Protein AF-0000000077742190 (afdb_homodimer)

Radius of gyration: 33.5 Å; Cα contacts (8 Å, |Δi|>4): 1730; chains: 2; bounding box: 54×109×83 Å

Solvent-accessible surface area (backbone atoms only — not comparable to full-atom values): 42932 Å² total; per-residue (Å²): 129,75,72,62,60,58,55,56,55,52,53,56,50,51,52,57,52,51,55,58,51,54,63,49,61,85,66,62,76,46,82,22,41,64,83,55,43,74,47,58,71,58,87,65,44,78,77,44,74,49,77,42,94,73,63,48,41,39,39,33,35,30,37,20,64,51,80,65,77,52,75,84,54,44,59,57,53,27,50,50,46,32,51,40,41,34,67,72,74,35,82,85,57,88,68,65,48,48,45,71,77,47,53,28,30,36,31,35,24,32,61,85,67,46,77,69,29,55,43,44,29,36,36,30,34,33,68,76,44,46,34,31,42,37,40,38,38,45,45,87,37,58,44,52,56,58,58,53,25,41,51,26,54,43,54,16,50,32,41,55,30,69,44,68,56,65,41,20,36,72,43,77,30,79,38,36,32,37,34,35,43,43,61,50,36,49,65,65,42,26,48,34,65,49,21,56,14,36,35,34,42,32,28,27,65,41,63,60,47,52,48,42,14,20,47,76,40,13,32,64,64,55,15,34,36,41,96,85,74,41,56,65,48,91,64,74,42,69,69,54,42,42,75,32,67,89,37,34,85,35,36,40,36,36,72,34,48,65,62,57,49,54,57,58,54,56,72,68,66,87,67,45,21,47,32,37,40,41,54,56,60,47,74,82,58,35,68,59,62,81,79,49,37,47,86,39,71,52,31,50,37,48,36,67,35,33,30,82,59,39,11,30,39,29,34,65,40,58,33,67,62,51,15,64,75,70,74,37,53,48,67,53,48,53,46,50,52,49,50,24,45,47,62,32,59,40,60,90,85,52,80,50,28,39,34,34,32,20,35,25,77,100,50,66,35,29,36,35,36,41,28,39,32,29,70,50,59,87,90,38,68,67,54,51,52,50,45,44,50,54,26,15,52,48,48,33,67,68,48,62,54,65,58,64,32,48,72,33,47,72,36,63,62,41,81,97,128,75,71,61,58,58,54,57,57,52,51,58,48,49,50,57,54,51,55,58,52,55,62,49,62,85,66,64,76,45,81,21,40,64,84,55,43,74,45,60,70,59,86,64,44,77,77,45,76,47,77,40,92,74,61,49,41,40,38,33,35,31,37,21,65,50,80,66,77,50,76,84,55,43,59,58,53,26,49,51,46,33,50,39,40,33,68,72,76,36,81,82,57,87,67,66,48,50,46,72,77,48,53,28,30,35,33,34,24,33,60,85,66,44,76,69,30,56,42,44,30,37,35,30,34,34,68,78,43,46,33,32,39,37,41,38,39,46,44,87,37,56,43,52,55,59,58,53,25,42,51,25,55,44,52,15,49,33,41,56,28,71,44,68,55,64,41,19,36,73,44,78,30,80,38,35,32,36,32,33,42,45,60,51,36,48,64,66,41,28,48,34,66,49,21,56,15,36,34,35,42,32,27,28,67,43,63,61,46,54,49,43,14,21,46,75,39,13,32,64,65,54,14,34,36,40,97,84,75,40,56,66,49,90,65,74,44,68,68,52,42,42,74,32,66,89,37,34,85,33,35,40,36,35,72,32,50,65,63,57,50,55,58,59,54,56,73,69,65,86,67,45,22,47,32,35,39,41,53,56,61,48,76,83,64,34,68,58,63,84,79,49,38,46,85,39,71,52,30,50,37,50,36,68,36,33,30,82,60,40,11,28,41,29,34,64,41,62,36,63,68,59,15,62,76,72,72,35,53,46,65,52,46,53,46,52,51,48,50,25,45,47,62,31,58,39,60,90,86,51,78,50,29,37,35,35,33,20,36,26,79,100,53,68,34,31,35,36,36,41,27,38,31,30,69,50,60,87,93,39,68,68,56,51,52,52,46,44,49,55,25,15,54,49,47,33,66,68,47,62,54,65,59,64,30,49,72,34,47,71,36,63,61,42,81,96

pLDDT: mean 86.43, std 17.88, range [23.44, 98.75]

Foldseek 3Di:
DVPVVVVVVVVLVVVVVVVLVVLCPVPDAQQQDLVQVVQPVDDFAWPDWDAWPQALGIKTKGKTAGPPDDPVCQVVVQVLLQVLLCVVVDPPDPTKGKGWPHKIKIWIHGPVPDTDAIWMKTWMDIPVGRVDIAIATDQQHHNDQVLLLLVLLFQLLLVLLVNPQLCQQVQNAAAEEEEEDQQLNNNLSNCLVLGLRYQYEYEDQIVVSVVCSVHVVHPQQQQEADPVRHTPDPDDDSSSSSRAPSRSVRHHYYNDDPQCVLLPVVPDDQAAGQEYEADDAGSQREDDPQCQQLPDPSLQSNLSRADQAWGKYKYKDAQPPHCVVVVHHSVVVLVVSQVSSCNRNPDPVQQFWWWKWWQGPPHRIIIIMITRSHGCPVVPPPVSLVSSLVSQVVSCVSRVRSDGSNVSCVHPIGTD/DVVVVVVVVVVLVVVVVVVLVVVCPVPDAQQQDLVQVVQPVDDFAWPDWDAWPQFLGIKTKGKTAGPPDDPVCQVVVQVLLQVLLCVVVDPPPPTKGKGWPHKIKIWIHGPVPRTDAIWIKTWMDIPVGRVDIAIATDQQHHNDQVLLLLVLLFQLLLVLLVNPQLCQQVQNAAAEEEEEDQQLNNNLSNCLVLGLRYQYEYEDQIVVSVVCSVHVVHPQQQQEADPVRHTPDPDDDSSSSSRAPSRSVRHHYYNDDPQCVLLPVVPDDQAAGQEYEADDAGSVREDDPQCQQLPDPSLQSNLSRADQAWGKYKYKDAQDPNCVVVVHGSVVVLVVSQVSSCNRNPDPVQQFWWWKWWQGPPHRIIIIMITRSHGCPVVPPPVSLVSSLVSQVVSCVSRVRSDGSNVGCVHPIGTD

InterPro domains:
  IPR029063 S-adenosyl-L-methionine-dependent methyltransferase superfamily [G3DSA:3.40.50.150] (104-365)
  IPR029063 S-adenosyl-L-methionine-dependent methyltransferase superfamily [SSF53335] (103-339)
  IPR051419 Lysine/N-terminal Methyltransferase Superfamily [PTHR12176] (78-328)

Nearest PDB structures (foldseek):
  5wcj-assembly1_A  TM=8.119E-01  e=6.922E-10  Homo sapiens
  3gjy-assembly1_A  TM=6.054E-01  e=4.044E-10  Corynebacterium glutamicum ATCC 13032
  5kn4-assembly1_B  TM=6.141E-01  e=6.358E-04  Thalictrum flavum subsp. glaucum
  5kok-assembly1_B  TM=4.817E-01  e=1.429E-04  Thalictrum flavum subsp. glaucum
  6gkz-assembly1_A  TM=3.633E-01  e=1.382E-03  Coptis japonica

Secondary structure (DSSP, 8-state):
--SHHHHHHHHHHHHHHHHHHHGGGGS---TT-GGGGGGTSS--EEEEEEE-SSS--EEEEEEEE---S-GGGHHHHHHHHHHHHHHHH-TTS----EEEEEEEEEEEEETTTEEEEEEEEEEEEETTEEEEEEEEE-TT---SHHHHHHHHHHHHHHHHTT--HHHHHTTSS-EEEEEE--TTSHHHHHHHHH-TTEEEEEEES-HHHHHHHHHTT---GGGBB-TTSSBSSSS--HHHHHHHTTTGGGEEEEES-HHHHHHHTTSS----BSEEEE----TTS---GGGT-TTSHHHHHHHHHB-TTT-EEEEEEEHHHHHHHHT--HHHHHHHHHHHHHHHHS-TT----EEEEEEPTTSSEEEEEEESSS---TT-HHHHHHHHHHHHHHHHHHH--SS-GGGGTSSS-EE-/--SHHHHHHHHHHHHHHHHHHHGGGGS---TT-GGGGGGTSS--EEEEEEE-SSS--EEEEEEEE---S-GGGHHHHHHHHHHHHHHHH-TTS----EEEEEEEEEEEEETTTEEEEEEEEEEEEETTEEEEEEEEE-TT---SHHHHHHHHHHHHHHHHTT--HHHHHTTSS-EEEEEE--TTSHHHHHHHHH-TTEEEEEEES-HHHHHHHHHTT---GGGBB-TTSSBSSSS--HHHHHHHTTTGGGEEEEES-HHHHHHHTTSS----BSEEEE----TTS---GGGT-TTSHHHHHHHHHB-TTT-EEEEEEESHHHHHHHT--HHHHHHHHHHHHHHHHS-TT----EEEEEEPTTSSEEEEEEESSS---TT-HHHHHHHHHHHHHHHHHHH--SS-GGGGTSSS-EE-

Organism: Raphanus sativus (NCBI:txid3726)

Structure (mmCIF, N/CA/C/O backbone):
data_AF-0000000077742190-model_v1
#
loop_
_entity.id
_entity.type
_entity.pdbx_description
1 polymer 'Uncharacterized protein LOC108808981'
#
loop_
_atom_site.group_PDB
_atom_site.id
_atom_site.type_symbol
_atom_site.label_atom_id
_atom_site.label_alt_id
_atom_site.label_comp_id
_atom_site.label_asym_id
_atom_site.label_entity_id
_atom_site.label_seq_id
_atom_site.pdbx_PDB_ins_code
_atom_site.Cartn_x
_atom_site.Cartn_y
_atom_site.Cartn_z
_atom_site.occupancy
_atom_site.B_iso_or_equiv
_atom_site.auth_seq_id
_atom_site.auth_comp_id
_atom_site.auth_asym_id
_atom_site.auth_atom_id
_atom_site.pdbx_PDB_model_num
ATOM 1 N N . MET A 1 1 ? -8.305 14.969 51.812 1 23.84 1 MET A N 1
ATOM 2 C CA . MET A 1 1 ? -8.219 16.047 50.812 1 23.84 1 MET A CA 1
ATOM 3 C C . MET A 1 1 ? -8.172 15.492 49.406 1 23.84 1 MET A C 1
ATOM 5 O O . MET A 1 1 ? -8.227 16.25 48.438 1 23.84 1 MET A O 1
ATOM 9 N N . SER A 1 2 ? -7.805 14.234 49.344 1 26.03 2 SER A N 1
ATOM 10 C CA . SER A 1 2 ? -7.469 13.492 48.156 1 26.03 2 SER A CA 1
ATOM 11 C C . SER A 1 2 ? -8.719 13.094 47.375 1 26.03 2 SER A C 1
ATOM 13 O O . SER A 1 2 ? -8.656 12.82 46.188 1 26.03 2 SER A O 1
ATOM 15 N N . SER A 1 3 ? -9.859 12.945 48.062 1 30.06 3 SER A N 1
ATOM 16 C CA . SER A 1 3 ? -11.117 12.398 47.562 1 30.06 3 SER A CA 1
ATOM 17 C C . SER A 1 3 ? -11.828 13.391 46.656 1 30.06 3 SER A C 1
ATOM 19 O O . SER A 1 3 ? -12.703 13.016 45.875 1 30.06 3 SER A O 1
ATOM 21 N N . SER A 1 4 ? -11.656 14.648 46.906 1 25.86 4 SER A N 1
ATOM 22 C CA . SER A 1 4 ? -12.461 15.695 46.281 1 25.86 4 SER A CA 1
ATOM 23 C C . SER A 1 4 ? -12.023 15.938 44.844 1 25.86 4 SER A C 1
ATOM 25 O O . SER A 1 4 ? -12.758 16.547 44.062 1 25.86 4 SER A O 1
ATOM 27 N N . ILE A 1 5 ? -10.734 15.656 44.5 1 23.44 5 ILE A N 1
ATOM 28 C CA . ILE A 1 5 ? -10.211 15.992 43.156 1 23.44 5 ILE A CA 1
ATOM 29 C C . ILE A 1 5 ? -10.719 14.984 42.125 1 23.44 5 ILE A C 1
ATOM 31 O O . ILE A 1 5 ? -10.797 15.289 40.938 1 23.44 5 ILE A O 1
ATOM 35 N N . ARG A 1 6 ? -11.07 13.75 42.562 1 31.69 6 ARG A N 1
ATOM 36 C CA . ARG A 1 6 ? -11.555 12.742 41.625 1 31.69 6 ARG A CA 1
ATOM 37 C C . ARG A 1 6 ? -12.945 13.102 41.094 1 31.69 6 ARG A C 1
ATOM 39 O O . ARG A 1 6 ? -13.312 12.727 39.969 1 31.69 6 ARG A O 1
ATOM 46 N N . ARG A 1 7 ? -13.703 13.703 42 1 31.52 7 ARG A N 1
ATOM 47 C CA . ARG A 1 7 ? -15.094 13.961 41.625 1 31.52 7 ARG A CA 1
ATOM 48 C C . ARG A 1 7 ? -15.195 15.133 40.656 1 31.52 7 ARG A C 1
ATOM 50 O O . ARG A 1 7 ? -16.109 15.18 39.844 1 31.52 7 ARG A O 1
ATOM 57 N N . LEU A 1 8 ? -14.266 16.094 40.906 1 29.72 8 LEU A N 1
ATOM 58 C CA . LEU A 1 8 ? -14.328 17.234 40 1 29.72 8 LEU A CA 1
ATOM 59 C C . LEU A 1 8 ? -13.883 16.828 38.594 1 29.72 8 LEU A C 1
ATOM 61 O O . LEU A 1 8 ? -14.344 17.406 37.594 1 29.72 8 LEU A O 1
ATOM 65 N N . SER A 1 9 ? -12.984 15.805 38.531 1 33 9 SER A N 1
ATOM 66 C CA . SER A 1 9 ? -12.484 15.352 37.25 1 33 9 SER A CA 1
ATOM 67 C C . SER A 1 9 ? -13.539 14.531 36.5 1 33 9 SER A C 1
ATOM 69 O O . SER A 1 9 ? -13.625 14.594 35.281 1 33 9 SER A O 1
ATOM 71 N N . LEU A 1 10 ? -14.445 13.781 37.219 1 33.28 10 LEU A N 1
ATOM 72 C CA . LEU A 1 10 ? -15.5 12.977 36.625 1 33.28 10 LEU A CA 1
ATOM 73 C C . LEU A 1 10 ? -16.625 13.867 36.094 1 33.28 10 LEU A C 1
ATOM 75 O O . LEU A 1 10 ? -17.156 13.609 35 1 33.28 10 LEU A O 1
ATOM 79 N N . THR A 1 11 ? -17 14.953 36.781 1 32.69 11 THR A N 1
ATOM 80 C CA . THR A 1 11 ? -18.125 15.789 36.375 1 32.69 11 THR A CA 1
ATOM 81 C C . THR A 1 11 ? -17.75 16.609 35.125 1 32.69 11 THR A C 1
ATOM 83 O O . THR A 1 11 ? -18.578 16.844 34.25 1 32.69 11 THR A O 1
ATOM 86 N N . ARG A 1 12 ? -16.5 17.156 34.969 1 33.19 12 ARG A N 1
ATOM 87 C CA . ARG A 1 12 ? -16.062 17.906 33.781 1 33.19 12 ARG A CA 1
ATOM 88 C C . ARG A 1 12 ? -15.953 16.969 32.594 1 33.19 12 ARG A C 1
ATOM 90 O O . ARG A 1 12 ? -16.109 17.406 31.453 1 33.19 12 ARG A O 1
ATOM 97 N N . ARG A 1 13 ? -15.805 15.727 32.781 1 41.31 13 ARG A N 1
ATOM 98 C CA . ARG A 1 13 ? -15.805 14.75 31.703 1 41.31 13 ARG A CA 1
ATOM 99 C C . ARG A 1 13 ? -17.219 14.531 31.156 1 41.31 13 ARG A C 1
ATOM 101 O O . ARG A 1 13 ? -17.406 14.406 29.953 1 41.31 13 ARG A O 1
ATOM 108 N N . LEU A 1 14 ? -18.156 14.492 32.125 1 38.25 14 LEU A N 1
ATOM 109 C CA . LEU A 1 14 ? -19.531 14.242 31.719 1 38.25 14 LEU A CA 1
ATOM 110 C C . LEU A 1 14 ? -20.109 15.438 30.969 1 38.25 14 LEU A C 1
ATOM 112 O O . LEU A 1 14 ? -20.828 15.273 29.969 1 38.25 14 LEU A O 1
ATOM 116 N N . SER A 1 15 ? -19.75 16.672 31.422 1 36.94 15 SER A N 1
ATOM 117 C CA . SER A 1 15 ? -20.344 17.828 30.734 1 36.94 15 SER A CA 1
ATOM 118 C C . SER A 1 15 ? -19.734 18 29.344 1 36.94 15 SER A C 1
ATOM 120 O O . SER A 1 15 ? -20.438 18.297 28.391 1 36.94 15 SER A O 1
ATOM 122 N N . SER A 1 16 ? -18.469 17.828 29.219 1 39.78 16 SER A N 1
ATOM 123 C CA . SER A 1 16 ? -17.844 17.969 27.906 1 39.78 16 SER A CA 1
ATOM 124 C C . SER A 1 16 ? -18.25 16.828 26.969 1 39.78 16 SER A C 1
ATOM 126 O O . SER A 1 16 ? -18.375 17.031 25.766 1 39.78 16 SER A O 1
ATOM 128 N N . VAL A 1 17 ? -18.609 15.625 27.5 1 39.53 17 VAL A N 1
ATOM 129 C CA . VAL A 1 17 ? -19.188 14.531 26.719 1 39.53 17 VAL A CA 1
ATOM 130 C C . VAL A 1 17 ? -20.625 14.891 26.312 1 39.53 17 VAL A C 1
ATOM 132 O O . VAL A 1 17 ? -21.016 14.656 25.172 1 39.53 17 VAL A O 1
ATOM 135 N N . VAL A 1 18 ? -21.422 15.578 27.141 1 36.88 18 VAL A N 1
ATOM 136 C CA . VAL A 1 18 ? -22.812 15.914 26.875 1 36.88 18 VAL A CA 1
ATOM 137 C C . VAL A 1 18 ? -22.875 16.969 25.781 1 36.88 18 VAL A C 1
ATOM 139 O O . VAL A 1 18 ? -23.703 16.859 24.859 1 36.88 18 VAL A O 1
ATOM 142 N N . GLU A 1 19 ? -22.062 18.031 25.844 1 35.06 19 GLU A N 1
ATOM 143 C CA . GLU A 1 19 ? -22.156 19.094 24.844 1 35.06 19 GLU A CA 1
ATOM 144 C C . GLU A 1 19 ? -21.609 18.625 23.5 1 35.06 19 GLU A C 1
ATOM 146 O O . GLU A 1 19 ? -22.125 19.016 22.453 1 35.06 19 GLU A O 1
ATOM 151 N N . SER A 1 20 ? -20.672 17.812 23.469 1 38.16 20 SER A N 1
ATOM 152 C CA . SER A 1 20 ? -20.281 17.188 22.203 1 38.16 20 SER A CA 1
ATOM 153 C C . SER A 1 20 ? -21.438 16.406 21.594 1 38.16 20 SER A C 1
ATOM 155 O O . SER A 1 20 ? -21.578 16.359 20.359 1 38.16 20 SER A O 1
ATOM 157 N N . TYR A 1 21 ? -22.375 15.914 22.422 1 33.44 21 TYR A N 1
ATOM 158 C CA . TYR A 1 21 ? -23.562 15.203 21.984 1 33.44 21 TYR A CA 1
ATOM 159 C C . TYR A 1 21 ? -24.547 16.156 21.297 1 33.44 21 TYR A C 1
ATOM 161 O O . TYR A 1 21 ? -25.203 15.781 20.328 1 33.44 21 TYR A O 1
ATOM 169 N N . GLN A 1 22 ? -24.672 17.375 21.688 1 32.44 22 GLN A N 1
ATOM 170 C CA . GLN A 1 22 ? -25.656 18.266 21.094 1 32.44 22 GLN A CA 1
ATOM 171 C C . GLN A 1 22 ? -25.266 18.656 19.672 1 32.44 22 GLN A C 1
ATOM 173 O O . GLN A 1 22 ? -26.109 18.75 18.781 1 32.44 22 GLN A O 1
ATOM 178 N N . ARG A 1 23 ? -24.062 19.156 19.375 1 36.22 23 ARG A N 1
ATOM 179 C CA . ARG A 1 23 ? -23.719 19.469 18 1 36.22 23 ARG A CA 1
ATOM 180 C C . ARG A 1 23 ? -23.766 18.219 17.125 1 36.22 23 ARG A C 1
ATOM 182 O O . ARG A 1 23 ? -23.609 18.312 15.906 1 36.22 23 ARG A O 1
ATOM 189 N N . HIS A 1 24 ? -23.781 17.062 17.688 1 38.53 24 HIS A N 1
ATOM 190 C CA . HIS A 1 24 ? -24.188 15.859 16.984 1 38.53 24 HIS A CA 1
ATOM 191 C C . HIS A 1 24 ? 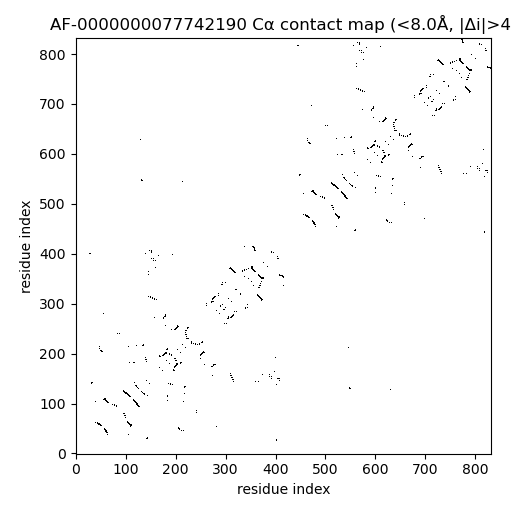-25.531 16.062 16.266 1 38.53 24 HIS A C 1
ATOM 193 O O . HIS A 1 24 ? -25.844 15.344 15.328 1 38.53 24 HIS A O 1
ATOM 199 N N . LEU A 1 25 ? -26.234 17.078 16.625 1 33.12 25 LEU A N 1
ATOM 200 C CA . LEU A 1 25 ? -27.516 17.266 15.984 1 33.12 25 LEU A CA 1
ATOM 201 C C . LEU A 1 25 ? -27.344 17.719 14.539 1 33.12 25 LEU A C 1
ATOM 203 O O . LEU A 1 25 ? -28.234 17.516 13.703 1 33.12 25 LEU A O 1
ATOM 207 N N . CYS A 1 26 ? -26.672 18.828 14.211 1 38.31 26 CYS A N 1
ATOM 208 C CA . CYS A 1 26 ? -26.734 19.234 12.812 1 38.31 26 CYS A CA 1
ATOM 209 C C . CYS A 1 26 ? -25.828 18.359 11.945 1 38.31 26 CYS A C 1
ATOM 211 O O . CYS A 1 26 ? -25.5 18.734 10.82 1 38.31 26 CYS A O 1
ATOM 213 N N . GLY A 1 27 ? -25.641 16.938 12.039 1 50.19 27 GLY A N 1
ATOM 214 C CA . GLY A 1 27 ? -25.422 15.68 11.336 1 50.19 27 GLY A CA 1
ATOM 215 C C . GLY A 1 27 ? -23.953 15.383 11.086 1 50.19 27 GLY A C 1
ATOM 216 O O . GLY A 1 27 ? -23.594 14.273 10.68 1 50.19 27 GLY A O 1
ATOM 217 N N . VAL A 1 28 ? -22.984 16.391 10.938 1 60.78 28 VAL A N 1
ATOM 218 C CA . VAL A 1 28 ? -21.688 15.906 10.508 1 60.78 28 VAL A CA 1
ATOM 219 C C . VAL A 1 28 ? -20.875 15.469 11.727 1 60.78 28 VAL A C 1
ATOM 221 O O . VAL A 1 28 ? -20.609 16.266 12.625 1 60.78 28 VAL A O 1
ATOM 224 N N . LYS A 1 29 ? -20.609 14.242 11.977 1 79.38 29 LYS A N 1
ATOM 225 C CA . LYS A 1 29 ? -19.859 13.625 13.062 1 79.38 29 LYS A CA 1
ATOM 226 C C . LYS A 1 29 ? -18.375 13.938 12.953 1 79.38 29 LYS A C 1
ATOM 228 O O . LYS A 1 29 ? -17.781 13.789 11.883 1 79.38 29 LYS A O 1
ATOM 233 N N . ASP A 1 30 ? -17.844 14.719 14.078 1 93.25 30 ASP A N 1
ATOM 234 C CA . ASP A 1 30 ? -16.406 14.945 14.172 1 93.25 30 ASP A CA 1
ATOM 235 C C . ASP A 1 30 ? -15.664 13.641 14.43 1 93.25 30 ASP A C 1
ATOM 237 O O . ASP A 1 30 ? -15.562 13.188 15.57 1 93.25 30 ASP A O 1
ATOM 241 N N . GLU A 1 31 ? -15.07 13.07 13.422 1 94.69 31 GLU A N 1
ATOM 242 C CA . GLU A 1 31 ? -14.344 11.805 13.562 1 94.69 31 GLU A CA 1
ATOM 243 C C . GLU A 1 31 ? -13.109 11.969 14.445 1 94.69 31 GLU A C 1
ATOM 245 O O . GLU A 1 31 ? -12.586 10.992 14.969 1 94.69 31 GLU A O 1
ATOM 250 N N . GLY A 1 32 ? -12.625 13.242 14.625 1 95.44 32 GLY A N 1
ATOM 251 C CA . GLY A 1 32 ? -11.453 13.508 15.438 1 95.44 32 GLY A CA 1
ATOM 252 C C . GLY A 1 32 ? -11.797 13.828 16.891 1 95.44 32 GLY A C 1
ATOM 253 O O . GLY A 1 32 ? -10.945 14.297 17.641 1 95.44 32 GLY A O 1
ATOM 254 N N . ASP A 1 33 ? -13.016 13.562 17.266 1 94.69 33 ASP A N 1
ATOM 255 C CA . ASP A 1 33 ? -13.438 13.844 18.641 1 94.69 33 ASP A CA 1
ATOM 256 C C . ASP A 1 33 ? -12.539 13.125 19.641 1 94.69 33 ASP A C 1
ATOM 258 O O . ASP A 1 33 ? -12.18 11.961 19.438 1 94.69 33 ASP A O 1
ATOM 262 N N . TRP A 1 34 ? -12.234 13.836 20.719 1 93.56 34 TRP A N 1
ATOM 263 C CA . TRP A 1 34 ? -11.328 13.312 21.734 1 93.56 34 TRP A CA 1
ATOM 264 C C . TRP A 1 34 ? -11.891 12.039 22.359 1 93.56 34 TRP A C 1
ATOM 266 O O . TRP A 1 34 ? -11.141 11.203 22.875 1 93.56 34 TRP A O 1
ATOM 276 N N . PHE A 1 35 ? -13.141 11.898 22.312 1 91 35 PHE A N 1
ATOM 277 C CA . PHE A 1 35 ? -13.797 10.68 22.781 1 91 35 PHE A CA 1
ATOM 278 C C . PHE A 1 35 ? -13.203 9.453 22.094 1 91 35 PHE A C 1
ATOM 280 O O . PHE A 1 35 ? -13.094 8.391 22.719 1 91 35 PHE A O 1
ATOM 287 N N . ASN A 1 36 ? -12.812 9.586 20.844 1 92.94 36 ASN A N 1
ATOM 288 C CA . ASN A 1 36 ? -12.289 8.477 20.062 1 92.94 36 ASN A CA 1
ATOM 289 C C . ASN A 1 36 ? -10.805 8.242 20.359 1 92.94 36 ASN A C 1
ATOM 291 O O . ASN A 1 36 ? -10.188 7.355 19.766 1 92.94 36 ASN A O 1
ATOM 295 N N . SER A 1 37 ? -10.211 9.023 21.328 1 94.38 37 SER A N 1
ATOM 296 C CA . SER A 1 37 ? -8.789 8.867 21.609 1 94.38 37 SER A CA 1
ATOM 297 C C . SER A 1 37 ? -8.484 7.488 22.172 1 94.38 37 SER A C 1
ATOM 299 O O . SER A 1 37 ? -7.348 7.012 22.094 1 94.38 37 SER A O 1
ATOM 301 N N . ARG A 1 38 ? -9.445 6.793 22.703 1 93.12 38 ARG A N 1
ATOM 302 C CA . ARG A 1 38 ? -9.266 5.453 23.266 1 93.12 38 ARG A CA 1
ATOM 303 C C . ARG A 1 38 ? -8.828 4.469 22.188 1 93.12 38 ARG A C 1
ATOM 305 O O . ARG A 1 38 ? -8.211 3.447 22.484 1 93.12 38 ARG A O 1
ATOM 312 N N . GLU A 1 39 ? -9.109 4.754 20.938 1 94.62 39 GLU A N 1
ATOM 313 C CA . GLU A 1 39 ? -8.773 3.871 19.828 1 94.62 39 GLU A CA 1
ATOM 314 C C . GLU A 1 39 ? -7.273 3.902 19.531 1 94.62 39 GLU A C 1
ATOM 316 O O . GLU A 1 39 ? -6.723 2.953 18.969 1 94.62 39 GLU A O 1
ATOM 321 N N . TRP A 1 40 ? -6.621 4.988 19.922 1 94.44 40 TRP A N 1
ATOM 322 C CA . TRP A 1 40 ? -5.25 5.117 19.438 1 94.44 40 TRP A CA 1
ATOM 323 C C . TRP A 1 40 ? -4.309 5.543 20.562 1 94.44 40 TRP A C 1
ATOM 325 O O . TRP A 1 40 ? -3.119 5.766 20.328 1 94.44 40 TRP A O 1
ATOM 335 N N . TRP A 1 41 ? -4.805 5.672 21.719 1 89.69 41 TRP A N 1
ATOM 336 C CA . TRP A 1 41 ? -3.98 6.141 22.828 1 89.69 41 TRP A CA 1
ATOM 337 C C . TRP A 1 41 ? -3.01 5.055 23.281 1 89.69 41 TRP A C 1
ATOM 339 O O . TRP A 1 41 ? -1.864 5.344 23.625 1 89.69 41 TRP A O 1
ATOM 349 N N . GLU A 1 42 ? -3.477 3.836 23.297 1 87.5 42 GLU A N 1
ATOM 350 C CA . GLU A 1 42 ? -2.631 2.717 23.703 1 87.5 42 GLU A CA 1
ATOM 351 C C . GLU A 1 42 ? -2.65 1.606 22.656 1 87.5 42 GLU A C 1
ATOM 353 O O . GLU A 1 42 ? -3.529 1.574 21.797 1 87.5 42 GLU A O 1
ATOM 358 N N . GLY A 1 43 ? -1.513 0.851 22.734 1 87.38 43 GLY A N 1
ATOM 359 C CA . GLY A 1 43 ? -1.444 -0.294 21.844 1 87.38 43 GLY A CA 1
ATOM 360 C C . GLY A 1 43 ? -1.062 0.08 20.422 1 87.38 43 GLY A C 1
ATOM 361 O O . GLY A 1 43 ? -0.314 1.036 20.203 1 87.38 43 GLY A O 1
ATOM 362 N N . GLY A 1 44 ? -1.375 -0.848 19.484 1 89.94 44 GLY A N 1
ATOM 363 C CA . GLY A 1 44 ? -1.123 -0.625 18.078 1 89.94 44 GLY A CA 1
ATOM 364 C C . GLY A 1 44 ? 0.035 -1.444 17.547 1 89.94 44 GLY A C 1
ATOM 365 O O . GLY A 1 44 ? 0.606 -2.268 18.266 1 89.94 44 GLY A O 1
ATOM 366 N N . HIS A 1 45 ? 0.224 -1.249 16.25 1 89.25 45 HIS A N 1
ATOM 367 C CA . HIS A 1 45 ? 1.276 -1.959 15.539 1 89.25 45 HIS A CA 1
ATOM 368 C C . HIS A 1 45 ? 2.195 -0.988 14.805 1 89.25 45 HIS A C 1
ATOM 370 O O . HIS A 1 45 ? 1.726 -0.123 14.062 1 89.25 45 HIS A O 1
ATOM 376 N N . THR A 1 46 ? 3.51 -1.121 15.055 1 91.56 46 THR A N 1
ATOM 377 C CA . THR A 1 46 ? 4.469 -0.259 14.375 1 91.56 46 THR A CA 1
ATOM 378 C C . THR A 1 46 ? 4.504 -0.572 12.883 1 91.56 46 THR A C 1
ATOM 380 O O . THR A 1 46 ? 4.754 -1.714 12.484 1 91.56 46 THR A O 1
ATOM 383 N N . VAL A 1 47 ? 4.289 0.388 12.086 1 91.56 47 VAL A N 1
ATOM 384 C CA . VAL A 1 47 ? 4.25 0.153 10.648 1 91.56 47 VAL A CA 1
ATOM 385 C C . VAL A 1 47 ? 5.516 0.705 10 1 91.56 47 VAL A C 1
ATOM 387 O O . VAL A 1 47 ? 5.836 0.365 8.859 1 91.56 47 VAL A O 1
ATOM 390 N N . SER A 1 48 ? 6.164 1.607 10.664 1 93 48 SER A N 1
ATOM 391 C CA . SER A 1 48 ? 7.422 2.16 10.172 1 93 48 SER A CA 1
ATOM 392 C C . SER A 1 48 ? 8.305 2.629 11.328 1 93 48 SER A C 1
ATOM 394 O O . SER A 1 48 ? 7.805 3.014 12.383 1 93 48 SER A O 1
ATOM 396 N N . GLN A 1 49 ? 9.57 2.572 11.094 1 92.62 49 GLN A N 1
ATOM 397 C CA . GLN A 1 49 ? 10.531 3.012 12.094 1 92.62 49 GLN A CA 1
ATOM 398 C C . GLN A 1 49 ? 11.836 3.465 11.438 1 92.62 49 GLN A C 1
ATOM 400 O O . GLN A 1 49 ? 12.312 2.834 10.492 1 92.62 49 GLN A O 1
ATOM 405 N N . SER A 1 50 ? 12.336 4.574 11.859 1 92.12 50 SER A N 1
ATOM 406 C CA . SER A 1 50 ? 13.594 5.121 11.359 1 92.12 50 SER A CA 1
ATOM 407 C C . SER A 1 50 ? 14.32 5.914 12.445 1 92.12 50 SER A C 1
ATOM 409 O O . SER A 1 50 ? 13.695 6.371 13.406 1 92.12 50 SER A O 1
ATOM 411 N N . SER A 1 51 ? 15.57 6.086 12.289 1 93 51 SER A N 1
ATOM 412 C CA . SER A 1 51 ? 16.359 6.863 13.242 1 93 51 SER A CA 1
ATOM 413 C C . SER A 1 51 ? 16.578 8.289 12.742 1 93 51 SER A C 1
ATOM 415 O O . SER A 1 51 ? 16.891 8.5 11.57 1 93 51 SER A O 1
ATOM 417 N N . SER A 1 52 ? 16.391 9.242 13.617 1 92.06 52 SER A N 1
ATOM 418 C CA . SER A 1 52 ? 16.594 10.648 13.305 1 92.06 52 SER A CA 1
ATOM 419 C C . SER A 1 52 ? 17.969 11.117 13.758 1 92.06 52 SER A C 1
ATOM 421 O O . SER A 1 52 ? 18.453 10.734 14.828 1 92.06 52 SER A O 1
ATOM 423 N N . SER A 1 53 ? 18.547 11.969 12.945 1 89.94 53 SER A N 1
ATOM 424 C CA . SER A 1 53 ? 19.812 12.602 13.32 1 89.94 53 SER A CA 1
ATOM 425 C C . SER A 1 53 ? 19.578 14.023 13.836 1 89.94 53 SER A C 1
ATOM 427 O O . SER A 1 53 ? 20.547 14.766 14.062 1 89.94 53 SER A O 1
ATOM 429 N N . LYS A 1 54 ? 18.359 14.406 14.023 1 88.56 54 LYS A N 1
ATOM 430 C CA . LYS A 1 54 ? 18.031 15.766 14.438 1 88.56 54 LYS A CA 1
ATOM 431 C C . LYS A 1 54 ? 17.562 15.797 15.891 1 88.56 54 LYS A C 1
ATOM 433 O O . LYS A 1 54 ? 16.859 16.719 16.297 1 88.56 54 LYS A O 1
ATOM 438 N N . GLY A 1 55 ? 17.812 14.719 16.625 1 81.12 55 GLY A N 1
ATOM 439 C CA . GLY A 1 55 ? 17.609 14.75 18.062 1 81.12 55 GLY A CA 1
ATOM 440 C C . GLY A 1 55 ? 16.312 14.078 18.5 1 81.12 55 GLY A C 1
ATOM 441 O O . GLY A 1 55 ? 16.031 13.992 19.703 1 81.12 55 GLY A O 1
ATOM 442 N N . ASN A 1 56 ? 15.539 13.508 17.578 1 85.31 56 ASN A N 1
ATOM 443 C CA . ASN A 1 56 ? 14.273 12.891 17.938 1 85.31 56 ASN A CA 1
ATOM 444 C C . ASN A 1 56 ? 14.438 11.406 18.266 1 85.31 56 ASN A C 1
ATOM 446 O O . ASN A 1 56 ? 13.484 10.742 18.688 1 85.31 56 ASN A O 1
ATOM 450 N N . GLY A 1 57 ? 15.656 10.914 18.062 1 89.5 57 GLY A N 1
ATOM 451 C CA . GLY A 1 57 ? 15.867 9.492 18.297 1 89.5 57 GLY A CA 1
ATOM 452 C C . GLY A 1 57 ? 15.188 8.617 17.266 1 89.5 57 GLY A C 1
ATOM 453 O O . GLY A 1 57 ? 15.344 8.828 16.062 1 89.5 57 GLY A O 1
ATOM 454 N N . VAL A 1 58 ? 14.484 7.605 17.875 1 92.38 58 VAL A N 1
ATOM 455 C CA . VAL A 1 58 ? 13.758 6.707 16.984 1 92.38 58 VAL A CA 1
ATOM 456 C C . VAL A 1 58 ? 12.383 7.301 16.656 1 92.38 58 VAL A C 1
ATOM 458 O O . VAL A 1 58 ? 11.609 7.617 17.562 1 92.38 58 VAL A O 1
ATOM 461 N N . VAL A 1 59 ? 12.188 7.5 15.406 1 93.81 59 VAL A N 1
ATOM 462 C CA . VAL A 1 59 ? 10.891 7.977 14.922 1 93.81 59 VAL A CA 1
ATOM 463 C C . VAL A 1 59 ? 10.078 6.797 14.391 1 93.81 59 VAL A C 1
ATOM 465 O O . VAL A 1 59 ? 10.523 6.078 13.492 1 93.81 59 VAL A O 1
ATOM 468 N N . SER A 1 60 ? 8.898 6.562 14.961 1 94.94 60 SER A N 1
ATOM 469 C CA . SER A 1 60 ? 8.07 5.438 14.547 1 94.94 60 SER A CA 1
ATOM 470 C C . SER A 1 60 ? 6.641 5.879 14.258 1 94.94 60 SER A C 1
ATOM 472 O O . SER A 1 60 ? 6.184 6.895 14.789 1 94.94 60 SER A O 1
ATOM 474 N N . VAL A 1 61 ? 6.023 5.219 13.367 1 96.69 61 VAL A N 1
ATOM 475 C CA . VAL A 1 61 ? 4.594 5.379 13.117 1 96.69 61 VAL A CA 1
ATOM 476 C C . VAL A 1 61 ? 3.848 4.113 13.531 1 96.69 61 VAL A C 1
ATOM 478 O O . VAL A 1 61 ? 4.172 3.018 13.078 1 96.69 61 VAL A O 1
ATOM 481 N N . VAL A 1 62 ? 2.869 4.293 14.391 1 96.12 62 VAL A N 1
ATOM 482 C CA . VAL A 1 62 ? 2.102 3.186 14.953 1 96.12 62 VAL A CA 1
ATOM 483 C C . VAL A 1 62 ? 0.662 3.248 14.445 1 96.12 62 VAL A C 1
ATOM 485 O O . VAL A 1 62 ? 0.017 4.297 14.516 1 96.12 62 VAL A O 1
ATOM 488 N N . SER A 1 63 ? 0.192 2.105 13.961 1 95.69 63 SER A N 1
ATOM 489 C CA . SER A 1 63 ? -1.174 2.031 13.453 1 95.69 63 SER A CA 1
ATOM 490 C C . SER A 1 63 ? -2.139 1.544 14.531 1 95.69 63 SER A C 1
ATOM 492 O O . SER A 1 63 ? -1.771 0.725 15.375 1 95.69 63 SER A O 1
ATOM 494 N N . HIS A 1 64 ? -3.352 2.133 14.5 1 95.88 64 HIS A N 1
ATOM 495 C CA . HIS A 1 64 ? -4.449 1.774 15.391 1 95.88 64 HIS A CA 1
ATOM 496 C C . HIS A 1 64 ? -5.758 1.627 14.625 1 95.88 64 HIS A C 1
ATOM 498 O O . HIS A 1 64 ? -5.922 2.213 13.547 1 95.88 64 HIS A O 1
ATOM 504 N N . PRO A 1 65 ? -6.676 0.821 15.141 1 92.88 65 PRO A N 1
ATOM 505 C CA . PRO A 1 65 ? -7.973 0.695 14.469 1 92.88 65 PRO A CA 1
ATOM 506 C C . PRO A 1 65 ? -8.789 1.982 14.523 1 92.88 65 PRO A C 1
ATOM 508 O O . PRO A 1 65 ? -8.477 2.887 15.305 1 92.88 65 PRO A O 1
ATOM 511 N N . CYS A 1 66 ? -9.711 2.066 13.625 1 93.56 66 CYS A N 1
ATOM 512 C CA . CYS A 1 66 ? -10.641 3.189 13.57 1 93.56 66 CYS A CA 1
ATOM 513 C C . CYS A 1 66 ? -12.078 2.703 13.5 1 93.56 66 CYS A C 1
ATOM 515 O O . CYS A 1 66 ? -12.383 1.738 12.797 1 93.56 66 CYS A O 1
ATOM 517 N N . SER A 1 67 ? -12.953 3.346 14.266 1 90.94 67 SER A N 1
ATOM 518 C CA . SER A 1 67 ? -14.359 2.949 14.258 1 90.94 67 SER A CA 1
ATOM 519 C C . SER A 1 67 ? -15.133 3.693 13.172 1 90.94 67 SER A C 1
ATOM 521 O O . SER A 1 67 ? -16.141 3.188 12.664 1 90.94 67 SER A O 1
ATOM 523 N N . LEU A 1 68 ? -14.688 4.926 12.898 1 92 68 LEU A N 1
ATOM 524 C CA . LEU A 1 68 ? -15.328 5.758 11.891 1 92 68 LEU A CA 1
ATOM 525 C C . LEU A 1 68 ? -14.367 6.051 10.742 1 92 68 LEU A C 1
ATOM 527 O O . LEU A 1 68 ? -13.156 6.125 10.938 1 92 68 LEU A O 1
ATOM 531 N N . PRO A 1 69 ? -14.906 6.262 9.547 1 93.81 69 PRO A N 1
ATOM 532 C CA . PRO A 1 69 ? -16.328 6.18 9.18 1 93.81 69 PRO A CA 1
ATOM 533 C C . PRO A 1 69 ? -16.844 4.742 9.133 1 93.81 69 PRO A C 1
ATOM 535 O O . PRO A 1 69 ? -16.047 3.801 9.07 1 93.81 69 PRO A O 1
ATOM 538 N N . SER A 1 70 ? -18.156 4.652 9.18 1 91.5 70 SER A N 1
ATOM 539 C CA . SER A 1 70 ? -18.766 3.328 9.062 1 91.5 70 SER A CA 1
ATOM 540 C C . SER A 1 70 ? -18.547 2.744 7.672 1 91.5 70 SER A C 1
ATOM 542 O O . SER A 1 70 ? -18.359 3.486 6.703 1 91.5 70 SER A O 1
ATOM 544 N N . ARG A 1 71 ? -18.562 1.409 7.566 1 90.44 71 ARG A N 1
ATOM 545 C CA . ARG A 1 71 ? -18.297 0.715 6.309 1 90.44 71 ARG A CA 1
ATOM 546 C C . ARG A 1 71 ? -19.328 1.116 5.246 1 90.44 71 ARG A C 1
ATOM 548 O O . ARG A 1 71 ? -19 1.159 4.059 1 90.44 71 ARG A O 1
ATOM 555 N N . GLU A 1 72 ? -20.5 1.435 5.652 1 91.19 72 GLU A N 1
ATOM 556 C CA . GLU A 1 72 ? -21.562 1.815 4.738 1 91.19 72 GLU A CA 1
ATOM 557 C C . GLU A 1 72 ? -21.234 3.107 3.998 1 91.19 72 GLU A C 1
ATOM 559 O O . GLU A 1 72 ? -21.703 3.33 2.881 1 91.19 72 GLU A O 1
ATOM 564 N N . SER A 1 73 ? -20.375 3.934 4.633 1 92.81 73 SER A N 1
ATOM 565 C CA . SER A 1 73 ? -20.047 5.23 4.051 1 92.81 73 SER A CA 1
ATOM 566 C C . SER A 1 73 ? -18.875 5.129 3.082 1 92.81 73 SER A C 1
ATOM 568 O O . SER A 1 73 ? -18.531 6.102 2.402 1 92.81 73 SER A O 1
ATOM 570 N N . TRP A 1 74 ? -18.266 3.912 3.014 1 94.81 74 TRP A N 1
ATOM 571 C CA . TRP A 1 74 ? -17.062 3.754 2.191 1 94.81 74 TRP A CA 1
ATOM 572 C C . TRP A 1 74 ? -17.391 3.93 0.713 1 94.81 74 TRP A C 1
ATOM 574 O O . TRP A 1 74 ? -16.594 4.484 -0.047 1 94.81 74 TRP A O 1
ATOM 584 N N . VAL A 1 75 ? -18.562 3.555 0.278 1 94.06 75 VAL A N 1
ATOM 585 C CA . VAL A 1 75 ? -18.969 3.596 -1.121 1 94.06 75 VAL A CA 1
ATOM 586 C C . VAL A 1 75 ? -19.031 5.047 -1.598 1 94.06 75 VAL A C 1
ATOM 588 O O . VAL A 1 75 ? -18.719 5.34 -2.754 1 94.06 75 VAL A O 1
ATOM 591 N N . GLU A 1 76 ? -19.469 5.898 -0.695 1 94.19 76 GLU A N 1
ATOM 592 C CA . GLU A 1 76 ? -19.531 7.312 -1.047 1 94.19 76 GLU A CA 1
ATOM 593 C C . GLU A 1 76 ? -18.125 7.871 -1.326 1 94.19 76 GLU A C 1
ATOM 595 O O . GLU A 1 76 ? -17.953 8.672 -2.248 1 94.19 76 GLU A O 1
ATOM 600 N N . THR A 1 77 ? -17.219 7.5 -0.498 1 95.88 77 THR A N 1
ATOM 601 C CA . THR A 1 77 ? -15.836 7.938 -0.705 1 95.88 77 THR A CA 1
ATOM 602 C C . THR A 1 77 ? -15.273 7.363 -2.004 1 95.88 77 THR A C 1
ATOM 604 O O . THR A 1 77 ? -14.547 8.047 -2.729 1 95.88 77 THR A O 1
ATOM 607 N N . GLU A 1 78 ? -15.547 6.051 -2.326 1 95.81 78 GLU A N 1
ATOM 608 C CA . GLU A 1 78 ? -15.125 5.441 -3.586 1 95.81 78 GLU A CA 1
ATOM 609 C C . GLU A 1 78 ? -15.672 6.219 -4.781 1 95.81 78 GLU A C 1
ATOM 611 O O . GLU A 1 78 ? -14.93 6.516 -5.723 1 95.81 78 GLU A O 1
ATOM 616 N N . ARG A 1 79 ? -16.906 6.645 -4.734 1 93.94 79 ARG A N 1
ATOM 617 C CA . ARG A 1 79 ? -17.531 7.43 -5.801 1 93.94 79 ARG A CA 1
ATOM 618 C C . ARG A 1 79 ? -16.859 8.789 -5.938 1 93.94 79 ARG A C 1
ATOM 620 O O . ARG A 1 79 ? -16.672 9.289 -7.051 1 93.94 79 ARG A O 1
ATOM 627 N N . TRP A 1 80 ? -16.578 9.352 -4.84 1 94.75 80 TRP A N 1
ATOM 628 C CA . TRP A 1 80 ? -15.898 10.641 -4.844 1 94.75 80 TRP A CA 1
ATOM 629 C C . TRP A 1 80 ? -14.555 10.547 -5.555 1 94.75 80 TRP A C 1
ATOM 631 O O . TRP A 1 80 ? -14.227 11.391 -6.391 1 94.75 80 TRP A O 1
ATOM 641 N N . LEU A 1 81 ? -13.766 9.516 -5.262 1 95.75 81 LEU A N 1
ATOM 642 C CA . LEU A 1 81 ? -12.469 9.305 -5.902 1 95.75 81 LEU A CA 1
ATOM 643 C C . LEU A 1 81 ? -12.641 9.094 -7.406 1 95.75 81 LEU A C 1
ATOM 645 O O . LEU A 1 81 ? -11.875 9.648 -8.203 1 95.75 81 LEU A O 1
ATOM 649 N N . GLU A 1 82 ? -13.586 8.32 -7.781 1 94.38 82 GLU A N 1
ATOM 650 C CA . GLU A 1 82 ? -13.836 8.039 -9.195 1 94.38 82 GLU A CA 1
ATOM 651 C C . GLU A 1 82 ? -14.234 9.305 -9.945 1 94.38 82 GLU A C 1
ATOM 653 O O . GLU A 1 82 ? -13.805 9.523 -11.078 1 94.38 82 GLU A O 1
ATOM 658 N N . LYS A 1 83 ? -15.086 10.086 -9.297 1 92.88 83 LYS A N 1
ATOM 659 C CA . LYS A 1 83 ? -15.484 11.359 -9.906 1 92.88 83 LYS A CA 1
ATOM 660 C C . LYS A 1 83 ? -14.273 12.266 -10.117 1 92.88 83 LYS A C 1
ATOM 662 O O . LYS A 1 83 ? -14.141 12.898 -11.164 1 92.88 83 LYS A O 1
ATOM 667 N N . ARG A 1 84 ? -13.477 12.375 -9.117 1 93.81 84 ARG A N 1
ATOM 668 C CA . ARG A 1 84 ? -12.273 13.195 -9.227 1 93.81 84 ARG A CA 1
ATOM 669 C C . ARG A 1 84 ? -11.383 12.703 -10.359 1 93.81 84 ARG A C 1
ATOM 671 O O . ARG A 1 84 ? -10.828 13.508 -11.117 1 93.81 84 ARG A O 1
ATOM 678 N N . TYR A 1 85 ? -11.188 11.375 -10.445 1 94.31 85 TYR A N 1
ATOM 679 C CA . TYR A 1 85 ? -10.391 10.805 -11.531 1 94.31 85 TYR A CA 1
ATOM 680 C C . TYR A 1 85 ? -10.961 11.195 -12.891 1 94.31 85 TYR A C 1
ATOM 682 O O . TYR A 1 85 ? -10.219 11.586 -13.789 1 94.31 85 TYR A O 1
ATOM 690 N N . LYS A 1 86 ? -12.227 11.117 -13.047 1 92.5 86 LYS A N 1
ATOM 691 C CA . LYS A 1 86 ? -12.891 11.453 -14.297 1 92.5 86 LYS A CA 1
ATOM 692 C C . LYS A 1 86 ? -12.672 12.922 -14.664 1 92.5 86 LYS A C 1
ATOM 694 O O . LYS A 1 86 ? -12.461 13.25 -15.828 1 92.5 86 LYS A O 1
ATOM 699 N N . GLU A 1 87 ? -12.719 13.711 -13.695 1 91.06 87 GLU A N 1
ATOM 700 C CA . GLU A 1 87 ? -12.516 15.141 -13.922 1 91.06 87 GLU A CA 1
ATOM 701 C C . GLU A 1 87 ? -11.102 15.43 -14.43 1 91.06 87 GLU A C 1
ATOM 703 O O . GLU A 1 87 ? -10.906 16.312 -15.266 1 91.06 87 GLU A O 1
ATOM 708 N N . ILE A 1 88 ? -10.211 14.695 -13.883 1 91.38 88 ILE A N 1
ATOM 709 C CA . ILE A 1 88 ? -8.82 14.922 -14.242 1 91.38 88 ILE A CA 1
ATOM 710 C C . ILE A 1 88 ? -8.531 14.328 -15.617 1 91.38 88 ILE A C 1
ATOM 712 O O . ILE A 1 88 ? -7.883 14.961 -16.453 1 91.38 88 ILE A O 1
ATOM 716 N N . MET A 1 89 ? -8.961 13.078 -15.859 1 87.69 89 MET A N 1
ATOM 717 C CA . MET A 1 89 ? -8.672 12.375 -17.109 1 87.69 89 MET A CA 1
ATOM 718 C C . MET A 1 89 ? -9.625 12.805 -18.219 1 87.69 89 MET A C 1
ATOM 720 O O . MET A 1 89 ? -9.336 12.602 -19.391 1 87.69 89 MET A O 1
ATOM 724 N N . GLY A 1 90 ? -10.656 13.289 -17.922 1 81.38 90 GLY A N 1
ATOM 725 C CA . GLY A 1 90 ? -11.664 13.664 -18.906 1 81.38 90 GLY A CA 1
ATOM 726 C C . GLY A 1 90 ? -12.75 12.609 -19.078 1 81.38 90 GLY A C 1
ATOM 727 O O . GLY A 1 90 ? -12.594 11.477 -18.625 1 81.38 90 GLY A O 1
ATOM 728 N N . ARG A 1 91 ? -13.898 12.773 -19.516 1 64.94 91 ARG A N 1
ATOM 729 C CA . ARG A 1 91 ? -15.164 12.047 -19.562 1 64.94 91 ARG A CA 1
ATOM 730 C C . ARG A 1 91 ? -15.031 10.773 -20.391 1 64.94 91 ARG A C 1
ATOM 732 O O . ARG A 1 91 ? -15.734 9.789 -20.141 1 64.94 91 ARG A O 1
ATOM 739 N N . ARG A 1 92 ? -14.266 10.531 -21.328 1 59.47 92 ARG A N 1
ATOM 740 C CA . ARG A 1 92 ? -14.305 9.438 -22.281 1 59.47 92 ARG A CA 1
ATOM 741 C C . ARG A 1 92 ? -13.633 8.188 -21.719 1 59.47 92 ARG A C 1
ATOM 743 O O . ARG A 1 92 ? -13.742 7.105 -22.297 1 59.47 92 ARG A O 1
ATOM 750 N N . ASP A 1 93 ? -12.953 8.328 -20.688 1 60.5 93 ASP A N 1
ATOM 751 C CA . ASP A 1 93 ? -12.164 7.188 -20.234 1 60.5 93 ASP A CA 1
ATOM 752 C C . ASP A 1 93 ? -13 6.27 -19.344 1 60.5 93 ASP A C 1
ATOM 754 O O . ASP A 1 93 ? -13.852 6.734 -18.594 1 60.5 93 ASP A O 1
ATOM 758 N N . ASP A 1 94 ? -13.367 5.059 -19.844 1 63.62 94 ASP A N 1
ATOM 759 C CA . ASP A 1 94 ? -14.023 4.027 -19.047 1 63.62 94 ASP A CA 1
ATOM 760 C C . ASP A 1 94 ? -13.352 3.873 -17.688 1 63.62 94 ASP A C 1
ATOM 762 O O . ASP A 1 94 ? -12.148 3.613 -17.609 1 63.62 94 ASP A O 1
ATOM 766 N N . GLY A 1 95 ? -13.734 4.469 -16.734 1 71.88 95 GLY A N 1
ATOM 767 C CA . GLY A 1 95 ? -13.43 5.059 -15.438 1 71.88 95 GLY A CA 1
ATOM 768 C C . GLY A 1 95 ? -12.695 4.113 -14.508 1 71.88 95 GLY A C 1
ATOM 769 O O . GLY A 1 95 ? -12.82 2.893 -14.633 1 71.88 95 GLY A O 1
ATOM 770 N N . ASP A 1 96 ? -11.438 4.348 -14.055 1 81.88 96 ASP A N 1
ATOM 771 C CA . ASP A 1 96 ? -10.75 3.738 -12.922 1 81.88 96 ASP A CA 1
ATOM 772 C C . ASP A 1 96 ? -11.695 3.551 -11.742 1 81.88 96 ASP A C 1
ATOM 774 O O . ASP A 1 96 ? -12.539 4.41 -11.469 1 81.88 96 ASP A O 1
ATOM 778 N N . LYS A 1 97 ? -11.758 2.273 -11.305 1 90.88 97 LYS A N 1
ATOM 779 C CA . LYS A 1 97 ? -12.547 1.987 -10.109 1 90.88 97 LYS A CA 1
ATOM 780 C C . LYS A 1 97 ? -11.672 1.979 -8.859 1 90.88 97 LYS A C 1
ATOM 782 O O . LYS A 1 97 ? -10.555 1.46 -8.883 1 90.88 97 LYS A O 1
ATOM 787 N N . TYR A 1 98 ? -12.195 2.652 -7.855 1 94.19 98 TYR A N 1
ATOM 788 C CA . TYR A 1 98 ? -11.461 2.734 -6.602 1 94.19 98 TYR A CA 1
ATOM 789 C C . TYR A 1 98 ? -12.148 1.917 -5.512 1 94.19 98 TYR A C 1
ATOM 791 O O . TYR A 1 98 ? -13.375 1.815 -5.484 1 94.19 98 TYR A O 1
ATOM 799 N N . LYS A 1 99 ? -11.375 1.331 -4.691 1 93.94 99 LYS A N 1
ATOM 800 C CA . LYS A 1 99 ? -11.867 0.541 -3.566 1 93.94 99 LYS A CA 1
ATOM 801 C C . LYS A 1 99 ? -11.195 0.961 -2.264 1 93.94 99 LYS A C 1
ATOM 803 O O . LYS A 1 99 ? -9.969 1.045 -2.191 1 93.94 99 LYS A O 1
ATOM 808 N N . ILE A 1 100 ? -12.016 1.239 -1.217 1 95.62 100 ILE A N 1
ATOM 809 C CA . ILE A 1 100 ? -11.484 1.539 0.108 1 95.62 100 ILE A CA 1
ATOM 810 C C . ILE A 1 100 ? -11.133 0.239 0.828 1 95.62 100 ILE A C 1
ATOM 812 O O . ILE A 1 100 ? -11.953 -0.679 0.902 1 95.62 100 ILE A O 1
ATOM 816 N N . LEU A 1 101 ? -9.938 0.161 1.311 1 93.56 101 LEU A N 1
ATOM 817 C CA . LEU A 1 101 ? -9.461 -1.026 2.016 1 93.56 101 LEU A CA 1
ATOM 818 C C . LEU A 1 101 ? -9.656 -0.875 3.521 1 93.56 101 LEU A C 1
ATOM 820 O O . LEU A 1 101 ? -9.773 -1.871 4.238 1 93.56 101 LEU A O 1
ATOM 824 N N . GLY A 1 102 ? -9.625 0.408 3.965 1 94.25 102 GLY A N 1
ATOM 825 C CA . GLY A 1 102 ? -9.852 0.642 5.383 1 94.25 102 GLY A CA 1
ATOM 826 C C . GLY A 1 102 ? -9.359 1.996 5.852 1 94.25 102 GLY A C 1
ATOM 827 O O . GLY A 1 102 ? -8.82 2.773 5.059 1 94.25 102 GLY A O 1
ATOM 828 N N . TYR A 1 103 ? -9.617 2.252 7.145 1 96.38 103 TYR A N 1
ATOM 829 C CA . TYR A 1 103 ? -9.148 3.443 7.844 1 96.38 103 TYR A CA 1
ATOM 830 C C . TYR A 1 103 ? -8.383 3.068 9.102 1 96.38 103 TYR A C 1
ATOM 832 O O . TYR A 1 103 ? -8.695 2.068 9.758 1 96.38 103 TYR A O 1
ATOM 840 N N . GLN A 1 104 ? -7.418 3.838 9.391 1 97.19 104 GLN A N 1
ATOM 841 C CA . GLN A 1 104 ? -6.621 3.654 10.602 1 97.19 104 GLN A CA 1
ATOM 842 C C . GLN A 1 104 ? -6.219 4.996 11.203 1 97.19 104 GLN A C 1
ATOM 844 O O . GLN A 1 104 ? -6.113 5.996 10.492 1 97.19 104 GLN A O 1
ATOM 849 N N . TRP A 1 105 ? -6.086 4.973 12.516 1 97.81 105 TRP A N 1
ATOM 850 C CA . TRP A 1 105 ? -5.289 6.023 13.141 1 97.81 105 TRP A CA 1
ATOM 851 C C . TRP A 1 105 ? -3.799 5.719 13.023 1 97.81 105 TRP A C 1
ATOM 853 O O . TRP A 1 105 ? -3.379 4.57 13.18 1 97.81 105 TRP A O 1
ATOM 863 N N . ARG A 1 106 ? -3.051 6.68 12.727 1 98.12 106 ARG A N 1
ATOM 864 C CA . ARG A 1 106 ? -1.596 6.574 12.742 1 98.12 106 ARG A CA 1
ATOM 865 C C . ARG A 1 106 ? -0.983 7.594 13.703 1 98.12 106 ARG A C 1
ATOM 867 O O . ARG A 1 106 ? -1.228 8.797 13.578 1 98.12 106 ARG A O 1
ATOM 874 N N . SER A 1 107 ? -0.208 7.102 14.594 1 97 107 SER A N 1
ATOM 875 C CA . SER A 1 107 ? 0.445 7.961 15.578 1 97 107 SER A CA 1
ATOM 876 C C . SER A 1 107 ? 1.948 8.039 15.328 1 97 107 SER A C 1
ATOM 878 O O . SER A 1 107 ? 2.617 7.008 15.211 1 97 107 SER A O 1
ATOM 880 N N . LEU A 1 108 ? 2.41 9.203 15.203 1 96.19 108 LEU A N 1
ATOM 881 C CA . LEU A 1 108 ? 3.844 9.461 15.133 1 96.19 108 LEU A CA 1
ATOM 882 C C . LEU A 1 108 ? 4.449 9.547 16.531 1 96.19 108 LEU A C 1
ATOM 884 O O . LEU A 1 108 ? 3.992 10.328 17.359 1 96.19 108 LEU A O 1
ATOM 888 N N . ARG A 1 109 ? 5.508 8.766 16.75 1 93.06 109 ARG A N 1
ATOM 889 C CA . ARG A 1 109 ? 6.117 8.719 18.062 1 93.06 109 ARG A CA 1
ATOM 890 C C . ARG A 1 109 ? 7.625 8.922 17.984 1 93.06 109 ARG A C 1
ATOM 892 O O . ARG A 1 109 ? 8.258 8.547 17 1 93.06 109 ARG A O 1
ATOM 899 N N . PHE A 1 110 ? 8.148 9.539 19.031 1 89.5 110 PHE A N 1
ATOM 900 C CA . PHE A 1 110 ? 9.594 9.656 19.234 1 89.5 110 PHE A CA 1
ATOM 901 C C . PHE A 1 110 ? 10.047 8.781 20.391 1 89.5 110 PHE A C 1
ATOM 903 O O . PHE A 1 110 ? 9.492 8.859 21.484 1 89.5 110 PHE A O 1
ATOM 910 N N . ASN A 1 111 ? 11.023 7.93 20.141 1 85.5 111 ASN A N 1
ATOM 911 C CA . ASN A 1 111 ? 11.586 7.012 21.125 1 85.5 111 ASN A CA 1
ATOM 912 C C . ASN A 1 111 ? 10.5 6.188 21.812 1 85.5 111 ASN A C 1
ATOM 914 O O . ASN A 1 111 ? 10.547 5.977 23.031 1 85.5 111 ASN A O 1
ATOM 918 N N . ASP A 1 112 ? 9.469 5.883 21.156 1 75.81 112 ASP A N 1
ATOM 919 C CA . ASP A 1 112 ? 8.344 5.055 21.562 1 75.81 112 ASP A CA 1
ATOM 920 C C . ASP A 1 112 ? 7.598 5.676 22.734 1 75.81 112 ASP A C 1
ATOM 922 O O . ASP A 1 112 ? 6.613 5.117 23.219 1 75.81 112 ASP A O 1
ATOM 926 N N . ASP A 1 113 ? 7.98 6.77 23.188 1 75.06 113 ASP A N 1
ATOM 927 C CA . ASP A 1 113 ? 7.406 7.359 24.406 1 75.06 113 ASP A CA 1
ATOM 928 C C . A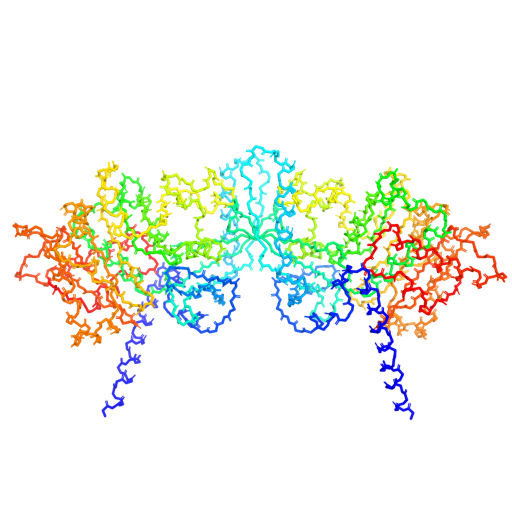SP A 1 113 ? 6.582 8.602 24.062 1 75.06 113 ASP A C 1
ATOM 930 O O . ASP A 1 113 ? 5.434 8.727 24.5 1 75.06 113 ASP A O 1
ATOM 934 N N . THR A 1 114 ? 7.168 9.469 23.344 1 77.69 114 THR A N 1
ATOM 935 C CA . THR A 1 114 ? 6.523 10.75 23.078 1 77.69 114 THR A CA 1
ATOM 936 C C . THR A 1 114 ? 5.621 10.656 21.844 1 77.69 114 THR A C 1
ATOM 938 O O . THR A 1 114 ? 6.09 10.391 20.734 1 77.69 114 THR A O 1
ATOM 941 N N . ARG A 1 115 ? 4.336 10.781 22.141 1 77.94 115 ARG A N 1
ATOM 942 C CA . ARG A 1 115 ? 3.412 10.891 21.031 1 77.94 115 ARG A CA 1
ATOM 943 C C . ARG A 1 115 ? 3.469 12.281 20.406 1 77.94 115 ARG A C 1
ATOM 945 O O . ARG A 1 115 ? 3.08 13.266 21.031 1 77.94 115 ARG A O 1
ATOM 952 N N . GLN A 1 116 ? 3.799 12.367 19.219 1 77.88 116 GLN A N 1
ATOM 953 C CA . GLN A 1 116 ? 4.02 13.633 18.547 1 77.88 116 GLN A CA 1
ATOM 954 C C . GLN A 1 116 ? 2.789 14.055 17.75 1 77.88 116 GLN A C 1
ATOM 956 O O . GLN A 1 116 ? 2.396 15.219 17.766 1 77.88 116 GLN A O 1
ATOM 961 N N . SER A 1 117 ? 2.195 13.133 17.094 1 93.19 117 SER A N 1
ATOM 962 C CA . SER A 1 117 ? 1.05 13.422 16.234 1 93.19 117 SER A CA 1
ATOM 963 C C . SER A 1 117 ? 0.188 12.18 16.031 1 93.19 117 SER A C 1
ATOM 965 O O . SER A 1 117 ? 0.677 11.055 16.141 1 93.19 117 SER A O 1
ATOM 967 N N . THR A 1 118 ? -1.063 12.43 15.852 1 97.25 118 THR A N 1
ATOM 968 C CA . THR A 1 118 ? -1.981 11.375 15.438 1 97.25 118 THR A CA 1
ATOM 969 C C . THR A 1 118 ? -2.887 11.859 14.305 1 97.25 118 THR A C 1
ATOM 971 O O . THR A 1 118 ? -3.484 12.93 14.398 1 97.25 118 THR A O 1
ATOM 974 N N . VAL A 1 119 ? -2.926 11.125 13.25 1 98.31 119 VAL A N 1
ATOM 975 C CA . VAL A 1 119 ? -3.766 11.469 12.102 1 98.31 119 VAL A CA 1
ATOM 976 C C . VAL A 1 119 ? -4.605 10.258 11.695 1 98.31 119 VAL A C 1
ATOM 978 O O . VAL A 1 119 ? -4.305 9.125 12.086 1 98.31 119 VAL A O 1
ATOM 981 N N . LYS A 1 120 ? -5.676 10.5 11.062 1 98 120 LYS A N 1
ATOM 982 C CA . LYS A 1 120 ? -6.477 9.438 10.453 1 98 120 LYS A CA 1
ATOM 983 C C . LYS A 1 120 ? -6.086 9.227 8.992 1 98 120 LYS A C 1
ATOM 985 O O . LYS A 1 120 ? -5.941 10.188 8.234 1 98 120 LYS A O 1
ATOM 990 N N . VAL A 1 121 ? -5.941 7.969 8.586 1 98.5 121 VAL A N 1
ATOM 991 C CA . VAL A 1 121 ? -5.445 7.645 7.254 1 98.5 121 VAL A CA 1
ATOM 992 C C . VAL A 1 121 ? -6.402 6.668 6.574 1 98.5 121 VAL A C 1
ATOM 994 O O . VAL A 1 121 ? -6.883 5.719 7.199 1 98.5 121 VAL A O 1
ATOM 997 N N . MET A 1 122 ? -6.695 6.953 5.34 1 98 122 MET A N 1
ATOM 998 C CA . MET A 1 122 ? -7.453 6.047 4.48 1 98 122 MET A CA 1
ATOM 999 C C . MET A 1 122 ? -6.523 5.242 3.58 1 98 122 MET A C 1
ATOM 1001 O O . MET A 1 122 ? -5.57 5.785 3.02 1 98 122 MET A O 1
ATOM 1005 N N . ALA A 1 123 ? -6.715 3.971 3.492 1 96.56 123 ALA A N 1
ATOM 1006 C CA . ALA A 1 123 ? -6.051 3.113 2.516 1 96.56 123 ALA A CA 1
ATOM 1007 C C . ALA A 1 123 ? -7 2.736 1.382 1 96.56 123 ALA A C 1
ATOM 1009 O O . ALA A 1 123 ? -8.148 2.352 1.626 1 96.56 123 ALA A O 1
ATOM 1010 N N . ALA A 1 124 ? -6.547 2.854 0.156 1 96.62 124 ALA A N 1
ATOM 1011 C CA . ALA A 1 124 ? -7.379 2.533 -1 1 96.62 124 ALA A CA 1
ATOM 1012 C C . ALA A 1 124 ? -6.547 1.918 -2.121 1 96.62 124 ALA A C 1
ATOM 1014 O O . ALA A 1 124 ? -5.316 1.983 -2.098 1 96.62 124 ALA A O 1
ATOM 1015 N N . SER A 1 125 ? -7.164 1.224 -2.988 1 94.38 125 SER A N 1
ATOM 1016 C CA . SER A 1 125 ? -6.586 0.691 -4.219 1 94.38 125 SER A CA 1
ATOM 1017 C C . SER A 1 125 ? -7.414 1.087 -5.434 1 94.38 125 SER A C 1
ATOM 1019 O O . SER A 1 125 ? -8.516 1.626 -5.297 1 94.38 125 SER A O 1
ATOM 1021 N N . THR A 1 126 ? -6.828 0.949 -6.605 1 93.5 126 THR A N 1
ATOM 1022 C CA . THR A 1 126 ? -7.559 1.228 -7.836 1 93.5 126 THR A CA 1
ATOM 1023 C C . THR A 1 126 ? -7.426 0.069 -8.82 1 93.5 126 THR A C 1
ATOM 1025 O O . THR A 1 126 ? -6.449 -0.685 -8.766 1 93.5 126 THR A O 1
ATOM 1028 N N . SER A 1 127 ? -8.383 -0.076 -9.719 1 90.5 127 SER A N 1
ATOM 1029 C CA . SER A 1 127 ? -8.43 -1.178 -10.672 1 90.5 127 SER A CA 1
ATOM 1030 C C . SER A 1 127 ? -7.293 -1.081 -11.688 1 90.5 127 SER A C 1
ATOM 1032 O O . SER A 1 127 ? -6.883 -2.088 -12.266 1 90.5 127 SER A O 1
ATOM 1034 N N . LEU A 1 128 ? -6.723 0.077 -11.891 1 89.38 128 LEU A N 1
ATOM 1035 C CA . LEU A 1 128 ? -5.668 0.269 -12.883 1 89.38 128 LEU A CA 1
ATOM 1036 C C . LEU A 1 128 ? -4.305 -0.085 -12.297 1 89.38 128 LEU A C 1
ATOM 1038 O O . LEU A 1 128 ? -3.342 -0.29 -13.039 1 89.38 128 LEU A O 1
ATOM 1042 N N . GLN A 1 129 ? -4.219 -0.119 -10.969 1 90.5 129 GLN A N 1
ATOM 1043 C CA . GLN A 1 129 ? -3.021 -0.535 -10.25 1 90.5 129 GLN A CA 1
ATOM 1044 C C . GLN A 1 129 ? -3.375 -1.439 -9.07 1 90.5 129 GLN A C 1
ATOM 1046 O O . GLN A 1 129 ? -3.125 -1.091 -7.918 1 90.5 129 GLN A O 1
ATOM 1051 N N . PRO A 1 130 ? -3.836 -2.611 -9.375 1 90.44 130 PRO A N 1
ATOM 1052 C CA . PRO A 1 130 ? -4.434 -3.432 -8.32 1 90.44 130 PRO A CA 1
ATOM 1053 C C . PRO A 1 130 ? -3.4 -3.961 -7.328 1 90.44 130 PRO A C 1
ATOM 1055 O O . PRO A 1 130 ? -3.762 -4.414 -6.238 1 90.44 130 PRO A O 1
ATOM 1058 N N . THR A 1 131 ? -2.084 -3.957 -7.66 1 92.81 131 THR A N 1
ATOM 1059 C CA . THR A 1 131 ? -1.062 -4.469 -6.754 1 92.81 131 THR A CA 1
ATOM 1060 C C . THR A 1 131 ? -0.516 -3.35 -5.871 1 92.81 131 THR A C 1
ATOM 1062 O O . THR A 1 131 ? 0.493 -3.531 -5.188 1 92.81 131 THR A O 1
ATOM 1065 N N . SER A 1 132 ? -1.165 -2.186 -5.922 1 93.5 132 SER A N 1
ATOM 1066 C CA . SER A 1 132 ? -0.719 -1.032 -5.145 1 93.5 132 SER A CA 1
ATOM 1067 C C . SER A 1 132 ? -1.804 -0.561 -4.184 1 93.5 132 SER A C 1
ATOM 1069 O O . SER A 1 132 ? -2.996 -0.684 -4.473 1 93.5 132 SER A O 1
ATOM 1071 N N . ILE A 1 133 ? -1.364 -0.079 -3.082 1 95.44 133 ILE A N 1
ATOM 1072 C CA . ILE A 1 133 ? -2.213 0.587 -2.102 1 95.44 133 ILE A CA 1
ATOM 1073 C C . ILE A 1 133 ? -1.743 2.025 -1.903 1 95.44 133 ILE A C 1
ATOM 1075 O O . ILE A 1 133 ? -0.541 2.301 -1.916 1 95.44 133 ILE A O 1
ATOM 1079 N N . PHE A 1 134 ? -2.666 2.957 -1.818 1 95.88 134 PHE A N 1
ATOM 1080 C CA . PHE A 1 134 ? -2.26 4.332 -1.551 1 95.88 134 PHE A CA 1
ATOM 1081 C C . PHE A 1 134 ? -2.924 4.855 -0.281 1 95.88 134 PHE A C 1
ATOM 1083 O O . PHE A 1 134 ? -4.031 4.438 0.064 1 95.88 134 PHE A O 1
ATOM 1090 N N . TYR A 1 135 ? -2.26 5.746 0.419 1 97.62 135 TYR A N 1
ATOM 1091 C CA . TYR A 1 135 ? -2.691 6.316 1.689 1 97.62 135 TYR A CA 1
ATOM 1092 C C . TYR A 1 135 ? -3.084 7.781 1.525 1 97.62 135 TYR A C 1
ATOM 1094 O O . TYR A 1 135 ? -2.41 8.531 0.822 1 97.62 135 TYR A O 1
ATOM 1102 N N . MET A 1 136 ? -4.141 8.133 2.111 1 98.5 136 MET A N 1
ATOM 1103 C CA . MET A 1 136 ? -4.605 9.516 2.139 1 98.5 136 MET A CA 1
ATOM 1104 C C . MET A 1 136 ? -4.934 9.953 3.562 1 98.5 136 MET A C 1
ATOM 1106 O O . MET A 1 136 ? -5.812 9.375 4.207 1 98.5 136 MET A O 1
ATOM 1110 N N . GLN A 1 137 ? -4.215 10.906 3.998 1 98.56 137 GLN A N 1
ATOM 1111 C CA . GLN A 1 137 ? -4.598 11.508 5.273 1 98.56 137 GLN A CA 1
ATOM 1112 C C . GLN A 1 137 ? -5.957 12.195 5.172 1 98.56 137 GLN A C 1
ATOM 1114 O O . GLN A 1 137 ? -6.258 12.836 4.164 1 98.56 137 GLN A O 1
ATOM 1119 N N . GLN A 1 138 ? -6.777 12.039 6.23 1 97.75 138 GLN A N 1
ATOM 1120 C CA . GLN A 1 138 ? -8.094 12.656 6.223 1 97.75 138 GLN A CA 1
ATOM 1121 C C . GLN A 1 138 ? -8.023 14.109 6.691 1 97.75 138 GLN A C 1
ATOM 1123 O O . GLN A 1 138 ? -7.867 14.375 7.883 1 97.75 138 GLN A O 1
ATOM 1128 N N . PRO A 1 139 ? -8.227 15.031 5.777 1 97.31 139 PRO A N 1
ATOM 1129 C CA . PRO A 1 139 ? -7.902 16.422 6.055 1 97.31 139 PRO A CA 1
ATOM 1130 C C . PRO A 1 139 ? -8.906 17.094 6.992 1 97.31 139 PRO A C 1
ATOM 1132 O O . PRO A 1 139 ? -8.633 18.156 7.543 1 97.31 139 PRO A O 1
ATOM 1135 N N . HIS A 1 140 ? -10.086 16.516 7.18 1 95.12 140 HIS A N 1
ATOM 1136 C CA . HIS A 1 140 ? -11.117 17.141 8.008 1 95.12 140 HIS A CA 1
ATOM 1137 C C . HIS A 1 140 ? -10.953 16.75 9.469 1 95.12 140 HIS A C 1
ATOM 1139 O O . HIS A 1 140 ? -11.703 17.219 10.328 1 95.12 140 HIS A O 1
ATOM 1145 N N . CYS A 1 141 ? -9.961 15.922 9.742 1 95.88 141 CYS A N 1
ATOM 1146 C CA . CYS A 1 141 ? -9.875 15.297 11.055 1 95.88 141 CYS A CA 1
ATOM 1147 C C . CYS A 1 141 ? -8.703 15.875 11.852 1 95.88 141 CYS A C 1
ATOM 1149 O O . CYS A 1 141 ? -7.555 15.789 11.414 1 95.88 141 CYS A O 1
ATOM 1151 N N . LEU A 1 142 ? -8.953 16.516 12.977 1 97.62 142 LEU A N 1
ATOM 1152 C CA . LEU A 1 142 ? -7.969 16.844 14.008 1 97.62 142 LEU A CA 1
ATOM 1153 C C . LEU A 1 142 ? -8.172 15.977 15.242 1 97.62 142 LEU A C 1
ATOM 1155 O O . LEU A 1 142 ? -9.164 16.141 15.961 1 97.62 142 LEU A O 1
ATOM 1159 N N . ALA A 1 143 ? -7.242 15.133 15.523 1 96.81 143 ALA A N 1
ATOM 1160 C CA . ALA A 1 143 ? -7.43 14.117 16.562 1 96.81 143 ALA A CA 1
ATOM 1161 C C . ALA A 1 143 ? -7.117 14.672 17.938 1 96.81 143 ALA A C 1
ATOM 1163 O O . ALA A 1 143 ? -7.797 14.344 18.922 1 96.81 143 ALA A O 1
ATOM 1164 N N . VAL A 1 144 ? -6.102 15.484 18.047 1 95.62 144 VAL A N 1
ATOM 1165 C CA . VAL A 1 144 ? -5.633 15.922 19.359 1 95.62 144 VAL A CA 1
ATOM 1166 C C . VAL A 1 144 ? -6.211 17.297 19.672 1 95.62 144 VAL A C 1
ATOM 1168 O O . VAL A 1 144 ? -6.074 18.234 18.891 1 95.62 144 VAL A O 1
ATOM 1171 N N . PRO A 1 145 ? -6.699 17.547 20.812 1 95.69 145 PRO A N 1
ATOM 1172 C CA . PRO A 1 145 ? -7.461 18.766 21.141 1 95.69 145 PRO A CA 1
ATOM 1173 C C . PRO A 1 145 ? -6.625 20.031 21.031 1 95.69 145 PRO A C 1
ATOM 1175 O O . PRO A 1 145 ? -7.156 21.109 20.75 1 95.69 145 PRO A O 1
ATOM 1178 N N . TYR A 1 146 ? -5.355 19.953 21.297 1 95.25 146 TYR A N 1
ATOM 1179 C CA . TYR A 1 146 ? -4.586 21.203 21.266 1 95.25 146 TYR A CA 1
ATOM 1180 C C . TYR A 1 146 ? -4.559 21.797 19.859 1 95.25 146 TYR A C 1
ATOM 1182 O O . TYR A 1 146 ? -4.488 23.016 19.688 1 95.25 146 TYR A O 1
ATOM 1190 N N . LEU A 1 147 ? -4.641 20.938 18.859 1 97.75 147 LEU A N 1
ATOM 1191 C CA . LEU A 1 147 ? -4.699 21.438 17.5 1 97.75 147 LEU A CA 1
ATOM 1192 C C . LEU A 1 147 ? -6.02 22.156 17.234 1 97.75 147 LEU A C 1
ATOM 1194 O O . LEU A 1 147 ? -6.043 23.203 16.578 1 97.75 147 LEU A O 1
ATOM 1198 N N . LYS A 1 148 ? -7.066 21.594 17.766 1 97.56 148 LYS A N 1
ATOM 1199 C CA . LYS A 1 148 ? -8.359 22.266 17.672 1 97.56 148 LYS A CA 1
ATOM 1200 C C . LYS A 1 148 ? -8.352 23.609 18.391 1 97.56 148 LYS A C 1
ATOM 1202 O O . LYS A 1 148 ? -8.938 24.578 17.922 1 97.56 148 LYS A O 1
ATOM 1207 N N . SER A 1 149 ? -7.715 23.562 19.516 1 97.06 149 SER A N 1
ATOM 1208 C CA . SER A 1 149 ? -7.586 24.797 20.281 1 97.06 149 SER A CA 1
ATOM 1209 C C . SER A 1 149 ? -6.809 25.844 19.5 1 97.06 149 SER A C 1
ATOM 1211 O O . SER A 1 149 ? -7.254 26.984 19.375 1 97.06 149 SER A O 1
ATOM 1213 N N . MET A 1 150 ? -5.711 25.469 18.922 1 98.19 150 MET A N 1
ATOM 1214 C CA . MET A 1 150 ? -4.883 26.406 18.141 1 98.19 150 MET A CA 1
ATOM 1215 C C . MET A 1 150 ? -5.664 26.984 16.969 1 98.19 150 MET A C 1
ATOM 1217 O O . MET A 1 150 ? -5.676 28.203 16.766 1 98.19 150 MET A O 1
ATOM 1221 N N . VAL A 1 151 ? -6.336 26.125 16.266 1 98.56 151 VAL A N 1
ATOM 1222 C CA . VAL A 1 151 ? -7.125 26.562 15.117 1 98.56 151 VAL A CA 1
ATOM 1223 C C . VAL A 1 151 ? -8.242 27.5 15.578 1 98.56 151 VAL A C 1
ATOM 1225 O O . VAL A 1 151 ? -8.461 28.547 14.969 1 98.56 151 VAL A O 1
ATOM 1228 N N . SER A 1 152 ? -8.859 27.172 16.641 1 98.31 152 SER A N 1
ATOM 1229 C CA . SER A 1 152 ? -10.008 27.922 17.125 1 98.31 152 SER A CA 1
ATOM 1230 C C . SER A 1 152 ? -9.602 29.328 17.562 1 98.31 152 SER A C 1
ATOM 1232 O O . SER A 1 152 ? -10.188 30.312 17.125 1 98.31 152 SER A O 1
ATOM 1234 N N . VAL A 1 153 ? -8.586 29.406 18.406 1 98.06 153 VAL A N 1
ATOM 1235 C CA . VAL A 1 153 ? -8.203 30.703 18.953 1 98.06 153 VAL A CA 1
ATOM 1236 C C . VAL A 1 153 ? -7.586 31.562 17.844 1 98.06 153 VAL A C 1
ATOM 1238 O O . VAL A 1 153 ? -7.777 32.781 17.828 1 98.06 153 VAL A O 1
ATOM 1241 N N . GLY A 1 154 ? -6.859 30.906 16.938 1 98.56 154 GLY A N 1
ATOM 1242 C CA . GLY A 1 154 ? -6.238 31.625 15.852 1 98.56 154 GLY A CA 1
ATOM 1243 C C . GLY A 1 154 ? -7.242 32.219 14.875 1 98.56 154 GLY A C 1
ATOM 1244 O O . GLY A 1 154 ? -7.238 33.438 14.633 1 98.56 154 GLY A O 1
ATOM 1245 N N . LEU A 1 155 ? -8.141 31.422 14.398 1 98.62 155 LEU A N 1
ATOM 1246 C CA . LEU A 1 155 ? -9.102 31.859 13.398 1 98.62 155 LEU A CA 1
ATOM 1247 C C . LEU A 1 155 ? -10.094 32.844 14 1 98.62 155 LEU A C 1
ATOM 1249 O O . LEU A 1 155 ? -10.492 33.812 13.336 1 98.62 155 LEU A O 1
ATOM 1253 N N . THR A 1 156 ? -10.469 32.625 15.203 1 98.12 156 THR A N 1
ATOM 1254 C CA . THR A 1 156 ? -11.375 33.531 15.891 1 98.12 156 THR A CA 1
ATOM 1255 C C . THR A 1 156 ? -10.727 34.906 16.062 1 98.12 156 THR A C 1
ATOM 1257 O O . THR A 1 156 ? -11.367 35.938 15.812 1 98.12 156 THR A O 1
ATOM 1260 N N . SER A 1 157 ? -9.477 34.906 16.484 1 97.31 157 SER A N 1
ATOM 1261 C CA . SER A 1 157 ? -8.75 36.156 16.672 1 97.31 157 SER A CA 1
ATOM 1262 C C . SER A 1 157 ? -8.625 36.906 15.367 1 97.31 157 SER A C 1
ATOM 1264 O O . SER A 1 157 ? -8.773 38.156 15.336 1 97.31 157 SER A O 1
ATOM 1266 N N . LEU A 1 158 ? -8.344 36.219 14.328 1 97.5 158 LEU A N 1
ATOM 1267 C CA . LEU A 1 158 ? -8.227 36.844 13.016 1 97.5 158 LEU A CA 1
ATOM 1268 C C . LEU A 1 158 ? -9.555 37.469 12.594 1 97.5 158 LEU A C 1
ATOM 1270 O O . LEU A 1 158 ? -9.586 38.594 12.078 1 97.5 158 LEU A O 1
ATOM 1274 N N . THR A 1 159 ? -10.609 36.75 12.836 1 96.62 159 THR A N 1
ATOM 1275 C CA . THR A 1 159 ? -11.945 37.25 12.5 1 96.62 159 THR A CA 1
ATOM 1276 C C . THR A 1 159 ? -12.312 38.438 13.375 1 96.62 159 THR A C 1
ATOM 1278 O O . THR A 1 159 ? -12.891 39.406 12.891 1 96.62 159 THR A O 1
ATOM 1281 N N . ALA A 1 160 ? -11.938 38.406 14.609 1 95 160 ALA A N 1
ATOM 1282 C CA . ALA A 1 160 ? -12.188 39.531 15.539 1 95 160 ALA A CA 1
ATOM 1283 C C . ALA A 1 160 ? -11.398 40.75 15.141 1 95 160 ALA A C 1
ATOM 1285 O O . ALA A 1 160 ? -11.75 41.875 15.508 1 95 160 ALA A O 1
ATOM 1286 N N . SER A 1 161 ? -10.367 40.531 14.391 1 93.88 161 SER A N 1
ATOM 1287 C CA . SER A 1 161 ? -9.531 41.625 13.898 1 93.88 161 SER A CA 1
ATOM 1288 C C . SER A 1 161 ? -10.062 42.188 12.586 1 93.88 161 SER A C 1
ATOM 1290 O O . SER A 1 161 ? -9.344 42.875 11.859 1 93.88 161 SER A O 1
ATOM 1292 N N . LYS A 1 162 ? -11.32 41.812 12.203 1 92.38 162 LYS A N 1
ATOM 1293 C CA . LYS A 1 162 ? -12.039 42.312 11.023 1 92.38 162 LYS A CA 1
ATOM 1294 C C . LYS A 1 162 ? -11.391 41.781 9.734 1 92.38 162 LYS A C 1
ATOM 1296 O O . LYS A 1 162 ? -11.43 42.469 8.703 1 92.38 162 LYS A O 1
ATOM 1301 N N . TYR A 1 163 ? -10.664 40.75 9.836 1 96.5 163 TYR A N 1
ATOM 1302 C CA . TYR A 1 163 ? -10.18 40.031 8.648 1 96.5 163 TYR A CA 1
ATOM 1303 C C . TYR A 1 163 ? -11.344 39.469 7.84 1 96.5 163 TYR A C 1
ATOM 1305 O O . TYR A 1 163 ? -12.297 38.938 8.406 1 96.5 163 TYR A O 1
ATOM 1313 N N . ASP A 1 164 ? -11.312 39.531 6.559 1 97.44 164 ASP A N 1
ATOM 1314 C CA . ASP A 1 164 ? -12.375 39.031 5.695 1 97.44 164 ASP A CA 1
ATOM 1315 C C . ASP A 1 164 ? -12.297 37.531 5.57 1 97.44 164 ASP A C 1
ATOM 1317 O O . ASP A 1 164 ? -11.906 37 4.523 1 97.44 164 ASP A O 1
ATOM 1321 N N . MET A 1 165 ? -12.859 36.812 6.508 1 97.69 165 MET A N 1
ATOM 1322 C CA . MET A 1 165 ? -12.812 35.375 6.582 1 97.69 165 MET A CA 1
ATOM 1323 C C . MET A 1 165 ? -13.688 34.719 5.504 1 97.69 165 MET A C 1
ATOM 1325 O O . MET A 1 165 ? -13.352 33.688 4.965 1 97.69 165 MET A O 1
ATOM 1329 N N . THR A 1 166 ? -14.727 35.312 5.168 1 97.62 166 THR A N 1
ATOM 1330 C CA . THR A 1 166 ? -15.648 34.781 4.168 1 97.62 166 THR A CA 1
ATOM 1331 C C . THR A 1 166 ? -14.969 34.656 2.809 1 97.62 166 THR A C 1
ATOM 1333 O O . THR A 1 166 ? -15.047 33.625 2.154 1 97.62 166 THR A O 1
ATOM 1336 N N . SER A 1 167 ? -14.266 35.719 2.395 1 98.19 167 SER A N 1
ATOM 1337 C CA . SER A 1 167 ? -13.57 35.719 1.112 1 98.19 167 SER A CA 1
ATOM 1338 C C . SER A 1 167 ? -12.438 34.688 1.111 1 98.19 167 SER A C 1
ATOM 1340 O O . SER A 1 167 ? -12.18 34.031 0.095 1 98.19 167 SER A O 1
ATOM 1342 N N . ALA A 1 168 ? -11.766 34.562 2.252 1 98.31 168 ALA A N 1
ATOM 1343 C CA . ALA A 1 168 ? -10.711 33.562 2.35 1 98.31 168 ALA A CA 1
ATOM 1344 C C . ALA A 1 168 ? -11.281 32.156 2.246 1 98.31 168 ALA A C 1
ATOM 1346 O O . ALA A 1 168 ? -10.703 31.297 1.577 1 98.31 168 ALA A O 1
ATOM 1347 N N . ALA A 1 169 ? -12.445 31.969 2.871 1 97.38 169 ALA A N 1
ATOM 1348 C CA . ALA A 1 169 ? -13.078 30.656 2.92 1 97.38 169 ALA A CA 1
ATOM 1349 C C . ALA A 1 169 ? -13.414 30.156 1.518 1 97.38 169 ALA A C 1
ATOM 1351 O O . ALA A 1 169 ? -13.312 28.969 1.234 1 97.38 169 ALA A O 1
ATOM 1352 N N . ILE A 1 170 ? -13.727 31.062 0.577 1 96.88 170 ILE A N 1
ATOM 1353 C CA . ILE A 1 170 ? -14.203 30.641 -0.736 1 96.88 170 ILE A CA 1
ATOM 1354 C C . ILE A 1 170 ? -13.117 30.906 -1.782 1 96.88 170 ILE A C 1
ATOM 1356 O O . ILE A 1 170 ? -13.375 30.812 -2.984 1 96.88 170 ILE A O 1
ATOM 1360 N N . GLY A 1 171 ? -11.992 31.391 -1.369 1 96.88 171 GLY A N 1
ATOM 1361 C CA . GLY A 1 171 ? -10.852 31.469 -2.264 1 96.88 171 GLY A CA 1
ATOM 1362 C C . GLY A 1 171 ? -10.75 32.812 -2.984 1 96.88 171 GLY A C 1
ATOM 1363 O O . GLY A 1 171 ? -9.969 32.938 -3.93 1 96.88 171 GLY A O 1
ATOM 1364 N N . LYS A 1 172 ? -11.453 33.781 -2.594 1 97.75 172 LYS A N 1
ATOM 1365 C CA . LYS A 1 172 ? -11.422 35.094 -3.221 1 97.75 172 LYS A CA 1
ATOM 1366 C C . LYS A 1 172 ? -10.328 35.969 -2.604 1 97.75 172 LYS A C 1
ATOM 1368 O O . LYS A 1 172 ? -9.945 37 -3.18 1 97.75 172 LYS A O 1
ATOM 1373 N N . LYS A 1 173 ? -9.938 35.594 -1.407 1 97.75 173 LYS A N 1
ATOM 1374 C CA . LYS A 1 173 ? -8.82 36.25 -0.738 1 97.75 173 LYS A CA 1
ATOM 1375 C C . LYS A 1 173 ? -7.777 35.219 -0.274 1 97.75 173 LYS A C 1
ATOM 1377 O O . LYS A 1 173 ? -8.125 34.188 0.301 1 97.75 173 LYS A O 1
ATOM 1382 N N . GLN A 1 174 ? -6.574 35.562 -0.589 1 97.44 174 GLN A N 1
ATOM 1383 C CA . GLN A 1 174 ? -5.504 34.688 -0.139 1 97.44 174 GLN A CA 1
ATOM 1384 C C . GLN A 1 174 ? -5.199 34.906 1.341 1 97.44 174 GLN A C 1
ATOM 1386 O O . GLN A 1 174 ? -5.137 36.031 1.809 1 97.44 174 GLN A O 1
ATOM 1391 N N . MET A 1 175 ? -5.117 33.906 2.053 1 97.94 175 MET A N 1
ATOM 1392 C CA . MET A 1 175 ? -4.66 33.906 3.439 1 97.94 175 MET A CA 1
ATOM 1393 C C . MET A 1 175 ? -3.305 33.219 3.564 1 97.94 175 MET A C 1
ATOM 1395 O O . MET A 1 175 ? -3.184 32 3.293 1 97.94 175 MET A O 1
ATOM 1399 N N . ARG A 1 176 ? -2.299 33.938 3.928 1 97.94 176 ARG A N 1
ATOM 1400 C CA . ARG A 1 176 ? -0.956 33.375 4.09 1 97.94 176 ARG A CA 1
ATOM 1401 C C . ARG A 1 176 ? -0.739 32.875 5.512 1 97.94 176 ARG A C 1
ATOM 1403 O O . ARG A 1 176 ? -0.863 33.625 6.473 1 97.94 176 ARG A O 1
ATOM 1410 N N . ILE A 1 177 ? -0.402 31.578 5.613 1 98.38 177 ILE A N 1
ATOM 1411 C CA . ILE A 1 177 ? -0.24 30.938 6.914 1 98.38 177 ILE A CA 1
ATOM 1412 C C . ILE A 1 177 ? 1.139 30.281 7.004 1 98.38 177 ILE A C 1
ATOM 1414 O O . ILE A 1 177 ? 1.602 29.672 6.047 1 98.38 177 ILE A O 1
ATOM 1418 N N . LEU A 1 178 ? 1.803 30.484 8.102 1 97.94 178 LEU A N 1
ATOM 1419 C CA . LEU A 1 178 ? 3.031 29.766 8.414 1 97.94 178 LEU A CA 1
ATOM 1420 C C . LEU A 1 178 ? 2.814 28.797 9.57 1 97.94 178 LEU A C 1
ATOM 1422 O O . LEU A 1 178 ? 2.32 29.188 10.633 1 97.94 178 LEU A O 1
ATOM 1426 N N . CYS A 1 179 ? 3.088 27.547 9.336 1 98.38 179 CYS A N 1
ATOM 1427 C CA . CYS A 1 179 ? 3.1 26.547 10.391 1 98.38 179 CYS A CA 1
ATOM 1428 C C . CYS A 1 179 ? 4.523 26.109 10.719 1 98.38 179 CYS A C 1
ATOM 1430 O O . CYS A 1 179 ? 5.195 25.5 9.883 1 98.38 179 CYS A O 1
ATOM 1432 N N . VAL A 1 180 ? 4.957 26.484 11.945 1 97.38 180 VAL A N 1
ATOM 1433 C CA . VAL A 1 180 ? 6.242 26 12.438 1 97.38 180 VAL A CA 1
ATOM 1434 C C . VAL A 1 180 ? 6.039 24.703 13.227 1 97.38 180 VAL A C 1
ATOM 1436 O O . VAL A 1 180 ? 5.363 24.703 14.258 1 97.38 180 VAL A O 1
ATOM 1439 N N . GLY A 1 181 ? 6.66 23.672 12.805 1 95.94 181 GLY A N 1
ATOM 1440 C CA . GLY A 1 181 ? 6.352 22.344 13.289 1 95.94 181 GLY A CA 1
ATOM 1441 C C . GLY A 1 181 ? 5.332 21.609 12.438 1 95.94 181 GLY A C 1
ATOM 1442 O O . GLY A 1 181 ? 4.195 22.062 12.289 1 95.94 181 GLY A O 1
ATOM 1443 N N . HIS A 1 182 ? 5.758 20.438 11.898 1 97.06 182 HIS A N 1
ATOM 1444 C CA . HIS A 1 182 ? 4.906 19.734 10.945 1 97.06 182 HIS A CA 1
ATOM 1445 C C . HIS A 1 182 ? 4.242 18.516 11.602 1 97.06 182 HIS A C 1
ATOM 1447 O O . HIS A 1 182 ? 3.02 18.375 11.539 1 97.06 182 HIS A O 1
ATOM 1453 N N . GLY A 1 183 ? 5.07 17.656 12.289 1 95.5 183 GLY A N 1
ATOM 1454 C CA . GLY A 1 183 ? 4.562 16.391 12.789 1 95.5 183 GLY A CA 1
ATOM 1455 C C . GLY A 1 183 ? 3.939 15.523 11.711 1 95.5 183 GLY A C 1
ATOM 1456 O O . GLY A 1 183 ? 4.562 15.266 10.68 1 95.5 183 GLY A O 1
ATOM 1457 N N . GLY A 1 184 ? 2.695 15.125 11.945 1 97.5 184 GLY A N 1
ATOM 1458 C CA . GLY A 1 184 ? 1.97 14.367 10.93 1 97.5 184 GLY A CA 1
ATOM 1459 C C . GLY A 1 184 ? 1.352 15.25 9.859 1 97.5 184 GLY A C 1
ATOM 1460 O O . GLY A 1 184 ? 0.915 14.758 8.82 1 97.5 184 GLY A O 1
ATOM 1461 N N . GLY A 1 185 ? 1.264 16.516 10.094 1 98.44 185 GLY A N 1
ATOM 1462 C CA . GLY A 1 185 ? 0.834 17.484 9.102 1 98.44 185 GLY A CA 1
ATOM 1463 C C . GLY A 1 185 ? -0.651 17.781 9.156 1 98.44 185 GLY A C 1
ATOM 1464 O O . GLY A 1 185 ? -1.197 18.422 8.258 1 98.44 185 GLY A O 1
ATOM 1465 N N . SER A 1 186 ? -1.324 17.406 10.242 1 98.25 186 SER A N 1
ATOM 1466 C CA . SER A 1 186 ? -2.779 17.516 10.273 1 98.25 186 SER A CA 1
ATOM 1467 C C . SER A 1 186 ? -3.221 18.984 10.32 1 98.25 186 SER A C 1
ATOM 1469 O O . SER A 1 186 ? -4.238 19.344 9.734 1 98.25 186 SER A O 1
ATOM 1471 N N . LEU A 1 187 ? -2.457 19.828 11 1 98.5 187 LEU A N 1
ATOM 1472 C CA . LEU A 1 187 ? -2.857 21.219 11.156 1 98.5 187 LEU A CA 1
ATOM 1473 C C . LEU A 1 187 ? -2.828 21.938 9.812 1 98.5 187 LEU A C 1
ATOM 1475 O O . LEU A 1 187 ? -3.855 22.453 9.352 1 98.5 187 LEU A O 1
ATOM 1479 N N . PRO A 1 188 ? -1.69 21.984 9.125 1 98.75 188 PRO A N 1
ATOM 1480 C CA . PRO A 1 188 ? -1.687 22.688 7.832 1 98.75 188 PRO A CA 1
ATOM 1481 C C . PRO A 1 188 ? -2.666 22.062 6.832 1 98.75 188 PRO A C 1
ATOM 1483 O O . PRO A 1 188 ? -3.295 22.797 6.055 1 98.75 188 PRO A O 1
ATOM 1486 N N . LEU A 1 189 ? -2.795 20.766 6.844 1 98.75 189 LEU A N 1
ATOM 1487 C CA . LEU A 1 189 ? -3.705 20.094 5.918 1 98.75 189 LEU A CA 1
ATOM 1488 C C . LEU A 1 189 ? -5.152 20.484 6.203 1 98.75 189 LEU A C 1
ATOM 1490 O O . LEU A 1 189 ? -5.93 20.719 5.277 1 98.75 189 LEU A O 1
ATOM 1494 N N . PHE A 1 190 ? -5.52 20.562 7.457 1 98.5 190 PHE A N 1
ATOM 1495 C CA . PHE A 1 190 ? -6.855 20.953 7.891 1 98.5 190 PHE A CA 1
ATOM 1496 C C . PHE A 1 190 ? -7.184 22.375 7.43 1 98.5 190 PHE A C 1
ATOM 1498 O O . PHE A 1 190 ? -8.273 22.609 6.898 1 98.5 190 PHE A O 1
ATOM 1505 N N . LEU A 1 191 ? -6.25 23.266 7.617 1 98.62 191 LEU A N 1
ATOM 1506 C CA . LEU A 1 191 ? -6.445 24.656 7.23 1 98.62 191 LEU A CA 1
ATOM 1507 C C . LEU A 1 191 ? -6.621 24.781 5.723 1 98.62 191 LEU A C 1
ATOM 1509 O O . LEU A 1 191 ? -7.551 25.453 5.258 1 98.62 191 LEU A O 1
ATOM 1513 N N . ALA A 1 192 ? -5.797 24.109 4.953 1 98.38 192 ALA A N 1
ATOM 1514 C CA . ALA A 1 192 ? -5.879 24.172 3.496 1 98.38 192 ALA A CA 1
ATOM 1515 C C . ALA A 1 192 ? -7.18 23.562 2.99 1 98.38 192 ALA A C 1
ATOM 1517 O O . ALA A 1 192 ? -7.707 23.969 1.953 1 98.38 192 ALA A O 1
ATOM 1518 N N . ASN A 1 193 ? -7.633 22.594 3.734 1 97.44 193 ASN A N 1
ATOM 1519 C CA . ASN A 1 193 ? -8.867 21.906 3.346 1 97.44 193 ASN A CA 1
ATOM 1520 C C . ASN A 1 193 ? -10.086 22.797 3.582 1 97.44 193 ASN A C 1
ATOM 1522 O O . ASN A 1 193 ? -11.016 22.812 2.77 1 97.44 193 ASN A O 1
ATOM 1526 N N . HIS A 1 194 ? -10.148 23.531 4.668 1 96.94 194 HIS A N 1
ATOM 1527 C CA . HIS A 1 194 ? -11.352 24.234 5.07 1 96.94 194 HIS A CA 1
ATOM 1528 C C . HIS A 1 194 ? -11.336 25.672 4.555 1 96.94 194 HIS A C 1
ATOM 1530 O O . HIS A 1 194 ? -12.383 26.328 4.488 1 96.94 194 HIS A O 1
ATOM 1536 N N . ILE A 1 195 ? -10.156 26.156 4.266 1 98.12 195 ILE A N 1
ATOM 1537 C CA . ILE A 1 195 ? -10.023 27.531 3.768 1 98.12 195 ILE A CA 1
ATOM 1538 C C . ILE A 1 195 ? -9.445 27.5 2.354 1 98.12 195 ILE A C 1
ATOM 1540 O O . ILE A 1 195 ? -8.234 27.359 2.172 1 98.12 195 ILE A O 1
ATOM 1544 N N . LEU A 1 196 ? -10.234 27.812 1.378 1 97.69 196 LEU A N 1
ATOM 1545 C CA . LEU A 1 196 ? -9.852 27.672 -0.023 1 97.69 196 LEU A CA 1
ATOM 1546 C C . LEU A 1 196 ? -8.781 28.703 -0.388 1 97.69 196 LEU A C 1
ATOM 1548 O O . LEU A 1 196 ? -7.988 28.469 -1.306 1 97.69 196 LEU A O 1
ATOM 1552 N N . GLY A 1 197 ? -8.688 29.766 0.318 1 98.25 197 GLY A N 1
ATOM 1553 C CA . GLY A 1 197 ? -7.688 30.781 0.052 1 98.25 197 GLY A CA 1
ATOM 1554 C C . GLY A 1 197 ? -6.395 30.578 0.821 1 98.25 197 GLY A C 1
ATOM 1555 O O . GLY A 1 197 ? -5.426 31.312 0.634 1 98.25 197 GLY A O 1
ATOM 1556 N N . ALA A 1 198 ? -6.32 29.578 1.62 1 98.5 198 ALA A N 1
ATOM 1557 C CA . ALA A 1 198 ? -5.152 29.359 2.473 1 98.5 198 ALA A CA 1
ATOM 1558 C C . ALA A 1 198 ? -3.953 28.891 1.655 1 98.5 198 ALA A C 1
ATOM 1560 O O . ALA A 1 198 ? -4.059 27.953 0.868 1 98.5 198 ALA A O 1
ATOM 1561 N N . VAL A 1 199 ? -2.91 29.547 1.748 1 98.25 199 VAL A N 1
ATOM 1562 C CA . VAL A 1 199 ? -1.591 29.141 1.277 1 98.25 199 VAL A CA 1
ATOM 1563 C C . VAL A 1 199 ? -0.654 28.953 2.467 1 98.25 199 VAL A C 1
ATOM 1565 O O . VAL A 1 199 ? -0.366 29.906 3.197 1 98.25 199 VAL A O 1
ATOM 1568 N N . VAL A 1 200 ? -0.167 27.766 2.645 1 98.31 200 VAL A N 1
ATOM 1569 C CA . VAL A 1 200 ? 0.448 27.406 3.92 1 98.31 200 VAL A CA 1
ATOM 1570 C C . VAL A 1 200 ? 1.908 27.016 3.699 1 98.31 200 VAL A C 1
ATOM 1572 O O . VAL A 1 200 ? 2.199 26.062 2.98 1 98.31 200 VAL A O 1
ATOM 1575 N N . ASP A 1 201 ? 2.787 27.797 4.254 1 97.31 201 ASP A N 1
ATOM 1576 C CA . ASP A 1 201 ? 4.176 27.375 4.418 1 97.31 201 ASP A CA 1
ATOM 1577 C C . ASP A 1 201 ? 4.352 26.562 5.699 1 97.31 201 ASP A C 1
ATOM 1579 O O . ASP A 1 201 ? 3.84 26.938 6.754 1 97.31 201 ASP A O 1
ATOM 1583 N N . ILE A 1 202 ? 5.012 25.438 5.578 1 98.19 202 ILE A N 1
ATOM 1584 C CA . ILE A 1 202 ? 5.258 24.531 6.703 1 98.19 202 ILE A CA 1
ATOM 1585 C C . ILE A 1 202 ? 6.762 24.328 6.875 1 98.19 202 ILE A C 1
ATOM 1587 O O . ILE A 1 202 ? 7.477 24.109 5.895 1 98.19 202 ILE A O 1
ATOM 1591 N N . VAL A 1 203 ? 7.176 24.391 8.125 1 96.88 203 VAL A N 1
ATOM 1592 C CA . VAL A 1 203 ? 8.602 24.234 8.406 1 96.88 203 VAL A CA 1
ATOM 1593 C C . VAL A 1 203 ? 8.805 23.078 9.383 1 96.88 203 VAL A C 1
ATOM 1595 O O . VAL A 1 203 ? 8.172 23.031 10.445 1 96.88 203 VAL A O 1
ATOM 1598 N N . GLU A 1 204 ? 9.578 22.125 9.039 1 96.56 204 GLU A N 1
ATOM 1599 C CA . GLU A 1 204 ? 9.969 20.984 9.867 1 96.56 204 GLU A CA 1
ATOM 1600 C C . GLU A 1 204 ? 11.469 20.719 9.789 1 96.56 204 GLU A C 1
ATOM 1602 O O . GLU A 1 204 ? 12.039 20.688 8.703 1 96.56 204 GLU A O 1
ATOM 1607 N N . ILE A 1 205 ? 12.117 20.594 10.914 1 94.75 205 ILE A N 1
ATOM 1608 C CA . ILE A 1 205 ? 13.578 20.5 10.977 1 94.75 205 ILE A CA 1
ATOM 1609 C C . ILE A 1 205 ? 14.023 19.078 10.625 1 94.75 205 ILE A C 1
ATOM 1611 O O . ILE A 1 205 ? 15.102 18.891 10.055 1 94.75 205 ILE A O 1
ATOM 1615 N N . ASP A 1 206 ? 13.281 18.109 10.938 1 95.12 206 ASP A N 1
ATOM 1616 C CA . ASP A 1 206 ? 13.695 16.719 10.836 1 95.12 206 ASP A CA 1
ATOM 1617 C C . ASP A 1 206 ? 13.188 16.094 9.531 1 95.12 206 ASP A C 1
ATOM 1619 O O . ASP A 1 206 ? 11.984 15.891 9.359 1 95.12 206 ASP A O 1
ATOM 1623 N N . PRO A 1 207 ? 14.055 15.672 8.617 1 96.56 207 PRO A N 1
ATOM 1624 C CA . PRO A 1 207 ? 13.625 15.07 7.352 1 96.56 207 PRO A CA 1
ATOM 1625 C C . PRO A 1 207 ? 12.93 13.727 7.543 1 96.56 207 PRO A C 1
ATOM 1627 O O . PRO A 1 207 ? 12.094 13.336 6.727 1 96.56 207 PRO A O 1
ATOM 1630 N N . VAL A 1 208 ? 13.219 13.039 8.625 1 96.19 208 VAL A N 1
ATOM 1631 C CA . VAL A 1 208 ? 12.578 11.758 8.898 1 96.19 208 VAL A CA 1
ATOM 1632 C C . VAL A 1 208 ? 11.102 11.977 9.211 1 96.19 208 VAL A C 1
ATOM 1634 O O . VAL A 1 208 ? 10.25 11.188 8.797 1 96.19 208 VAL A O 1
ATOM 1637 N N . VAL A 1 209 ? 10.789 13.023 9.938 1 96.56 209 VAL A N 1
ATOM 1638 C CA . VAL A 1 209 ? 9.406 13.359 10.258 1 96.56 209 VAL A CA 1
ATOM 1639 C C . VAL A 1 209 ? 8.641 13.664 8.969 1 96.56 209 VAL A C 1
ATOM 1641 O O . VAL A 1 209 ? 7.516 13.203 8.781 1 96.56 209 VAL A O 1
ATOM 1644 N N . ILE A 1 210 ? 9.289 14.398 8.102 1 97.88 210 ILE A N 1
ATOM 1645 C CA . ILE A 1 210 ? 8.68 14.75 6.82 1 97.88 210 ILE A CA 1
ATOM 1646 C C . ILE A 1 210 ? 8.398 13.477 6.023 1 97.88 210 ILE A C 1
ATOM 1648 O O . ILE A 1 210 ? 7.289 13.281 5.523 1 97.88 210 ILE A O 1
ATOM 1652 N N . SER A 1 211 ? 9.375 12.633 5.973 1 96.62 211 SER A N 1
ATOM 1653 C CA . SER A 1 211 ? 9.25 11.391 5.207 1 96.62 211 SER A CA 1
ATOM 1654 C C . SER A 1 211 ? 8.133 10.516 5.758 1 96.62 211 SER A C 1
ATOM 1656 O O . SER A 1 211 ? 7.328 9.969 4.992 1 96.62 211 SER A O 1
ATOM 1658 N N . GLU A 1 212 ? 8.062 10.344 7.055 1 96.94 212 GLU A N 1
ATOM 1659 C CA . GLU A 1 212 ? 7.035 9.508 7.676 1 96.94 212 GLU A CA 1
ATOM 1660 C C . GLU A 1 212 ? 5.645 10.109 7.488 1 96.94 212 GLU A C 1
ATOM 1662 O O . GLU A 1 212 ? 4.668 9.375 7.297 1 96.94 212 GLU A O 1
ATOM 1667 N N . SER A 1 213 ? 5.547 11.406 7.594 1 98.19 213 SER A N 1
ATOM 1668 C CA . SER A 1 213 ? 4.254 12.055 7.398 1 98.19 213 SER A CA 1
ATOM 1669 C C . SER A 1 213 ? 3.689 11.758 6.016 1 98.19 213 SER A C 1
ATOM 1671 O O . SER A 1 213 ? 2.482 11.555 5.859 1 98.19 213 SER A O 1
ATOM 1673 N N . VAL A 1 214 ? 4.543 11.719 5.035 1 97.94 214 VAL A N 1
ATOM 1674 C CA . VAL A 1 214 ? 4.125 11.508 3.654 1 97.94 214 VAL A CA 1
ATOM 1675 C C . VAL A 1 214 ? 3.91 10.016 3.404 1 97.94 214 VAL A C 1
ATOM 1677 O O . VAL A 1 214 ? 2.82 9.594 3.004 1 97.94 214 VAL A O 1
ATOM 1680 N N . ARG A 1 215 ? 4.855 9.195 3.742 1 96 215 ARG A N 1
ATOM 1681 C CA . ARG A 1 215 ? 4.863 7.793 3.34 1 96 215 ARG A CA 1
ATOM 1682 C C . ARG A 1 215 ? 3.914 6.973 4.203 1 96 215 ARG A C 1
ATOM 1684 O O . ARG A 1 215 ? 3.172 6.133 3.691 1 96 215 ARG A O 1
ATOM 1691 N N . SER A 1 216 ? 3.959 7.199 5.48 1 96.69 216 SER A N 1
ATOM 1692 C CA . SER A 1 216 ? 3.244 6.316 6.398 1 96.69 216 SER A CA 1
ATOM 1693 C C . SER A 1 216 ? 1.944 6.957 6.879 1 96.69 216 SER A C 1
ATOM 1695 O O . SER A 1 216 ? 1.045 6.262 7.355 1 96.69 216 SER A O 1
ATOM 1697 N N . MET A 1 217 ? 1.852 8.297 6.707 1 98.25 217 MET A N 1
ATOM 1698 C CA . MET A 1 217 ? 0.691 8.953 7.301 1 98.25 217 MET A CA 1
ATOM 1699 C C . MET A 1 217 ? -0.158 9.625 6.227 1 98.25 217 MET A C 1
ATOM 1701 O O . MET A 1 217 ? -1.17 10.258 6.539 1 98.25 217 MET A O 1
ATOM 1705 N N . GLY A 1 218 ? 0.288 9.578 4.984 1 98.31 218 GLY A N 1
ATOM 1706 C CA . GLY A 1 218 ? -0.574 9.914 3.861 1 98.31 218 GLY A CA 1
ATOM 1707 C C . GLY A 1 218 ? -0.648 11.406 3.59 1 98.31 218 GLY A C 1
ATOM 1708 O O . GLY A 1 218 ? -1.606 11.883 2.979 1 98.31 218 GLY A O 1
ATOM 1709 N N . PHE A 1 219 ? 0.277 12.203 4.121 1 98.69 219 PHE A N 1
ATOM 1710 C CA . PHE A 1 219 ? 0.329 13.617 3.793 1 98.69 219 PHE A CA 1
ATOM 1711 C C . PHE A 1 219 ? 0.612 13.82 2.311 1 98.69 219 PHE A C 1
ATOM 1713 O O . PHE A 1 219 ? 1.303 13.016 1.688 1 98.69 219 PHE A O 1
ATOM 1720 N N . PRO A 1 220 ? 0.099 14.93 1.693 1 98.19 220 PRO A N 1
ATOM 1721 C CA . PRO A 1 220 ? 0.289 15.133 0.254 1 98.19 220 PRO A CA 1
ATOM 1722 C C . PRO A 1 220 ? 1.761 15.234 -0.138 1 98.19 220 PRO A C 1
ATOM 1724 O O . PRO A 1 220 ? 2.438 16.188 0.234 1 98.19 220 PRO A O 1
ATOM 1727 N N . ALA A 1 221 ? 2.119 14.352 -0.955 1 97.56 221 ALA A N 1
ATOM 1728 C CA . ALA A 1 221 ? 3.529 14.234 -1.319 1 97.56 221 ALA A CA 1
ATOM 1729 C C . ALA A 1 221 ? 3.992 15.453 -2.117 1 97.56 221 ALA A C 1
ATOM 1731 O O . ALA A 1 221 ? 5.137 15.891 -1.98 1 97.56 221 ALA A O 1
ATOM 1732 N N . PHE A 1 222 ? 3.193 16 -2.885 1 97.62 222 PHE A N 1
ATOM 1733 C CA . PHE A 1 222 ? 3.562 17.094 -3.783 1 97.62 222 PHE A CA 1
ATOM 1734 C C . PHE A 1 222 ? 3.879 18.359 -2.998 1 97.62 222 PHE A C 1
ATOM 1736 O O . PHE A 1 222 ? 4.473 19.297 -3.535 1 97.62 222 PHE A O 1
ATOM 1743 N N . SER A 1 223 ? 3.557 18.375 -1.756 1 97.88 223 SER A N 1
ATOM 1744 C CA . SER A 1 223 ? 3.736 19.547 -0.915 1 97.88 223 SER A CA 1
ATOM 1745 C C . SER A 1 223 ? 5.207 19.75 -0.566 1 97.88 223 SER A C 1
ATOM 1747 O O . SER A 1 223 ? 5.602 20.844 -0.141 1 97.88 223 SER A O 1
ATOM 1749 N N . VAL A 1 224 ? 6.023 18.75 -0.664 1 97.81 224 VAL A N 1
ATOM 1750 C CA . VAL A 1 224 ? 7.398 18.781 -0.173 1 97.81 224 VAL A CA 1
ATOM 1751 C C . VAL A 1 224 ? 8.258 19.672 -1.074 1 97.81 224 VAL A C 1
ATOM 1753 O O . VAL A 1 224 ? 8.18 19.578 -2.301 1 97.81 224 VAL A O 1
ATOM 1756 N N . MET A 1 225 ? 9.023 20.516 -0.464 1 97.19 225 MET A N 1
ATOM 1757 C CA . MET A 1 225 ? 9.891 21.453 -1.171 1 97.19 225 MET A CA 1
ATOM 1758 C C . MET A 1 225 ? 11.352 21.062 -1.03 1 97.19 225 MET A C 1
ATOM 1760 O O . MET A 1 225 ? 11.742 20.422 -0.05 1 97.19 225 MET A O 1
ATOM 1764 N N . THR A 1 226 ? 12.086 21.422 -2.023 1 93.75 226 THR A N 1
ATOM 1765 C CA . THR A 1 226 ? 13.531 21.266 -1.943 1 93.75 226 THR A CA 1
ATOM 1766 C C . THR A 1 226 ? 14.18 22.516 -1.352 1 93.75 226 THR A C 1
ATOM 1768 O O . THR A 1 226 ? 13.508 23.531 -1.153 1 93.75 226 THR A O 1
ATOM 1771 N N . SER A 1 227 ? 15.453 22.406 -1.131 1 88.06 227 SER A N 1
ATOM 1772 C CA . SER A 1 227 ? 16.203 23.531 -0.575 1 88.06 227 SER A CA 1
ATOM 1773 C C . SER A 1 227 ? 16.266 24.688 -1.561 1 88.06 227 SER A C 1
ATOM 1775 O O . SER A 1 227 ? 16.5 25.828 -1.165 1 88.06 227 SER A O 1
ATOM 1777 N N . THR A 1 228 ? 16.016 24.406 -2.852 1 88.31 228 THR A N 1
ATOM 1778 C CA . THR A 1 228 ? 16.109 25.422 -3.881 1 88.31 228 THR A CA 1
ATOM 1779 C C . THR A 1 228 ? 14.766 26.109 -4.09 1 88.31 228 THR A C 1
ATOM 1781 O O . THR A 1 228 ? 14.633 26.984 -4.957 1 88.31 228 THR A O 1
ATOM 1784 N N . GLY A 1 229 ? 13.773 25.766 -3.348 1 89 229 GLY A N 1
ATOM 1785 C CA . GLY A 1 229 ? 12.484 26.422 -3.432 1 89 229 GLY A CA 1
ATOM 1786 C C . GLY A 1 229 ? 11.578 25.844 -4.496 1 89 229 GLY A C 1
ATOM 1787 O O . GLY A 1 229 ? 10.539 26.406 -4.824 1 89 229 GLY A O 1
ATOM 1788 N N . LYS A 1 230 ? 12.047 24.719 -5.027 1 93.44 230 LYS A N 1
ATOM 1789 C CA . LYS A 1 230 ? 11.227 24 -5.992 1 93.44 230 LYS A CA 1
ATOM 1790 C C . LYS A 1 230 ? 10.555 22.781 -5.355 1 93.44 230 LYS A C 1
ATOM 1792 O O . LYS A 1 230 ? 10.977 22.328 -4.289 1 93.44 230 LYS A O 1
ATOM 1797 N N . ARG A 1 231 ? 9.484 22.391 -5.957 1 95.75 231 ARG A N 1
ATOM 1798 C CA . ARG A 1 231 ? 8.852 21.156 -5.488 1 95.75 231 ARG A CA 1
ATOM 1799 C C . ARG A 1 231 ? 9.781 19.969 -5.641 1 95.75 231 ARG A C 1
ATOM 1801 O O . ARG A 1 231 ? 10.492 19.844 -6.637 1 95.75 231 ARG A O 1
ATOM 1808 N N . ALA A 1 232 ? 9.789 19.125 -4.648 1 94 232 ALA A N 1
ATOM 1809 C CA . ALA A 1 232 ? 10.617 17.922 -4.707 1 94 232 ALA A CA 1
ATOM 1810 C C . ALA A 1 232 ? 10.18 17 -5.844 1 94 232 ALA A C 1
ATOM 1812 O O . ALA A 1 232 ? 11.008 16.344 -6.48 1 94 232 ALA A O 1
ATOM 1813 N N . LEU A 1 233 ? 8.859 16.859 -6.059 1 93 233 LEU A N 1
ATOM 1814 C CA . LEU A 1 233 ? 8.297 16.141 -7.199 1 93 233 LEU A CA 1
ATOM 1815 C C . LEU A 1 233 ? 7.965 17.109 -8.336 1 93 233 LEU A C 1
ATOM 1817 O O . LEU A 1 233 ? 7.246 18.078 -8.133 1 93 233 LEU A O 1
ATOM 1821 N N . PRO A 1 234 ? 8.5 16.859 -9.516 1 88.06 234 PRO A N 1
ATOM 1822 C CA . PRO A 1 234 ? 8.281 17.781 -10.625 1 88.06 234 PRO A CA 1
ATOM 1823 C C . PRO A 1 234 ? 6.809 17.891 -11.023 1 88.06 234 PRO A C 1
ATOM 1825 O O . PRO A 1 234 ? 6.316 18.984 -11.297 1 88.06 234 PRO A O 1
ATOM 1828 N N . THR A 1 235 ? 6.141 16.75 -11.133 1 91.38 235 THR A N 1
ATOM 1829 C CA . THR A 1 235 ? 4.711 16.672 -11.414 1 91.38 235 THR A CA 1
ATOM 1830 C C . THR A 1 235 ? 4.016 15.719 -10.453 1 91.38 235 THR A C 1
ATOM 1832 O O . THR A 1 235 ? 4.594 14.703 -10.055 1 91.38 235 THR A O 1
ATOM 1835 N N . PRO A 1 236 ? 2.863 16.141 -10.047 1 91.75 236 PRO A N 1
ATOM 1836 C CA . PRO A 1 236 ? 2.168 15.195 -9.172 1 91.75 236 PRO A CA 1
ATOM 1837 C C . PRO A 1 236 ? 1.692 13.945 -9.914 1 91.75 236 PRO A C 1
ATOM 1839 O O . PRO A 1 236 ? 1.248 14.039 -11.055 1 91.75 236 PRO A O 1
ATOM 1842 N N . HIS A 1 237 ? 1.862 12.797 -9.328 1 89.94 237 HIS A N 1
ATOM 1843 C CA . HIS A 1 237 ? 1.303 11.555 -9.844 1 89.94 237 HIS A CA 1
ATOM 1844 C C . HIS A 1 237 ? -0.219 11.617 -9.906 1 89.94 237 HIS A C 1
ATOM 1846 O O . HIS A 1 237 ? -0.844 12.375 -9.164 1 89.94 237 HIS A O 1
ATOM 1852 N N . ILE A 1 238 ? -0.827 10.812 -10.727 1 91.06 238 ILE A N 1
ATOM 1853 C CA . ILE A 1 238 ? -2.268 10.844 -10.953 1 91.06 238 ILE A CA 1
ATOM 1854 C C . ILE A 1 238 ? -3.002 10.562 -9.641 1 91.06 238 ILE A C 1
ATOM 1856 O O . ILE A 1 238 ? -4.039 11.164 -9.367 1 91.06 238 ILE A O 1
ATOM 1860 N N . ILE A 1 239 ? -2.48 9.672 -8.844 1 93 239 ILE A N 1
ATOM 1861 C CA . ILE A 1 239 ? -3.121 9.312 -7.582 1 93 239 ILE A CA 1
ATOM 1862 C C . ILE A 1 239 ? -3.096 10.508 -6.633 1 93 239 ILE A C 1
ATOM 1864 O O . ILE A 1 239 ? -4.078 10.781 -5.938 1 93 239 ILE A O 1
ATOM 1868 N N . ASP A 1 240 ? -1.971 11.219 -6.586 1 94.5 240 ASP A N 1
ATOM 1869 C CA . ASP A 1 240 ? -1.881 12.438 -5.785 1 94.5 240 ASP A CA 1
ATOM 1870 C C . ASP A 1 240 ? -2.877 13.484 -6.266 1 94.5 240 ASP A C 1
ATOM 1872 O O . ASP A 1 240 ? -3.496 14.18 -5.457 1 94.5 240 ASP A O 1
ATOM 1876 N N . GLN A 1 241 ? -3.049 13.594 -7.574 1 95.19 241 GLN A N 1
ATOM 1877 C CA . GLN A 1 241 ? -4 14.539 -8.141 1 95.19 241 GLN A CA 1
ATOM 1878 C C . GLN A 1 241 ? -5.434 14.18 -7.754 1 95.19 241 GLN A C 1
ATOM 1880 O O . GLN A 1 241 ? -6.211 15.047 -7.355 1 95.19 241 GLN A O 1
ATOM 1885 N N . VAL A 1 242 ? -5.695 12.945 -7.855 1 95.31 242 VAL A N 1
ATOM 1886 C CA . VAL A 1 242 ? -7.035 12.477 -7.523 1 95.31 242 VAL A CA 1
ATOM 1887 C C . VAL A 1 242 ? -7.348 12.797 -6.062 1 95.31 242 VAL A C 1
ATOM 1889 O O . VAL A 1 242 ? -8.445 13.258 -5.738 1 95.31 242 VAL A O 1
ATOM 1892 N N . MET A 1 243 ? -6.391 12.641 -5.203 1 96.44 243 MET A N 1
ATOM 1893 C CA . MET A 1 243 ? -6.605 12.797 -3.766 1 96.44 243 MET A CA 1
ATOM 1894 C C . MET A 1 243 ? -6.586 14.273 -3.369 1 96.44 243 MET A C 1
ATOM 1896 O O . MET A 1 243 ? -7.367 14.695 -2.516 1 96.44 243 MET A O 1
ATOM 1900 N N . TRP A 1 244 ? -5.715 15.094 -4.078 1 96.88 244 TRP A N 1
ATOM 1901 C CA . TRP A 1 244 ? -5.344 16.312 -3.363 1 96.88 244 TRP A CA 1
ATOM 1902 C C . TRP A 1 244 ? -5.438 17.531 -4.277 1 96.88 244 TRP A C 1
ATOM 1904 O O . TRP A 1 244 ? -5.199 18.656 -3.848 1 96.88 244 TRP A O 1
ATOM 1914 N N . ARG A 1 245 ? -5.684 17.359 -5.625 1 93.69 245 ARG A N 1
ATOM 1915 C CA . ARG A 1 245 ? -5.719 18.531 -6.5 1 93.69 245 ARG A CA 1
ATOM 1916 C C . ARG A 1 245 ? -6.559 19.641 -5.883 1 93.69 245 ARG A C 1
ATOM 1918 O O . ARG A 1 245 ? -7.664 19.406 -5.398 1 93.69 245 ARG A O 1
ATOM 1925 N N . GLY A 1 246 ? -6.02 20.844 -5.863 1 94.69 246 GLY A N 1
ATOM 1926 C CA . GLY A 1 246 ? -6.672 21.984 -5.238 1 94.69 246 GLY A CA 1
ATOM 1927 C C . GLY A 1 246 ? -6.156 22.266 -3.844 1 94.69 246 GLY A C 1
ATOM 1928 O O . GLY A 1 246 ? -6.328 23.375 -3.332 1 94.69 246 GLY A O 1
ATOM 1929 N N . ILE A 1 247 ? -5.535 21.297 -3.227 1 97.25 247 ILE A N 1
ATOM 1930 C CA . ILE A 1 247 ? -5.027 21.469 -1.868 1 97.25 247 ILE A CA 1
ATOM 1931 C C . ILE A 1 247 ? -3.504 21.391 -1.871 1 97.25 247 ILE A C 1
ATOM 1933 O O . ILE A 1 247 ? -2.826 22.281 -1.367 1 97.25 247 ILE A O 1
ATOM 1937 N N . HIS A 1 248 ? -2.912 20.344 -2.529 1 97.19 248 HIS A N 1
ATOM 1938 C CA . HIS A 1 248 ? -1.483 20.078 -2.4 1 97.19 248 HIS A CA 1
ATOM 1939 C C . HIS A 1 248 ? -0.656 21.172 -3.066 1 97.19 248 HIS A C 1
ATOM 1941 O O . HIS A 1 248 ? 0.492 21.406 -2.682 1 97.19 248 HIS A O 1
ATOM 1947 N N . GLU A 1 249 ? -1.237 21.953 -3.996 1 96.88 249 GLU A N 1
ATOM 1948 C CA . GLU A 1 249 ? -0.508 23.062 -4.617 1 96.88 249 GLU A CA 1
ATOM 1949 C C . GLU A 1 249 ? -0.354 24.234 -3.652 1 96.88 249 GLU A C 1
ATOM 1951 O O . GLU A 1 249 ? 0.467 25.125 -3.875 1 96.88 249 GLU A O 1
ATOM 1956 N N . ARG A 1 250 ? -1.123 24.203 -2.592 1 98.06 250 ARG A N 1
ATOM 1957 C CA . ARG A 1 250 ? -1.153 25.344 -1.667 1 98.06 250 ARG A CA 1
ATOM 1958 C C . ARG A 1 250 ? -0.414 25 -0.375 1 98.06 250 ARG A C 1
ATOM 1960 O O . ARG A 1 250 ? -0.46 25.781 0.587 1 98.06 250 ARG A O 1
ATOM 1967 N N . LEU A 1 251 ? 0.169 23.875 -0.333 1 98.38 251 LEU A N 1
ATOM 1968 C CA . LEU A 1 251 ? 0.996 23.438 0.791 1 98.38 251 LEU A CA 1
ATOM 1969 C C . LEU A 1 251 ? 2.471 23.438 0.405 1 98.38 251 LEU A C 1
ATOM 1971 O O . LEU A 1 251 ? 2.844 22.859 -0.624 1 98.38 251 LEU A O 1
ATOM 1975 N N . PHE A 1 252 ? 3.27 24.109 1.176 1 98.12 252 PHE A N 1
ATOM 1976 C CA . PHE A 1 252 ? 4.707 24.172 0.945 1 98.12 252 PHE A CA 1
ATOM 1977 C C . PHE A 1 252 ? 5.477 23.719 2.184 1 98.12 252 PHE A C 1
ATOM 1979 O O . PHE A 1 252 ? 5.625 24.484 3.139 1 98.12 252 PHE A O 1
ATOM 1986 N N . LEU A 1 253 ? 5.969 22.469 2.152 1 98.38 253 LEU A N 1
ATOM 1987 C CA . LEU A 1 253 ? 6.637 21.844 3.289 1 98.38 253 LEU A CA 1
ATOM 1988 C C . LEU A 1 253 ? 8.148 21.891 3.127 1 98.38 253 LEU A C 1
ATOM 1990 O O . LEU A 1 253 ? 8.719 21.188 2.293 1 98.38 253 LEU A O 1
ATOM 1994 N N . TYR A 1 254 ? 8.766 22.734 3.945 1 97.19 254 TYR A N 1
ATOM 1995 C CA . TYR A 1 254 ? 10.211 22.953 3.893 1 97.19 254 TYR A CA 1
ATOM 1996 C C . TYR A 1 254 ? 10.906 22.219 5.031 1 97.19 254 TYR A C 1
ATOM 1998 O O . TYR A 1 254 ? 10.445 22.25 6.176 1 97.19 254 TYR A O 1
ATOM 2006 N N . GLN A 1 255 ? 11.984 21.516 4.648 1 97.25 255 GLN A N 1
ATOM 2007 C CA . GLN A 1 255 ? 12.922 21.094 5.688 1 97.25 255 GLN A CA 1
ATOM 2008 C C . GLN A 1 255 ? 13.82 22.234 6.129 1 97.25 255 GLN A C 1
ATOM 2010 O O . GLN A 1 255 ? 14.727 22.641 5.402 1 97.25 255 GLN A O 1
ATOM 2015 N N . SER A 1 256 ? 13.562 22.781 7.309 1 95.25 256 SER A N 1
ATOM 2016 C CA . SER A 1 256 ? 14.336 23.906 7.801 1 95.25 256 SER A CA 1
ATOM 2017 C C . SER A 1 256 ? 14.133 24.109 9.297 1 95.25 256 SER A C 1
ATOM 2019 O O . SER A 1 256 ? 13.133 23.656 9.859 1 95.25 256 SER A O 1
ATOM 2021 N N . GLU A 1 257 ? 15.109 24.688 9.844 1 93.12 257 GLU A N 1
ATOM 2022 C CA . GLU A 1 257 ? 14.914 25.266 11.172 1 93.12 257 GLU A CA 1
ATOM 2023 C C . GLU A 1 257 ? 14.07 26.531 11.109 1 93.12 257 GLU A C 1
ATOM 2025 O O . GLU A 1 257 ? 14.195 27.328 10.172 1 93.12 257 GLU A O 1
ATOM 2030 N N . ALA A 1 258 ? 13.227 26.75 12.117 1 92.44 258 ALA A N 1
ATOM 2031 C CA . ALA A 1 258 ? 12.281 27.859 12.125 1 92.44 258 ALA A CA 1
ATOM 2032 C C . ALA A 1 258 ? 13.016 29.203 12.023 1 92.44 258 ALA A C 1
ATOM 2034 O O . ALA A 1 258 ? 12.641 30.062 11.227 1 92.44 258 ALA A O 1
ATOM 2035 N N . LYS A 1 259 ? 14.094 29.344 12.789 1 92.12 259 LYS A N 1
ATOM 2036 C CA . LYS A 1 259 ? 14.852 30.578 12.805 1 92.12 259 LYS A CA 1
ATOM 2037 C C . LYS A 1 259 ? 15.453 30.875 11.438 1 92.12 259 LYS A C 1
ATOM 2039 O O . LYS A 1 259 ? 15.367 32 10.945 1 92.12 259 LYS A O 1
ATOM 2044 N N . GLU A 1 260 ? 16 29.844 10.891 1 92.25 260 GLU A N 1
ATOM 2045 C CA . GLU A 1 260 ? 16.625 30 9.578 1 92.25 260 GLU A CA 1
ATOM 2046 C C . GLU A 1 260 ? 15.594 30.375 8.523 1 92.25 260 GLU A C 1
ATOM 2048 O O . GLU A 1 260 ? 15.836 31.234 7.684 1 92.25 260 GLU A O 1
ATOM 2053 N N . PHE A 1 261 ? 14.508 29.75 8.586 1 93.88 261 PHE A N 1
ATOM 2054 C CA . PHE A 1 261 ? 13.453 29.984 7.602 1 93.88 261 PHE A CA 1
ATOM 2055 C C . PHE A 1 261 ? 12.945 31.422 7.688 1 93.88 261 PHE A C 1
ATOM 2057 O O . PHE A 1 261 ? 12.805 32.094 6.668 1 93.88 261 PHE A O 1
ATOM 2064 N N . ILE A 1 262 ? 12.648 31.891 8.836 1 92.62 262 ILE A N 1
ATOM 2065 C CA . ILE A 1 262 ? 12.062 33.219 9.055 1 92.62 262 ILE A CA 1
ATOM 2066 C C . ILE A 1 262 ? 13.094 34.281 8.742 1 92.62 262 ILE A C 1
ATOM 2068 O O . ILE A 1 262 ? 12.766 35.312 8.164 1 92.62 262 ILE A O 1
ATOM 2072 N N . LEU A 1 263 ? 14.391 34 9.047 1 88.81 263 LEU A N 1
ATOM 2073 C CA . LEU A 1 263 ? 15.445 35 8.812 1 88.81 263 LEU A CA 1
ATOM 2074 C C . LEU A 1 263 ? 15.797 35.062 7.332 1 88.81 263 LEU A C 1
ATOM 2076 O O . LEU A 1 263 ? 16.094 36.156 6.82 1 88.81 263 LEU A O 1
ATOM 2080 N N . ASN A 1 264 ? 15.953 33.906 6.672 1 82.25 264 ASN A N 1
ATOM 2081 C CA . ASN A 1 264 ? 16.375 33.875 5.277 1 82.25 264 ASN A CA 1
ATOM 2082 C C . ASN A 1 264 ? 15.273 34.312 4.336 1 82.25 264 ASN A C 1
ATOM 2084 O O . ASN A 1 264 ? 15.539 34.844 3.25 1 82.25 264 ASN A O 1
ATOM 2088 N N . ASN A 1 265 ? 14.188 33.906 4.41 1 64 265 ASN A N 1
ATOM 2089 C CA . ASN A 1 265 ? 13.102 34.25 3.498 1 64 265 ASN A CA 1
ATOM 2090 C C . ASN A 1 265 ? 12.758 35.719 3.578 1 64 265 ASN A C 1
ATOM 2092 O O . ASN A 1 265 ? 11.703 36.156 3.102 1 64 265 ASN A O 1
ATOM 2096 N N . GLN A 1 266 ? 13.625 36.406 4.219 1 50.91 266 GLN A N 1
ATOM 2097 C CA . GLN A 1 266 ? 13.453 37.875 4.234 1 50.91 266 GLN A CA 1
ATOM 2098 C C . GLN A 1 266 ? 13.508 38.438 2.824 1 50.91 266 GLN A C 1
ATOM 2100 O O . GLN A 1 266 ? 12.82 39.438 2.523 1 50.91 266 GLN A O 1
ATOM 2105 N N . ASN A 1 267 ? 14.461 37.906 2.043 1 45.56 267 ASN A N 1
ATOM 2106 C CA . ASN A 1 267 ? 14.719 38.594 0.788 1 45.56 267 ASN A CA 1
ATOM 2107 C C . ASN A 1 267 ? 13.625 38.312 -0.239 1 45.56 267 ASN A C 1
ATOM 2109 O O . ASN A 1 267 ? 13.602 38.938 -1.304 1 45.56 267 ASN A O 1
ATOM 2113 N N . ASN A 1 268 ? 13.258 37.062 -0.299 1 49.06 268 ASN A N 1
ATOM 2114 C CA . ASN A 1 268 ? 12.469 36.906 -1.518 1 49.06 268 ASN A CA 1
ATOM 2115 C C . ASN A 1 268 ? 11.156 37.688 -1.432 1 49.06 268 ASN A C 1
ATOM 2117 O O . ASN A 1 268 ? 10.906 38.594 -2.252 1 49.06 268 ASN A O 1
ATOM 2121 N N . ASN A 1 269 ? 10.016 37.031 -1.271 1 48.28 269 ASN A N 1
ATOM 2122 C CA . ASN A 1 269 ? 8.703 37.656 -1.408 1 48.28 269 ASN A CA 1
ATOM 2123 C C . ASN A 1 269 ? 8.258 38.344 -0.108 1 48.28 269 ASN A C 1
ATOM 2125 O O . ASN A 1 269 ? 8.398 37.75 0.97 1 48.28 269 ASN A O 1
ATOM 2129 N N . SER A 1 270 ? 8.461 39.656 0.017 1 56.06 270 SER A N 1
ATOM 2130 C CA . SER A 1 270 ? 7.879 40.656 0.891 1 56.06 270 SER A CA 1
ATOM 2131 C C . SER A 1 270 ? 6.59 40.156 1.535 1 56.06 270 SER A C 1
ATOM 2133 O O . SER A 1 270 ? 5.812 40.969 2.072 1 56.06 270 SER A O 1
ATOM 2135 N N . SER A 1 271 ? 6.184 38.875 1.543 1 79.38 271 SER A N 1
ATOM 2136 C CA . SER A 1 271 ? 4.805 38.562 1.914 1 79.38 271 SER A CA 1
ATOM 2137 C C . SER A 1 271 ? 4.695 38.188 3.387 1 79.38 271 SER A C 1
ATOM 2139 O O . SER A 1 271 ? 5.535 37.438 3.906 1 79.38 271 SER A O 1
ATOM 2141 N N . THR A 1 272 ? 4.062 38.969 4.105 1 93.12 272 THR A N 1
ATOM 2142 C CA . THR A 1 272 ? 3.723 38.781 5.508 1 93.12 272 THR A CA 1
ATOM 2143 C C . THR A 1 272 ? 2.672 37.656 5.652 1 93.12 272 THR A C 1
ATOM 2145 O O . THR A 1 272 ? 2.061 37.25 4.668 1 93.12 272 THR A O 1
ATOM 2148 N N . TYR A 1 273 ? 2.68 37.156 6.777 1 96.94 273 TYR A N 1
ATOM 2149 C CA . TYR A 1 273 ? 1.693 36.125 7.102 1 96.94 273 TYR A CA 1
ATOM 2150 C C . TYR A 1 273 ? 0.511 36.719 7.852 1 96.94 273 TYR A C 1
ATOM 2152 O O . TYR A 1 273 ? 0.69 37.594 8.719 1 96.94 273 TYR A O 1
ATOM 2160 N N . ASP A 1 274 ? -0.647 36.281 7.449 1 97.56 274 ASP A N 1
ATOM 2161 C CA . ASP A 1 274 ? -1.839 36.625 8.219 1 97.56 274 ASP A CA 1
ATOM 2162 C C . ASP A 1 274 ? -1.87 35.875 9.547 1 97.56 274 ASP A C 1
ATOM 2164 O O . ASP A 1 274 ? -2.348 36.406 10.555 1 97.56 274 ASP A O 1
ATOM 2168 N N . MET A 1 275 ? -1.366 34.656 9.508 1 98.25 275 MET A N 1
ATOM 2169 C CA . MET A 1 275 ? -1.349 33.812 10.695 1 98.25 275 MET A CA 1
ATOM 2170 C C . MET A 1 275 ? -0.062 33 10.766 1 98.25 275 MET A C 1
ATOM 2172 O O . MET A 1 275 ? 0.412 32.5 9.742 1 98.25 275 MET A O 1
ATOM 2176 N N . ILE A 1 276 ? 0.468 32.875 11.977 1 98.31 276 ILE A N 1
ATOM 2177 C CA . ILE A 1 276 ? 1.609 32 12.242 1 98.31 276 ILE A CA 1
ATOM 2178 C C . ILE A 1 276 ? 1.288 31.078 13.406 1 98.31 276 ILE A C 1
ATOM 2180 O O . ILE A 1 276 ? 0.86 31.516 14.469 1 98.31 276 ILE A O 1
ATOM 2184 N N . PHE A 1 277 ? 1.401 29.766 13.156 1 98.62 277 PHE A N 1
ATOM 2185 C CA . PHE A 1 277 ? 1.287 28.75 14.203 1 98.62 277 PHE A CA 1
ATOM 2186 C C . PHE A 1 277 ? 2.664 28.266 14.633 1 98.62 277 PHE A C 1
ATOM 2188 O O . PHE A 1 277 ? 3.457 27.812 13.797 1 98.62 277 PHE A O 1
ATOM 2195 N N . MET A 1 278 ? 2.918 28.391 15.93 1 97.19 278 MET A N 1
ATOM 2196 C CA . MET A 1 278 ? 4.168 27.922 16.516 1 97.19 278 MET A CA 1
ATOM 2197 C C . MET A 1 278 ? 3.928 26.656 17.359 1 97.19 278 MET A C 1
ATOM 2199 O O . MET A 1 278 ? 3.496 26.75 18.5 1 97.19 278 MET A O 1
ATOM 2203 N N . ASP A 1 279 ? 4.219 25.531 16.812 1 94.81 279 ASP A N 1
ATOM 2204 C CA . ASP A 1 279 ? 4.109 24.219 17.469 1 94.81 279 ASP A CA 1
ATOM 2205 C C . ASP A 1 279 ? 5.43 23.469 17.406 1 94.81 279 ASP A C 1
ATOM 2207 O O . ASP A 1 279 ? 5.516 22.406 16.781 1 94.81 279 ASP A O 1
ATOM 2211 N N . ALA A 1 280 ? 6.406 24.062 18.062 1 88.75 280 ALA A N 1
ATOM 2212 C CA . ALA A 1 280 ? 7.766 23.531 17.953 1 88.75 280 ALA A CA 1
ATOM 2213 C C . ALA A 1 280 ? 8.312 23.156 19.328 1 88.75 280 ALA A C 1
ATOM 2215 O O . ALA A 1 280 ? 8.391 24 20.234 1 88.75 280 ALA A O 1
ATOM 2216 N N . TYR A 1 281 ? 8.625 21.953 19.484 1 81.25 281 TYR A N 1
ATOM 2217 C CA . TYR A 1 281 ? 9.242 21.469 20.719 1 81.25 281 TYR A CA 1
ATOM 2218 C C . TYR A 1 281 ? 10.492 20.656 20.406 1 81.25 281 TYR A C 1
ATOM 2220 O O . TYR A 1 281 ? 10.594 20.031 19.344 1 81.25 281 TYR A O 1
ATOM 2228 N N . ASP A 1 282 ? 11.375 20.766 21.281 1 70.19 282 ASP A N 1
ATOM 2229 C CA . ASP A 1 282 ? 12.594 19.969 21.094 1 70.19 282 ASP A CA 1
ATOM 2230 C C . ASP A 1 282 ? 12.414 18.547 21.625 1 70.19 282 ASP A C 1
ATOM 2232 O O . ASP A 1 282 ? 11.312 18.156 22 1 70.19 282 ASP A O 1
ATOM 2236 N N . GLY A 1 283 ? 13.414 17.766 21.484 1 65.38 283 GLY A N 1
ATOM 2237 C CA . GLY A 1 283 ? 13.367 16.375 21.875 1 65.38 283 GLY A CA 1
ATOM 2238 C C . GLY A 1 283 ? 13.031 16.172 23.344 1 65.38 283 GLY A C 1
ATOM 2239 O O . GLY A 1 283 ? 12.562 15.109 23.75 1 65.38 283 GLY A O 1
ATOM 2240 N N . ALA A 1 284 ? 13.266 17.203 24.125 1 64.62 284 ALA A N 1
ATOM 2241 C CA . ALA A 1 284 ? 12.992 17.141 25.562 1 64.62 284 ALA A CA 1
ATOM 2242 C C . ALA A 1 284 ? 11.609 17.719 25.891 1 64.62 284 ALA A C 1
ATOM 2244 O O . ALA A 1 284 ? 11.273 17.938 27.047 1 64.62 284 ALA A O 1
ATOM 2245 N N . ASP A 1 285 ? 10.859 18.016 24.781 1 71.62 285 ASP A N 1
ATOM 2246 C CA . ASP A 1 285 ? 9.5 18.531 24.891 1 71.62 285 ASP A CA 1
ATOM 2247 C C . ASP A 1 285 ? 9.484 19.922 25.5 1 71.62 285 ASP A C 1
ATOM 2249 O O . ASP A 1 285 ? 8.617 20.25 26.312 1 71.62 285 ASP A O 1
ATOM 2253 N N . ILE A 1 286 ? 10.531 20.641 25.281 1 74.25 286 ILE A N 1
ATOM 2254 C CA . ILE A 1 286 ? 10.648 22.016 25.75 1 74.25 286 ILE A CA 1
ATOM 2255 C C . ILE A 1 286 ? 10.477 22.984 24.578 1 74.25 286 ILE A C 1
ATOM 2257 O O . ILE A 1 286 ? 11.031 22.75 23.5 1 74.25 286 ILE A O 1
ATOM 2261 N N . PHE A 1 287 ? 9.664 24.031 24.812 1 86 287 PHE A N 1
ATOM 2262 C CA . PHE A 1 287 ? 9.602 25.125 23.875 1 86 287 PHE A CA 1
ATOM 2263 C C . PHE A 1 287 ? 10.828 26.016 23.984 1 86 287 PHE A C 1
ATOM 2265 O O . PHE A 1 287 ? 11.023 26.688 25 1 86 287 PHE A O 1
ATOM 2272 N N . PRO A 1 288 ? 11.711 26.062 23 1 85.81 288 PRO A N 1
ATOM 2273 C CA . PRO A 1 288 ? 13.031 26.703 23.125 1 85.81 288 PRO A CA 1
ATOM 2274 C C . PRO A 1 288 ? 12.93 28.203 23.391 1 85.81 288 PRO A C 1
ATOM 2276 O O . PRO A 1 288 ? 12.188 28.906 22.703 1 85.81 288 PRO A O 1
ATOM 2279 N N . HIS A 1 289 ? 13.742 28.688 24.266 1 88.38 289 HIS A N 1
ATOM 2280 C CA . HIS A 1 289 ? 13.773 30.109 24.609 1 88.38 289 HIS A CA 1
ATOM 2281 C C . HIS A 1 289 ? 14.164 30.953 23.391 1 88.38 289 HIS A C 1
ATOM 2283 O O . HIS A 1 289 ? 13.719 32.094 23.266 1 88.38 289 HIS A O 1
ATOM 2289 N N . THR A 1 290 ? 14.883 30.391 22.5 1 89.06 290 THR A N 1
ATOM 2290 C CA . THR A 1 290 ? 15.352 31.109 21.312 1 89.06 290 THR A CA 1
ATOM 2291 C C . THR A 1 290 ? 14.18 31.5 20.422 1 89.06 290 THR A C 1
ATOM 2293 O O . THR A 1 290 ? 14.305 32.375 19.562 1 89.06 290 THR A O 1
ATOM 2296 N N . LEU A 1 291 ? 13.008 30.953 20.719 1 92.5 291 LEU A N 1
ATOM 2297 C CA . LEU A 1 291 ? 11.844 31.234 19.875 1 92.5 291 LEU A CA 1
ATOM 2298 C C . LEU A 1 291 ? 10.961 32.312 20.516 1 92.5 291 LEU A C 1
ATOM 2300 O O . LEU A 1 291 ? 9.977 32.75 19.922 1 92.5 291 LEU A O 1
ATOM 2304 N N . TRP A 1 292 ? 11.383 32.812 21.734 1 92.88 292 TRP A N 1
ATOM 2305 C CA . TRP A 1 292 ? 10.508 33.812 22.312 1 92.88 292 TRP A CA 1
ATOM 2306 C C . TRP A 1 292 ? 11.32 34.875 23.078 1 92.88 292 TRP A C 1
ATOM 2308 O O . TRP A 1 292 ? 10.773 35.625 23.875 1 92.88 292 TRP A O 1
ATOM 2318 N N . ASP A 1 293 ? 12.609 34.844 22.828 1 94.38 293 ASP A N 1
ATOM 2319 C CA . ASP A 1 293 ? 13.43 35.938 23.344 1 94.38 293 ASP A CA 1
ATOM 2320 C C . ASP A 1 293 ? 13.055 37.281 22.703 1 94.38 293 ASP A C 1
ATOM 2322 O O . ASP A 1 293 ? 13.297 37.469 21.5 1 94.38 293 ASP A O 1
ATOM 2326 N N . PRO A 1 294 ? 12.578 38.219 23.5 1 94.38 294 PRO A N 1
ATOM 2327 C CA . PRO A 1 294 ? 12.031 39.469 22.922 1 94.38 294 PRO A CA 1
ATOM 2328 C C . PRO A 1 294 ? 13.094 40.312 22.266 1 94.38 294 PRO A C 1
ATOM 2330 O O . PRO A 1 294 ? 12.773 41.188 21.438 1 94.38 294 PRO A O 1
ATOM 2333 N N . ASN A 1 295 ? 14.375 40.094 22.547 1 93.75 295 ASN A N 1
ATOM 2334 C CA . ASN A 1 295 ? 15.445 40.938 22.047 1 93.75 295 ASN A CA 1
ATOM 2335 C C . ASN A 1 295 ? 16.25 40.25 20.953 1 93.75 295 ASN A C 1
ATOM 2337 O O . ASN A 1 295 ? 17.266 40.781 20.484 1 93.75 295 ASN A O 1
ATOM 2341 N N . SER A 1 296 ? 15.852 39.125 20.516 1 94.44 296 SER A N 1
ATOM 2342 C CA . SER A 1 296 ? 16.609 38.312 19.547 1 94.44 296 SER A CA 1
ATOM 2343 C C . SER A 1 296 ? 16.344 38.812 18.125 1 94.44 296 SER A C 1
ATOM 2345 O O . SER A 1 296 ? 15.344 39.469 17.859 1 94.44 296 SER A O 1
ATOM 2347 N N . LEU A 1 297 ? 17.266 38.438 17.234 1 93.94 297 LEU A N 1
ATOM 2348 C CA . LEU A 1 297 ? 17.094 38.688 15.805 1 93.94 297 LEU A CA 1
ATOM 2349 C C . LEU A 1 297 ? 15.898 37.906 15.266 1 93.94 297 LEU A C 1
ATOM 2351 O O . LEU A 1 297 ? 15.203 38.375 14.359 1 93.94 297 LEU A O 1
ATOM 2355 N N . PHE A 1 298 ? 15.664 36.844 15.852 1 94.38 298 PHE A N 1
ATOM 2356 C CA . PHE A 1 298 ? 14.523 36.031 15.438 1 94.38 298 PHE A CA 1
ATOM 2357 C C . PHE A 1 298 ? 13.219 36.75 15.703 1 94.38 298 PHE A C 1
ATOM 2359 O O . PHE A 1 298 ? 12.344 36.812 14.836 1 94.38 298 PHE A O 1
ATOM 2366 N N . MET A 1 299 ? 13.047 37.312 16.891 1 95.5 299 MET A N 1
ATOM 2367 C CA . MET A 1 299 ? 11.828 38.031 17.25 1 95.5 299 MET A CA 1
ATOM 2368 C C . MET A 1 299 ? 11.594 39.219 16.328 1 95.5 299 MET A C 1
ATOM 2370 O O . MET A 1 299 ? 10.469 39.438 15.875 1 95.5 299 MET A O 1
ATOM 2374 N N . LYS A 1 300 ? 12.633 39.875 16.016 1 93.5 300 LYS A N 1
ATOM 2375 C CA . LYS A 1 300 ? 12.531 41 15.086 1 93.5 300 LYS A CA 1
ATOM 2376 C C . LYS A 1 300 ? 12.062 40.562 13.711 1 93.5 300 LYS A C 1
ATOM 2378 O O . LYS A 1 300 ? 11.188 41.188 13.109 1 93.5 300 LYS A O 1
ATOM 2383 N N . ALA A 1 301 ? 12.711 39.531 13.258 1 93.12 301 ALA A N 1
ATOM 2384 C CA . ALA A 1 301 ? 12.336 38.969 11.953 1 93.12 301 ALA A CA 1
ATOM 2385 C C . ALA A 1 301 ? 10.898 38.469 11.961 1 93.12 301 ALA A C 1
ATOM 2387 O O . ALA A 1 301 ? 10.156 38.656 10.992 1 93.12 301 ALA A O 1
ATOM 2388 N N . LEU A 1 302 ? 10.5 37.812 13.016 1 95.19 302 LEU A N 1
ATOM 2389 C CA . LEU A 1 302 ? 9.133 37.312 13.18 1 95.19 302 LEU A CA 1
ATOM 2390 C C . LEU A 1 302 ? 8.141 38.469 13.117 1 95.19 302 LEU A C 1
ATOM 2392 O O . LEU A 1 302 ? 7.094 38.375 12.477 1 95.19 302 LEU A O 1
ATOM 2396 N N . SER A 1 303 ? 8.469 39.5 13.812 1 94 303 SER A N 1
ATOM 2397 C CA . SER A 1 303 ? 7.625 40.688 13.812 1 94 303 SER A CA 1
ATOM 2398 C C . SER A 1 303 ? 7.449 41.25 12.406 1 94 303 SER A C 1
ATOM 2400 O O . SER A 1 303 ? 6.348 41.656 12.023 1 94 303 SER A O 1
ATOM 2402 N N . GLN A 1 304 ? 8.484 41.219 11.664 1 91.88 304 GLN A N 1
ATOM 2403 C CA . GLN A 1 304 ? 8.453 41.75 10.305 1 91.88 304 GLN A CA 1
ATOM 2404 C C . GLN A 1 304 ? 7.637 40.844 9.383 1 91.88 304 GLN A C 1
ATOM 2406 O O . GLN A 1 304 ? 7.062 41.312 8.391 1 91.88 304 GLN A O 1
ATOM 2411 N N . ARG A 1 305 ? 7.543 39.594 9.719 1 94.31 305 ARG A N 1
ATOM 2412 C CA . ARG A 1 305 ? 6.867 38.656 8.859 1 94.31 305 ARG A CA 1
ATOM 2413 C C . ARG A 1 305 ? 5.387 38.531 9.219 1 94.31 305 ARG A C 1
ATOM 2415 O O . ARG A 1 305 ? 4.59 38 8.438 1 94.31 305 ARG A O 1
ATOM 2422 N N . LEU A 1 306 ? 5.059 38.938 10.367 1 95.25 306 LEU A N 1
ATOM 2423 C CA . LEU A 1 306 ? 3.656 38.969 10.773 1 95.25 306 LEU A CA 1
ATOM 2424 C C . LEU A 1 306 ? 2.955 40.219 10.234 1 95.25 306 LEU A C 1
ATOM 2426 O O . LEU A 1 306 ? 3.465 41.312 10.359 1 95.25 306 LEU A O 1
ATOM 2430 N N . HIS A 1 307 ? 1.831 40.031 9.602 1 94.56 307 HIS A N 1
ATOM 2431 C CA . HIS A 1 307 ? 1.11 41.156 9.016 1 94.56 307 HIS A CA 1
ATOM 2432 C C . HIS A 1 307 ? 0.907 42.281 10.039 1 94.56 307 HIS A C 1
ATOM 2434 O O . HIS A 1 307 ? 0.506 42 11.172 1 94.56 307 HIS A O 1
ATOM 2440 N N . HIS A 1 308 ? 1.07 43.5 9.664 1 91.56 308 HIS A N 1
ATOM 2441 C CA . HIS A 1 308 ? 1.158 44.625 10.594 1 91.56 308 HIS A CA 1
ATOM 2442 C C . HIS A 1 308 ? -0.218 45 11.133 1 91.56 308 HIS A C 1
ATOM 2444 O O . HIS A 1 308 ? -0.337 45.5 12.25 1 91.56 308 HIS A O 1
ATOM 2450 N N . GLU A 1 309 ? -1.25 44.688 10.414 1 91.88 309 GLU A N 1
ATOM 2451 C CA . GLU A 1 309 ? -2.57 45.156 10.812 1 91.88 309 GLU A CA 1
ATOM 2452 C C . GLU A 1 309 ? -3.316 44.094 11.625 1 91.88 309 GLU A C 1
ATOM 2454 O O . GLU A 1 309 ? -3.893 44.406 12.672 1 91.88 309 GLU A O 1
ATOM 2459 N N . HIS A 1 310 ? -3.297 42.875 11.07 1 95.06 310 HIS A N 1
ATOM 2460 C CA . HIS A 1 310 ? -4.148 41.875 11.695 1 95.06 310 HIS A CA 1
ATOM 2461 C C . HIS A 1 310 ? -3.363 40.594 12.008 1 95.06 310 HIS A C 1
ATOM 2463 O O . HIS A 1 310 ? -3.941 39.594 12.422 1 95.06 310 HIS A O 1
ATOM 2469 N N . GLY A 1 311 ? -2.076 40.625 11.805 1 96.56 311 GLY A N 1
ATOM 2470 C CA . GLY A 1 311 ? -1.283 39.406 12.023 1 96.56 311 GLY A CA 1
ATOM 2471 C C . GLY A 1 311 ? -1.553 38.75 13.359 1 96.56 311 GLY A C 1
ATOM 2472 O O . GLY A 1 311 ? -1.693 39.438 14.375 1 96.56 311 GLY A O 1
ATOM 2473 N N . THR A 1 312 ? -1.683 37.438 13.336 1 97.75 312 THR A N 1
ATOM 2474 C CA . THR A 1 312 ? -1.992 36.656 14.539 1 97.75 312 THR A CA 1
ATOM 2475 C C . THR A 1 312 ? -1.011 35.5 14.711 1 97.75 312 THR A C 1
ATOM 2477 O O . THR A 1 312 ? -0.822 34.688 13.789 1 97.75 312 THR A O 1
ATOM 2480 N N . LEU A 1 313 ? -0.361 35.5 15.836 1 98.38 313 LEU A N 1
ATOM 2481 C CA . LEU A 1 313 ? 0.517 34.406 16.219 1 98.38 313 LEU A CA 1
ATOM 2482 C C . LEU A 1 313 ? -0.156 33.5 17.25 1 98.38 313 LEU A C 1
ATOM 2484 O O . LEU A 1 313 ? -0.732 33.969 18.219 1 98.38 313 LEU A O 1
ATOM 2488 N N . VAL A 1 314 ? -0.158 32.188 16.984 1 98.5 314 VAL A N 1
ATOM 2489 C CA . VAL A 1 314 ? -0.65 31.203 17.938 1 98.5 314 VAL A CA 1
ATOM 2490 C C . VAL A 1 314 ? 0.487 30.266 18.344 1 98.5 314 VAL A C 1
ATOM 2492 O O . VAL A 1 314 ? 1.165 29.688 17.5 1 98.5 314 VAL A O 1
ATOM 2495 N N . VAL A 1 315 ? 0.665 30.109 19.672 1 96.94 315 VAL A N 1
ATOM 2496 C CA . VAL A 1 315 ? 1.749 29.281 20.203 1 96.94 315 VAL A CA 1
ATOM 2497 C C . VAL A 1 315 ? 1.175 28.172 21.078 1 96.94 315 VAL A C 1
ATOM 2499 O O . VAL A 1 315 ? 0.355 28.438 21.953 1 96.94 315 VAL A O 1
ATOM 2502 N N . ASN A 1 316 ? 1.565 26.906 20.781 1 95.44 316 ASN A N 1
ATOM 2503 C CA . ASN A 1 316 ? 1.264 25.797 21.672 1 95.44 316 ASN A CA 1
ATOM 2504 C C . ASN A 1 316 ? 2.26 25.719 22.828 1 95.44 316 ASN A C 1
ATOM 2506 O O . ASN A 1 316 ? 3.463 25.578 22.609 1 95.44 316 ASN A O 1
ATOM 2510 N N . LEU A 1 317 ? 1.765 25.875 24 1 91.69 317 LEU A N 1
ATOM 2511 C CA . LEU A 1 317 ? 2.605 25.75 25.172 1 91.69 317 LEU A CA 1
ATOM 2512 C C . LEU A 1 317 ? 2.174 24.562 26.031 1 91.69 317 LEU A C 1
ATOM 2514 O O . LEU A 1 317 ? 0.983 24.25 26.109 1 91.69 317 LEU A O 1
ATOM 2518 N N . HIS A 1 318 ? 3.189 23.703 26.469 1 80.56 318 HIS A N 1
ATOM 2519 C CA . HIS A 1 318 ? 2.934 22.562 27.344 1 80.56 318 HIS A CA 1
ATOM 2520 C C . HIS A 1 318 ? 3.355 22.859 28.781 1 80.56 318 HIS A C 1
ATOM 2522 O O . HIS A 1 318 ? 4.461 23.359 29.016 1 80.56 318 HIS A O 1
ATOM 2528 N N . SER A 1 319 ? 2.443 22.984 29.688 1 59.41 319 SER A N 1
ATOM 2529 C CA . SER A 1 319 ? 2.646 23.406 31.062 1 59.41 319 SER A CA 1
ATOM 2530 C C . SER A 1 319 ? 3.521 22.422 31.828 1 59.41 319 SER A C 1
ATOM 2532 O O . SER A 1 319 ? 4.23 22.812 32.75 1 59.41 319 SER A O 1
ATOM 2534 N N . GLY A 1 320 ? 3.553 21.125 31.484 1 54.69 320 GLY A N 1
ATOM 2535 C CA . GLY A 1 320 ? 4.238 20.266 32.438 1 54.69 320 GLY A CA 1
ATOM 2536 C C . GLY A 1 320 ? 5.738 20.5 32.469 1 54.69 320 GLY A C 1
ATOM 2537 O O . GLY A 1 320 ? 6.312 20.781 33.531 1 54.69 320 GLY A O 1
ATOM 2538 N N . ALA A 1 321 ? 6.418 20.188 31.453 1 50.94 321 ALA A N 1
ATOM 2539 C CA . ALA A 1 321 ? 7.879 20.156 31.422 1 50.94 321 ALA A CA 1
ATOM 2540 C C . ALA A 1 321 ? 8.453 21.562 31.5 1 50.94 321 ALA A C 1
ATOM 2542 O O . ALA A 1 321 ? 9.453 21.797 32.188 1 50.94 321 ALA A O 1
ATOM 2543 N N . ASP A 1 322 ? 7.781 22.5 30.812 1 52.03 322 ASP A N 1
ATOM 2544 C CA . ASP A 1 322 ? 8.344 23.844 30.703 1 52.03 322 ASP A CA 1
ATOM 2545 C C . ASP A 1 322 ? 8.484 24.484 32.094 1 52.03 322 ASP A C 1
ATOM 2547 O O . ASP A 1 322 ? 9.484 25.156 32.375 1 52.03 322 ASP A O 1
ATOM 2551 N N . ILE A 1 323 ? 7.59 24.078 32.969 1 51.66 323 ILE A N 1
ATOM 2552 C CA . ILE A 1 323 ? 7.406 24.656 34.281 1 51.66 323 ILE A CA 1
ATOM 2553 C C . ILE A 1 323 ? 8.516 24.188 35.219 1 51.66 323 ILE A C 1
ATOM 2555 O O . ILE A 1 323 ? 9.031 24.953 36.031 1 51.66 323 ILE A O 1
ATOM 2559 N N . SER A 1 324 ? 8.836 22.969 35.031 1 49.38 324 SER A N 1
ATOM 2560 C CA . SER A 1 324 ? 9.773 22.438 36 1 49.38 324 SER A CA 1
ATOM 2561 C C . SER A 1 324 ? 11.133 23.109 35.875 1 49.38 324 SER A C 1
A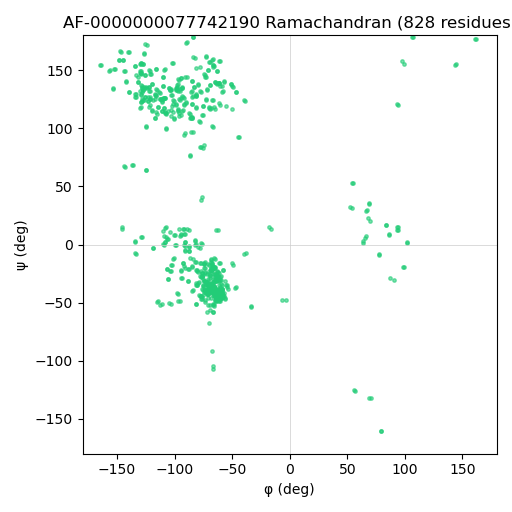TOM 2563 O O . SER A 1 324 ? 11.805 23.328 36.906 1 49.38 324 SER A O 1
ATOM 2565 N N . GLU A 1 325 ? 11.422 23.516 34.719 1 48.88 325 GLU A N 1
ATOM 2566 C CA . GLU A 1 325 ? 12.805 23.984 34.562 1 48.88 325 GLU A CA 1
ATOM 2567 C C . GLU A 1 325 ? 12.984 25.391 35.156 1 48.88 325 GLU A C 1
ATOM 2569 O O . GLU A 1 325 ? 14.07 25.734 35.594 1 48.88 325 GLU A O 1
ATOM 2574 N N . GLU A 1 326 ? 11.922 26.141 35.188 1 49.88 326 GLU A N 1
ATOM 2575 C CA . GLU A 1 326 ? 12.172 27.516 35.625 1 49.88 326 GLU A CA 1
ATOM 2576 C C . GLU A 1 326 ? 11.578 27.781 37 1 49.88 326 GLU A C 1
ATOM 2578 O O . GLU A 1 326 ? 11.672 28.891 37.531 1 49.88 326 GLU A O 1
ATOM 2583 N N . GLY A 1 327 ? 11.172 26.688 37.625 1 51.91 327 GLY A N 1
ATOM 2584 C CA . GLY A 1 327 ? 10.539 26.891 38.906 1 51.91 327 GLY A CA 1
ATOM 2585 C C . GLY A 1 327 ? 9.227 27.641 38.844 1 51.91 327 GLY A C 1
ATOM 2586 O O . GLY A 1 327 ? 8.719 28.125 39.844 1 51.91 327 GLY A O 1
ATOM 2587 N N . LEU A 1 328 ? 8.727 27.938 37.688 1 53.09 328 LEU A N 1
ATOM 2588 C CA . LEU A 1 328 ? 7.488 28.703 37.531 1 53.09 328 LEU A CA 1
ATOM 2589 C C . LEU A 1 328 ? 6.281 27.766 37.469 1 53.09 328 LEU A C 1
ATOM 2591 O O . LEU A 1 328 ? 6.395 26.625 37 1 53.09 328 LEU A O 1
ATOM 2595 N N . THR A 1 329 ? 5.219 28.219 38.031 1 61.78 329 THR A N 1
ATOM 2596 C CA . THR A 1 329 ? 3.941 27.547 37.812 1 61.78 329 THR A CA 1
ATOM 2597 C C . THR A 1 329 ? 3.514 27.672 36.344 1 61.78 329 THR A C 1
ATOM 2599 O O . THR A 1 329 ? 4.023 28.516 35.594 1 61.78 329 THR A O 1
ATOM 2602 N N . ALA A 1 330 ? 2.748 26.766 35.844 1 65.69 330 ALA A N 1
ATOM 2603 C CA . ALA A 1 330 ? 2.264 26.75 34.469 1 65.69 330 ALA A CA 1
ATOM 2604 C C . ALA A 1 330 ? 1.703 28.109 34.062 1 65.69 330 ALA A C 1
ATOM 2606 O O . ALA A 1 330 ? 1.992 28.594 32.969 1 65.69 330 ALA A O 1
ATOM 2607 N N . GLY A 1 331 ? 1.085 28.719 34.938 1 74.81 331 GLY A N 1
ATOM 2608 C CA . GLY A 1 331 ? 0.492 30.016 34.656 1 74.81 331 GLY A CA 1
ATOM 2609 C C . GLY A 1 331 ? 1.521 31.125 34.5 1 74.81 331 GLY A C 1
ATOM 2610 O O . GLY A 1 331 ? 1.422 31.938 33.562 1 74.81 331 GLY A O 1
ATOM 2611 N N . LYS A 1 332 ? 2.512 31.062 35.344 1 82.69 332 LYS A N 1
ATOM 2612 C CA . LYS A 1 332 ? 3.551 32.094 35.281 1 82.69 332 LYS A CA 1
ATOM 2613 C C . LYS A 1 332 ? 4.375 31.969 34 1 82.69 332 LYS A C 1
ATOM 2615 O O . LYS A 1 332 ? 4.773 32.969 33.406 1 82.69 332 LYS A O 1
ATOM 2620 N N . TYR A 1 333 ? 4.594 30.781 33.656 1 87.25 333 TYR A N 1
ATOM 2621 C CA . TYR A 1 333 ? 5.359 30.547 32.438 1 87.25 333 TYR A CA 1
ATOM 2622 C C . TYR A 1 333 ? 4.625 31.078 31.219 1 87.25 333 TYR A C 1
ATOM 2624 O O . TYR A 1 333 ? 5.219 31.781 30.391 1 87.25 333 TYR A O 1
ATOM 2632 N N . VAL A 1 334 ? 3.377 30.797 31.141 1 90.56 334 VAL A N 1
ATOM 2633 C CA . VAL A 1 334 ? 2.557 31.25 30.016 1 90.56 334 VAL A CA 1
ATOM 2634 C C . VAL A 1 334 ? 2.551 32.781 29.969 1 90.56 334 VAL A C 1
ATOM 2636 O O . VAL A 1 334 ? 2.682 33.375 28.891 1 90.56 334 VAL A O 1
ATOM 2639 N N . THR A 1 335 ? 2.467 33.375 31.125 1 91.19 335 THR A N 1
ATOM 2640 C CA . THR A 1 335 ? 2.451 34.812 31.203 1 91.19 335 THR A CA 1
ATOM 2641 C C . THR A 1 335 ? 3.793 35.406 30.766 1 91.19 335 THR A C 1
ATOM 2643 O O . THR A 1 335 ? 3.838 36.406 30.062 1 91.19 335 THR A O 1
ATOM 2646 N N . LYS A 1 336 ? 4.828 34.75 31.219 1 91.56 336 LYS A N 1
ATOM 2647 C CA . LYS A 1 336 ? 6.168 35.188 30.875 1 91.56 336 LYS A CA 1
ATOM 2648 C C . LYS A 1 336 ? 6.379 35.156 29.359 1 91.56 336 LYS A C 1
ATOM 2650 O O . LYS A 1 336 ? 6.875 36.125 28.766 1 91.56 336 LYS A O 1
ATOM 2655 N N . VAL A 1 337 ? 6.027 34.094 28.734 1 93.38 337 VAL A N 1
ATOM 2656 C CA . VAL A 1 337 ? 6.176 33.938 27.297 1 93.38 337 VAL A CA 1
ATOM 2657 C C . VAL A 1 337 ? 5.277 34.938 26.562 1 93.38 337 VAL A C 1
ATOM 2659 O O . VAL A 1 337 ? 5.695 35.562 25.594 1 93.38 337 VAL A O 1
ATOM 2662 N N . GLY A 1 338 ? 4.047 35.094 27.062 1 94.56 338 GLY A N 1
ATOM 2663 C CA . GLY A 1 338 ? 3.121 36.062 26.484 1 94.56 338 GLY A CA 1
ATOM 2664 C C . GLY A 1 338 ? 3.648 37.469 26.516 1 94.56 338 GLY A C 1
ATOM 2665 O O . GLY A 1 338 ? 3.529 38.219 25.531 1 94.56 338 GLY A O 1
ATOM 2666 N N . LYS A 1 339 ? 4.242 37.844 27.625 1 93.56 339 LYS A N 1
ATOM 2667 C CA . LYS A 1 339 ? 4.805 39.188 27.75 1 93.56 339 LYS A CA 1
ATOM 2668 C C . LYS A 1 339 ? 5.992 39.375 26.812 1 93.56 339 LYS A C 1
ATOM 2670 O O . LYS A 1 339 ? 6.199 40.469 26.281 1 93.56 339 LYS A O 1
ATOM 2675 N N . ALA A 1 340 ? 6.719 38.312 26.719 1 94.69 340 ALA A N 1
ATOM 2676 C CA . ALA A 1 340 ? 7.863 38.406 25.812 1 94.69 340 ALA A CA 1
ATOM 2677 C C . ALA A 1 340 ? 7.41 38.625 24.375 1 94.69 340 ALA A C 1
ATOM 2679 O O . ALA A 1 340 ? 7.977 39.469 23.672 1 94.69 340 ALA A O 1
ATOM 2680 N N . TYR A 1 341 ? 6.434 37.938 23.922 1 96.19 341 TYR A N 1
ATOM 2681 C CA . TYR A 1 341 ? 5.918 38.125 22.578 1 96.19 341 TYR A CA 1
ATOM 2682 C C . TYR A 1 341 ? 5.27 39.5 22.422 1 96.19 341 TYR A C 1
ATOM 2684 O O . TYR A 1 341 ? 5.367 40.125 21.359 1 96.19 341 TYR A O 1
ATOM 2692 N N . LYS A 1 342 ? 4.551 39.906 23.469 1 93.62 342 LYS A N 1
ATOM 2693 C CA . LYS A 1 342 ? 3.965 41.25 23.438 1 93.62 342 LYS A CA 1
ATOM 2694 C C . LYS A 1 342 ? 5.031 42.312 23.203 1 93.62 342 LYS A C 1
ATOM 2696 O O . LYS A 1 342 ? 4.859 43.188 22.344 1 93.62 342 LYS A O 1
ATOM 2701 N N . LYS A 1 343 ? 6.074 42.219 23.906 1 93.12 343 LYS A N 1
ATOM 2702 C CA . LYS A 1 343 ? 7.18 43.156 23.781 1 93.12 343 LYS A CA 1
ATOM 2703 C C . LYS A 1 343 ? 7.82 43.094 22.391 1 93.12 343 LYS A C 1
ATOM 2705 O O . LYS A 1 343 ? 8.164 44.094 21.812 1 93.12 343 LYS A O 1
ATOM 2710 N N . GLY A 1 344 ? 7.977 41.969 21.875 1 94.31 344 GLY A N 1
ATOM 2711 C CA . GLY A 1 344 ? 8.711 41.75 20.641 1 94.31 344 GLY A CA 1
ATOM 2712 C C . GLY A 1 344 ? 7.883 42.062 19.391 1 94.31 344 GLY A C 1
ATOM 2713 O O . GLY A 1 344 ? 8.414 42.469 18.375 1 94.31 344 GLY A O 1
ATOM 2714 N N . LEU A 1 345 ? 6.582 41.781 19.469 1 93.81 345 LEU A N 1
ATOM 2715 C CA . LEU A 1 345 ? 5.762 41.812 18.266 1 93.81 345 LEU A CA 1
ATOM 2716 C C . LEU A 1 345 ? 4.926 43.094 18.219 1 93.81 345 LEU A C 1
ATOM 2718 O O . LEU A 1 345 ? 4.438 43.469 17.156 1 93.81 345 LEU A O 1
ATOM 2722 N N . MET A 1 346 ? 4.727 43.656 19.375 1 87.5 346 MET A N 1
ATOM 2723 C CA . MET A 1 346 ? 3.879 44.844 19.422 1 87.5 346 MET A CA 1
ATOM 2724 C C . MET A 1 346 ? 4.723 46.094 19.562 1 87.5 346 MET A C 1
ATOM 2726 O O . MET A 1 346 ? 5.75 46.094 20.25 1 87.5 346 MET A O 1
ATOM 2730 N N . GLU A 1 347 ? 4.73 46.938 18.641 1 69.81 347 GLU A N 1
ATOM 2731 C CA . GLU A 1 347 ? 5.461 48.188 18.719 1 69.81 347 GLU A CA 1
ATOM 2732 C C . GLU A 1 347 ? 4.996 49.031 19.906 1 69.81 347 GLU A C 1
ATOM 2734 O O . GLU A 1 347 ? 3.844 48.938 20.328 1 69.81 347 GLU A O 1
ATOM 2739 N N . GLU A 1 348 ? 5.977 49.625 20.828 1 55.47 348 GLU A N 1
ATOM 2740 C CA . GLU A 1 348 ? 5.75 50.469 22 1 55.47 348 GLU A CA 1
ATOM 2741 C C . GLU A 1 348 ? 4.535 51.375 21.797 1 55.47 348 GLU A C 1
ATOM 2743 O O . GLU A 1 348 ? 3.789 51.625 22.75 1 55.47 348 GLU A O 1
ATOM 2748 N N . ASN A 1 349 ? 4.465 52.094 20.781 1 48.56 349 ASN A N 1
ATOM 2749 C CA . ASN A 1 349 ? 3.439 53.125 20.641 1 48.56 349 ASN A CA 1
ATOM 2750 C C . ASN A 1 349 ? 2.1 52.531 20.219 1 48.56 349 ASN A C 1
ATOM 2752 O O . ASN A 1 349 ? 1.183 53.25 19.828 1 48.56 349 ASN A O 1
ATOM 2756 N N . GLU A 1 350 ? 2.072 51.219 20 1 54.53 350 GLU A N 1
ATOM 2757 C CA . GLU A 1 350 ? 0.876 50.75 19.297 1 54.53 350 GLU A CA 1
ATOM 2758 C C . GLU A 1 350 ? -0.219 50.344 20.297 1 54.53 350 GLU A C 1
ATOM 2760 O O . GLU A 1 350 ? 0.027 49.594 21.234 1 54.53 350 GLU A O 1
ATOM 2765 N N . ARG A 1 351 ? -1.153 51.281 20.625 1 56.22 351 ARG A N 1
ATOM 2766 C CA . ARG A 1 351 ? -2.436 51.188 21.328 1 56.22 351 ARG A CA 1
ATOM 2767 C C . ARG A 1 351 ? -3.178 49.906 20.938 1 56.22 351 ARG A C 1
ATOM 2769 O O . ARG A 1 351 ? -4.199 49.594 21.531 1 56.22 351 ARG A O 1
ATOM 2776 N N . ASN A 1 352 ? -2.572 49.156 19.859 1 70.69 352 ASN A N 1
ATOM 2777 C CA . ASN A 1 352 ? -3.387 48.094 19.266 1 70.69 352 ASN A CA 1
ATOM 2778 C C . ASN A 1 352 ? -2.76 46.719 19.484 1 70.69 352 ASN A C 1
ATOM 2780 O O . ASN A 1 352 ? -1.573 46.625 19.797 1 70.69 352 ASN A O 1
ATOM 2784 N N . GLY A 1 353 ? -3.408 45.75 19.984 1 87.81 353 GLY A N 1
ATOM 2785 C CA . GLY A 1 353 ? -3.023 44.344 20.078 1 87.81 353 GLY A CA 1
ATOM 2786 C C . GLY A 1 353 ? -3.504 43.688 21.359 1 87.81 353 GLY A C 1
ATOM 2787 O O . GLY A 1 353 ? -3.807 44.375 22.344 1 87.81 353 GLY A O 1
ATOM 2788 N N . LEU A 1 354 ? -3.633 42.5 21.312 1 92.69 354 LEU A N 1
ATOM 2789 C CA . LEU A 1 354 ? -4.094 41.719 22.453 1 92.69 354 LEU A CA 1
ATOM 2790 C C . LEU A 1 354 ? -3.311 40.406 22.562 1 92.69 354 LEU A C 1
ATOM 2792 O O . LEU A 1 354 ? -3.035 39.75 21.562 1 92.69 354 LEU A O 1
ATOM 2796 N N . VAL A 1 355 ? -2.844 40.156 23.766 1 94.69 355 VAL A N 1
ATOM 2797 C CA . VAL A 1 355 ? -2.254 38.875 24.078 1 94.69 355 VAL A CA 1
ATOM 2798 C C . VAL A 1 355 ? -3.131 38.125 25.078 1 94.69 355 VAL A C 1
ATOM 2800 O O . VAL A 1 355 ? -3.49 38.688 26.125 1 94.69 355 VAL A O 1
ATOM 2803 N N . PHE A 1 356 ? -3.52 36.906 24.734 1 94.06 356 PHE A N 1
ATOM 2804 C CA . PHE A 1 356 ? -4.32 36.125 25.672 1 94.06 356 PHE A CA 1
ATOM 2805 C C . PHE A 1 356 ? -4.004 34.656 25.531 1 94.06 356 PHE A C 1
ATOM 2807 O O . PHE A 1 356 ? -3.295 34.219 24.609 1 94.06 356 PHE A O 1
ATOM 2814 N N . ALA A 1 357 ? -4.43 33.875 26.484 1 94.25 357 ALA A N 1
ATOM 2815 C CA . ALA A 1 357 ? -4.191 32.438 26.5 1 94.25 357 ALA A CA 1
ATOM 2816 C C . ALA A 1 357 ? -5.473 31.688 26.828 1 94.25 357 ALA A C 1
ATOM 2818 O O . ALA A 1 357 ? -6.348 32.188 27.531 1 94.25 357 ALA A O 1
ATOM 2819 N N . CYS A 1 358 ? -5.621 30.516 26.234 1 93.94 358 CYS A N 1
ATOM 2820 C CA . CYS A 1 358 ? -6.715 29.609 26.531 1 93.94 358 CYS A CA 1
ATOM 2821 C C . CYS A 1 358 ? -6.191 28.219 26.891 1 93.94 358 CYS A C 1
ATOM 2823 O O . CYS A 1 358 ? -5.285 27.703 26.234 1 93.94 358 CYS A O 1
ATOM 2825 N N . GLU A 1 359 ? -6.73 27.641 27.922 1 91.81 359 GLU A N 1
ATOM 2826 C CA . GLU A 1 359 ? -6.391 26.266 28.281 1 91.81 359 GLU A CA 1
ATOM 2827 C C . GLU A 1 359 ? -7.039 25.281 27.328 1 91.81 359 GLU A C 1
ATOM 2829 O O . GLU A 1 359 ? -8.141 25.516 26.828 1 91.81 359 GLU A O 1
ATOM 2834 N N . VAL A 1 360 ? -6.359 24.203 27.078 1 92.88 360 VAL A N 1
ATOM 2835 C CA . VAL A 1 360 ? -6.867 23.156 26.203 1 92.88 360 VAL A CA 1
ATOM 2836 C C . VAL A 1 360 ? -7.629 22.109 27.016 1 92.88 360 VAL A C 1
ATOM 2838 O O . VAL A 1 360 ? -7.074 21.531 27.953 1 92.88 360 VAL A O 1
ATOM 2841 N N . PRO A 1 361 ? -8.828 21.859 26.625 1 89.19 361 PRO A N 1
ATOM 2842 C CA . PRO A 1 361 ? -9.578 20.844 27.375 1 89.19 361 PRO A CA 1
ATOM 2843 C C . PRO A 1 361 ? -8.898 19.484 27.375 1 89.19 361 PRO A C 1
ATOM 2845 O O . PRO A 1 361 ? -8.359 19.047 26.359 1 89.19 361 PRO A O 1
ATOM 2848 N N . TRP A 1 362 ? -8.844 18.781 28.531 1 87.19 362 TRP A N 1
ATOM 2849 C CA . TRP A 1 362 ? -8.445 17.391 28.734 1 87.19 362 TRP A CA 1
ATOM 2850 C C . TRP A 1 362 ? -6.93 17.25 28.688 1 87.19 362 TRP A C 1
ATOM 2852 O O . TRP A 1 362 ? -6.395 16.172 28.984 1 87.19 362 TRP A O 1
ATOM 2862 N N . LEU A 1 363 ? -6.262 18.359 28.297 1 88 363 LEU A N 1
ATOM 2863 C CA . LEU A 1 363 ? -4.809 18.297 28.188 1 88 363 LEU A CA 1
ATOM 2864 C C . LEU A 1 363 ? -4.148 19.391 29.016 1 88 363 LEU A C 1
ATOM 2866 O O . LEU A 1 363 ? -4.832 20.25 29.562 1 88 363 LEU A O 1
ATOM 2870 N N . CYS A 1 364 ? -2.855 19.344 29.125 1 84.56 364 CYS A N 1
ATOM 2871 C CA . CYS A 1 364 ? -2.1 20.344 29.875 1 84.56 364 CYS A CA 1
ATOM 2872 C C . CYS A 1 364 ? -1.561 21.422 28.938 1 84.56 364 CYS A C 1
ATOM 2874 O O . CYS A 1 364 ? -0.82 22.312 29.375 1 84.56 364 CYS A O 1
ATOM 2876 N N . ASN A 1 365 ? -2.02 21.484 27.75 1 90 365 ASN A N 1
ATOM 2877 C CA . ASN A 1 365 ? -1.596 22.469 26.766 1 90 365 ASN A CA 1
ATOM 2878 C C . ASN A 1 365 ? -2.312 23.797 26.969 1 90 365 ASN A C 1
ATOM 2880 O O . ASN A 1 365 ? -3.402 23.844 27.547 1 90 365 ASN A O 1
ATOM 2884 N N . VAL A 1 366 ? -1.665 24.797 26.594 1 92.38 366 VAL A N 1
ATOM 2885 C CA . VAL A 1 366 ? -2.221 26.156 26.531 1 92.38 366 VAL A CA 1
ATOM 2886 C C . VAL A 1 366 ? -1.966 26.75 25.156 1 92.38 366 VAL A C 1
ATOM 2888 O O . VAL A 1 366 ? -0.861 26.641 24.609 1 92.38 366 VAL A O 1
ATOM 2891 N N . SER A 1 367 ? -2.988 27.297 24.578 1 96.06 367 SER A N 1
ATOM 2892 C CA . SER A 1 367 ? -2.816 28.078 23.359 1 96.06 367 SER A CA 1
ATOM 2893 C C . SER A 1 367 ? -2.631 29.562 23.672 1 96.06 367 SER A C 1
ATOM 2895 O O . SER A 1 367 ? -3.533 30.203 24.203 1 96.06 367 SER A O 1
ATOM 2897 N N . LEU A 1 368 ? -1.464 30.062 23.344 1 96.25 368 LEU A N 1
ATOM 2898 C CA . LEU A 1 368 ? -1.163 31.484 23.516 1 96.25 368 LEU A CA 1
ATOM 2899 C C . LEU A 1 368 ? -1.377 32.25 22.203 1 96.25 368 LEU A C 1
ATOM 2901 O O . LEU A 1 368 ? -0.924 31.797 21.141 1 96.25 368 LEU A O 1
ATOM 2905 N N . VAL A 1 369 ? -2.082 33.375 22.266 1 97.56 369 VAL A N 1
ATOM 2906 C CA . VAL A 1 369 ? -2.402 34.125 21.062 1 97.56 369 VAL A CA 1
ATOM 2907 C C . VAL A 1 369 ? -1.839 35.531 21.188 1 97.56 369 VAL A C 1
ATOM 2909 O O . VAL A 1 369 ? -1.979 36.188 22.219 1 97.56 369 VAL A O 1
ATOM 2912 N N . VAL A 1 370 ? -1.18 35.969 20.188 1 96.88 370 VAL A N 1
ATOM 2913 C CA . VAL A 1 370 ? -0.792 37.344 20 1 96.88 370 VAL A CA 1
ATOM 2914 C C . VAL A 1 370 ? -1.485 37.906 18.75 1 96.88 370 VAL A C 1
ATOM 2916 O O . VAL A 1 370 ? -1.198 37.5 17.625 1 96.88 370 VAL A O 1
ATOM 2919 N N . SER A 1 371 ? -2.373 38.875 18.953 1 96.31 371 SER A N 1
ATOM 2920 C CA . SER A 1 371 ? -3.127 39.438 17.859 1 96.31 371 SER A CA 1
ATOM 2921 C C . SER A 1 371 ? -2.836 40.938 17.719 1 96.31 371 SER A C 1
ATOM 2923 O O . SER A 1 371 ? -3.07 41.719 18.641 1 96.31 371 SER A O 1
ATOM 2925 N N . ARG A 1 372 ? -2.416 41.312 16.547 1 93.94 372 ARG A N 1
ATOM 2926 C CA . ARG A 1 372 ? -2.123 42.719 16.312 1 93.94 372 ARG A CA 1
ATOM 2927 C C . ARG A 1 372 ? -3.398 43.5 16.031 1 93.94 372 ARG A C 1
ATOM 2929 O O . ARG A 1 372 ? -3.443 44.719 16.234 1 93.94 372 ARG A O 1
ATOM 2936 N N . GLY A 1 373 ? -4.402 42.781 15.594 1 92.81 373 GLY A N 1
ATOM 2937 C CA . GLY A 1 373 ? -5.59 43.469 15.117 1 92.81 373 GLY A CA 1
ATOM 2938 C C . GLY A 1 373 ? -6.645 43.656 16.188 1 92.81 373 GLY A C 1
ATOM 2939 O O . GLY A 1 373 ? -7.562 44.469 16.031 1 92.81 373 GLY A O 1
ATOM 2940 N N . MET A 1 374 ? -6.523 42.938 17.25 1 90.88 374 MET A N 1
ATOM 2941 C CA . MET A 1 374 ? -7.508 43.094 18.328 1 90.88 374 MET A CA 1
ATOM 2942 C C . MET A 1 374 ? -7.141 44.25 19.266 1 90.88 374 MET A C 1
ATOM 2944 O O . MET A 1 374 ? -5.957 44.5 19.5 1 90.88 374 MET A O 1
ATOM 2948 N N . ILE A 1 375 ? -8.133 44.969 19.688 1 80 375 ILE A N 1
ATOM 2949 C CA . ILE A 1 375 ? -7.887 46.156 20.516 1 80 375 ILE A CA 1
ATOM 2950 C C . ILE A 1 375 ? -8.172 45.844 21.984 1 80 375 ILE A C 1
ATOM 2952 O O . ILE A 1 375 ? -9.211 45.25 22.312 1 80 375 ILE A O 1
ATOM 2956 N N . SER A 1 376 ? -7.082 46 22.766 1 70.94 376 SER A N 1
ATOM 2957 C CA . SER A 1 376 ? -7.227 45.844 24.219 1 70.94 376 SER A CA 1
ATOM 2958 C C . SER A 1 376 ? -7.652 47.156 24.859 1 70.94 376 SER A C 1
ATOM 2960 O O . SER A 1 376 ? -6.941 48.188 24.75 1 70.94 376 SER A O 1
ATOM 2962 N N . ASN A 1 377 ? -8.852 47.625 24.828 1 58.5 377 ASN A N 1
ATOM 2963 C CA . ASN A 1 377 ? -9.125 48.812 25.609 1 58.5 377 ASN A CA 1
ATOM 2964 C C . ASN A 1 377 ? -9.227 48.5 27.109 1 58.5 377 ASN A C 1
ATOM 2966 O O . ASN A 1 377 ? -9.93 47.562 27.5 1 58.5 377 ASN A O 1
ATOM 2970 N N . GLY A 1 378 ? -8.031 48.438 27.797 1 54.34 378 GLY A N 1
ATOM 2971 C CA . GLY A 1 378 ? -7.848 48.188 29.219 1 54.34 378 GLY A CA 1
ATOM 2972 C C . GLY A 1 378 ? -9.156 48.062 29.969 1 54.34 378 GLY A C 1
ATOM 2973 O O . GLY A 1 378 ? -9.242 47.344 30.969 1 54.34 378 GLY A O 1
ATOM 2974 N N . ARG A 1 379 ? -10.18 48.938 29.844 1 56.91 379 ARG A N 1
ATOM 2975 C CA . ARG A 1 379 ? -11.328 49.094 30.719 1 56.91 379 ARG A CA 1
ATOM 2976 C C . ARG A 1 379 ? -12.406 48.062 30.391 1 56.91 379 ARG A C 1
ATOM 2978 O O . ARG A 1 379 ? -13.352 47.906 31.156 1 56.91 379 ARG A O 1
ATOM 2985 N N . HIS A 1 380 ? -12.094 47.094 29.25 1 71 380 HIS A N 1
ATOM 2986 C CA . HIS A 1 380 ? -13.312 46.312 29 1 71 380 HIS A CA 1
ATOM 2987 C C . HIS A 1 380 ? -13 44.875 28.641 1 71 380 HIS A C 1
ATOM 2989 O O . HIS A 1 380 ? -13.281 44.438 27.531 1 71 380 HIS A O 1
ATOM 2995 N N . ARG A 1 381 ? -12.414 44.031 29.625 1 79.5 381 ARG A N 1
ATOM 2996 C CA . ARG A 1 381 ? -12.148 42.625 29.484 1 79.5 381 ARG A CA 1
ATOM 2997 C C . ARG A 1 381 ? -13.398 41.844 29.078 1 79.5 381 ARG A C 1
ATOM 2999 O O . ARG A 1 381 ? -13.336 40.938 28.234 1 79.5 381 ARG A O 1
ATOM 3006 N N . ASP A 1 382 ? -14.461 42.25 29.578 1 84 382 ASP A N 1
ATOM 3007 C CA . ASP A 1 382 ? -15.719 41.594 29.281 1 84 382 ASP A CA 1
ATOM 3008 C C . ASP A 1 382 ? -16.125 41.781 27.812 1 84 382 ASP A C 1
ATOM 3010 O O . ASP A 1 382 ? -16.688 40.875 27.188 1 84 382 ASP A O 1
ATOM 3014 N N . LYS A 1 383 ? -15.805 42.875 27.344 1 87.5 383 LYS A N 1
ATOM 3015 C CA . LYS A 1 383 ? -16.125 43.188 25.953 1 87.5 383 LYS A CA 1
ATOM 3016 C C . LYS A 1 383 ? -15.258 42.344 25 1 87.5 383 LYS A C 1
ATOM 3018 O O . LYS A 1 383 ? -15.734 41.875 23.969 1 87.5 383 LYS A O 1
ATOM 3023 N N . ILE A 1 384 ? -14.031 42.156 25.406 1 88.69 384 ILE A N 1
ATOM 3024 C CA . ILE A 1 384 ? -13.109 41.375 24.609 1 88.69 384 ILE A CA 1
ATOM 3025 C C . ILE A 1 384 ? -13.578 39.906 24.562 1 88.69 384 ILE A C 1
ATOM 3027 O O . ILE A 1 384 ? -13.617 39.312 23.484 1 88.69 384 ILE A O 1
ATOM 3031 N N . LYS A 1 385 ? -13.961 39.406 25.656 1 89.38 385 LYS A N 1
ATOM 3032 C CA . LYS A 1 385 ? -14.445 38.031 25.75 1 89.38 385 LYS A CA 1
ATOM 3033 C C . LYS A 1 385 ? -15.703 37.844 24.891 1 89.38 385 LYS A C 1
ATOM 3035 O O . LYS A 1 385 ? -15.82 36.844 24.172 1 89.38 385 LYS A O 1
ATOM 3040 N N . THR A 1 386 ? -16.562 38.781 24.984 1 89.25 386 THR A N 1
ATOM 3041 C CA . THR A 1 386 ? -17.812 38.719 24.219 1 89.25 386 THR A CA 1
ATOM 3042 C C . THR A 1 386 ? -17.516 38.781 22.719 1 89.25 386 THR A C 1
ATOM 3044 O O . THR A 1 386 ? -18.141 38.062 21.938 1 89.25 386 THR A O 1
ATOM 3047 N N . SER A 1 387 ? -16.625 39.656 22.391 1 90.69 387 SER A N 1
ATOM 3048 C CA . SER A 1 387 ? -16.25 39.75 20.984 1 90.69 387 SER A CA 1
ATOM 3049 C C . SER A 1 387 ? -15.656 38.438 20.469 1 90.69 387 SER A C 1
ATOM 3051 O O . SER A 1 387 ? -15.977 38 19.359 1 90.69 387 SER A O 1
ATOM 3053 N N . LEU A 1 388 ? -14.828 37.844 21.25 1 94.38 388 LEU A N 1
ATOM 3054 C CA . LEU A 1 388 ? -14.203 36.594 20.875 1 94.38 388 LEU A CA 1
ATOM 3055 C C . LEU A 1 388 ? -15.242 35.5 20.734 1 94.38 388 LEU A C 1
ATOM 3057 O O . LEU A 1 388 ? -15.188 34.688 19.797 1 94.38 388 LEU A O 1
ATOM 3061 N N . MET A 1 389 ? -16.188 35.469 21.609 1 93.56 389 MET A N 1
ATOM 3062 C CA . MET A 1 389 ? -17.234 34.438 21.547 1 93.56 389 MET A CA 1
ATOM 3063 C C . MET A 1 389 ? -18.094 34.625 20.312 1 93.56 389 MET A C 1
ATOM 3065 O O . MET A 1 389 ? -18.406 33.656 19.625 1 93.56 389 MET A O 1
ATOM 3069 N N . LYS A 1 390 ? -18.422 35.844 20.031 1 94.06 390 LYS A N 1
ATOM 3070 C CA . LYS A 1 390 ? -19.219 36.156 18.844 1 94.06 390 LYS A CA 1
ATOM 3071 C C . LYS A 1 390 ? -18.469 35.75 17.562 1 94.06 390 LYS A C 1
ATOM 3073 O O . LYS A 1 390 ? -19.031 35.156 16.656 1 94.06 390 LYS A O 1
ATOM 3078 N N . SER A 1 391 ? -17.234 36.094 17.516 1 96.06 391 SER A N 1
ATOM 3079 C CA . SER A 1 391 ? -16.406 35.812 16.344 1 96.06 391 SER A CA 1
ATOM 3080 C C . SER A 1 391 ? -16.219 34.312 16.172 1 96.06 391 SER A C 1
ATOM 3082 O O . SER A 1 391 ? -16.125 33.812 15.047 1 96.06 391 SER A O 1
ATOM 3084 N N . SER A 1 392 ? -16.109 33.594 17.281 1 96.56 392 SER A N 1
ATOM 3085 C CA . SER A 1 392 ? -15.953 32.125 17.203 1 96.56 392 SER A CA 1
ATOM 3086 C C . SER A 1 392 ? -17.156 31.484 16.531 1 96.56 392 SER A C 1
ATOM 3088 O O . SER A 1 392 ? -17.016 30.547 15.734 1 96.56 392 SER A O 1
ATOM 3090 N N . LEU A 1 393 ? -18.328 31.938 16.797 1 94.94 393 LEU A N 1
ATOM 3091 C CA . LEU A 1 393 ? -19.547 31.438 16.156 1 94.94 393 LEU A CA 1
ATOM 3092 C C . LEU A 1 393 ? -19.562 31.781 14.672 1 94.94 393 LEU A C 1
ATOM 3094 O O . LEU A 1 393 ? -20.031 30.984 13.852 1 94.94 393 LEU A O 1
ATOM 3098 N N . GLU A 1 394 ? -19.062 32.938 14.391 1 95.44 394 GLU A N 1
ATOM 3099 C CA . GLU A 1 394 ? -18.953 33.344 12.984 1 95.44 394 GLU A CA 1
ATOM 3100 C C . GLU A 1 394 ? -18.016 32.406 12.219 1 95.44 394 GLU A C 1
ATOM 3102 O O . GLU A 1 394 ? -18.328 32 11.094 1 95.44 394 GLU A O 1
ATOM 3107 N N . VAL A 1 395 ? -16.891 32.125 12.805 1 97.12 395 VAL A N 1
ATOM 3108 C CA . VAL A 1 395 ? -15.914 31.219 12.18 1 97.12 395 VAL A CA 1
ATOM 3109 C C . VAL A 1 395 ? -16.562 29.859 11.93 1 97.12 395 VAL A C 1
ATOM 3111 O O . VAL A 1 395 ? -16.422 29.297 10.844 1 97.12 395 VAL A O 1
ATOM 3114 N N . ASP A 1 396 ? -17.312 29.375 12.883 1 94.19 396 ASP A N 1
ATOM 3115 C CA . ASP A 1 396 ? -17.984 28.094 12.758 1 94.19 396 ASP A CA 1
ATOM 3116 C C . ASP A 1 396 ? -18.938 28.078 11.562 1 94.19 396 ASP A C 1
ATOM 3118 O O . ASP A 1 396 ? -18.984 27.109 10.805 1 94.19 396 ASP A O 1
ATOM 3122 N N . LYS A 1 397 ? -19.594 29.109 11.406 1 91.94 397 LYS A N 1
ATOM 3123 C CA . LYS A 1 397 ? -20.594 29.219 10.344 1 91.94 397 LYS A CA 1
ATOM 3124 C C . LYS A 1 397 ? -19.938 29.328 8.977 1 91.94 397 LYS A C 1
ATOM 3126 O O . LYS A 1 397 ? -20.375 28.688 8.008 1 91.94 397 LYS A O 1
ATOM 3131 N N . ILE A 1 398 ? -18.906 30.109 8.898 1 95.75 398 ILE A N 1
ATOM 3132 C CA . ILE A 1 398 ? -18.25 30.391 7.629 1 95.75 398 ILE A CA 1
ATOM 3133 C C . ILE A 1 398 ? -17.5 29.156 7.141 1 95.75 398 ILE A C 1
ATOM 3135 O O . ILE A 1 398 ? -17.594 28.781 5.969 1 95.75 398 ILE A O 1
ATOM 3139 N N . LEU A 1 399 ? -16.812 28.484 8.055 1 95.62 399 LEU A N 1
ATOM 3140 C CA . LEU A 1 399 ? -15.883 27.438 7.641 1 95.62 399 LEU A CA 1
ATOM 3141 C C . LEU A 1 399 ? -16.5 26.047 7.824 1 95.62 399 LEU A C 1
ATOM 3143 O O . LEU A 1 399 ? -15.953 25.047 7.348 1 95.62 399 LEU A O 1
ATOM 3147 N N . ARG A 1 400 ? -17.562 25.891 8.469 1 90.44 400 ARG A N 1
ATOM 3148 C CA . ARG A 1 400 ? -18.25 24.641 8.703 1 90.44 400 ARG A CA 1
ATOM 3149 C C . ARG A 1 400 ? -17.328 23.609 9.328 1 90.44 400 ARG A C 1
ATOM 3151 O O . ARG A 1 400 ? -17.219 22.484 8.828 1 90.44 400 ARG A O 1
ATOM 3158 N N . LEU A 1 401 ? -16.719 24.016 10.398 1 93.69 401 LEU A N 1
ATOM 3159 C CA . LEU A 1 401 ? -15.789 23.125 11.094 1 93.69 401 LEU A CA 1
ATOM 3160 C C . LEU A 1 401 ? -16.531 22 11.789 1 93.69 401 LEU A C 1
ATOM 3162 O O . LEU A 1 401 ? -17.688 22.156 12.188 1 93.69 401 LEU A O 1
ATOM 3166 N N . PRO A 1 402 ? -15.922 20.812 11.953 1 92.94 402 PRO A N 1
ATOM 3167 C CA . PRO A 1 402 ? -16.594 19.672 12.586 1 92.94 402 PRO A CA 1
ATOM 3168 C C . PRO A 1 402 ? -16.656 19.781 14.102 1 92.94 402 PRO A C 1
ATOM 3170 O O . PRO A 1 402 ? -17.219 18.922 14.773 1 92.94 402 PRO A O 1
ATOM 3173 N N . PHE A 1 403 ? -16.141 20.875 14.672 1 94.25 403 PHE A N 1
ATOM 3174 C CA . PHE A 1 403 ? -16.172 21.172 16.094 1 94.25 403 PHE A CA 1
ATOM 3175 C C . PHE A 1 403 ? -16.438 22.641 16.344 1 94.25 403 PHE A C 1
ATOM 3177 O O . PHE A 1 403 ? -16.344 23.453 15.414 1 94.25 403 PHE A O 1
ATOM 3184 N N . SER A 1 404 ? -16.766 22.953 17.562 1 94.5 404 SER A N 1
ATOM 3185 C CA . SER A 1 404 ? -17.078 24.344 17.891 1 94.5 404 SER A CA 1
ATOM 3186 C C . SER A 1 404 ? -15.836 25.078 18.422 1 94.5 404 SER A C 1
ATOM 3188 O O . SER A 1 404 ? -15.25 24.656 19.422 1 94.5 404 SER A O 1
ATOM 3190 N N . CYS A 1 405 ? -15.555 26.172 17.797 1 96.5 405 CYS A N 1
ATOM 3191 C CA . CYS A 1 405 ? -14.445 26.984 18.266 1 96.5 405 CYS A CA 1
ATOM 3192 C C . CYS A 1 405 ? -14.703 27.5 19.672 1 96.5 405 CYS A C 1
ATOM 3194 O O . CYS A 1 405 ? -13.766 27.656 20.469 1 96.5 405 CYS A O 1
ATOM 3196 N N . LEU A 1 406 ? -15.953 27.719 19.984 1 95.31 406 LEU A N 1
ATOM 3197 C CA . LEU A 1 406 ? -16.344 28.25 21.281 1 95.31 406 LEU A CA 1
ATOM 3198 C C . LEU A 1 406 ? -15.875 27.344 22.406 1 95.31 406 LEU A C 1
ATOM 3200 O O . LEU A 1 406 ? -15.484 27.828 23.484 1 95.31 406 LEU A O 1
ATOM 3204 N N . ASP A 1 407 ? -15.867 26.094 22.188 1 93.12 407 ASP A N 1
ATOM 3205 C CA . ASP A 1 407 ? -15.508 25.125 23.203 1 93.12 407 ASP A CA 1
ATOM 3206 C C . ASP A 1 407 ? -14.031 25.234 23.578 1 93.12 407 ASP A C 1
ATOM 3208 O O . ASP A 1 407 ? -13.625 24.797 24.656 1 93.12 407 ASP A O 1
ATOM 3212 N N . TYR A 1 408 ? -13.25 25.875 22.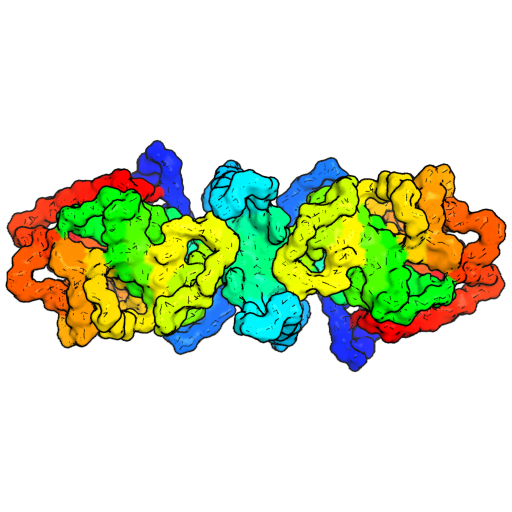781 1 95.31 408 TYR A N 1
ATOM 3213 C CA . TYR A 1 408 ? -11.82 25.969 23.016 1 95.31 408 TYR A CA 1
ATOM 3214 C C . TYR A 1 408 ? -11.43 27.391 23.422 1 95.31 408 TYR A C 1
ATOM 3216 O O . TYR A 1 408 ? -10.25 27.672 23.656 1 95.31 408 TYR A O 1
ATOM 3224 N N . LEU A 1 409 ? -12.422 28.25 23.484 1 93.81 409 LEU A N 1
ATOM 3225 C CA . LEU A 1 409 ? -12.188 29.625 23.906 1 93.81 409 LEU A CA 1
ATOM 3226 C C . LEU A 1 409 ? -12.711 29.859 25.328 1 93.81 409 LEU A C 1
ATOM 3228 O O . LEU A 1 409 ? -12.172 30.672 26.062 1 93.81 409 LEU A O 1
ATOM 3232 N N . LYS A 1 410 ? -13.719 29.109 25.641 1 87.81 410 LYS A N 1
ATOM 3233 C CA . LYS A 1 410 ? -14.422 29.375 26.891 1 87.81 410 LYS A CA 1
ATOM 3234 C C . LYS A 1 410 ? -13.641 28.828 28.094 1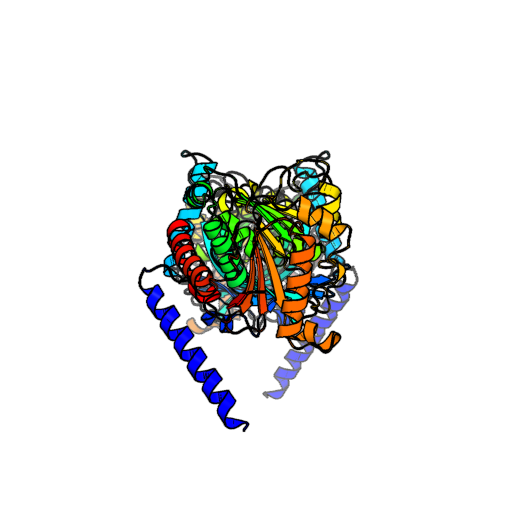 87.81 410 LYS A C 1
ATOM 3236 O O . LYS A 1 410 ? -13.875 29.234 29.234 1 87.81 410 LYS A O 1
ATOM 3241 N N . THR A 1 411 ? -12.719 27.984 27.797 1 82.69 411 THR A N 1
ATOM 3242 C CA . THR A 1 411 ? -12 27.344 28.891 1 82.69 411 THR A CA 1
ATOM 3243 C C . THR A 1 411 ? -10.711 28.094 29.203 1 82.69 411 THR A C 1
ATOM 3245 O O . THR A 1 411 ? -9.789 28.125 28.375 1 82.69 411 THR A O 1
ATOM 3248 N N . GLY A 1 412 ? -10.633 28.75 30.375 1 85.56 412 GLY A N 1
ATOM 3249 C CA . GLY A 1 412 ? -9.383 29.297 30.891 1 85.56 412 GLY A CA 1
ATOM 3250 C C . GLY A 1 412 ? -8.859 30.469 30.078 1 85.56 412 GLY A C 1
ATOM 3251 O O . GLY A 1 412 ? -7.656 30.578 29.844 1 85.56 412 GLY A O 1
ATOM 3252 N N . LEU A 1 413 ? -9.719 31.266 29.562 1 90.62 413 LEU A N 1
ATOM 3253 C CA . LEU A 1 413 ? -9.289 32.438 28.828 1 90.62 413 LEU A CA 1
ATOM 3254 C C . LEU A 1 413 ? -8.68 33.5 29.75 1 90.62 413 LEU A C 1
ATOM 3256 O O . LEU A 1 413 ? -9.32 33.906 30.719 1 90.62 413 LEU A O 1
ATOM 3260 N N . ALA A 1 414 ? -7.445 33.781 29.547 1 90.12 414 ALA A N 1
ATOM 3261 C CA . ALA A 1 414 ? -6.73 34.75 30.344 1 90.12 414 ALA A CA 1
ATOM 3262 C C . ALA A 1 414 ? -6.055 35.812 29.469 1 90.12 414 ALA A C 1
ATOM 3264 O O . ALA A 1 414 ? -5.281 35.469 28.562 1 90.12 414 ALA A O 1
ATOM 3265 N N . ILE A 1 415 ? -6.371 37.031 29.75 1 91.06 415 ILE A N 1
ATOM 3266 C CA . ILE A 1 415 ? -5.73 38.125 29.031 1 91.06 415 ILE A CA 1
ATOM 3267 C C . ILE A 1 415 ? -4.379 38.438 29.656 1 91.06 415 ILE A C 1
ATOM 3269 O O . ILE A 1 415 ? -4.258 38.5 30.891 1 91.06 415 ILE A O 1
ATOM 3273 N N . ILE A 1 416 ? -3.396 38.625 28.859 1 89.44 416 ILE A N 1
ATOM 3274 C CA . ILE A 1 416 ? -2.031 38.875 29.312 1 89.44 416 ILE A CA 1
ATOM 3275 C C . ILE A 1 416 ? -1.614 40.281 28.953 1 89.44 416 ILE A C 1
ATOM 3277 O O . ILE A 1 416 ? -1.795 40.719 27.812 1 89.44 416 ILE A O 1
ATOM 3281 N N . MET B 1 1 ? 2.332 -50.438 20.797 1 24.06 1 MET B N 1
ATOM 3282 C CA . MET B 1 1 ? 2.477 -50.344 19.344 1 24.06 1 MET B CA 1
ATOM 3283 C C . MET B 1 1 ? 2.574 -48.875 18.891 1 24.06 1 MET B C 1
ATOM 3285 O O . MET B 1 1 ? 2.801 -48.625 17.703 1 24.06 1 MET B O 1
ATOM 3289 N N . SER B 1 2 ? 2.115 -48.031 19.781 1 26.48 2 SER B N 1
ATOM 3290 C CA . SER B 1 2 ? 1.887 -46.625 19.562 1 26.48 2 SER B CA 1
ATOM 3291 C C . SER B 1 2 ? 3.197 -45.844 19.578 1 26.48 2 SER B C 1
ATOM 3293 O O . SER B 1 2 ? 3.273 -44.719 19.047 1 26.48 2 SER B O 1
ATOM 3295 N N . SER B 1 3 ? 4.203 -46.344 20.312 1 30.83 3 SER B N 1
ATOM 3296 C CA . SER B 1 3 ? 5.465 -45.688 20.609 1 30.83 3 SER B CA 1
ATOM 3297 C C . SER B 1 3 ? 6.379 -45.656 19.391 1 30.83 3 SER B C 1
ATOM 3299 O O . SER B 1 3 ? 7.32 -44.875 19.328 1 30.83 3 SER B O 1
ATOM 3301 N N . SER B 1 4 ? 6.27 -46.656 18.562 1 26.27 4 SER B N 1
ATOM 3302 C CA . SER B 1 4 ? 7.227 -46.875 17.484 1 26.27 4 SER B CA 1
ATOM 3303 C C . SER B 1 4 ? 7.008 -45.906 16.328 1 26.27 4 SER B C 1
ATOM 3305 O O . SER B 1 4 ? 7.898 -45.719 15.492 1 26.27 4 SER B O 1
ATOM 3307 N N . ILE B 1 5 ? 5.754 -45.406 16.109 1 23.52 5 ILE B N 1
ATOM 3308 C CA . ILE B 1 5 ? 5.449 -44.562 14.953 1 23.52 5 ILE B CA 1
ATOM 3309 C C . ILE B 1 5 ? 6.004 -43.156 15.164 1 23.52 5 ILE B C 1
ATOM 3311 O O . ILE B 1 5 ? 6.266 -42.438 14.203 1 23.52 5 ILE B O 1
ATOM 3315 N N . ARG B 1 6 ? 6.16 -42.719 16.406 1 32.94 6 ARG B N 1
ATOM 3316 C CA . ARG B 1 6 ? 6.684 -41.406 16.688 1 32.94 6 ARG B CA 1
ATOM 3317 C C . ARG B 1 6 ? 8.156 -41.281 16.312 1 32.94 6 ARG B C 1
ATOM 3319 O O . ARG B 1 6 ? 8.641 -40.219 15.961 1 32.94 6 ARG B O 1
ATOM 3326 N N . ARG B 1 7 ? 8.836 -42.406 16.5 1 31.94 7 ARG B N 1
ATOM 3327 C CA . ARG B 1 7 ? 10.281 -42.406 16.266 1 31.94 7 ARG B CA 1
ATOM 3328 C C . ARG B 1 7 ? 10.594 -42.406 14.773 1 31.94 7 ARG B C 1
ATOM 3330 O O . ARG B 1 7 ? 11.625 -41.875 14.352 1 31.94 7 ARG B O 1
ATOM 3337 N N . LEU B 1 8 ? 9.734 -43.125 14.047 1 29.55 8 LEU B N 1
ATOM 3338 C CA . LEU B 1 8 ? 10 -43.188 12.609 1 29.55 8 LEU B CA 1
ATOM 3339 C C . LEU B 1 8 ? 9.711 -41.844 11.961 1 29.55 8 LEU B C 1
ATOM 3341 O O . LEU B 1 8 ? 10.367 -41.469 10.984 1 29.55 8 LEU B O 1
ATOM 3345 N N . SER B 1 9 ? 8.727 -41.062 12.562 1 33.44 9 SER B N 1
ATOM 3346 C CA . SER B 1 9 ? 8.375 -39.781 12.016 1 33.44 9 SER B CA 1
ATOM 3347 C C . SER B 1 9 ? 9.445 -38.719 12.336 1 33.44 9 SER B C 1
ATOM 3349 O O . SER B 1 9 ? 9.68 -37.812 11.562 1 33.44 9 SER B O 1
ATOM 3351 N N . LEU B 1 10 ? 10.18 -38.844 13.5 1 33.53 10 LEU B N 1
ATOM 3352 C CA . LEU B 1 10 ? 11.242 -37.938 13.914 1 33.53 10 LEU B CA 1
ATOM 3353 C C . LEU B 1 10 ? 12.508 -38.188 13.094 1 33.53 10 LEU B C 1
ATOM 3355 O O . LEU B 1 10 ? 13.188 -37.219 12.719 1 33.53 10 LEU B O 1
ATOM 3359 N N . THR B 1 11 ? 12.867 -39.438 12.781 1 32.94 11 THR B N 1
ATOM 3360 C CA . THR B 1 11 ? 14.094 -39.719 12.047 1 32.94 11 THR B CA 1
ATOM 3361 C C . THR B 1 11 ? 13.969 -39.25 10.594 1 32.94 11 THR B C 1
ATOM 3363 O O . THR B 1 11 ? 14.922 -38.75 10.008 1 32.94 11 THR B O 1
ATOM 3366 N N . ARG B 1 12 ? 12.797 -39.406 9.867 1 33.53 12 ARG B N 1
ATOM 3367 C CA . ARG B 1 12 ? 12.602 -38.938 8.508 1 33.53 12 ARG B CA 1
ATOM 3368 C C . ARG B 1 12 ? 12.578 -37.406 8.461 1 33.53 12 ARG B C 1
ATOM 3370 O O . ARG B 1 12 ? 12.945 -36.812 7.453 1 33.53 12 ARG B O 1
ATOM 3377 N N . ARG B 1 13 ? 12.289 -36.781 9.539 1 41.69 13 ARG B N 1
ATOM 3378 C CA . ARG B 1 13 ? 12.359 -35.312 9.633 1 41.69 13 ARG B CA 1
ATOM 3379 C C . ARG B 1 13 ? 13.812 -34.844 9.703 1 41.69 13 ARG B C 1
ATOM 3381 O O . ARG B 1 13 ? 14.172 -33.844 9.086 1 41.69 13 ARG B O 1
ATOM 3388 N N . LEU B 1 14 ? 14.578 -35.625 10.5 1 38.09 14 LEU B N 1
ATOM 3389 C CA . LEU B 1 14 ? 15.977 -35.25 10.664 1 38.09 14 LEU B CA 1
ATOM 3390 C C . LEU B 1 14 ? 16.75 -35.438 9.375 1 38.09 14 LEU B C 1
ATOM 3392 O O . LEU B 1 14 ? 17.594 -34.625 9.008 1 38.09 14 LEU B O 1
ATOM 3396 N N . SER B 1 15 ? 16.453 -36.562 8.664 1 37.25 15 SER B N 1
ATOM 3397 C CA . SER B 1 15 ? 17.234 -36.812 7.449 1 37.25 15 SER B CA 1
ATOM 3398 C C . SER B 1 15 ? 16.859 -35.812 6.355 1 37.25 15 SER B C 1
ATOM 3400 O O . SER B 1 15 ? 17.734 -35.281 5.648 1 37.25 15 SER B O 1
ATOM 3402 N N . SER B 1 16 ? 15.617 -35.531 6.215 1 40.03 16 SER B N 1
ATOM 3403 C CA . SER B 1 16 ? 15.203 -34.562 5.207 1 40.03 16 SER B CA 1
ATOM 3404 C C . SER B 1 16 ? 15.656 -33.125 5.574 1 40.03 16 SER B C 1
ATOM 3406 O O . SER B 1 16 ? 15.984 -32.344 4.695 1 40.03 16 SER B O 1
ATOM 3408 N N . VAL B 1 17 ? 15.82 -32.812 6.887 1 39.69 17 VAL B N 1
ATOM 3409 C CA . VAL B 1 17 ? 16.422 -31.562 7.348 1 39.69 17 VAL B CA 1
ATOM 3410 C C . VAL B 1 17 ? 17.922 -31.578 7.047 1 39.69 17 VAL B C 1
ATOM 3412 O O . VAL B 1 17 ? 18.469 -30.562 6.602 1 39.69 17 VAL B O 1
ATOM 3415 N N . VAL B 1 18 ? 18.641 -32.719 7.188 1 37.25 18 VAL B N 1
ATOM 3416 C CA . VAL B 1 18 ? 20.078 -32.812 6.98 1 37.25 18 VAL B CA 1
ATOM 3417 C C . VAL B 1 18 ? 20.391 -32.625 5.496 1 37.25 18 VAL B C 1
ATOM 3419 O O . VAL B 1 18 ? 21.328 -31.906 5.141 1 37.25 18 VAL B O 1
ATOM 3422 N N . GLU B 1 19 ? 19.656 -33.281 4.602 1 35.75 19 GLU B N 1
ATOM 3423 C CA . GLU B 1 19 ? 19.969 -33.188 3.18 1 35.75 19 GLU B CA 1
ATOM 3424 C C . GLU B 1 19 ? 19.609 -31.812 2.629 1 35.75 19 GLU B C 1
ATOM 3426 O O . GLU B 1 19 ? 20.312 -31.281 1.772 1 35.75 19 GLU B O 1
ATOM 3431 N N . SER B 1 20 ? 18.641 -31.203 3.107 1 38.25 20 SER B N 1
ATOM 3432 C CA . SER B 1 20 ? 18.391 -29.812 2.76 1 38.25 20 SER B CA 1
ATOM 3433 C C . SER B 1 20 ? 19.562 -28.922 3.17 1 38.25 20 SER B C 1
ATOM 3435 O O . SER B 1 20 ? 19.906 -27.969 2.467 1 38.25 20 SER B O 1
ATOM 3437 N N . TYR B 1 21 ? 20.312 -29.312 4.215 1 33.97 21 TYR B N 1
ATOM 3438 C CA . TYR B 1 21 ? 21.5 -28.625 4.68 1 33.97 21 TYR B CA 1
ATOM 3439 C C . TYR B 1 21 ? 22.641 -28.766 3.68 1 33.97 21 TYR B C 1
ATOM 3441 O O . TYR B 1 21 ? 23.422 -27.828 3.477 1 33.97 21 TYR B O 1
ATOM 3449 N N . GLN B 1 22 ? 22.797 -29.859 3.021 1 33.12 22 GLN B N 1
ATOM 3450 C CA . GLN B 1 22 ? 23.922 -30.031 2.115 1 33.12 22 GLN B CA 1
ATOM 3451 C C . GLN B 1 22 ? 23.781 -29.141 0.887 1 33.12 22 GLN B C 1
ATOM 3453 O O . GLN B 1 22 ? 24.781 -28.594 0.406 1 33.12 22 GLN B O 1
ATOM 3458 N N . ARG B 1 23 ? 22.703 -29.141 0.162 1 36.5 23 ARG B N 1
ATOM 3459 C CA . ARG B 1 23 ? 22.594 -28.234 -0.982 1 36.5 23 ARG B CA 1
ATOM 3460 C C . ARG B 1 23 ? 22.703 -26.781 -0.545 1 36.5 23 ARG B C 1
ATOM 3462 O O . ARG B 1 23 ? 22.734 -25.875 -1.382 1 36.5 23 ARG B O 1
ATOM 3469 N N . HIS B 1 24 ? 22.547 -26.516 0.704 1 38.34 24 HIS B N 1
ATOM 3470 C CA . HIS B 1 24 ? 23 -25.25 1.269 1 38.34 24 HIS B CA 1
ATOM 3471 C C . HIS B 1 24 ? 24.438 -24.938 0.876 1 38.34 24 HIS B C 1
ATOM 3473 O O . HIS B 1 24 ? 24.844 -23.766 0.868 1 38.34 24 HIS B O 1
ATOM 3479 N N . LEU B 1 25 ? 25.141 -25.891 0.442 1 33.25 25 LEU B N 1
ATOM 3480 C CA . LEU B 1 25 ? 26.516 -25.625 0.077 1 33.25 25 LEU B CA 1
ATOM 3481 C C . LEU B 1 25 ? 26.594 -24.766 -1.179 1 33.25 25 LEU B C 1
ATOM 3483 O O . LEU B 1 25 ? 27.547 -24 -1.365 1 33.25 25 LEU B O 1
ATOM 3487 N N . CYS B 1 26 ? 26.016 -25.125 -2.336 1 38.78 26 CYS B N 1
ATOM 3488 C CA . CYS B 1 26 ? 26.312 -24.281 -3.49 1 38.78 26 CYS B CA 1
ATOM 3489 C C . CYS B 1 26 ? 25.516 -22.984 -3.439 1 38.78 26 CYS B C 1
ATOM 3491 O O . CYS B 1 26 ? 25.391 -22.297 -4.449 1 38.78 26 CYS B O 1
ATOM 3493 N N . GLY B 1 27 ? 25.188 -22.172 -2.338 1 50.06 27 GLY B N 1
ATOM 3494 C CA . GLY B 1 27 ? 24.984 -20.812 -1.821 1 50.06 27 GLY B CA 1
ATOM 3495 C C . GLY B 1 27 ? 23.562 -20.328 -1.942 1 50.06 27 GLY B C 1
ATOM 3496 O O . GLY B 1 27 ? 23.188 -19.312 -1.347 1 50.06 27 GLY B O 1
ATOM 3497 N N . VAL B 1 28 ? 22.703 -20.734 -2.973 1 60.72 28 VAL B N 1
ATOM 3498 C CA . VAL B 1 28 ? 21.438 -20 -3.037 1 60.72 28 VAL B CA 1
ATOM 3499 C C . VAL B 1 28 ? 20.422 -20.625 -2.08 1 60.72 28 VAL B C 1
ATOM 3501 O O . VAL B 1 28 ? 20.078 -21.797 -2.213 1 60.72 28 VAL B O 1
ATOM 3504 N N . LYS B 1 29 ? 20.062 -20.031 -1.01 1 79.12 29 LYS B N 1
ATOM 3505 C CA . LYS B 1 29 ? 19.125 -20.438 0.02 1 79.12 29 LYS B CA 1
ATOM 3506 C C . LYS B 1 29 ? 17.688 -20.438 -0.514 1 79.12 29 LYS B C 1
ATOM 3508 O O . LYS B 1 29 ? 17.25 -19.453 -1.125 1 79.12 29 LYS B O 1
ATOM 3513 N N . ASP B 1 30 ? 17.031 -21.766 -0.519 1 93.12 30 ASP B N 1
ATOM 3514 C CA . ASP B 1 30 ? 15.625 -21.875 -0.853 1 93.12 30 ASP B CA 1
ATOM 3515 C C . ASP B 1 30 ? 14.758 -21.219 0.219 1 93.12 30 ASP B C 1
ATOM 3517 O O . ASP B 1 30 ? 14.461 -21.828 1.248 1 93.12 30 ASP B O 1
ATOM 3521 N N . GLU B 1 31 ? 14.273 -20.031 -0.027 1 94.69 31 GLU B N 1
ATOM 3522 C CA . GLU B 1 31 ? 13.453 -19.297 0.94 1 94.69 31 GLU B CA 1
ATOM 3523 C C . GLU B 1 31 ? 12.117 -20.016 1.159 1 94.69 31 GLU B C 1
ATOM 3525 O O . GLU B 1 31 ? 11.453 -19.781 2.174 1 94.69 31 GLU B O 1
ATOM 3530 N N . GLY B 1 32 ? 11.695 -20.891 0.204 1 95.44 32 GLY B N 1
ATOM 3531 C CA . GLY B 1 32 ? 10.438 -21.609 0.311 1 95.44 32 GLY B CA 1
ATOM 3532 C C . GLY B 1 32 ? 10.586 -22.969 0.978 1 95.44 32 GLY B C 1
ATOM 3533 O O . GLY B 1 32 ? 9.664 -23.781 0.941 1 95.44 32 GLY B O 1
ATOM 3534 N N . ASP B 1 33 ? 11.711 -23.188 1.598 1 94.69 33 ASP B N 1
ATOM 3535 C CA . ASP B 1 33 ? 11.938 -24.469 2.266 1 94.69 33 ASP B CA 1
ATOM 3536 C C . ASP B 1 33 ? 10.852 -24.734 3.301 1 94.69 33 ASP B C 1
ATOM 3538 O O . ASP B 1 33 ? 10.445 -23.844 4.039 1 94.69 33 ASP B O 1
ATOM 3542 N N . TRP B 1 34 ? 10.453 -26.016 3.346 1 93.5 34 TRP B N 1
ATOM 3543 C CA . TRP B 1 34 ? 9.367 -26.422 4.234 1 93.5 34 TRP B CA 1
ATOM 3544 C C . TRP B 1 34 ? 9.742 -26.172 5.695 1 93.5 34 TRP B C 1
ATOM 3546 O O . TRP B 1 34 ? 8.859 -26.016 6.547 1 93.5 34 TRP B O 1
ATOM 3556 N N . PHE B 1 35 ? 10.961 -26.125 5.957 1 90.94 35 PHE B N 1
ATOM 3557 C CA . PHE B 1 35 ? 11.445 -25.797 7.293 1 90.94 35 PHE B CA 1
ATOM 3558 C C . PHE B 1 35 ? 10.875 -24.469 7.762 1 90.94 35 PHE B C 1
ATOM 3560 O O . PHE B 1 35 ? 10.602 -24.281 8.945 1 90.94 35 PHE B O 1
ATOM 3567 N N . ASN B 1 36 ? 10.695 -23.531 6.844 1 92.94 36 ASN B N 1
ATOM 3568 C CA . ASN B 1 36 ? 10.211 -22.188 7.164 1 92.94 36 ASN B CA 1
ATOM 3569 C C . ASN B 1 36 ? 8.688 -22.172 7.293 1 92.94 36 ASN B C 1
ATOM 3571 O O . ASN B 1 36 ? 8.094 -21.109 7.539 1 92.94 36 ASN B O 1
ATOM 3575 N N . SER B 1 37 ? 8.016 -23.359 7.188 1 94.44 37 SER B N 1
ATOM 3576 C CA . SER B 1 37 ? 6.559 -23.391 7.266 1 94.44 37 SER B CA 1
ATOM 3577 C C . SER B 1 37 ? 6.07 -22.969 8.648 1 94.44 37 SER B C 1
ATOM 3579 O O . SER B 1 37 ? 4.926 -22.531 8.797 1 94.44 37 SER B O 1
ATOM 3581 N N . ARG B 1 38 ? 6.887 -23.016 9.648 1 93.31 38 ARG B N 1
ATOM 3582 C CA . ARG B 1 38 ? 6.531 -22.609 11.008 1 93.31 38 ARG B CA 1
ATOM 3583 C C . ARG B 1 38 ? 6.184 -21.125 11.062 1 93.31 38 ARG B C 1
ATOM 3585 O O . ARG B 1 38 ? 5.453 -20.688 11.953 1 93.31 38 ARG B O 1
ATOM 3592 N N . GLU B 1 39 ? 6.668 -20.359 10.125 1 94.69 39 GLU B N 1
ATOM 3593 C CA . GLU B 1 39 ? 6.43 -18.922 10.094 1 94.69 39 GLU B CA 1
ATOM 3594 C C . GLU B 1 39 ? 5 -18.609 9.672 1 94.69 39 GLU B C 1
ATOM 3596 O O . GLU B 1 39 ? 4.473 -17.531 9.992 1 94.69 39 GLU B O 1
ATOM 3601 N N . TRP B 1 40 ? 4.379 -19.531 8.953 1 94.56 40 TRP B N 1
ATOM 3602 C CA . TRP B 1 40 ? 3.111 -19.125 8.352 1 94.56 40 TRP B CA 1
ATOM 3603 C C . TRP B 1 40 ? 2.047 -20.203 8.555 1 94.56 40 TRP B C 1
ATOM 3605 O O . TRP B 1 40 ? 0.924 -20.062 8.062 1 94.56 40 TRP B O 1
ATOM 3615 N N . TRP B 1 41 ? 2.373 -21.219 9.234 1 89.94 41 TRP B N 1
ATOM 3616 C CA . TRP B 1 41 ? 1.43 -22.312 9.414 1 89.94 41 TRP B CA 1
ATOM 3617 C C . TRP B 1 41 ? 0.325 -21.938 10.391 1 89.94 41 TRP B C 1
ATOM 3619 O O . TRP B 1 41 ? -0.837 -22.297 10.195 1 89.94 41 TRP B O 1
ATOM 3629 N N . GLU B 1 42 ? 0.692 -21.234 11.43 1 87.62 42 GLU B N 1
ATOM 3630 C CA . GLU B 1 42 ? -0.282 -20.797 12.43 1 87.62 42 GLU B CA 1
ATOM 3631 C C . GLU B 1 42 ? -0.187 -19.297 12.672 1 87.62 42 GLU B C 1
ATOM 3633 O O . GLU B 1 42 ? 0.803 -18.672 12.297 1 87.62 42 GLU B O 1
ATOM 3638 N N . GLY B 1 43 ? -1.376 -18.812 13.148 1 87.5 43 GLY B N 1
ATOM 3639 C CA . GLY B 1 43 ? -1.389 -17.406 13.5 1 87.5 43 GLY B CA 1
ATOM 3640 C C . GLY B 1 43 ? -1.526 -16.5 12.297 1 87.5 43 GLY B C 1
ATOM 3641 O O . GLY B 1 43 ? -2.178 -16.844 11.312 1 87.5 43 GLY B O 1
ATOM 3642 N N . GLY B 1 44 ? -1.134 -15.211 12.5 1 90.06 44 GLY B N 1
ATOM 3643 C CA . GLY B 1 44 ? -1.157 -14.219 11.438 1 90.06 44 GLY B CA 1
ATOM 3644 C C . GLY B 1 44 ? -2.283 -13.219 11.586 1 90.06 44 GLY B C 1
ATOM 3645 O O . GLY B 1 44 ? -3.014 -13.234 12.578 1 90.06 44 GLY B O 1
ATOM 3646 N N . HIS B 1 45 ? -2.264 -12.305 10.633 1 89.31 45 HIS B N 1
ATOM 3647 C CA . HIS B 1 45 ? -3.25 -11.234 10.602 1 89.31 45 HIS B CA 1
ATOM 3648 C C . HIS B 1 45 ? -3.975 -11.188 9.258 1 89.31 45 HIS B C 1
ATOM 3650 O O . HIS B 1 45 ? -3.336 -11.18 8.203 1 89.31 45 HIS B O 1
ATOM 3656 N N . THR B 1 46 ? -5.324 -11.219 9.32 1 91.62 46 THR B N 1
ATOM 3657 C CA . THR B 1 46 ? -6.102 -11.141 8.086 1 91.62 46 THR B CA 1
ATOM 3658 C C . THR B 1 46 ? -5.938 -9.773 7.434 1 91.62 46 THR B C 1
ATOM 3660 O O . THR B 1 46 ? -6.203 -8.742 8.055 1 91.62 46 THR B O 1
ATOM 3663 N N . VAL B 1 47 ? -5.539 -9.75 6.23 1 91.69 47 VAL B N 1
ATOM 3664 C CA . VAL B 1 47 ? -5.301 -8.484 5.559 1 91.69 47 VAL B CA 1
ATOM 3665 C C . VAL B 1 47 ? -6.414 -8.219 4.543 1 91.69 47 VAL B C 1
ATOM 3667 O O . VAL B 1 47 ? -6.582 -7.09 4.078 1 91.69 47 VAL B O 1
ATOM 3670 N N . SER B 1 48 ? -7.09 -9.25 4.141 1 93.06 48 SER B N 1
ATOM 3671 C CA . SER B 1 48 ? -8.219 -9.109 3.223 1 93.06 48 SER B CA 1
ATOM 3672 C C . SER B 1 48 ? -9.227 -10.242 3.412 1 93.06 48 SER B C 1
ATOM 3674 O O . SER B 1 48 ? -8.859 -11.344 3.822 1 93.06 48 SER B O 1
ATOM 3676 N N . GLN B 1 49 ? -10.43 -9.93 3.127 1 92.69 49 GLN B N 1
ATOM 3677 C CA . GLN B 1 49 ? -11.5 -10.914 3.236 1 92.69 49 GLN B CA 1
ATOM 3678 C C . GLN B 1 49 ? -12.656 -10.586 2.289 1 92.69 49 GLN B C 1
ATOM 3680 O O . GLN B 1 49 ? -13.031 -9.422 2.143 1 92.69 49 GLN B O 1
ATOM 3685 N N . SER B 1 50 ? -13.133 -11.57 1.601 1 92.25 50 SER B N 1
ATOM 3686 C CA . SER B 1 50 ? -14.258 -11.43 0.686 1 92.25 50 SER B CA 1
ATOM 3687 C C . SER B 1 50 ? -15.078 -12.711 0.614 1 92.25 50 SER B C 1
ATOM 3689 O O . SER B 1 50 ? -14.578 -13.797 0.929 1 92.25 50 SER B O 1
ATOM 3691 N N . SER B 1 51 ? -16.281 -12.602 0.196 1 93.19 51 SER B N 1
ATOM 3692 C CA . SER B 1 51 ? -17.141 -13.773 0.045 1 93.19 51 SER B CA 1
ATOM 3693 C C . SER B 1 51 ? -17.188 -14.242 -1.405 1 93.19 51 SER B C 1
ATOM 3695 O O . SER B 1 51 ? -17.312 -13.43 -2.322 1 93.19 51 SER B O 1
ATOM 3697 N N . SER B 1 52 ? -17.047 -15.531 -1.597 1 92.25 52 SER B N 1
ATOM 3698 C CA . SER B 1 52 ? -17.109 -16.141 -2.922 1 92.25 52 SER B CA 1
ATOM 3699 C C . SER B 1 52 ? -18.5 -16.688 -3.223 1 92.25 52 SER B C 1
ATOM 3701 O O . SER B 1 52 ? -19.156 -17.25 -2.346 1 92.25 52 SER B O 1
ATOM 3703 N N . SER B 1 53 ? -18.891 -16.516 -4.461 1 90.06 53 SER B N 1
ATOM 3704 C CA . SER B 1 53 ? -20.141 -17.109 -4.922 1 90.06 53 SER B CA 1
ATOM 3705 C C . SER B 1 53 ? -19.891 -18.406 -5.691 1 90.06 53 SER B C 1
ATOM 3707 O O . SER B 1 53 ? -20.828 -18.969 -6.273 1 90.06 53 SER B O 1
ATOM 3709 N N . LYS B 1 54 ? -18.703 -18.875 -5.695 1 88.56 54 LYS B N 1
ATOM 3710 C CA . LYS B 1 54 ? -18.328 -20.062 -6.465 1 88.56 54 LYS B CA 1
ATOM 3711 C C . LYS B 1 54 ? -18.078 -21.266 -5.547 1 88.56 54 LYS B C 1
ATOM 3713 O O . LYS B 1 54 ? -17.391 -22.203 -5.926 1 88.56 54 LYS B O 1
ATOM 3718 N N . GLY B 1 55 ? -18.516 -21.156 -4.293 1 81.38 55 GLY B N 1
ATOM 3719 C CA . GLY B 1 55 ? -18.516 -22.328 -3.42 1 81.38 55 GLY B CA 1
ATOM 3720 C C . GLY B 1 55 ? -17.359 -22.344 -2.443 1 81.38 55 GLY B C 1
ATOM 3721 O O . GLY B 1 55 ? -17.25 -23.25 -1.615 1 81.38 55 GLY B O 1
ATOM 3722 N N . ASN B 1 56 ? -16.484 -21.328 -2.43 1 85.38 56 ASN B N 1
ATOM 3723 C CA . ASN B 1 56 ? -15.336 -21.328 -1.54 1 85.38 56 ASN B CA 1
ATOM 3724 C C . ASN B 1 56 ? -15.656 -20.656 -0.208 1 85.38 56 ASN B C 1
ATOM 3726 O O . ASN B 1 56 ? -14.82 -20.641 0.704 1 85.38 56 ASN B O 1
ATOM 3730 N N . GLY B 1 57 ? -16.875 -20.109 -0.125 1 89.69 57 GLY B N 1
ATOM 3731 C CA . GLY B 1 57 ? -17.219 -19.391 1.098 1 89.69 57 GLY B CA 1
ATOM 3732 C C . GLY B 1 57 ? -16.453 -18.094 1.269 1 89.69 57 GLY B C 1
ATOM 3733 O O . GLY B 1 57 ? -16.422 -17.266 0.353 1 89.69 57 GLY B O 1
ATOM 3734 N N . VAL B 1 58 ? -15.938 -18 2.527 1 92.62 58 VAL B N 1
ATOM 3735 C CA . VAL B 1 58 ? -15.148 -16.797 2.803 1 92.62 58 VAL B CA 1
ATOM 3736 C C . VAL B 1 58 ? -13.711 -17.016 2.35 1 92.62 58 VAL B C 1
ATOM 3738 O O . VAL B 1 58 ? -13.055 -17.984 2.762 1 92.62 58 VAL B O 1
ATOM 3741 N N . VAL B 1 59 ? -13.305 -16.172 1.471 1 94 59 VAL B N 1
ATOM 3742 C CA . VAL B 1 59 ? -11.922 -16.172 0.998 1 94 59 VAL B CA 1
ATOM 3743 C C . VAL B 1 59 ? -11.125 -15.094 1.723 1 94 59 VAL B C 1
ATOM 3745 O O . VAL B 1 59 ? -11.484 -13.914 1.676 1 94 59 VAL B O 1
ATOM 3748 N N . SER B 1 60 ? -10.07 -15.484 2.438 1 95.06 60 SER B N 1
ATOM 3749 C CA . SER B 1 60 ? -9.273 -14.523 3.193 1 95.06 60 SER B CA 1
ATOM 3750 C C . SER B 1 60 ? -7.785 -14.672 2.889 1 95.06 60 SER B C 1
ATOM 3752 O O . SER B 1 60 ? -7.336 -15.75 2.48 1 95.06 60 SER B O 1
ATOM 3754 N N . VAL B 1 61 ? -7.094 -13.609 2.959 1 96.81 61 VAL B N 1
ATOM 3755 C CA . VAL B 1 61 ? -5.637 -13.617 2.895 1 96.81 61 VAL B CA 1
ATOM 3756 C C . VAL B 1 61 ? -5.055 -13.227 4.25 1 96.81 61 VAL B C 1
ATOM 3758 O O . VAL B 1 61 ? -5.383 -12.164 4.785 1 96.81 61 VAL B O 1
ATOM 3761 N N . VAL B 1 62 ? -4.195 -14.078 4.781 1 96.19 62 VAL B N 1
ATOM 3762 C CA . VAL B 1 62 ? -3.604 -13.883 6.102 1 96.19 62 VAL B CA 1
ATOM 3763 C C . VAL B 1 62 ? -2.105 -13.633 5.965 1 96.19 62 VAL B C 1
ATOM 3765 O O . VAL B 1 62 ? -1.402 -14.375 5.277 1 96.19 62 VAL B O 1
ATOM 3768 N N . SER B 1 63 ? -1.654 -12.594 6.629 1 95.75 63 SER B N 1
ATOM 3769 C CA . SER B 1 63 ? -0.237 -12.242 6.582 1 95.75 63 SER B CA 1
ATOM 3770 C C . SER B 1 63 ? 0.519 -12.859 7.758 1 95.75 63 SER B C 1
ATOM 3772 O O . SER B 1 63 ? -0.028 -12.992 8.852 1 95.75 63 SER B O 1
ATOM 3774 N N . HIS B 1 64 ? 1.764 -13.273 7.457 1 95.94 64 HIS B N 1
ATOM 3775 C CA . HIS B 1 64 ? 2.689 -13.836 8.438 1 95.94 64 HIS B CA 1
ATOM 3776 C C . HIS B 1 64 ? 4.082 -13.234 8.289 1 95.94 64 HIS B C 1
ATOM 3778 O O . HIS B 1 64 ? 4.445 -12.766 7.207 1 95.94 64 HIS B O 1
ATOM 3784 N N . PRO B 1 65 ? 4.852 -13.219 9.367 1 92.88 65 PRO B N 1
ATOM 3785 C CA . PRO B 1 65 ? 6.223 -12.711 9.258 1 92.88 65 PRO B CA 1
ATOM 3786 C C . PRO B 1 65 ? 7.117 -13.602 8.398 1 92.88 65 PRO B C 1
ATOM 3788 O O . PRO B 1 65 ? 6.754 -14.75 8.109 1 92.88 65 PRO B O 1
ATOM 3791 N N . CYS B 1 66 ? 8.164 -13.016 7.922 1 93.62 66 CYS B N 1
ATOM 3792 C CA . CYS B 1 66 ? 9.172 -13.734 7.148 1 93.62 66 CYS B CA 1
ATOM 3793 C C . CYS B 1 66 ? 10.57 -13.484 7.707 1 93.62 66 CYS B C 1
ATOM 3795 O O . CYS B 1 66 ? 10.898 -12.359 8.094 1 93.62 66 CYS B O 1
ATOM 3797 N N . SER B 1 67 ? 11.352 -14.531 7.797 1 91 67 SER B N 1
ATOM 3798 C CA . SER B 1 67 ? 12.711 -14.383 8.312 1 91 67 SER B CA 1
ATOM 3799 C C . SER B 1 67 ? 13.695 -14.047 7.191 1 91 67 SER B C 1
ATOM 3801 O O . SER B 1 67 ? 14.719 -13.414 7.43 1 91 67 SER B O 1
ATOM 3803 N N . LEU B 1 68 ? 13.383 -14.562 5.984 1 92.12 68 LEU B N 1
ATOM 3804 C CA . LEU B 1 68 ? 14.227 -14.328 4.816 1 92.12 68 LEU B CA 1
ATOM 3805 C C . LEU B 1 68 ? 13.477 -13.539 3.752 1 92.12 68 LEU B C 1
ATOM 3807 O O . LEU B 1 68 ? 12.25 -13.656 3.635 1 92.12 68 LEU B O 1
ATOM 3811 N N . PRO B 1 69 ? 14.203 -12.766 2.961 1 93.88 69 PRO B N 1
ATOM 3812 C CA . PRO B 1 69 ? 15.648 -12.531 3.014 1 93.88 69 PRO B CA 1
ATOM 3813 C C . PRO B 1 69 ? 16.062 -11.648 4.188 1 93.88 69 PRO B C 1
ATOM 3815 O O . PRO B 1 69 ? 15.219 -10.953 4.766 1 93.88 69 PRO B O 1
ATOM 3818 N N . SER B 1 70 ? 17.328 -11.727 4.492 1 91.56 70 SER B N 1
ATOM 3819 C CA . SER B 1 70 ? 17.844 -10.859 5.543 1 91.56 70 SER B CA 1
ATOM 3820 C C . SER B 1 70 ? 17.797 -9.391 5.125 1 91.56 70 SER B C 1
ATOM 3822 O O . SER B 1 70 ? 17.828 -9.078 3.934 1 91.56 70 SER B O 1
ATOM 3824 N N . ARG B 1 71 ? 17.734 -8.492 6.113 1 90.38 71 ARG B N 1
ATOM 3825 C CA . ARG B 1 71 ? 17.625 -7.059 5.855 1 90.38 71 ARG B CA 1
ATOM 3826 C C . ARG B 1 71 ? 18.812 -6.551 5.051 1 90.38 71 ARG B C 1
ATOM 3828 O O . ARG B 1 71 ? 18.688 -5.625 4.25 1 90.38 71 ARG B O 1
ATOM 3835 N N . GLU B 1 72 ? 19.922 -7.152 5.219 1 91.19 72 GLU B N 1
ATOM 3836 C CA . GLU B 1 72 ? 21.156 -6.75 4.527 1 91.19 72 GLU B CA 1
ATOM 3837 C C . GLU B 1 72 ? 21.016 -6.945 3.021 1 91.19 72 GLU B C 1
ATOM 3839 O O . GLU B 1 72 ? 21.672 -6.246 2.242 1 91.19 72 GLU B O 1
ATOM 3844 N N . SER B 1 73 ? 20.141 -7.891 2.631 1 92.75 73 SER B N 1
ATOM 3845 C CA . SER B 1 73 ? 20 -8.211 1.213 1 92.75 73 SER B CA 1
ATOM 3846 C C . SER B 1 73 ? 18.984 -7.297 0.534 1 92.75 73 SER B C 1
ATOM 3848 O O . SER B 1 73 ? 18.828 -7.34 -0.688 1 92.75 73 SER B O 1
ATOM 3850 N N . TRP B 1 74 ? 18.312 -6.453 1.36 1 94.81 74 TRP B N 1
ATOM 3851 C CA . TRP B 1 74 ? 17.25 -5.621 0.81 1 94.81 74 TRP B CA 1
ATOM 3852 C C . TRP B 1 74 ? 17.812 -4.594 -0.168 1 94.81 74 TRP B C 1
ATOM 3854 O O . TRP B 1 74 ? 17.172 -4.277 -1.179 1 94.81 74 TRP B O 1
ATOM 3864 N N . VAL B 1 75 ? 18.984 -4.105 0.037 1 94 75 VAL B N 1
ATOM 3865 C CA . VAL B 1 75 ? 19.609 -3.064 -0.776 1 94 75 VAL B CA 1
ATOM 3866 C C . VAL B 1 75 ? 19.844 -3.586 -2.191 1 94 75 VAL B C 1
ATOM 3868 O O . VAL B 1 75 ? 19.734 -2.836 -3.164 1 94 75 VAL B O 1
ATOM 3871 N N . GLU B 1 76 ? 20.203 -4.852 -2.254 1 94.19 76 GLU B N 1
ATOM 3872 C CA . GLU B 1 76 ? 20.406 -5.453 -3.568 1 94.19 76 GLU B CA 1
ATOM 3873 C C . GLU B 1 76 ? 19.125 -5.477 -4.383 1 94.19 76 GLU B C 1
ATOM 3875 O O . GLU B 1 76 ? 19.141 -5.227 -5.59 1 94.19 76 GLU B O 1
ATOM 3880 N N . THR B 1 77 ? 18.062 -5.824 -3.729 1 95.81 77 THR B N 1
ATOM 3881 C CA . THR B 1 77 ? 16.766 -5.828 -4.402 1 95.81 77 THR B CA 1
ATOM 3882 C C . THR B 1 77 ? 16.359 -4.418 -4.82 1 95.81 77 THR B C 1
ATOM 3884 O O . THR B 1 77 ? 15.805 -4.219 -5.898 1 95.81 77 THR B O 1
ATOM 3887 N N . GLU B 1 78 ? 16.594 -3.381 -3.943 1 95.88 78 GLU B N 1
ATOM 3888 C CA . GLU B 1 78 ? 16.312 -1.988 -4.285 1 95.88 78 GLU B CA 1
ATOM 3889 C C . GLU B 1 78 ? 17.094 -1.565 -5.531 1 95.88 78 GLU B C 1
ATOM 3891 O O . GLU B 1 78 ? 16.516 -0.954 -6.441 1 95.88 78 GLU B O 1
ATOM 3896 N N . ARG B 1 79 ? 18.344 -1.958 -5.656 1 93.94 79 ARG B N 1
ATOM 3897 C CA . ARG B 1 79 ? 19.156 -1.648 -6.82 1 93.94 79 ARG B CA 1
ATOM 3898 C C . ARG B 1 79 ? 18.625 -2.33 -8.07 1 93.94 79 ARG B C 1
ATOM 3900 O O . ARG B 1 79 ? 18.641 -1.751 -9.156 1 93.94 79 ARG B O 1
ATOM 3907 N N . TRP B 1 80 ? 18.219 -3.514 -7.895 1 94.69 80 TRP B N 1
ATOM 3908 C CA . TRP B 1 80 ? 17.641 -4.254 -9.016 1 94.69 80 TRP B CA 1
ATOM 3909 C C . TRP B 1 80 ? 16.406 -3.539 -9.562 1 94.69 80 TRP B C 1
ATOM 3911 O O . TRP B 1 80 ? 16.281 -3.375 -10.781 1 94.69 80 TRP B O 1
ATOM 3921 N N . LEU B 1 81 ? 15.516 -3.076 -8.688 1 95.75 81 LEU B N 1
ATOM 3922 C CA . LEU B 1 81 ? 14.32 -2.348 -9.102 1 95.75 81 LEU B CA 1
ATOM 3923 C C . LEU B 1 81 ? 14.695 -1.053 -9.82 1 95.75 81 LEU B C 1
ATOM 3925 O O . LEU B 1 81 ? 14.102 -0.714 -10.844 1 95.75 81 LEU B O 1
ATOM 3929 N N . GLU B 1 82 ? 15.633 -0.348 -9.297 1 94.5 82 GLU B N 1
ATOM 3930 C CA . GLU B 1 82 ? 16.062 0.912 -9.891 1 94.5 82 GLU B CA 1
ATOM 3931 C C . GLU B 1 82 ? 16.656 0.69 -11.273 1 94.5 82 GLU B C 1
ATOM 3933 O O . GLU B 1 82 ? 16.422 1.479 -12.195 1 94.5 82 GLU B O 1
ATOM 3938 N N . LYS B 1 83 ? 17.453 -0.364 -11.375 1 93.06 83 LYS B N 1
ATOM 3939 C CA . LYS B 1 83 ? 18.031 -0.704 -12.68 1 93.06 83 LYS B CA 1
ATOM 3940 C C . LYS B 1 83 ? 16.938 -1.011 -13.695 1 93.06 83 LYS B C 1
ATOM 3942 O O . LYS B 1 83 ? 17 -0.563 -14.844 1 93.06 83 LYS B O 1
ATOM 3947 N N . ARG B 1 84 ? 16 -1.788 -13.305 1 93.94 84 ARG B N 1
ATOM 3948 C CA . ARG B 1 84 ? 14.891 -2.119 -14.18 1 93.94 84 ARG B CA 1
ATOM 3949 C C . ARG B 1 84 ? 14.148 -0.862 -14.617 1 93.94 84 ARG B C 1
ATOM 3951 O O . ARG B 1 84 ? 13.773 -0.724 -15.781 1 93.94 84 ARG B O 1
ATOM 3958 N N . TYR B 1 85 ? 13.883 0.043 -13.648 1 94.5 85 TYR B N 1
ATOM 3959 C CA . TYR B 1 85 ? 13.219 1.302 -13.969 1 94.5 85 TYR B CA 1
ATOM 3960 C C . TYR B 1 85 ? 14.008 2.086 -15.008 1 94.5 85 TYR B C 1
ATOM 3962 O O . TYR B 1 85 ? 13.438 2.604 -15.969 1 94.5 85 TYR B O 1
ATOM 3970 N N . LYS B 1 86 ? 15.266 2.156 -14.875 1 92.75 86 LYS B N 1
ATOM 3971 C CA . LYS B 1 86 ? 16.141 2.887 -15.789 1 92.75 86 LYS B CA 1
ATOM 3972 C C . LYS B 1 86 ? 16.078 2.283 -17.188 1 92.75 86 LYS B C 1
ATOM 3974 O O . LYS B 1 86 ? 16.062 3.012 -18.188 1 92.75 86 LYS B O 1
ATOM 3979 N N . GLU B 1 87 ? 16.031 1.027 -17.234 1 91.31 87 GLU B N 1
ATOM 3980 C CA . GLU B 1 87 ? 15.977 0.338 -18.516 1 91.31 87 GLU B CA 1
ATOM 3981 C C . GLU B 1 87 ? 14.672 0.659 -19.25 1 91.31 87 GLU B C 1
ATOM 3983 O O . GLU B 1 87 ? 14.664 0.796 -20.469 1 91.31 87 GLU B O 1
ATOM 3988 N N . ILE B 1 88 ? 13.664 0.755 -18.484 1 91.62 88 ILE B N 1
ATOM 3989 C CA . ILE B 1 88 ? 12.352 0.991 -19.078 1 91.62 88 ILE B CA 1
ATOM 3990 C C . ILE B 1 88 ? 12.227 2.457 -19.484 1 91.62 88 ILE B C 1
ATOM 3992 O O . ILE B 1 88 ? 11.758 2.764 -20.594 1 91.62 88 ILE B O 1
ATOM 3996 N N . MET B 1 89 ? 12.609 3.383 -18.594 1 88.06 89 MET B N 1
ATOM 3997 C CA . MET B 1 89 ? 12.453 4.812 -18.828 1 88.06 89 MET B CA 1
ATOM 3998 C C . MET B 1 89 ? 13.594 5.344 -19.703 1 88.06 89 MET B C 1
ATOM 4000 O O . MET B 1 89 ? 13.477 6.414 -20.297 1 88.06 89 MET B O 1
ATOM 4004 N N . GLY B 1 90 ? 14.602 4.723 -19.75 1 82 90 GLY B N 1
ATOM 4005 C CA . GLY B 1 90 ? 15.773 5.18 -20.484 1 82 90 GLY B CA 1
ATOM 4006 C C . GLY B 1 90 ? 16.812 5.84 -19.594 1 82 90 GLY B C 1
ATOM 4007 O O . GLY B 1 90 ? 16.516 6.227 -18.469 1 82 90 GLY B O 1
ATOM 4008 N N . ARG B 1 91 ? 18 5.918 -19.828 1 65.56 91 ARG B N 1
ATOM 4009 C CA . ARG B 1 91 ? 19.219 6.266 -19.094 1 65.56 91 ARG B CA 1
ATOM 4010 C C . ARG B 1 91 ? 19.172 7.711 -18.609 1 65.56 91 ARG B C 1
ATOM 4012 O O . ARG B 1 91 ? 19.75 8.047 -17.578 1 65.56 91 ARG B O 1
ATOM 4019 N N . ARG B 1 92 ? 18.562 8.688 -19.094 1 60.94 92 ARG B N 1
ATOM 4020 C CA . ARG B 1 92 ? 18.719 10.109 -18.812 1 60.94 92 ARG B CA 1
ATOM 4021 C C . ARG B 1 92 ? 17.859 10.531 -17.625 1 60.94 92 ARG B C 1
ATOM 4023 O O . ARG B 1 92 ? 18.016 11.633 -17.094 1 60.94 92 ARG B O 1
ATOM 4030 N N . ASP B 1 93 ? 17.016 9.727 -17.234 1 61.28 93 ASP B N 1
ATOM 4031 C CA . ASP B 1 93 ? 16.094 10.164 -16.203 1 61.28 93 ASP B CA 1
ATOM 4032 C C . ASP B 1 93 ? 16.688 9.969 -14.812 1 61.28 93 ASP B C 1
ATOM 4034 O O . ASP B 1 93 ? 17.422 9.008 -14.57 1 61.28 93 ASP B O 1
ATOM 4038 N N . ASP B 1 94 ? 17.062 11.07 -14.125 1 64.06 94 ASP B N 1
ATOM 4039 C CA . ASP B 1 94 ? 17.5 11.047 -12.727 1 64.06 94 ASP B CA 1
ATOM 4040 C C . ASP B 1 94 ? 16.594 10.156 -11.883 1 64.06 94 ASP B C 1
ATOM 4042 O O . ASP B 1 94 ? 15.383 10.383 -11.82 1 64.06 94 ASP B O 1
ATOM 4046 N N . GLY B 1 95 ? 16.828 8.984 -11.688 1 71.5 95 GLY B N 1
ATOM 4047 C CA . GLY B 1 95 ? 16.312 7.641 -11.438 1 71.5 95 GLY B CA 1
ATOM 4048 C C . GLY B 1 95 ? 15.406 7.559 -10.227 1 71.5 95 GLY B C 1
ATOM 4049 O O . GLY B 1 95 ? 15.5 8.383 -9.32 1 71.5 95 GLY B O 1
ATOM 4050 N N . ASP B 1 96 ? 14.125 7.168 -10.297 1 81.75 96 ASP B N 1
ATOM 4051 C CA . ASP B 1 96 ? 13.234 6.707 -9.234 1 81.75 96 ASP B CA 1
ATOM 4052 C C . ASP B 1 96 ? 13.977 5.828 -8.234 1 81.75 96 ASP B C 1
ATOM 4054 O O . ASP B 1 96 ? 14.828 5.02 -8.625 1 81.75 96 ASP B O 1
ATOM 4058 N N . LYS B 1 97 ? 13.906 6.277 -6.957 1 90.94 97 LYS B N 1
ATOM 4059 C CA . LYS B 1 97 ? 14.484 5.461 -5.898 1 90.94 97 LYS B CA 1
ATOM 4060 C C . LYS B 1 97 ? 13.43 4.547 -5.27 1 90.94 97 LYS B C 1
ATOM 4062 O O . LYS B 1 97 ? 12.289 4.961 -5.055 1 90.94 97 LYS B O 1
ATOM 4067 N N . TYR B 1 98 ? 13.852 3.301 -5.105 1 94.25 98 TYR B N 1
ATOM 4068 C CA . TYR B 1 98 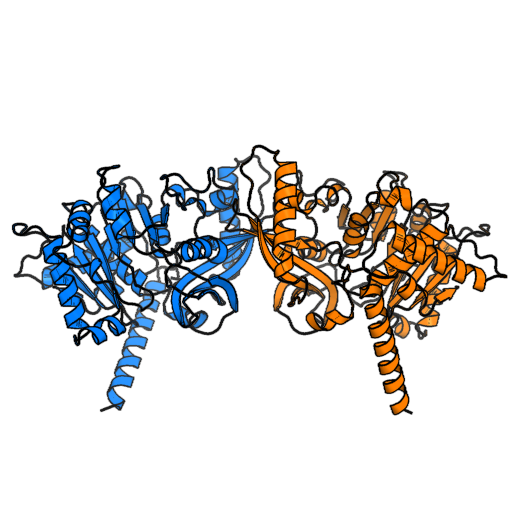? 12.945 2.318 -4.52 1 94.25 98 TYR B CA 1
ATOM 4069 C C . TYR B 1 98 ? 13.398 1.921 -3.121 1 94.25 98 TYR B C 1
ATOM 4071 O O . TYR B 1 98 ? 14.602 1.874 -2.84 1 94.25 98 TYR B O 1
ATOM 4079 N N . LYS B 1 99 ? 12.469 1.697 -2.287 1 93.88 99 LYS B N 1
ATOM 4080 C CA . LYS B 1 99 ? 12.734 1.268 -0.915 1 93.88 99 LYS B CA 1
ATOM 4081 C C . LYS B 1 99 ? 11.906 0.037 -0.559 1 93.88 99 LYS B C 1
ATOM 4083 O O . LYS B 1 99 ? 10.688 0.021 -0.762 1 93.88 99 LYS B O 1
ATOM 4088 N N . ILE B 1 100 ? 12.57 -1.021 -0.019 1 95.62 100 ILE B N 1
ATOM 4089 C CA . ILE B 1 100 ? 11.867 -2.203 0.465 1 95.62 100 ILE B CA 1
ATOM 4090 C C . ILE B 1 100 ? 11.32 -1.94 1.866 1 95.62 100 ILE B C 1
ATOM 4092 O O . ILE B 1 100 ? 12.055 -1.495 2.752 1 95.62 100 ILE B O 1
ATOM 4096 N N . LEU B 1 101 ? 10.062 -2.18 2.039 1 93.56 101 LEU B N 1
ATOM 4097 C CA . LEU B 1 101 ? 9.406 -1.968 3.324 1 93.56 101 LEU B CA 1
ATOM 4098 C C . LEU B 1 101 ? 9.383 -3.256 4.141 1 93.56 101 LEU B C 1
ATOM 4100 O O . LEU B 1 101 ? 9.336 -3.213 5.371 1 93.56 101 LEU B O 1
ATOM 4104 N N . GLY B 1 102 ? 9.375 -4.391 3.402 1 94.19 102 GLY B N 1
ATOM 4105 C CA . GLY B 1 102 ? 9.406 -5.66 4.105 1 94.19 102 GLY B CA 1
ATOM 4106 C C . GLY B 1 102 ? 8.953 -6.828 3.252 1 94.19 102 GLY B C 1
ATOM 4107 O O . GLY B 1 102 ? 8.594 -6.648 2.086 1 94.19 102 GLY B O 1
ATOM 4108 N N . TYR B 1 103 ? 9.039 -8.023 3.869 1 96.38 103 TYR B N 1
ATOM 4109 C CA . TYR B 1 103 ? 8.562 -9.273 3.287 1 96.38 103 TYR B CA 1
ATOM 4110 C C . TYR B 1 103 ? 7.586 -9.977 4.227 1 96.38 103 TYR B C 1
ATOM 4112 O O . TYR B 1 103 ? 7.723 -9.891 5.449 1 96.38 103 TYR B O 1
ATOM 4120 N N . GLN B 1 104 ? 6.656 -10.609 3.654 1 97.19 104 GLN B N 1
ATOM 4121 C CA . GLN B 1 104 ? 5.68 -11.383 4.406 1 97.19 104 GLN B CA 1
ATOM 4122 C C . GLN B 1 104 ? 5.289 -12.656 3.654 1 97.19 104 GLN B C 1
ATOM 4124 O O . GLN B 1 104 ? 5.371 -12.703 2.424 1 97.19 104 GLN B O 1
ATOM 4129 N N . TRP B 1 105 ? 4.961 -13.664 4.445 1 97.88 105 TRP B N 1
ATOM 4130 C CA . TRP B 1 105 ? 4.16 -14.742 3.879 1 97.88 105 TRP B CA 1
ATOM 4131 C C . TRP B 1 105 ? 2.686 -14.352 3.826 1 97.88 105 TRP B C 1
ATOM 4133 O O . TRP B 1 105 ? 2.164 -13.742 4.762 1 97.88 105 TRP B O 1
ATOM 4143 N N . ARG B 1 106 ? 2.061 -14.664 2.783 1 98.12 106 ARG B N 1
ATOM 4144 C CA . ARG B 1 106 ? 0.615 -14.508 2.662 1 98.12 106 ARG B CA 1
ATOM 4145 C C . ARG B 1 106 ? -0.056 -15.844 2.348 1 98.12 106 ARG B C 1
ATOM 4147 O O . ARG B 1 106 ? 0.294 -16.5 1.368 1 98.12 106 ARG B O 1
ATOM 4154 N N . SER B 1 107 ? -0.988 -16.188 3.154 1 97.06 107 SER B N 1
ATOM 4155 C CA . SER B 1 107 ? -1.717 -17.438 2.971 1 97.06 107 SER B CA 1
ATOM 4156 C C . SER B 1 107 ? -3.156 -17.172 2.537 1 97.06 107 SER B C 1
ATOM 4158 O O . SER B 1 107 ? -3.875 -16.406 3.176 1 97.06 107 SER B O 1
ATOM 4160 N N . LEU B 1 108 ? -3.51 -17.766 1.479 1 96.25 108 LEU B N 1
ATOM 4161 C CA . LEU B 1 108 ? -4.895 -17.766 1.019 1 96.25 108 LEU B CA 1
ATOM 4162 C C . LEU B 1 108 ? -5.695 -18.875 1.704 1 96.25 108 LEU B C 1
ATOM 4164 O O . LEU B 1 108 ? -5.312 -20.047 1.654 1 96.25 108 LEU B O 1
ATOM 4168 N N . ARG B 1 109 ? -6.824 -18.469 2.291 1 93.19 109 ARG B N 1
ATOM 4169 C CA . ARG B 1 109 ? -7.625 -19.438 3.039 1 93.19 109 ARG B CA 1
ATOM 4170 C C . ARG B 1 109 ? -9.086 -19.391 2.604 1 93.19 109 ARG B C 1
ATOM 4172 O O . ARG B 1 109 ? -9.586 -18.344 2.213 1 93.19 109 ARG B O 1
ATOM 4179 N N . PHE B 1 110 ? -9.719 -20.562 2.66 1 89.69 110 PHE B N 1
ATOM 4180 C CA . PHE B 1 110 ? -11.164 -20.672 2.479 1 89.69 110 PHE B CA 1
ATOM 4181 C C . PHE B 1 110 ? -11.852 -21.016 3.799 1 89.69 110 PHE B C 1
ATOM 4183 O O . PHE B 1 110 ? -11.461 -21.969 4.477 1 89.69 110 PHE B O 1
ATOM 4190 N N . ASN B 1 111 ? -12.828 -20.219 4.176 1 85.81 111 ASN B N 1
ATOM 4191 C CA . ASN B 1 111 ? -13.602 -20.391 5.402 1 85.81 111 ASN B CA 1
ATOM 4192 C C . ASN B 1 111 ? -12.688 -20.484 6.625 1 85.81 111 ASN B C 1
ATOM 4194 O O . ASN B 1 111 ? -12.93 -21.297 7.516 1 85.81 111 ASN B O 1
ATOM 4198 N N . ASP B 1 112 ? -11.602 -19.859 6.613 1 76.62 112 ASP B N 1
ATOM 4199 C CA . ASP B 1 112 ? -10.609 -19.75 7.684 1 76.62 112 ASP B CA 1
ATOM 4200 C C . ASP B 1 112 ? -10.008 -21.109 8.023 1 76.62 112 ASP B C 1
ATOM 4202 O O . ASP B 1 112 ? -9.164 -21.203 8.914 1 76.62 112 ASP B O 1
ATOM 4206 N N . ASP B 1 113 ? -10.352 -22.094 7.363 1 76 113 ASP B N 1
ATOM 4207 C CA . ASP B 1 113 ? -9.922 -23.453 7.719 1 76 113 ASP B CA 1
ATOM 4208 C C . ASP B 1 113 ? -8.969 -24.016 6.664 1 76 113 ASP B C 1
ATOM 4210 O O . ASP B 1 113 ? -7.883 -24.5 6.996 1 76 113 ASP B O 1
ATOM 4214 N N . THR B 1 114 ? -9.383 -23.953 5.465 1 78.56 114 THR B N 1
ATOM 4215 C CA . THR B 1 114 ? -8.617 -24.578 4.395 1 78.56 114 THR B CA 1
ATOM 4216 C C . THR B 1 114 ? -7.547 -23.641 3.863 1 78.56 114 THR B C 1
ATOM 4218 O O . THR B 1 114 ? -7.863 -22.562 3.332 1 78.56 114 THR B O 1
ATOM 4221 N N . ARG B 1 115 ? -6.312 -24.047 4.133 1 79.38 115 ARG B N 1
ATOM 4222 C CA . ARG B 1 115 ? -5.223 -23.312 3.502 1 79.38 115 ARG B CA 1
ATOM 4223 C C . ARG B 1 115 ? -5.09 -23.672 2.029 1 79.38 115 ARG B C 1
ATOM 4225 O O . ARG B 1 115 ? -4.754 -24.812 1.697 1 79.38 115 ARG B O 1
ATOM 4232 N N . GLN B 1 116 ? -5.242 -22.766 1.199 1 79.19 116 GLN B N 1
ATOM 4233 C CA . GLN B 1 116 ? -5.262 -23 -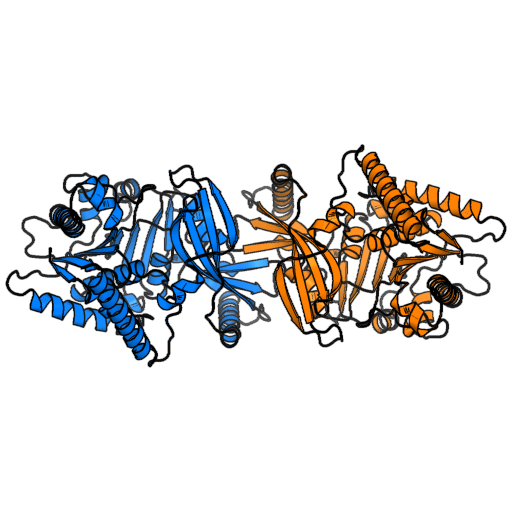0.241 1 79.19 116 GLN B CA 1
ATOM 4234 C C . GLN B 1 116 ? -3.898 -22.719 -0.864 1 79.19 116 GLN B C 1
ATOM 4236 O O . GLN B 1 116 ? -3.428 -23.484 -1.713 1 79.19 116 GLN B O 1
ATOM 4241 N N . SER B 1 117 ? -3.287 -21.688 -0.459 1 93.56 117 SER B N 1
ATOM 4242 C CA . SER B 1 117 ? -2.006 -21.281 -1.025 1 93.56 117 SER B CA 1
ATOM 4243 C C . SER B 1 117 ? -1.217 -20.422 -0.045 1 93.56 117 SER B C 1
ATOM 4245 O O . SER B 1 117 ? -1.798 -19.781 0.831 1 93.56 117 SER B O 1
ATOM 4247 N N . THR B 1 118 ? 0.06 -20.516 -0.151 1 97.31 118 THR B N 1
ATOM 4248 C CA . THR B 1 118 ? 0.95 -19.609 0.563 1 97.31 118 THR B CA 1
ATOM 4249 C C . THR B 1 118 ? 2.045 -19.078 -0.362 1 97.31 118 THR B C 1
ATOM 4251 O O . THR B 1 118 ? 2.695 -19.859 -1.064 1 97.31 118 THR B O 1
ATOM 4254 N N . VAL B 1 119 ? 2.184 -17.797 -0.411 1 98.38 119 VAL B N 1
ATOM 4255 C CA . VAL B 1 119 ? 3.207 -17.172 -1.244 1 98.38 119 VAL B CA 1
ATOM 4256 C C . VAL B 1 119 ? 4.008 -16.172 -0.417 1 98.38 119 VAL B C 1
ATOM 4258 O O . VAL B 1 119 ? 3.57 -15.75 0.659 1 98.38 119 VAL B O 1
ATOM 4261 N N . LYS B 1 120 ? 5.18 -15.898 -0.826 1 98.06 120 LYS B N 1
ATOM 4262 C CA . LYS B 1 120 ? 5.98 -14.828 -0.242 1 98.06 120 LYS B CA 1
ATOM 4263 C C . LYS B 1 120 ? 5.797 -13.523 -1.015 1 98.06 120 LYS B C 1
ATOM 4265 O O . LYS B 1 120 ? 5.844 -13.516 -2.246 1 98.06 120 LYS B O 1
ATOM 4270 N N . VAL B 1 121 ? 5.617 -12.414 -0.296 1 98.56 121 VAL B N 1
ATOM 4271 C CA . VAL B 1 121 ? 5.309 -11.133 -0.92 1 98.56 121 VAL B CA 1
ATOM 4272 C C . VAL B 1 121 ? 6.277 -10.062 -0.422 1 98.56 121 VAL B C 1
ATOM 4274 O O . VAL B 1 121 ? 6.582 -10 0.772 1 98.56 121 VAL B O 1
ATOM 4277 N N . MET B 1 122 ? 6.77 -9.289 -1.341 1 98 122 MET B N 1
ATOM 4278 C CA . MET B 1 122 ? 7.578 -8.109 -1.034 1 98 122 MET B CA 1
ATOM 4279 C C . MET B 1 122 ? 6.738 -6.84 -1.085 1 98 122 MET B C 1
ATOM 4281 O O . MET B 1 122 ? 5.922 -6.668 -1.992 1 98 122 MET B O 1
ATOM 4285 N N . ALA B 1 123 ? 6.844 -6.008 -0.112 1 96.56 123 ALA B N 1
ATOM 4286 C CA . ALA B 1 123 ? 6.273 -4.664 -0.129 1 96.56 123 ALA B CA 1
ATOM 4287 C C . ALA B 1 123 ? 7.348 -3.611 -0.371 1 96.56 123 ALA B C 1
ATOM 4289 O O . ALA B 1 123 ? 8.414 -3.646 0.254 1 96.56 123 ALA B O 1
ATOM 4290 N N . ALA B 1 124 ? 7.098 -2.686 -1.277 1 96.56 124 ALA B N 1
ATOM 4291 C CA . ALA B 1 124 ? 8.07 -1.642 -1.595 1 96.56 124 ALA B CA 1
ATOM 4292 C C . ALA B 1 124 ? 7.375 -0.323 -1.915 1 96.56 124 ALA B C 1
ATOM 4294 O O . ALA B 1 124 ? 6.16 -0.292 -2.135 1 96.56 124 ALA B O 1
ATOM 4295 N N . SER B 1 125 ? 8.062 0.734 -1.798 1 94.31 125 SER B N 1
ATOM 4296 C CA . SER B 1 125 ? 7.633 2.068 -2.207 1 94.31 125 SER B CA 1
ATOM 4297 C C . SER B 1 125 ? 8.664 2.719 -3.127 1 94.31 125 SER B C 1
ATOM 4299 O O . SER B 1 125 ? 9.766 2.195 -3.303 1 94.31 125 SER B O 1
ATOM 4301 N N . THR B 1 126 ? 8.25 3.775 -3.809 1 93.56 126 THR B N 1
ATOM 4302 C CA . THR B 1 126 ? 9.172 4.512 -4.66 1 93.56 126 THR B CA 1
ATOM 4303 C C . THR B 1 126 ? 9.109 6.008 -4.367 1 93.56 126 THR B C 1
ATOM 4305 O O . THR B 1 126 ? 8.094 6.504 -3.881 1 93.56 126 THR B O 1
ATOM 4308 N N . SER B 1 127 ? 10.172 6.723 -4.664 1 90.56 127 SER B N 1
ATOM 4309 C CA . SER B 1 127 ? 10.281 8.148 -4.371 1 90.56 127 SER B CA 1
ATOM 4310 C C . SER B 1 127 ? 9.32 8.969 -5.223 1 90.56 127 SER B C 1
ATOM 4312 O O . SER B 1 127 ? 8.938 10.07 -4.844 1 90.56 127 SER B O 1
ATOM 4314 N N . LEU B 1 128 ? 8.867 8.461 -6.336 1 89.5 128 LEU B N 1
ATOM 4315 C CA . LEU B 1 128 ? 7.988 9.195 -7.242 1 89.5 128 LEU B CA 1
ATOM 4316 C C . LEU B 1 128 ? 6.531 9.055 -6.816 1 89.5 128 LEU B C 1
ATOM 4318 O O . LEU B 1 128 ? 5.676 9.836 -7.246 1 89.5 128 LEU B O 1
ATOM 4322 N N . GLN B 1 129 ? 6.25 8.039 -6.008 1 90.56 129 GLN B N 1
ATOM 4323 C CA . GLN B 1 129 ? 4.93 7.816 -5.422 1 90.56 129 GLN B CA 1
ATOM 4324 C C . GLN B 1 129 ? 5.039 7.434 -3.951 1 90.56 129 GLN B C 1
ATOM 4326 O O . GLN B 1 129 ? 4.648 6.328 -3.562 1 90.56 129 GLN B O 1
ATOM 4331 N N . PRO B 1 130 ? 5.457 8.359 -3.148 1 90.44 130 PRO B N 1
ATOM 4332 C CA . PRO B 1 130 ? 5.824 7.996 -1.778 1 90.44 130 PRO B CA 1
ATOM 4333 C C . PRO B 1 130 ? 4.617 7.621 -0.921 1 90.44 130 PRO B C 1
ATOM 4335 O O . PRO B 1 130 ? 4.773 7.023 0.145 1 90.44 130 PRO B O 1
ATOM 4338 N N . THR B 1 131 ? 3.373 7.973 -1.32 1 92.81 131 THR B N 1
ATOM 4339 C CA . THR B 1 131 ? 2.189 7.656 -0.531 1 92.81 131 THR B CA 1
ATOM 4340 C C . THR B 1 131 ? 1.602 6.312 -0.957 1 92.81 131 THR B C 1
ATOM 4342 O O . THR B 1 131 ? 0.486 5.965 -0.563 1 92.81 131 THR B O 1
ATOM 4345 N N . SER B 1 132 ? 2.336 5.578 -1.796 1 93.44 132 SER B N 1
ATOM 4346 C CA . SER B 1 132 ? 1.865 4.293 -2.297 1 93.44 132 SER B CA 1
ATOM 4347 C C . SER B 1 132 ? 2.826 3.168 -1.925 1 93.44 132 SER B C 1
ATOM 4349 O O . SER B 1 132 ? 4.035 3.387 -1.821 1 93.44 132 SER B O 1
ATOM 4351 N N . ILE B 1 133 ? 2.264 2.037 -1.707 1 95.38 133 ILE B N 1
ATOM 4352 C CA . ILE B 1 133 ? 3.006 0.796 -1.514 1 95.38 133 ILE B CA 1
ATOM 4353 C C . ILE B 1 133 ? 2.615 -0.212 -2.592 1 95.38 133 ILE B C 1
ATOM 4355 O O . ILE B 1 133 ? 1.452 -0.275 -3 1 95.38 133 ILE B O 1
ATOM 4359 N N . PHE B 1 134 ? 3.57 -0.922 -3.127 1 95.88 134 PHE B N 1
ATOM 4360 C CA . PHE B 1 134 ? 3.229 -1.951 -4.102 1 95.88 134 PHE B CA 1
ATOM 4361 C C . PHE B 1 134 ? 3.73 -3.316 -3.646 1 95.88 134 PHE B C 1
ATOM 4363 O O . PHE B 1 134 ? 4.742 -3.41 -2.949 1 95.88 134 PHE B O 1
ATOM 4370 N N . TYR B 1 135 ? 3.035 -4.371 -4.031 1 97.62 135 TYR B N 1
ATOM 4371 C CA . TYR B 1 135 ? 3.314 -5.75 -3.646 1 97.62 135 TYR B CA 1
ATOM 4372 C C . TYR B 1 135 ? 3.838 -6.547 -4.836 1 97.62 135 TYR B C 1
ATOM 4374 O O . TYR B 1 135 ? 3.332 -6.414 -5.953 1 97.62 135 TYR B O 1
ATOM 4382 N N . MET B 1 136 ? 4.824 -7.297 -4.598 1 98.5 136 MET B N 1
ATOM 4383 C CA . MET B 1 136 ? 5.379 -8.211 -5.594 1 98.5 136 MET B CA 1
ATOM 4384 C C . MET B 1 136 ? 5.52 -9.617 -5.023 1 98.5 136 MET B C 1
ATOM 4386 O O . MET B 1 136 ? 6.25 -9.828 -4.055 1 98.5 136 MET B O 1
ATOM 4390 N N . GLN B 1 137 ? 4.824 -10.5 -5.625 1 98.56 137 GLN B N 1
ATOM 4391 C CA . GLN B 1 137 ? 5.055 -11.898 -5.27 1 98.56 137 GLN B CA 1
ATOM 4392 C C . GLN B 1 137 ? 6.461 -12.336 -5.668 1 98.56 137 GLN B C 1
ATOM 4394 O O . GLN B 1 137 ? 6.957 -11.961 -6.73 1 98.56 137 GLN B O 1
ATOM 4399 N N . GLN B 1 138 ? 7.098 -13.133 -4.781 1 97.75 138 GLN B N 1
ATOM 4400 C CA . GLN B 1 138 ? 8.445 -13.602 -5.07 1 97.75 138 GLN B CA 1
ATOM 4401 C C . GLN B 1 138 ? 8.414 -14.859 -5.934 1 97.75 138 GLN B C 1
ATOM 4403 O O . GLN B 1 138 ? 8.109 -15.953 -5.445 1 97.75 138 GLN B O 1
ATOM 4408 N N . PRO B 1 139 ? 8.805 -14.742 -7.18 1 97.25 139 PRO B N 1
ATOM 4409 C CA . PRO B 1 139 ? 8.547 -15.797 -8.156 1 97.25 139 PRO B CA 1
ATOM 4410 C C . PRO B 1 139 ? 9.445 -17.016 -7.969 1 97.25 139 PRO B C 1
ATOM 4412 O O . PRO B 1 139 ? 9.164 -18.094 -8.508 1 97.25 139 PRO B O 1
ATOM 4415 N N . HIS B 1 140 ? 10.539 -16.891 -7.227 1 95.06 140 HIS B N 1
ATOM 4416 C CA . HIS B 1 140 ? 11.477 -17.984 -7.062 1 95.06 140 HIS B CA 1
ATOM 4417 C C . HIS B 1 140 ? 11.07 -18.891 -5.898 1 95.06 140 HIS B C 1
ATOM 4419 O O . HIS B 1 140 ? 11.711 -19.906 -5.645 1 95.06 140 HIS B O 1
ATOM 4425 N N . CYS B 1 141 ? 9.992 -18.516 -5.242 1 95.94 141 CYS B N 1
ATOM 4426 C CA . CYS B 1 141 ? 9.664 -19.156 -3.975 1 95.94 141 CYS B CA 1
ATOM 4427 C C . CYS B 1 141 ? 8.438 -20.047 -4.121 1 95.94 141 CYS B C 1
ATOM 4429 O O . CYS B 1 141 ? 7.359 -19.578 -4.488 1 95.94 141 CYS B O 1
ATOM 4431 N N . LEU B 1 142 ? 8.57 -21.344 -3.908 1 97.62 142 LEU B N 1
ATOM 4432 C CA . LEU B 1 142 ? 7.469 -22.281 -3.689 1 97.62 142 LEU B CA 1
ATOM 4433 C C . LEU B 1 142 ? 7.422 -22.734 -2.234 1 97.62 142 LEU B C 1
ATOM 4435 O O . LEU B 1 142 ? 8.305 -23.469 -1.779 1 97.62 142 LEU B O 1
ATOM 4439 N N . ALA B 1 143 ? 6.391 -22.375 -1.548 1 96.88 143 ALA B N 1
ATOM 4440 C CA . ALA B 1 143 ? 6.344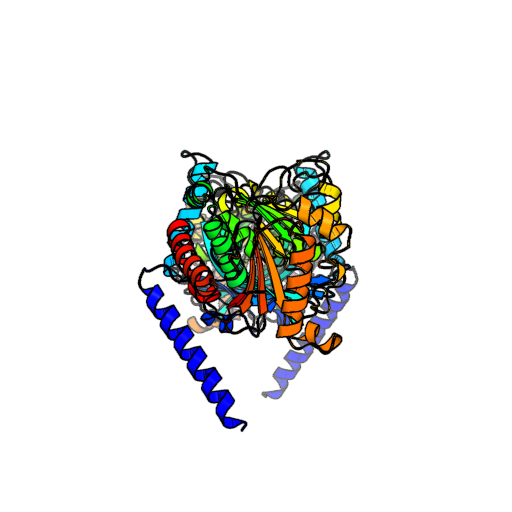 -22.562 -0.101 1 96.88 143 ALA B CA 1
ATOM 4441 C C . ALA B 1 143 ? 5.875 -23.984 0.245 1 96.88 143 ALA B C 1
ATOM 4443 O O . ALA B 1 143 ? 6.379 -24.594 1.188 1 96.88 143 ALA B O 1
ATOM 4444 N N . VAL B 1 144 ? 4.918 -24.484 -0.479 1 95.69 144 VAL B N 1
ATOM 4445 C CA . VAL B 1 144 ? 4.297 -25.75 -0.104 1 95.69 144 VAL B CA 1
ATOM 4446 C C . VAL B 1 144 ? 4.918 -26.891 -0.904 1 95.69 144 VAL B C 1
ATOM 4448 O O . VAL B 1 144 ? 4.973 -26.844 -2.135 1 95.69 144 VAL B O 1
ATOM 4451 N N . PRO B 1 145 ? 5.25 -27.969 -0.355 1 95.75 145 PRO B N 1
ATOM 4452 C CA . PRO B 1 145 ? 6.039 -29.031 -0.988 1 95.75 145 PRO B CA 1
ATOM 4453 C C . PRO B 1 145 ? 5.32 -29.672 -2.168 1 95.75 145 PRO B C 1
ATOM 4455 O O . PRO B 1 145 ? 5.965 -30.156 -3.105 1 95.75 145 PRO B O 1
ATOM 4458 N N . TYR B 1 146 ? 4.023 -29.734 -2.146 1 95.31 146 TYR B N 1
ATOM 4459 C CA . TYR B 1 146 ? 3.359 -30.422 -3.25 1 95.31 146 TYR B CA 1
ATOM 4460 C C . TYR B 1 146 ? 3.584 -29.672 -4.562 1 95.31 146 TYR B C 1
ATOM 4462 O O . TYR B 1 146 ? 3.629 -30.297 -5.629 1 95.31 146 TYR B O 1
ATOM 4470 N N . LEU B 1 147 ? 3.748 -28.375 -4.488 1 97.81 147 LEU B N 1
ATOM 4471 C CA . LEU B 1 147 ? 4.051 -27.625 -5.699 1 97.81 147 LEU B CA 1
ATOM 4472 C C . LEU B 1 147 ? 5.441 -27.969 -6.223 1 97.81 147 LEU B C 1
ATOM 4474 O O . LEU B 1 147 ? 5.637 -28.094 -7.434 1 97.81 147 LEU B O 1
ATOM 4478 N N . LYS B 1 148 ? 6.352 -28.109 -5.305 1 97.62 148 LYS B N 1
ATOM 4479 C CA . LYS B 1 148 ? 7.695 -28.531 -5.688 1 97.62 148 LYS B CA 1
ATOM 4480 C C . LYS B 1 148 ? 7.672 -29.922 -6.309 1 97.62 148 LYS B C 1
ATOM 4482 O O . LYS B 1 148 ? 8.391 -30.188 -7.273 1 97.62 148 LYS B O 1
ATOM 4487 N N . SER B 1 149 ? 6.867 -30.734 -5.691 1 97.12 149 SER B N 1
ATOM 4488 C CA . SER B 1 149 ? 6.719 -32.094 -6.223 1 97.12 149 SER B CA 1
ATOM 4489 C C . SER B 1 149 ? 6.145 -32.062 -7.633 1 97.12 149 SER B C 1
ATOM 4491 O O . SER B 1 149 ? 6.688 -32.719 -8.539 1 97.12 149 SER B O 1
ATOM 4493 N N . MET B 1 150 ? 5.125 -31.297 -7.855 1 98.19 150 MET B N 1
ATOM 4494 C CA . MET B 1 150 ? 4.492 -31.219 -9.172 1 98.19 150 MET B CA 1
ATOM 4495 C C . MET B 1 150 ? 5.477 -30.703 -10.219 1 98.19 150 MET B C 1
ATOM 4497 O O . MET B 1 150 ? 5.609 -31.297 -11.289 1 98.19 150 MET B O 1
ATOM 4501 N N . VAL B 1 151 ? 6.18 -29.672 -9.867 1 98.56 151 VAL B N 1
ATOM 4502 C CA . VAL B 1 151 ? 7.16 -29.094 -10.781 1 98.56 151 VAL B CA 1
ATOM 4503 C C . VAL B 1 151 ? 8.258 -30.109 -11.078 1 98.56 151 VAL B C 1
ATOM 4505 O O . VAL B 1 151 ? 8.641 -30.297 -12.242 1 98.56 151 VAL B O 1
ATOM 4508 N N . SER B 1 152 ? 8.695 -30.781 -10.086 1 98.31 152 SER B N 1
ATOM 4509 C CA . SER B 1 152 ? 9.805 -31.719 -10.211 1 98.31 152 SER B CA 1
ATOM 4510 C C . SER B 1 152 ? 9.438 -32.906 -11.109 1 98.31 152 SER B C 1
ATOM 4512 O O . SER B 1 152 ? 10.156 -33.188 -12.07 1 98.31 152 SER B O 1
ATOM 4514 N N . VAL B 1 153 ? 8.312 -33.531 -10.82 1 98 153 VAL B N 1
ATOM 4515 C CA . VAL B 1 153 ? 7.953 -34.719 -11.562 1 98 153 VAL B CA 1
ATOM 4516 C C . VAL B 1 153 ? 7.566 -34.344 -12.992 1 98 153 VAL B C 1
ATOM 4518 O O . VAL B 1 153 ? 7.848 -35.094 -13.938 1 98 153 VAL B O 1
ATOM 4521 N N . GLY B 1 154 ? 6.945 -33.188 -13.133 1 98.5 154 GLY B N 1
ATOM 4522 C CA . GLY B 1 154 ? 6.547 -32.719 -14.453 1 98.5 154 GLY B CA 1
ATOM 4523 C C . GLY B 1 154 ? 7.727 -32.406 -15.359 1 98.5 154 GLY B C 1
ATOM 4524 O O . GLY B 1 154 ? 7.844 -32.969 -16.453 1 98.5 154 GLY B O 1
ATOM 4525 N N . LEU B 1 155 ? 8.617 -31.594 -14.875 1 98.62 155 LEU B N 1
ATOM 4526 C CA . LEU B 1 155 ? 9.758 -31.156 -15.68 1 98.62 155 LEU B CA 1
ATOM 4527 C C . LEU B 1 155 ? 10.711 -32.312 -15.953 1 98.62 155 LEU B C 1
ATOM 4529 O O . LEU B 1 155 ? 11.266 -32.406 -17.047 1 98.62 155 LEU B O 1
ATOM 4533 N N . THR B 1 156 ? 10.883 -33.125 -14.984 1 98.12 156 THR B N 1
ATOM 4534 C CA . THR B 1 156 ? 11.734 -34.312 -15.148 1 98.12 156 THR B CA 1
ATOM 4535 C C . THR B 1 156 ? 11.172 -35.25 -16.219 1 98.12 156 THR B C 1
ATOM 4537 O O . THR B 1 156 ? 11.914 -35.719 -17.078 1 98.12 156 THR B O 1
ATOM 4540 N N . SER B 1 157 ? 9.875 -35.469 -16.156 1 97.25 157 SER B N 1
ATOM 4541 C CA . SER B 1 157 ? 9.227 -36.344 -17.141 1 97.25 157 SER B CA 1
ATOM 4542 C C . SER B 1 157 ? 9.352 -35.781 -18.547 1 97.25 157 SER B C 1
ATOM 4544 O O . SER B 1 157 ? 9.594 -36.531 -19.5 1 97.25 157 SER B O 1
ATOM 4546 N N . LEU B 1 158 ? 9.18 -34.5 -18.656 1 97.38 158 LEU B N 1
ATOM 4547 C CA . LEU B 1 158 ? 9.312 -33.844 -19.953 1 97.38 158 LEU B CA 1
ATOM 4548 C C . LEU B 1 158 ? 10.734 -34 -20.5 1 97.38 158 LEU B C 1
ATOM 4550 O O . LEU B 1 158 ? 10.922 -34.312 -21.688 1 97.38 158 LEU B O 1
ATOM 4554 N N . THR B 1 159 ? 11.68 -33.844 -19.656 1 96.5 159 THR B N 1
ATOM 4555 C CA . THR B 1 159 ? 13.078 -34 -20.047 1 96.5 159 THR B CA 1
ATOM 4556 C C . THR B 1 159 ? 13.398 -35.438 -20.406 1 96.5 159 THR B C 1
ATOM 4558 O O . THR B 1 159 ? 14.109 -35.719 -21.375 1 96.5 159 THR B O 1
ATOM 4561 N N . ALA B 1 160 ? 12.844 -36.375 -19.672 1 94.88 160 ALA B N 1
ATOM 4562 C CA . ALA B 1 160 ? 13.031 -37.781 -19.953 1 94.88 160 ALA B CA 1
ATOM 4563 C C . ALA B 1 160 ? 12.391 -38.188 -21.281 1 94.88 160 ALA B C 1
ATOM 4565 O O . ALA B 1 160 ? 12.766 -39.188 -21.875 1 94.88 160 ALA B O 1
ATOM 4566 N N . SER B 1 161 ? 11.469 -37.375 -21.719 1 93.81 161 SER B N 1
ATOM 4567 C CA . SER B 1 161 ? 10.789 -37.625 -22.984 1 93.81 161 SER B CA 1
ATOM 4568 C C . SER B 1 161 ? 11.555 -36.969 -24.141 1 93.81 161 SER B C 1
ATOM 4570 O O . SER B 1 161 ? 11 -36.75 -25.219 1 93.81 161 SER B O 1
ATOM 4572 N N . LYS B 1 162 ? 12.828 -36.531 -23.906 1 92.31 162 LYS B N 1
ATOM 4573 C CA . LYS B 1 162 ? 13.742 -35.938 -24.875 1 92.31 162 LYS B CA 1
ATOM 4574 C C . LYS B 1 162 ? 13.258 -34.562 -25.344 1 92.31 162 LYS B C 1
ATOM 4576 O O . LYS B 1 162 ? 13.492 -34.156 -26.484 1 92.31 162 LYS B O 1
ATOM 4581 N N . TYR B 1 163 ? 12.453 -33.938 -24.547 1 96.44 163 TYR B N 1
ATOM 4582 C CA . TYR B 1 163 ? 12.102 -32.531 -24.781 1 96.44 163 TYR B CA 1
ATOM 4583 C C . TYR B 1 163 ? 13.328 -31.656 -24.656 1 96.44 163 TYR B C 1
ATOM 4585 O O . TYR B 1 163 ? 14.148 -31.844 -23.766 1 96.44 163 TYR B O 1
ATOM 4593 N N . ASP B 1 164 ? 13.5 -30.688 -25.5 1 97.38 164 ASP B N 1
ATOM 4594 C CA . ASP B 1 164 ? 14.633 -29.781 -25.453 1 97.38 164 ASP B CA 1
ATOM 4595 C C . ASP B 1 164 ? 14.469 -28.734 -24.359 1 97.38 164 ASP B C 1
ATOM 4597 O O . ASP B 1 164 ? 14.203 -27.562 -24.625 1 97.38 164 ASP B O 1
ATOM 4601 N N . MET B 1 165 ? 14.836 -29.094 -23.156 1 97.62 165 MET B N 1
ATOM 4602 C CA . MET B 1 165 ? 14.664 -28.234 -21.984 1 97.62 165 MET B CA 1
ATOM 4603 C C . MET B 1 165 ? 15.648 -27.078 -22 1 97.62 165 MET B C 1
ATOM 4605 O O . MET B 1 165 ? 15.32 -25.969 -21.562 1 97.62 165 MET B O 1
ATOM 4609 N N . THR B 1 166 ? 16.766 -27.234 -22.5 1 97.5 166 THR B N 1
ATOM 4610 C CA . THR B 1 166 ? 17.781 -26.203 -22.562 1 97.5 166 THR B CA 1
ATOM 4611 C C . THR B 1 166 ? 17.297 -25 -23.391 1 97.5 166 THR B C 1
ATOM 4613 O O . THR B 1 166 ? 17.406 -23.859 -22.953 1 97.5 166 THR B O 1
ATOM 4616 N N . SER B 1 167 ? 16.75 -25.281 -24.578 1 98.12 167 SER B N 1
ATOM 4617 C CA . SER B 1 167 ? 16.25 -24.219 -25.438 1 98.12 167 SER B CA 1
ATOM 4618 C C . SER B 1 167 ? 15.055 -23.5 -24.812 1 98.12 167 SER B C 1
ATOM 4620 O O . SER B 1 167 ? 14.906 -22.297 -24.953 1 98.12 167 SER B O 1
ATOM 4622 N N . ALA B 1 168 ? 14.219 -24.281 -24.125 1 98.31 168 ALA B N 1
ATOM 4623 C CA . ALA B 1 168 ? 13.094 -23.656 -23.438 1 98.31 168 ALA B CA 1
ATOM 4624 C C . ALA B 1 168 ? 13.57 -22.75 -22.312 1 98.31 168 ALA B C 1
ATOM 4626 O O . ALA B 1 168 ? 13.047 -21.656 -22.125 1 98.31 168 ALA B O 1
ATOM 4627 N N . ALA B 1 169 ? 14.617 -23.203 -21.609 1 97.31 169 ALA B N 1
ATOM 4628 C CA . ALA B 1 169 ? 15.133 -22.484 -20.453 1 97.31 169 ALA B CA 1
ATOM 4629 C C . ALA B 1 169 ? 15.648 -21.109 -20.859 1 97.31 169 ALA B C 1
ATOM 4631 O O . ALA B 1 169 ? 15.508 -20.141 -20.109 1 97.31 169 ALA B O 1
ATOM 4632 N N . ILE B 1 170 ? 16.156 -20.953 -22.094 1 96.88 170 ILE B N 1
ATOM 4633 C CA . ILE B 1 170 ? 16.781 -19.688 -22.484 1 96.88 170 ILE B CA 1
ATOM 4634 C C . ILE B 1 170 ? 15.898 -18.953 -23.469 1 96.88 170 ILE B C 1
ATOM 4636 O O . ILE B 1 170 ? 16.328 -17.984 -24.094 1 96.88 170 ILE B O 1
ATOM 4640 N N . GLY B 1 171 ? 14.758 -19.5 -23.781 1 96.81 171 GLY B N 1
ATOM 4641 C CA . GLY B 1 171 ? 13.773 -18.75 -24.547 1 96.81 171 GLY B CA 1
ATOM 4642 C C . GLY B 1 171 ? 13.867 -19 -26.031 1 96.81 171 GLY B C 1
ATOM 4643 O O . GLY B 1 171 ? 13.242 -18.297 -26.828 1 96.81 171 GLY B O 1
ATOM 4644 N N . LYS B 1 172 ? 14.578 -19.969 -26.469 1 97.69 172 LYS B N 1
ATOM 4645 C CA . LYS B 1 172 ? 14.734 -20.281 -27.891 1 97.69 172 LYS B CA 1
ATOM 4646 C C . LYS B 1 172 ? 13.625 -21.219 -28.359 1 97.69 172 LYS B C 1
ATOM 4648 O O . LYS B 1 172 ? 13.398 -21.359 -29.562 1 97.69 172 LYS B O 1
ATOM 4653 N N . LYS B 1 173 ? 13.039 -21.891 -27.375 1 97.75 173 LYS B N 1
ATOM 4654 C CA . LYS B 1 173 ? 11.883 -22.75 -27.672 1 97.75 173 LYS B CA 1
ATOM 4655 C C . LYS B 1 173 ? 10.711 -22.406 -26.75 1 97.75 173 LYS B C 1
ATOM 4657 O O . LYS B 1 173 ? 10.891 -22.25 -25.531 1 97.75 173 LYS B O 1
ATOM 4662 N N . GLN B 1 174 ? 9.602 -22.281 -27.391 1 97.44 174 GLN B N 1
ATOM 4663 C CA . GLN B 1 174 ? 8.414 -22.016 -26.594 1 97.44 174 GLN B CA 1
ATOM 4664 C C . GLN B 1 174 ? 7.91 -23.281 -25.906 1 97.44 174 GLN B C 1
ATOM 4666 O O . GLN B 1 174 ? 7.855 -24.359 -26.531 1 97.44 174 GLN B O 1
ATOM 4671 N N . MET B 1 175 ? 7.652 -23.219 -24.703 1 97.88 175 MET B N 1
ATOM 4672 C CA . MET B 1 175 ? 6.992 -24.266 -23.938 1 97.88 175 MET B CA 1
ATOM 4673 C C . MET B 1 175 ? 5.59 -23.844 -23.516 1 97.88 175 MET B C 1
ATOM 4675 O O . MET B 1 175 ? 5.426 -22.875 -22.766 1 97.88 175 MET B O 1
ATOM 4679 N N . ARG B 1 176 ? 4.598 -24.5 -24.016 1 97.94 176 ARG B N 1
ATOM 4680 C CA . ARG B 1 176 ? 3.213 -24.188 -23.688 1 97.94 176 ARG B CA 1
ATOM 4681 C C . ARG B 1 176 ? 2.75 -24.984 -22.469 1 97.94 176 ARG B C 1
ATOM 4683 O O . ARG B 1 176 ? 2.785 -26.203 -22.469 1 97.94 176 ARG B O 1
ATOM 4690 N N . ILE B 1 177 ? 2.314 -24.234 -21.438 1 98.38 177 ILE B N 1
ATOM 4691 C CA . ILE B 1 177 ? 1.913 -24.844 -20.172 1 98.38 177 ILE B CA 1
ATOM 4692 C C . ILE B 1 177 ? 0.493 -24.422 -19.828 1 98.38 177 ILE B C 1
ATOM 4694 O O . ILE B 1 177 ? 0.135 -23.25 -19.969 1 98.38 177 ILE B O 1
ATOM 4698 N N . LEU B 1 178 ? -0.317 -25.359 -19.422 1 97.94 178 LEU B N 1
ATOM 4699 C CA . LEU B 1 178 ? -1.627 -25.062 -18.844 1 97.94 178 LEU B CA 1
ATOM 4700 C C . LEU B 1 178 ? -1.657 -25.391 -17.359 1 97.94 178 LEU B C 1
ATOM 4702 O O . LEU B 1 178 ? -1.301 -26.5 -16.953 1 97.94 178 LEU B O 1
ATOM 4706 N N . CYS B 1 179 ? -1.983 -24.422 -16.562 1 98.38 179 CYS B N 1
ATOM 4707 C CA . CYS B 1 179 ? -2.223 -24.641 -15.133 1 98.38 179 CYS B CA 1
ATOM 4708 C C . CYS B 1 179 ? -3.707 -24.516 -14.805 1 98.38 179 CYS B C 1
ATOM 4710 O O . CYS B 1 179 ? -4.289 -23.438 -14.93 1 98.38 179 CYS B O 1
ATOM 4712 N N . VAL B 1 180 ? -4.293 -25.656 -14.422 1 97.38 180 VAL B N 1
ATOM 4713 C CA . VAL B 1 180 ? -5.668 -25.656 -13.938 1 97.38 180 VAL B CA 1
ATOM 4714 C C . VAL B 1 180 ? -5.68 -25.5 -12.422 1 97.38 180 VAL B C 1
ATOM 4716 O O . VAL B 1 180 ? -5.168 -26.359 -11.695 1 97.38 180 VAL B O 1
ATOM 4719 N N . GLY B 1 181 ? -6.293 -24.469 -11.961 1 96.06 181 GLY B N 1
ATOM 4720 C CA . GLY B 1 181 ? -6.16 -24.062 -10.578 1 96.06 181 GLY B CA 1
ATOM 4721 C C . GLY B 1 181 ? -5.078 -23.016 -10.367 1 96.06 181 GLY B C 1
ATOM 4722 O O . GLY B 1 181 ? -3.906 -23.266 -10.656 1 96.06 181 GLY B O 1
ATOM 4723 N N . HIS B 1 182 ? -5.512 -21.844 -9.836 1 97.19 182 HIS B N 1
ATOM 4724 C CA . HIS B 1 182 ? -4.582 -20.719 -9.719 1 97.19 182 HIS B CA 1
ATOM 4725 C C . HIS B 1 182 ? -4.109 -20.547 -8.281 1 97.19 182 HIS B C 1
ATOM 4727 O O . HIS B 1 182 ? -2.904 -20.484 -8.023 1 97.19 182 HIS B O 1
ATOM 4733 N N . GLY B 1 183 ? -5.086 -20.484 -7.312 1 95.62 183 GLY B N 1
ATOM 4734 C CA . GLY B 1 183 ? -4.75 -20.141 -5.941 1 95.62 183 GLY B CA 1
ATOM 4735 C C . GLY B 1 183 ? -4.035 -18.812 -5.82 1 95.62 183 GLY B C 1
ATOM 4736 O O . GLY B 1 183 ? -4.516 -17.781 -6.324 1 95.62 183 GLY B O 1
ATOM 4737 N N . GLY B 1 184 ? -2.877 -18.828 -5.18 1 97.56 184 GLY B N 1
ATOM 4738 C CA . GLY B 1 184 ? -2.064 -17.625 -5.09 1 97.56 184 GLY B CA 1
ATOM 4739 C C . GLY B 1 184 ? -1.233 -17.375 -6.336 1 97.56 184 GLY B C 1
ATOM 4740 O O . GLY B 1 184 ? -0.682 -16.281 -6.512 1 97.56 184 GLY B O 1
ATOM 4741 N N . GLY B 1 185 ? -1.092 -18.344 -7.168 1 98.5 185 GLY B N 1
ATOM 4742 C CA . GLY B 1 185 ? -0.449 -18.188 -8.461 1 98.5 185 GLY B CA 1
ATOM 4743 C C . GLY B 1 185 ? 1.029 -18.531 -8.438 1 98.5 185 GLY B C 1
ATOM 4744 O O . GLY B 1 185 ? 1.751 -18.25 -9.398 1 98.5 185 GLY B O 1
ATOM 4745 N N . SER B 1 186 ? 1.504 -19.203 -7.41 1 98.25 186 SER B N 1
ATOM 4746 C CA . SER B 1 186 ? 2.941 -19.406 -7.258 1 98.25 186 SER B CA 1
ATOM 4747 C C . SER B 1 186 ? 3.479 -20.375 -8.305 1 98.25 186 SER B C 1
ATOM 4749 O O . SER B 1 186 ? 4.598 -20.203 -8.797 1 98.25 186 SER B O 1
ATOM 4751 N N . LEU B 1 187 ? 2.676 -21.375 -8.672 1 98.5 187 LEU B N 1
ATOM 4752 C CA . LEU B 1 187 ? 3.152 -22.375 -9.609 1 98.5 187 LEU B CA 1
ATOM 4753 C C . LEU B 1 187 ? 3.381 -21.766 -10.992 1 98.5 187 LEU B C 1
ATOM 4755 O O . LEU B 1 187 ? 4.5 -21.797 -11.508 1 98.5 187 LEU B O 1
ATOM 4759 N N . PRO B 1 188 ? 2.367 -21.172 -11.617 1 98.75 188 PRO B N 1
ATOM 4760 C CA . PRO B 1 188 ? 2.605 -20.578 -12.938 1 98.75 188 PRO B CA 1
ATOM 4761 C C . PRO B 1 188 ? 3.678 -19.5 -12.914 1 98.75 188 PRO B C 1
ATOM 4763 O O . PRO B 1 188 ? 4.465 -19.375 -13.852 1 98.75 188 PRO B O 1
ATOM 4766 N N . LEU B 1 189 ? 3.709 -18.703 -11.859 1 98.75 189 LEU B N 1
ATOM 4767 C CA . LEU B 1 189 ? 4.695 -17.641 -11.758 1 98.75 189 LEU B CA 1
ATOM 4768 C C . LEU B 1 189 ? 6.109 -18.203 -11.68 1 98.75 189 LEU B C 1
ATOM 4770 O O . LEU B 1 189 ? 7.031 -17.672 -12.305 1 98.75 189 LEU B O 1
ATOM 4774 N N . PHE B 1 190 ? 6.289 -19.266 -10.93 1 98.5 190 PHE B N 1
ATOM 4775 C CA . PHE B 1 190 ? 7.57 -19.953 -10.773 1 98.5 190 PHE B CA 1
ATOM 4776 C C . PHE B 1 190 ? 8.07 -20.484 -12.117 1 98.5 190 PHE B C 1
ATOM 4778 O O . PHE B 1 190 ? 9.234 -20.297 -12.469 1 98.5 190 PHE B O 1
ATOM 4785 N N . LEU B 1 191 ? 7.184 -21.109 -12.836 1 98.62 191 LEU B N 1
ATOM 4786 C CA . LEU B 1 191 ? 7.535 -21.688 -14.133 1 98.62 191 LEU B CA 1
ATOM 4787 C C . LEU B 1 191 ? 7.945 -20.594 -15.117 1 98.62 191 LEU B C 1
ATOM 4789 O O . LEU B 1 191 ? 8.977 -20.703 -15.781 1 98.62 191 LEU B O 1
ATOM 4793 N N . ALA B 1 192 ? 7.191 -19.516 -15.188 1 98.38 192 ALA B N 1
ATOM 4794 C CA . ALA B 1 192 ? 7.488 -18.422 -16.094 1 98.38 192 ALA B CA 1
ATOM 4795 C C . ALA B 1 192 ? 8.805 -17.734 -15.727 1 98.38 192 ALA B C 1
ATOM 4797 O O . ALA B 1 192 ? 9.508 -17.203 -16.594 1 98.38 192 ALA B O 1
ATOM 4798 N N . ASN B 1 193 ? 9.07 -17.75 -14.445 1 97.44 193 ASN B N 1
ATOM 4799 C CA . ASN B 1 193 ? 10.297 -17.125 -13.961 1 97.44 193 ASN B CA 1
ATOM 4800 C C . ASN B 1 193 ? 11.531 -17.938 -14.328 1 97.44 193 ASN B C 1
ATOM 4802 O O . ASN B 1 193 ? 12.57 -17.375 -14.688 1 97.44 193 ASN B O 1
ATOM 4806 N N . HIS B 1 194 ? 11.477 -19.234 -14.25 1 96.88 194 HIS B N 1
ATOM 4807 C CA . HIS B 1 194 ? 12.656 -20.094 -14.391 1 96.88 194 HIS B CA 1
ATOM 4808 C C . HIS B 1 194 ? 12.82 -20.578 -15.828 1 96.88 194 HIS B C 1
ATOM 4810 O O . HIS B 1 194 ? 13.898 -21 -16.219 1 96.88 194 HIS B O 1
ATOM 4816 N N . ILE B 1 195 ? 11.727 -20.562 -16.547 1 98.12 195 ILE B N 1
ATOM 4817 C CA . ILE B 1 195 ? 11.773 -21 -17.938 1 98.12 195 ILE B CA 1
ATOM 4818 C C . ILE B 1 195 ? 11.414 -19.844 -18.859 1 98.12 195 ILE B C 1
ATOM 4820 O O . ILE B 1 195 ? 10.234 -19.516 -19.047 1 98.12 195 ILE B O 1
ATOM 4824 N N . LEU B 1 196 ? 12.367 -19.312 -19.578 1 97.69 196 LEU B N 1
ATOM 4825 C CA . LEU B 1 196 ? 12.18 -18.109 -20.375 1 97.69 196 LEU B CA 1
ATOM 4826 C C . LEU B 1 196 ? 11.258 -18.375 -21.547 1 97.69 196 LEU B C 1
ATOM 4828 O O . LEU B 1 196 ? 10.602 -17.453 -22.047 1 97.69 196 LEU B O 1
ATOM 4832 N N . GLY B 1 197 ? 11.133 -19.578 -21.969 1 98.25 197 GLY B N 1
ATOM 4833 C CA . GLY B 1 197 ? 10.266 -19.922 -23.094 1 98.25 197 GLY B CA 1
ATOM 4834 C C . GLY B 1 197 ? 8.859 -20.312 -22.656 1 98.25 197 GLY B C 1
ATOM 4835 O O . GLY B 1 197 ? 7.992 -20.547 -23.484 1 98.25 197 GLY B O 1
ATOM 4836 N N . ALA B 1 198 ? 8.594 -20.312 -21.406 1 98.5 198 ALA B N 1
ATOM 4837 C CA . ALA B 1 198 ? 7.301 -20.766 -20.891 1 98.5 198 ALA B CA 1
ATOM 4838 C C . ALA B 1 198 ? 6.207 -19.734 -21.203 1 98.5 198 ALA B C 1
ATOM 4840 O O . ALA B 1 198 ? 6.363 -18.547 -20.906 1 98.5 198 ALA B O 1
ATOM 4841 N N . VAL B 1 199 ? 5.211 -20.141 -21.812 1 98.19 199 VAL B N 1
ATOM 4842 C CA . VAL B 1 199 ? 3.949 -19.422 -21.969 1 98.19 199 VAL B CA 1
ATOM 4843 C C . VAL B 1 199 ? 2.832 -20.156 -21.25 1 98.19 199 VAL B C 1
ATOM 4845 O O . VAL B 1 199 ? 2.504 -21.297 -21.594 1 98.19 199 VAL B O 1
ATOM 4848 N N . VAL B 1 200 ? 2.244 -19.531 -20.281 1 98.31 200 VAL B N 1
ATOM 4849 C CA . VAL B 1 200 ? 1.425 -20.266 -19.328 1 98.31 200 VAL B CA 1
ATOM 4850 C C . VAL B 1 200 ? -0.011 -19.75 -19.359 1 98.31 200 VAL B C 1
ATOM 4852 O O . VAL B 1 200 ? -0.262 -18.578 -19.094 1 98.31 200 VAL B O 1
ATOM 4855 N N . ASP B 1 201 ? -0.904 -20.609 -19.766 1 97.31 201 ASP B N 1
ATOM 4856 C CA . ASP B 1 201 ? -2.326 -20.375 -19.547 1 97.31 201 ASP B CA 1
ATOM 4857 C C . ASP B 1 201 ? -2.754 -20.875 -18.172 1 97.31 201 ASP B C 1
ATOM 4859 O O . ASP B 1 201 ? -2.373 -21.969 -17.75 1 97.31 201 ASP B O 1
ATOM 4863 N N . ILE B 1 202 ? -3.471 -20.031 -17.453 1 98.19 202 ILE B N 1
ATOM 4864 C CA . ILE B 1 202 ? -3.949 -20.344 -16.109 1 98.19 202 ILE B CA 1
ATOM 4865 C C . ILE B 1 202 ? -5.469 -20.234 -16.062 1 98.19 202 ILE B C 1
ATOM 4867 O O . ILE B 1 202 ? -6.047 -19.281 -16.578 1 98.19 202 ILE B O 1
ATOM 4871 N N . VAL B 1 203 ? -6.059 -21.219 -15.422 1 96.88 203 VAL B N 1
ATOM 4872 C CA . VAL B 1 203 ? -7.516 -21.234 -15.336 1 96.88 203 VAL B CA 1
ATOM 4873 C C . VAL B 1 203 ? -7.949 -21.281 -13.875 1 96.88 203 VAL B C 1
ATOM 4875 O O . VAL B 1 203 ? -7.492 -22.141 -13.109 1 96.88 203 VAL B O 1
ATOM 4878 N N . GLU B 1 204 ? -8.727 -20.359 -13.445 1 96.56 204 GLU B N 1
ATOM 4879 C CA . GLU B 1 204 ? -9.312 -20.281 -12.109 1 96.56 204 GLU B CA 1
ATOM 4880 C C . GLU B 1 204 ? -10.797 -19.953 -12.172 1 96.56 204 GLU B C 1
ATOM 4882 O O . GLU B 1 204 ? -11.203 -19.016 -12.867 1 96.56 204 GLU B O 1
ATOM 4887 N N . ILE B 1 205 ? -11.617 -20.703 -11.5 1 94.81 205 ILE B N 1
ATOM 4888 C CA . ILE B 1 205 ? -13.07 -20.594 -11.609 1 94.81 205 ILE B CA 1
ATOM 4889 C C . ILE B 1 205 ? -13.562 -19.406 -10.773 1 94.81 205 ILE B C 1
ATOM 4891 O O . ILE B 1 205 ? -14.547 -18.766 -11.117 1 94.81 205 ILE B O 1
ATOM 4895 N N . ASP B 1 206 ? -12.953 -19.109 -9.711 1 95.31 206 ASP B N 1
ATOM 4896 C CA . ASP B 1 206 ? -13.445 -18.141 -8.734 1 95.31 206 ASP B CA 1
ATOM 4897 C C . ASP B 1 206 ? -12.797 -16.766 -8.945 1 95.31 206 ASP B C 1
ATOM 4899 O O . ASP B 1 206 ? -11.594 -16.609 -8.719 1 95.31 206 ASP B O 1
ATOM 4903 N N . PRO B 1 207 ? -13.539 -15.727 -9.305 1 96.62 207 PRO B N 1
ATOM 4904 C CA . PRO B 1 207 ? -12.969 -14.398 -9.531 1 96.62 207 PRO B CA 1
ATOM 4905 C C . PRO B 1 207 ? -12.414 -13.773 -8.25 1 96.62 207 PRO B C 1
ATOM 4907 O O . PRO B 1 207 ? -11.5 -12.953 -8.305 1 96.62 207 PRO B O 1
ATOM 4910 N N . VAL B 1 208 ? -12.914 -14.172 -7.105 1 96.25 208 VAL B N 1
ATOM 4911 C CA . VAL B 1 208 ? -12.422 -13.648 -5.836 1 96.25 208 VAL B CA 1
ATOM 4912 C C . VAL B 1 208 ? -10.992 -14.141 -5.594 1 96.25 208 VAL B C 1
ATOM 4914 O O . VAL B 1 208 ? -10.148 -13.391 -5.098 1 96.25 208 VAL B O 1
ATOM 4917 N N . VAL B 1 209 ? -10.711 -15.375 -5.938 1 96.62 209 VAL B N 1
ATOM 4918 C CA . VAL B 1 209 ? -9.367 -15.93 -5.805 1 96.62 209 VAL B CA 1
ATOM 4919 C C . VAL B 1 209 ? -8.406 -15.172 -6.707 1 96.62 209 VAL B C 1
ATOM 4921 O O . VAL B 1 209 ? -7.297 -14.812 -6.285 1 96.62 209 VAL B O 1
ATOM 4924 N N . ILE B 1 210 ? -8.852 -14.891 -7.898 1 97.94 210 ILE B N 1
ATOM 4925 C CA . ILE B 1 210 ? -8.047 -14.141 -8.852 1 97.94 210 ILE B CA 1
ATOM 4926 C C . ILE B 1 210 ? -7.742 -12.758 -8.297 1 97.94 210 ILE B C 1
ATOM 4928 O O . ILE B 1 210 ? -6.586 -12.328 -8.273 1 97.94 210 ILE B O 1
ATOM 4932 N N . SER B 1 211 ? -8.758 -12.125 -7.801 1 96.62 211 SER B N 1
ATOM 4933 C CA . SER B 1 211 ? -8.609 -10.773 -7.273 1 96.62 211 SER B CA 1
ATOM 4934 C C . SER B 1 211 ? -7.652 -10.742 -6.086 1 96.62 211 SER B C 1
ATOM 4936 O O . SER B 1 211 ? -6.785 -9.867 -6 1 96.62 211 SER B O 1
ATOM 4938 N N . GLU B 1 212 ? -7.785 -11.672 -5.16 1 97 212 GLU B N 1
ATOM 4939 C CA . GLU B 1 212 ? -6.93 -11.719 -3.98 1 97 212 GLU B CA 1
ATOM 4940 C C . GLU B 1 212 ? -5.484 -12.039 -4.355 1 97 212 GLU B C 1
ATOM 4942 O O . GLU B 1 212 ? -4.551 -11.508 -3.754 1 97 212 GLU B O 1
ATOM 4947 N N . SER B 1 213 ? -5.309 -12.922 -5.305 1 98.19 213 SER B N 1
ATOM 4948 C CA . SER B 1 213 ? -3.957 -13.266 -5.742 1 98.19 213 SER B CA 1
ATOM 4949 C C . SER B 1 213 ? -3.217 -12.031 -6.258 1 98.19 213 SER B C 1
ATOM 4951 O O . SER B 1 213 ? -2.018 -11.875 -6.016 1 98.19 213 SER B O 1
ATOM 4953 N N . VAL B 1 214 ? -3.92 -11.18 -6.938 1 97.88 214 VAL B N 1
ATOM 4954 C CA . VAL B 1 214 ? -3.32 -9.992 -7.543 1 97.88 214 VAL B CA 1
ATOM 4955 C C . VAL B 1 214 ? -3.18 -8.891 -6.488 1 97.88 214 VAL B C 1
ATOM 4957 O O . VAL B 1 214 ? -2.076 -8.406 -6.238 1 97.88 214 VAL B O 1
ATOM 4960 N N . ARG B 1 215 ? -4.219 -8.586 -5.785 1 96.06 215 ARG B N 1
ATOM 4961 C CA . ARG B 1 215 ? -4.273 -7.406 -4.926 1 96.06 215 ARG B CA 1
ATOM 4962 C C . ARG B 1 215 ? -3.529 -7.648 -3.617 1 96.06 215 ARG B C 1
ATOM 4964 O O . ARG B 1 215 ? -2.793 -6.777 -3.148 1 96.06 215 ARG B O 1
ATOM 4971 N N . SER B 1 216 ? -3.734 -8.789 -3.047 1 96.69 216 SER B N 1
ATOM 4972 C CA . SER B 1 216 ? -3.232 -9.016 -1.696 1 96.69 216 SER B CA 1
ATOM 4973 C C . SER B 1 216 ? -1.977 -9.883 -1.713 1 96.69 216 SER B C 1
ATOM 4975 O O . SER B 1 216 ? -1.211 -9.891 -0.747 1 96.69 216 SER B O 1
ATOM 4977 N N . MET B 1 217 ? -1.758 -10.578 -2.848 1 98.25 217 MET B N 1
ATOM 4978 C CA . MET B 1 217 ? -0.651 -11.531 -2.834 1 98.25 217 MET B CA 1
ATOM 4979 C C . MET B 1 217 ? 0.394 -11.164 -3.883 1 98.25 217 MET B C 1
ATOM 4981 O O . MET B 1 217 ? 1.395 -11.867 -4.039 1 98.25 217 MET B O 1
ATOM 4985 N N . GLY B 1 218 ? 0.14 -10.133 -4.66 1 98.31 218 GLY B N 1
ATOM 4986 C CA . GLY B 1 218 ? 1.18 -9.516 -5.469 1 98.31 218 GLY B CA 1
ATOM 4987 C C . GLY B 1 218 ? 1.403 -10.227 -6.793 1 98.31 218 GLY B C 1
ATOM 4988 O O . GLY B 1 218 ? 2.473 -10.109 -7.395 1 98.31 218 GLY B O 1
ATOM 4989 N N . PHE B 1 219 ? 0.472 -11.07 -7.234 1 98.69 219 PHE B N 1
ATOM 4990 C CA . PHE B 1 219 ? 0.571 -11.68 -8.555 1 98.69 219 PHE B CA 1
ATOM 4991 C C . PHE B 1 219 ? 0.523 -10.625 -9.648 1 98.69 219 PHE B C 1
ATOM 4993 O O . PHE B 1 219 ? -0.129 -9.586 -9.492 1 98.69 219 PHE B O 1
ATOM 5000 N N . PRO B 1 220 ? 1.202 -10.859 -10.82 1 98.19 220 PRO B N 1
ATOM 5001 C CA . PRO B 1 220 ? 1.239 -9.836 -11.867 1 98.19 220 PRO B CA 1
ATOM 5002 C C . PRO B 1 220 ? -0.149 -9.492 -12.398 1 98.19 220 PRO B C 1
ATOM 5004 O O . PRO B 1 220 ? -0.801 -10.328 -13.031 1 98.19 220 PRO B O 1
ATOM 5007 N N . ALA B 1 221 ? -0.442 -8.273 -12.266 1 97.5 221 ALA B N 1
ATOM 5008 C CA . ALA B 1 221 ? -1.787 -7.816 -12.602 1 97.5 221 ALA B CA 1
ATOM 5009 C C . ALA B 1 221 ? -2.035 -7.91 -14.109 1 97.5 221 ALA B C 1
ATOM 5011 O O . ALA B 1 221 ? -3.148 -8.211 -14.539 1 97.5 221 ALA B O 1
ATOM 5012 N N . PHE B 1 222 ? -1.1 -7.703 -14.883 1 97.62 222 PHE B N 1
ATOM 5013 C CA . PHE B 1 222 ? -1.251 -7.645 -16.328 1 97.62 222 PHE B CA 1
ATOM 5014 C C . PHE B 1 222 ? -1.592 -9.016 -16.891 1 97.62 222 PHE B C 1
ATOM 5016 O O . PHE B 1 222 ? -2.033 -9.133 -18.047 1 97.62 222 PHE B O 1
ATOM 5023 N N . SER B 1 223 ? -1.444 -10.023 -16.109 1 97.94 223 SER B N 1
ATOM 5024 C CA . SER B 1 223 ? -1.662 -11.398 -16.562 1 97.94 223 SER B CA 1
ATOM 5025 C C . SER B 1 223 ? -3.148 -11.688 -16.734 1 97.94 223 SER B C 1
ATOM 5027 O O . SER B 1 223 ? -3.521 -12.664 -17.391 1 97.94 223 SER B O 1
ATOM 5029 N N . VAL B 1 224 ? -4.016 -10.938 -16.125 1 97.81 224 VAL B N 1
ATOM 5030 C CA . VAL B 1 224 ? -5.441 -11.234 -16.047 1 97.81 224 VAL B CA 1
ATOM 5031 C C . VAL B 1 224 ? -6.086 -11.016 -17.422 1 97.81 224 VAL B C 1
ATOM 5033 O O . VAL B 1 224 ? -5.84 -10 -18.062 1 97.81 224 VAL B O 1
ATOM 5036 N N . MET B 1 225 ? -6.883 -11.961 -17.828 1 97.19 225 MET B N 1
ATOM 5037 C CA . MET B 1 225 ? -7.559 -11.922 -19.125 1 97.19 225 MET B CA 1
ATOM 5038 C C . MET B 1 225 ? -9.055 -11.688 -18.953 1 97.19 225 MET B C 1
ATOM 5040 O O . MET B 1 225 ? -9.625 -12.039 -17.906 1 97.19 225 MET B O 1
ATOM 5044 N N . THR B 1 226 ? -9.594 -11.07 -19.938 1 93.62 226 THR B N 1
ATOM 5045 C CA . THR B 1 226 ? -11.047 -10.93 -19.984 1 93.62 226 THR B CA 1
ATOM 5046 C C . THR B 1 226 ? -11.672 -12.125 -20.703 1 93.62 226 THR B C 1
ATOM 5048 O O . THR B 1 226 ? -10.961 -12.953 -21.281 1 93.62 226 THR B O 1
ATOM 5051 N N . SER B 1 227 ? -12.969 -12.133 -20.672 1 87.88 227 SER B N 1
ATOM 5052 C CA . SER B 1 227 ? -13.711 -13.203 -21.328 1 87.88 227 SER B CA 1
ATOM 5053 C C . SER B 1 227 ? -13.539 -13.148 -22.844 1 87.88 227 SER B C 1
ATOM 5055 O O . SER B 1 227 ? -13.734 -14.148 -23.531 1 87.88 227 SER B O 1
ATOM 5057 N N . THR B 1 228 ? -13.117 -11.977 -23.375 1 88.06 228 THR B N 1
ATOM 5058 C CA . THR B 1 228 ? -12.984 -11.789 -24.812 1 88.06 228 THR B CA 1
ATOM 5059 C C . THR B 1 228 ? -11.57 -12.156 -25.266 1 88.06 228 THR B C 1
ATOM 5061 O O . THR B 1 228 ? -11.25 -12.023 -26.453 1 88.06 228 THR B O 1
ATOM 5064 N N . GLY B 1 229 ? -10.742 -12.594 -24.391 1 88.88 229 GLY B N 1
ATOM 5065 C CA . GLY B 1 229 ? -9.406 -13.031 -24.75 1 88.88 229 GLY B CA 1
ATOM 5066 C C . GLY B 1 229 ? -8.398 -11.891 -24.797 1 88.88 229 GLY B C 1
ATOM 5067 O O . GLY B 1 229 ? -7.277 -12.062 -25.281 1 88.88 229 GLY B O 1
ATOM 5068 N N . LYS B 1 230 ? -8.883 -10.75 -24.328 1 93.31 230 LYS B N 1
ATOM 5069 C CA . LYS B 1 230 ? -7.98 -9.609 -24.219 1 93.31 230 LYS B CA 1
ATOM 5070 C C . LYS B 1 230 ? -7.512 -9.406 -22.781 1 93.31 230 LYS B C 1
ATOM 5072 O O . LYS B 1 230 ? -8.117 -9.93 -21.844 1 93.31 230 LYS B O 1
ATOM 5077 N N . ARG B 1 231 ? -6.391 -8.781 -22.672 1 95.69 231 ARG B N 1
ATOM 5078 C CA . ARG B 1 231 ? -5.918 -8.445 -21.328 1 95.69 231 ARG B CA 1
ATOM 5079 C C . ARG B 1 231 ? -6.902 -7.516 -20.625 1 95.69 231 ARG B C 1
ATOM 5081 O O . ARG B 1 231 ? -7.461 -6.609 -21.25 1 95.69 231 ARG B O 1
ATOM 5088 N N . ALA B 1 232 ? -7.117 -7.762 -19.359 1 93.94 232 ALA B N 1
ATOM 5089 C CA . ALA B 1 232 ? -8.016 -6.914 -18.578 1 93.94 232 ALA B CA 1
ATOM 5090 C C . ALA B 1 232 ? -7.477 -5.488 -18.484 1 93.94 232 ALA B C 1
ATOM 5092 O O . ALA B 1 232 ? -8.25 -4.527 -18.484 1 93.94 232 ALA B O 1
ATOM 5093 N N . LEU B 1 233 ? -6.148 -5.336 -18.312 1 92.81 233 LEU B N 1
ATOM 5094 C CA . LEU B 1 233 ? -5.48 -4.039 -18.344 1 92.81 233 LEU B CA 1
ATOM 5095 C C . LEU B 1 233 ? -4.91 -3.764 -19.734 1 92.81 233 LEU B C 1
ATOM 5097 O O . LEU B 1 233 ? -4.156 -4.578 -20.266 1 92.81 233 LEU B O 1
ATOM 5101 N N . PRO B 1 234 ? -5.277 -2.646 -20.328 1 87.88 234 PRO B N 1
ATOM 5102 C CA . PRO B 1 234 ? -4.824 -2.363 -21.688 1 87.88 234 PRO B CA 1
ATOM 5103 C C . PRO B 1 234 ? -3.305 -2.23 -21.781 1 87.88 234 PRO B C 1
ATOM 5105 O O . PRO B 1 234 ? -2.701 -2.732 -22.734 1 87.88 234 PRO B O 1
ATOM 5108 N N . THR B 1 235 ? -2.717 -1.478 -20.859 1 91.25 235 THR B N 1
ATOM 5109 C CA . THR B 1 235 ? -1.271 -1.32 -20.766 1 91.25 235 THR B CA 1
ATOM 5110 C C . THR B 1 235 ? -0.803 -1.532 -19.328 1 91.25 235 THR B C 1
ATOM 5112 O O . THR B 1 235 ? -1.5 -1.16 -18.375 1 91.25 235 THR B O 1
ATOM 5115 N N . PRO B 1 236 ? 0.307 -2.197 -19.25 1 91.69 236 PRO B N 1
ATOM 5116 C CA . PRO B 1 236 ? 0.792 -2.346 -17.875 1 91.69 236 PRO B CA 1
ATOM 5117 C C . PRO B 1 236 ? 1.284 -1.028 -17.266 1 91.69 236 PRO B C 1
ATOM 5119 O O . PRO B 1 236 ? 1.903 -0.223 -17.969 1 91.69 236 PRO B O 1
ATOM 5122 N N . HIS B 1 237 ? 0.95 -0.764 -16.047 1 89.88 237 HIS B N 1
ATOM 5123 C CA . HIS B 1 237 ? 1.488 0.373 -15.305 1 89.88 237 HIS B CA 1
ATOM 5124 C C . HIS B 1 237 ? 3.004 0.268 -15.164 1 89.88 237 HIS B C 1
ATOM 5126 O O . HIS B 1 237 ? 3.562 -0.829 -15.219 1 89.88 237 HIS B O 1
ATOM 5132 N N . ILE B 1 238 ? 3.668 1.352 -14.93 1 91.12 238 ILE B N 1
ATOM 5133 C CA . ILE B 1 238 ? 5.125 1.408 -14.875 1 91.12 238 ILE B CA 1
ATOM 5134 C C . ILE B 1 238 ? 5.633 0.5 -13.75 1 91.12 238 ILE B C 1
ATOM 5136 O O . ILE B 1 238 ? 6.656 -0.168 -13.906 1 91.12 238 ILE B O 1
ATOM 5140 N N . ILE B 1 239 ? 4.934 0.465 -12.648 1 93.06 239 ILE B N 1
ATOM 5141 C CA . ILE B 1 239 ? 5.352 -0.351 -11.516 1 93.06 239 ILE B CA 1
ATOM 5142 C C . ILE B 1 239 ? 5.273 -1.83 -11.891 1 93.06 239 ILE B C 1
ATOM 5144 O O . ILE B 1 239 ? 6.16 -2.611 -11.539 1 93.06 239 ILE B O 1
ATOM 5148 N N . ASP B 1 240 ? 4.211 -2.223 -12.594 1 94.5 240 ASP B N 1
ATOM 5149 C CA . ASP B 1 240 ? 4.09 -3.596 -13.07 1 94.5 240 ASP B CA 1
ATOM 5150 C C . ASP B 1 240 ? 5.223 -3.939 -14.039 1 94.5 240 ASP B C 1
ATOM 5152 O O . ASP B 1 240 ? 5.766 -5.047 -14 1 94.5 240 ASP B O 1
ATOM 5156 N N . GLN B 1 241 ? 5.59 -2.986 -14.883 1 95.12 241 GLN B N 1
ATOM 5157 C CA . GLN B 1 241 ? 6.684 -3.195 -15.82 1 95.12 241 GLN B CA 1
ATOM 5158 C C . GLN B 1 241 ? 8.008 -3.381 -15.094 1 95.12 241 GLN B C 1
ATOM 5160 O O . GLN B 1 241 ? 8.781 -4.285 -15.414 1 95.12 241 GLN B O 1
ATOM 5165 N N . VAL B 1 242 ? 8.195 -2.568 -14.141 1 95.31 242 VAL B N 1
ATOM 5166 C CA . VAL B 1 242 ? 9.438 -2.641 -13.375 1 95.31 242 VAL B CA 1
ATOM 5167 C C . VAL B 1 242 ? 9.547 -4.004 -12.695 1 95.31 242 VAL B C 1
ATOM 5169 O O . VAL B 1 242 ? 10.609 -4.629 -12.711 1 95.31 242 VAL B O 1
ATOM 5172 N N . MET B 1 243 ? 8.469 -4.516 -12.211 1 96.44 243 MET B N 1
ATOM 5173 C CA . MET B 1 243 ? 8.469 -5.754 -11.438 1 96.44 243 MET B CA 1
ATOM 5174 C C . MET B 1 243 ? 8.5 -6.969 -12.352 1 96.44 243 MET B C 1
ATOM 5176 O O . MET B 1 243 ? 9.172 -7.961 -12.062 1 96.44 243 MET B O 1
ATOM 5180 N N . TRP B 1 244 ? 7.805 -6.859 -13.555 1 96.88 244 TRP B N 1
ATOM 5181 C CA . TRP B 1 244 ? 7.418 -8.141 -14.133 1 96.88 244 TRP B CA 1
ATOM 5182 C C . TRP B 1 244 ? 7.738 -8.18 -15.625 1 96.88 244 TRP B C 1
ATOM 5184 O O . TRP B 1 244 ? 7.523 -9.203 -16.281 1 96.88 244 TRP B O 1
ATOM 5194 N N . ARG B 1 245 ? 8.164 -7.039 -16.266 1 93.75 245 ARG B N 1
ATOM 5195 C CA . ARG B 1 245 ? 8.406 -7.078 -17.703 1 93.75 245 ARG B CA 1
ATOM 5196 C C . ARG B 1 245 ? 9.227 -8.305 -18.094 1 93.75 245 ARG B C 1
ATOM 5198 O O . ARG B 1 245 ? 10.227 -8.617 -17.438 1 93.75 245 ARG B O 1
ATOM 5205 N N . GLY B 1 246 ? 8.781 -9.031 -19.094 1 94.75 246 GLY B N 1
ATOM 5206 C CA . GLY B 1 246 ? 9.414 -10.266 -19.516 1 94.75 246 GLY B CA 1
ATOM 5207 C C . GLY B 1 246 ? 8.727 -11.508 -18.984 1 94.75 246 GLY B C 1
ATOM 5208 O O . GLY B 1 246 ? 8.898 -12.602 -19.516 1 94.75 246 GLY B O 1
ATOM 5209 N N . ILE B 1 247 ? 7.941 -11.352 -17.938 1 97.25 247 ILE B N 1
ATOM 5210 C CA . ILE B 1 247 ? 7.254 -12.484 -17.328 1 97.25 247 ILE B CA 1
ATOM 5211 C C . ILE B 1 247 ? 5.742 -12.312 -17.5 1 97.25 247 ILE B C 1
ATOM 5213 O O . ILE B 1 247 ? 5.062 -13.219 -18 1 97.25 247 ILE B O 1
ATOM 5217 N N . HIS B 1 248 ? 5.191 -11.109 -17.156 1 97.12 248 HIS B N 1
ATOM 5218 C CA . HIS B 1 248 ? 3.744 -10.938 -17.078 1 97.12 248 HIS B CA 1
ATOM 5219 C C . HIS B 1 248 ? 3.104 -11.031 -18.469 1 97.12 248 HIS B C 1
ATOM 5221 O O . HIS B 1 248 ? 1.932 -11.398 -18.578 1 97.12 248 HIS B O 1
ATOM 5227 N N . GLU B 1 249 ? 3.867 -10.836 -19.547 1 96.88 249 GLU B N 1
ATOM 5228 C CA . GLU B 1 249 ? 3.318 -10.969 -20.891 1 96.88 249 GLU B CA 1
ATOM 5229 C C . GLU B 1 249 ? 3.107 -12.438 -21.25 1 96.88 249 GLU B C 1
ATOM 5231 O O . GLU B 1 249 ? 2.396 -12.758 -22.219 1 96.88 249 GLU B O 1
ATOM 5236 N N . ARG B 1 250 ? 3.705 -13.312 -20.5 1 98.06 250 ARG B N 1
ATOM 5237 C CA . ARG B 1 250 ? 3.68 -14.734 -20.828 1 98.06 250 ARG B CA 1
ATOM 5238 C C . ARG B 1 250 ? 2.734 -15.492 -19.891 1 98.06 250 ARG B C 1
ATOM 5240 O O . ARG B 1 250 ? 2.689 -16.719 -19.922 1 98.06 250 ARG B O 1
ATOM 5247 N N . LEU B 1 251 ? 2.074 -14.781 -19.062 1 98.38 251 LEU B N 1
ATOM 5248 C CA . LEU B 1 251 ? 1.062 -15.336 -18.172 1 98.38 251 LEU B CA 1
ATOM 5249 C C . LEU B 1 251 ? -0.338 -14.922 -18.609 1 98.38 251 LEU B C 1
ATOM 5251 O O . LEU B 1 251 ? -0.594 -13.742 -18.844 1 98.38 251 LEU B O 1
ATOM 5255 N N . PHE B 1 252 ? -1.19 -15.883 -18.797 1 98.12 252 PHE B N 1
ATOM 5256 C CA . PHE B 1 252 ? -2.57 -15.633 -19.188 1 98.12 252 PHE B CA 1
ATOM 5257 C C . PHE B 1 252 ? -3.543 -16.281 -18.219 1 98.12 252 PHE B C 1
ATOM 5259 O O . PHE B 1 252 ? -3.775 -17.484 -18.25 1 98.12 252 PHE B O 1
ATOM 5266 N N . LEU B 1 253 ? -4.117 -15.438 -17.328 1 98.38 253 LEU B N 1
ATOM 5267 C CA . LEU B 1 253 ? -4.988 -15.898 -16.25 1 98.38 253 LEU B CA 1
ATOM 5268 C C . LEU B 1 253 ? -6.453 -15.695 -16.609 1 98.38 253 LEU B C 1
ATOM 5270 O O . LEU B 1 253 ? -6.941 -14.562 -16.656 1 98.38 253 LEU B O 1
ATOM 5274 N N . TYR B 1 254 ? -7.121 -16.812 -16.875 1 97.19 254 TYR B N 1
ATOM 5275 C CA . TYR B 1 254 ? -8.523 -16.781 -17.281 1 97.19 254 TYR B CA 1
ATOM 5276 C C . TYR B 1 254 ? -9.438 -17.188 -16.125 1 97.19 254 TYR B C 1
ATOM 5278 O O . TYR B 1 254 ? -9.148 -18.125 -15.398 1 97.19 254 TYR B O 1
ATOM 5286 N N . GLN B 1 255 ? -10.492 -16.375 -15.977 1 97.19 255 GLN B N 1
ATOM 5287 C CA . GLN B 1 255 ? -11.594 -16.859 -15.148 1 97.19 255 GLN B CA 1
ATOM 5288 C C . GLN B 1 255 ? -12.469 -17.844 -15.922 1 97.19 255 GLN B C 1
ATOM 5290 O O . GLN B 1 255 ? -13.242 -17.453 -16.797 1 97.19 255 GLN B O 1
ATOM 5295 N N . SER B 1 256 ? -12.352 -19.094 -15.602 1 95.19 256 SER B N 1
ATOM 5296 C CA . SER B 1 256 ? -13.109 -20.125 -16.312 1 95.19 256 SER B CA 1
ATOM 5297 C C . SER B 1 256 ? -13.109 -21.438 -15.539 1 95.19 256 SER B C 1
ATOM 5299 O O . SER B 1 256 ? -12.234 -21.672 -14.695 1 95.19 256 SER B O 1
ATOM 5301 N N . GLU B 1 257 ? -14.117 -22.172 -15.805 1 93.06 257 GLU B N 1
ATOM 5302 C CA . GLU B 1 257 ? -14.078 -23.578 -15.422 1 93.06 257 GLU B CA 1
ATOM 5303 C C . GLU B 1 257 ? -13.148 -24.375 -16.328 1 93.06 257 GLU B C 1
ATOM 5305 O O . GLU B 1 257 ? -13.07 -24.125 -17.531 1 93.06 257 GLU B O 1
ATOM 5310 N N . ALA B 1 258 ? -12.445 -25.359 -15.758 1 92.44 258 ALA B N 1
ATOM 5311 C CA . ALA B 1 258 ? -11.438 -26.125 -16.484 1 92.44 258 ALA B CA 1
ATOM 5312 C C . ALA B 1 258 ? -12.055 -26.797 -17.703 1 92.44 258 ALA B C 1
ATOM 5314 O O . ALA B 1 258 ? -11.5 -26.734 -18.812 1 92.44 258 ALA B O 1
ATOM 5315 N N . LYS B 1 259 ? -13.219 -27.406 -17.516 1 92.12 259 LYS B N 1
ATOM 5316 C CA . LYS B 1 259 ? -13.883 -28.125 -18.594 1 92.12 259 LYS B CA 1
ATOM 5317 C C . LYS B 1 259 ? -14.25 -27.188 -19.734 1 92.12 259 LYS B C 1
ATOM 5319 O O . LYS B 1 259 ? -14.016 -27.516 -20.906 1 92.12 259 LYS B O 1
ATOM 5324 N N . GLU B 1 260 ? -14.781 -26.094 -19.344 1 92.31 260 GLU B N 1
ATOM 5325 C CA . GLU B 1 260 ? -15.188 -25.125 -20.344 1 92.31 260 GLU B CA 1
ATOM 5326 C C . GLU B 1 260 ? -13.984 -24.578 -21.125 1 92.31 260 GLU B C 1
ATOM 5328 O O . GLU B 1 260 ? -14.039 -24.453 -22.344 1 92.31 260 GLU B O 1
ATOM 5333 N N . PHE B 1 261 ? -12.969 -24.344 -20.422 1 93.88 261 PHE B N 1
ATOM 5334 C CA . PHE B 1 261 ? -11.773 -23.781 -21.047 1 93.88 261 PHE B CA 1
ATOM 5335 C C . PHE B 1 261 ? -11.18 -24.781 -22.047 1 93.88 261 PHE B C 1
ATOM 5337 O O . PHE B 1 261 ? -10.836 -24.406 -23.172 1 93.88 261 PHE B O 1
ATOM 5344 N N . ILE B 1 262 ? -11.031 -25.984 -21.688 1 92.62 262 ILE B N 1
ATOM 5345 C CA . ILE B 1 262 ? -10.391 -27.016 -22.5 1 92.62 262 ILE B CA 1
ATOM 5346 C C . ILE B 1 262 ? -11.289 -27.359 -23.688 1 92.62 262 ILE B C 1
ATOM 5348 O O . ILE B 1 262 ? -10.805 -27.578 -24.797 1 92.62 262 ILE B O 1
ATOM 5352 N N . LEU B 1 263 ? -12.625 -27.328 -23.484 1 88.81 263 LEU B N 1
ATOM 5353 C CA . LEU B 1 263 ? -13.562 -27.672 -24.547 1 88.81 263 LEU B CA 1
ATOM 5354 C C . LEU B 1 263 ? -13.68 -26.531 -25.547 1 88.81 263 LEU B C 1
ATOM 5356 O O . LEU B 1 263 ? -13.82 -26.781 -26.75 1 88.81 263 LEU B O 1
ATOM 5360 N N . ASN B 1 264 ? -13.812 -25.281 -25.062 1 82.12 264 ASN B N 1
ATOM 5361 C CA . ASN B 1 264 ? -14.031 -24.141 -25.938 1 82.12 264 ASN B CA 1
ATOM 5362 C C . ASN B 1 264 ? -12.766 -23.766 -26.688 1 82.12 264 ASN B C 1
ATOM 5364 O O . ASN B 1 264 ? -12.836 -23.203 -27.781 1 82.12 264 ASN B O 1
ATOM 5368 N N . ASN B 1 265 ? -11.742 -23.625 -26.141 1 64 265 ASN B N 1
ATOM 5369 C CA . ASN B 1 265 ? -10.508 -23.203 -26.812 1 64 265 ASN B CA 1
ATOM 5370 C C . ASN B 1 265 ? -10.07 -24.203 -27.875 1 64 265 ASN B C 1
ATOM 5372 O O . ASN B 1 265 ? -8.922 -24.188 -28.328 1 64 265 ASN B O 1
ATOM 5376 N N . GLN B 1 266 ? -10.969 -25.078 -28.156 1 50.91 266 GLN B N 1
ATOM 5377 C CA . GLN B 1 266 ? -10.695 -26 -29.266 1 50.91 266 GLN B CA 1
ATOM 5378 C C . GLN B 1 266 ? -10.477 -25.25 -30.562 1 50.91 266 GLN B C 1
ATOM 5380 O O . GLN B 1 266 ? -9.688 -25.672 -31.406 1 50.91 266 GLN B O 1
ATOM 5385 N N . ASN B 1 267 ? -11.336 -24.203 -30.75 1 45.44 267 ASN B N 1
ATOM 5386 C CA . ASN B 1 267 ? -11.344 -23.641 -32.094 1 45.44 267 ASN B CA 1
ATOM 5387 C C . ASN B 1 267 ? -10.125 -22.75 -32.344 1 45.44 267 ASN B C 1
ATOM 5389 O O . ASN B 1 267 ? -9.891 -22.297 -33.469 1 45.44 267 ASN B O 1
ATOM 5393 N N . ASN B 1 268 ? -9.852 -21.922 -31.328 1 48.91 268 ASN B N 1
ATOM 5394 C CA . ASN B 1 268 ? -8.906 -20.938 -31.844 1 48.91 268 ASN B CA 1
ATOM 5395 C C . ASN B 1 268 ? -7.566 -21.578 -32.188 1 48.91 268 ASN B C 1
ATOM 5397 O O . ASN B 1 268 ? -7.102 -21.453 -33.344 1 48.91 268 ASN B O 1
ATOM 5401 N N . ASN B 1 269 ? -6.527 -21.406 -31.391 1 48.41 269 ASN B N 1
ATOM 5402 C CA . ASN B 1 269 ? -5.168 -21.797 -31.766 1 48.41 269 ASN B CA 1
ATOM 5403 C C . ASN B 1 269 ? -4.891 -23.25 -31.453 1 48.41 269 ASN B C 1
ATOM 5405 O O . ASN B 1 269 ? -5.223 -23.734 -30.375 1 48.41 269 ASN B O 1
ATOM 5409 N N . SER B 1 270 ? -5.023 -24.141 -32.438 1 56.22 270 SER B N 1
ATOM 5410 C CA . SER B 1 270 ? -4.527 -25.5 -32.625 1 56.22 270 SER B CA 1
ATOM 5411 C C . SER B 1 270 ? -3.377 -25.797 -31.688 1 56.22 270 SER B C 1
ATOM 5413 O O . SER B 1 270 ? -2.643 -26.766 -31.875 1 56.22 270 SER B O 1
ATOM 5415 N N . SER B 1 271 ? -3.059 -25.047 -30.594 1 79.19 271 SER B N 1
ATOM 5416 C CA . SER B 1 271 ? -1.772 -25.266 -29.938 1 79.19 271 SER B CA 1
ATOM 5417 C C . SER B 1 271 ? -1.915 -26.188 -28.734 1 79.19 271 SER B C 1
ATOM 5419 O O . SER B 1 271 ? -2.877 -26.078 -27.969 1 79.19 271 SER B O 1
ATOM 5421 N N . THR B 1 272 ? -1.337 -27.281 -28.828 1 93 272 THR B N 1
ATOM 5422 C CA . THR B 1 272 ? -1.228 -28.281 -27.766 1 93 272 THR B CA 1
ATOM 5423 C C . THR B 1 272 ? -0.29 -27.797 -26.656 1 93 272 THR B C 1
ATOM 5425 O O . THR B 1 272 ? 0.428 -26.812 -26.844 1 93 272 THR B O 1
ATOM 5428 N N . TYR B 1 273 ? -0.5 -28.359 -25.578 1 96.88 273 TYR B N 1
ATOM 5429 C CA . TYR B 1 273 ? 0.352 -28.062 -24.438 1 96.88 273 TYR B CA 1
ATOM 5430 C C . TYR B 1 273 ? 1.448 -29.109 -24.281 1 96.88 273 TYR B C 1
ATOM 5432 O O . TYR B 1 273 ? 1.205 -30.297 -24.453 1 96.88 273 TYR B O 1
ATOM 5440 N N . ASP B 1 274 ? 2.619 -28.594 -23.984 1 97.56 274 ASP B N 1
ATOM 5441 C CA . ASP B 1 274 ? 3.703 -29.5 -23.609 1 97.56 274 ASP B CA 1
ATOM 5442 C C . ASP B 1 274 ? 3.482 -30.078 -22.219 1 97.56 274 ASP B C 1
ATOM 5444 O O . ASP B 1 274 ? 3.84 -31.234 -21.969 1 97.56 274 ASP B O 1
ATOM 5448 N N . MET B 1 275 ? 2.898 -29.266 -21.359 1 98.25 275 MET B N 1
ATOM 5449 C CA . MET B 1 275 ? 2.643 -29.672 -19.984 1 98.25 275 MET B CA 1
ATOM 5450 C C . MET B 1 275 ? 1.305 -29.125 -19.5 1 98.25 275 MET B C 1
ATOM 5452 O O . MET B 1 275 ? 0.954 -27.969 -19.781 1 98.25 275 MET B O 1
ATOM 5456 N N . ILE B 1 276 ? 0.593 -29.969 -18.75 1 98.31 276 ILE B N 1
ATOM 5457 C CA . ILE B 1 276 ? -0.635 -29.547 -18.078 1 98.31 276 ILE B CA 1
ATOM 5458 C C . ILE B 1 276 ? -0.558 -29.906 -16.594 1 98.31 276 ILE B C 1
ATOM 5460 O O . ILE B 1 276 ? -0.265 -31.047 -16.25 1 98.31 276 ILE B O 1
ATOM 5464 N N . PHE B 1 277 ? -0.73 -28.891 -15.742 1 98.62 277 PHE B N 1
ATOM 5465 C CA . PHE B 1 277 ? -0.846 -29.109 -14.305 1 98.62 277 PHE B CA 1
ATOM 5466 C C . PHE B 1 277 ? -2.303 -29.031 -13.867 1 98.62 277 PHE B C 1
ATOM 5468 O O . PHE B 1 277 ? -2.994 -28.047 -14.141 1 98.62 277 PHE B O 1
ATOM 5475 N N . MET B 1 278 ? -2.74 -30.109 -13.227 1 97.25 278 MET B N 1
ATOM 5476 C CA . MET B 1 278 ? -4.094 -30.188 -12.68 1 97.25 278 MET B CA 1
ATOM 5477 C C . MET B 1 278 ? -4.078 -30.094 -11.156 1 97.25 278 MET B C 1
ATOM 5479 O O . MET B 1 278 ? -3.826 -31.078 -10.477 1 97.25 278 MET B O 1
ATOM 5483 N N . ASP B 1 279 ? -4.359 -28.938 -10.641 1 94.94 279 ASP B N 1
ATOM 5484 C CA . ASP B 1 279 ? -4.449 -28.656 -9.211 1 94.94 279 ASP B CA 1
ATOM 5485 C C . ASP B 1 279 ? -5.797 -28.047 -8.852 1 94.94 279 ASP B C 1
ATOM 5487 O O . ASP B 1 279 ? -5.863 -26.891 -8.414 1 94.94 279 ASP B O 1
ATOM 5491 N N . ALA B 1 280 ? -6.816 -28.859 -9.062 1 88.81 280 ALA B N 1
ATOM 5492 C CA . ALA B 1 280 ? -8.18 -28.359 -8.914 1 88.81 280 ALA B CA 1
ATOM 5493 C C . ALA B 1 280 ? -8.953 -29.172 -7.871 1 88.81 280 ALA B C 1
ATOM 5495 O O . ALA B 1 280 ? -9.109 -30.375 -8.008 1 88.81 280 ALA B O 1
ATOM 5496 N N . TYR B 1 281 ? -9.352 -28.516 -6.883 1 81.19 281 TYR B N 1
ATOM 5497 C CA . TYR B 1 281 ? -10.18 -29.141 -5.848 1 81.19 281 TYR B CA 1
ATOM 5498 C C . TYR B 1 281 ? -11.422 -28.297 -5.578 1 81.19 281 TYR B C 1
ATOM 5500 O O . TYR B 1 281 ? -11.406 -27.078 -5.73 1 81.19 281 TYR B O 1
ATOM 5508 N N . ASP B 1 282 ? -12.422 -28.984 -5.27 1 70.5 282 ASP B N 1
ATOM 5509 C CA . ASP B 1 282 ? -13.648 -28.266 -4.938 1 70.5 282 ASP B CA 1
ATOM 5510 C C . ASP B 1 282 ? -13.648 -27.828 -3.473 1 70.5 282 ASP B C 1
ATOM 5512 O O . ASP B 1 282 ? -12.648 -27.969 -2.775 1 70.5 282 ASP B O 1
ATOM 5516 N N . GLY B 1 283 ? -14.664 -27.156 -3.082 1 65.5 283 GLY B N 1
ATOM 5517 C CA . GLY B 1 283 ? -14.773 -26.625 -1.736 1 65.5 283 GLY B CA 1
ATOM 5518 C C . GLY B 1 283 ? -14.68 -27.672 -0.656 1 65.5 283 GLY B C 1
ATOM 5519 O O . GLY B 1 283 ? -14.352 -27.375 0.493 1 65.5 283 GLY B O 1
ATOM 5520 N N . ALA B 1 284 ? -14.969 -28.922 -1.044 1 64.38 284 ALA B N 1
ATOM 5521 C CA . ALA B 1 284 ? -14.922 -30.031 -0.092 1 64.38 284 ALA B CA 1
ATOM 5522 C C . ALA B 1 284 ? -13.57 -30.734 -0.144 1 64.38 284 ALA B C 1
ATOM 5524 O O . ALA B 1 284 ? -13.398 -31.812 0.441 1 64.38 284 ALA B O 1
ATOM 5525 N N . ASP B 1 285 ? -12.641 -30.109 -0.916 1 71.56 285 ASP B N 1
ATOM 5526 C CA . ASP B 1 285 ? -11.281 -30.609 -1.051 1 71.56 285 ASP B CA 1
ATOM 5527 C C . ASP B 1 285 ? -11.258 -31.953 -1.784 1 71.56 285 ASP B C 1
ATOM 5529 O O . ASP B 1 285 ? -10.5 -32.844 -1.415 1 71.56 285 ASP B O 1
ATOM 5533 N N . ILE B 1 286 ? -12.203 -32.156 -2.633 1 74.12 286 ILE B N 1
ATOM 5534 C CA . ILE B 1 286 ? -12.289 -33.344 -3.455 1 74.12 286 ILE B CA 1
ATOM 5535 C C . ILE B 1 286 ? -11.875 -33.031 -4.887 1 74.12 286 ILE B C 1
ATOM 5537 O O . ILE B 1 286 ? -12.258 -31.984 -5.434 1 74.12 286 ILE B O 1
ATOM 5541 N N . PHE B 1 287 ? -11.047 -33.906 -5.457 1 85.81 287 PHE B N 1
ATOM 5542 C CA . PHE B 1 287 ? -10.75 -33.844 -6.887 1 85.81 287 PHE B CA 1
ATOM 5543 C C . PHE B 1 287 ? -11.922 -34.406 -7.699 1 85.81 287 PHE B C 1
ATOM 5545 O O . PHE B 1 287 ? -12.211 -35.594 -7.652 1 85.81 287 PHE B O 1
ATOM 5552 N N . PRO B 1 288 ? -12.648 -33.562 -8.453 1 85.88 288 PRO B N 1
ATOM 5553 C CA . PRO B 1 288 ? -13.914 -33.969 -9.07 1 85.88 288 PRO B CA 1
ATOM 5554 C C . PRO B 1 288 ? -13.75 -35.125 -10.07 1 85.88 288 PRO B C 1
ATOM 5556 O O . PRO B 1 288 ? -12.859 -35.062 -10.922 1 85.88 288 PRO B O 1
ATOM 5559 N N . HIS B 1 289 ? -14.648 -36.031 -10.047 1 88.38 289 HIS B N 1
ATOM 5560 C CA . HIS B 1 289 ? -14.625 -37.188 -10.961 1 88.38 289 HIS B CA 1
ATOM 5561 C C . HIS B 1 289 ? -14.758 -36.719 -12.406 1 88.38 289 HIS B C 1
ATOM 5563 O O . HIS B 1 289 ? -14.219 -37.344 -13.32 1 88.38 289 HIS B O 1
ATOM 5569 N N . THR B 1 290 ? -15.375 -35.625 -12.625 1 89.12 290 THR B N 1
ATOM 5570 C CA . THR B 1 290 ? -15.609 -35.094 -13.961 1 89.12 290 THR B CA 1
ATOM 5571 C C . THR B 1 290 ? -14.289 -34.719 -14.633 1 89.12 290 THR B C 1
ATOM 5573 O O . THR B 1 290 ? -14.219 -34.594 -15.859 1 89.12 290 THR B O 1
ATOM 5576 N N . LEU B 1 291 ? -13.219 -34.688 -13.852 1 92.5 291 LEU B N 1
ATOM 5577 C CA . LEU B 1 291 ? -11.93 -34.312 -14.398 1 92.5 291 LEU B CA 1
ATOM 5578 C C . LEU B 1 291 ? -11.078 -35.531 -14.719 1 92.5 291 LEU B C 1
ATOM 5580 O O . LEU B 1 291 ? -9.977 -35.406 -15.266 1 92.5 291 LEU B O 1
ATOM 5584 N N . TRP B 1 292 ? -11.633 -36.75 -14.445 1 92.94 292 TRP B N 1
ATOM 5585 C CA . TRP B 1 292 ? -10.789 -37.906 -14.758 1 92.94 292 TRP B CA 1
ATOM 5586 C C . TRP B 1 292 ? -11.625 -39.094 -15.242 1 92.94 292 TRP B C 1
ATOM 5588 O O . TRP B 1 292 ? -11.148 -40.219 -15.289 1 92.94 292 TRP B O 1
ATOM 5598 N N . ASP B 1 293 ? -12.867 -38.781 -15.586 1 94.38 293 ASP B N 1
ATOM 5599 C CA . ASP B 1 293 ? -13.672 -39.812 -16.25 1 94.38 293 ASP B CA 1
ATOM 5600 C C . ASP B 1 293 ? -13.102 -40.156 -17.625 1 94.38 293 ASP B C 1
ATOM 5602 O O . ASP B 1 293 ? -13.164 -39.312 -18.547 1 94.38 293 ASP B O 1
ATOM 5606 N N . PRO B 1 294 ? -12.688 -41.406 -17.828 1 94.31 294 PRO B N 1
ATOM 5607 C CA . PRO B 1 294 ? -11.969 -41.75 -19.062 1 94.31 294 PRO B CA 1
ATOM 5608 C C . PRO B 1 294 ? -12.859 -41.688 -20.297 1 94.31 294 PRO B C 1
ATOM 5610 O O . PRO B 1 294 ? -12.352 -41.594 -21.422 1 94.31 294 PRO B O 1
ATOM 5613 N N . ASN B 1 295 ? -14.18 -41.656 -20.125 1 93.81 295 ASN B N 1
ATOM 5614 C CA . ASN B 1 295 ? -15.094 -41.719 -21.25 1 93.81 295 ASN B CA 1
ATOM 5615 C C . ASN B 1 295 ? -15.781 -40.375 -21.484 1 93.81 295 ASN B C 1
ATOM 5617 O O . ASN B 1 295 ? -16.672 -40.25 -22.328 1 93.81 295 ASN B O 1
ATOM 5621 N N . SER B 1 296 ? -15.414 -39.344 -20.812 1 94.38 296 SER B N 1
ATOM 5622 C CA . SER B 1 296 ? -16.078 -38.062 -20.891 1 94.38 296 SER B CA 1
ATOM 5623 C C . SER B 1 296 ? -15.57 -37.25 -22.078 1 94.38 296 SER B C 1
ATOM 5625 O O . SER B 1 296 ? -14.492 -37.531 -22.609 1 94.38 296 SER B O 1
ATOM 5627 N N . LEU B 1 297 ? -16.375 -36.25 -22.469 1 93.88 297 LEU B N 1
ATOM 5628 C CA . LEU B 1 297 ? -15.961 -35.312 -23.5 1 93.88 297 LEU B CA 1
ATOM 5629 C C . LEU B 1 297 ? -14.758 -34.5 -23.031 1 93.88 297 LEU B C 1
ATOM 5631 O O . LEU B 1 297 ? -13.898 -34.125 -23.844 1 93.88 297 LEU B O 1
ATOM 5635 N N . PHE B 1 298 ? -14.695 -34.312 -21.812 1 94.38 298 PHE B N 1
ATOM 5636 C CA . PHE B 1 298 ? -13.562 -33.594 -21.25 1 94.38 298 PHE B CA 1
ATOM 5637 C C . PHE B 1 298 ? -12.258 -34.344 -21.469 1 94.38 298 PHE B C 1
ATOM 5639 O O . PHE B 1 298 ? -11.266 -33.75 -21.906 1 94.38 298 PHE B O 1
ATOM 5646 N N . MET B 1 299 ? -12.234 -35.625 -21.156 1 95.5 299 MET B N 1
ATOM 5647 C CA . MET B 1 299 ? -11.031 -36.438 -21.312 1 95.5 299 MET B CA 1
ATOM 5648 C C . MET B 1 299 ? -10.578 -36.469 -22.781 1 95.5 299 MET B C 1
ATOM 5650 O O . MET B 1 299 ? -9.383 -36.344 -23.062 1 95.5 299 MET B O 1
ATOM 5654 N N . LYS B 1 300 ? -11.508 -36.562 -23.641 1 93.5 300 LYS B N 1
ATOM 5655 C CA . LYS B 1 300 ? -11.188 -36.531 -25.062 1 93.5 300 LYS B CA 1
ATOM 5656 C C . LYS B 1 300 ? -10.555 -35.188 -25.469 1 93.5 300 LYS B C 1
ATOM 5658 O O . LYS B 1 300 ? -9.555 -35.188 -26.188 1 93.5 300 LYS B O 1
ATOM 5663 N N . ALA B 1 301 ? -11.203 -34.156 -25.031 1 93.12 301 ALA B N 1
ATOM 5664 C CA . ALA B 1 301 ? -10.68 -32.812 -25.328 1 93.12 301 ALA B CA 1
ATOM 5665 C C . ALA B 1 301 ? -9.289 -32.625 -24.719 1 93.12 301 ALA B C 1
ATOM 5667 O O . ALA B 1 301 ? -8.406 -32.031 -25.344 1 93.12 301 ALA B O 1
ATOM 5668 N N . LEU B 1 302 ? -9.109 -33.094 -23.5 1 95.19 302 LEU B N 1
ATOM 5669 C CA . LEU B 1 302 ? -7.82 -33 -22.828 1 95.19 302 LEU B CA 1
ATOM 5670 C C . LEU B 1 302 ? -6.746 -33.75 -23.609 1 95.19 302 LEU B C 1
ATOM 5672 O O . LEU B 1 302 ? -5.629 -33.25 -23.766 1 95.19 302 LEU B O 1
ATOM 5676 N N . SER B 1 303 ? -7.102 -34.906 -24.047 1 93.94 303 SER B N 1
ATOM 5677 C CA . SER B 1 303 ? -6.184 -35.688 -24.844 1 93.94 303 SER B CA 1
ATOM 5678 C C . SER B 1 303 ? -5.754 -34.938 -26.109 1 93.94 303 SER B C 1
ATOM 5680 O O . SER B 1 303 ? -4.582 -34.969 -26.484 1 93.94 303 SER B O 1
ATOM 5682 N N . GLN B 1 304 ? -6.668 -34.281 -26.688 1 91.81 304 GLN B N 1
ATOM 5683 C CA . GLN B 1 304 ? -6.391 -33.531 -27.922 1 91.81 304 GLN B CA 1
ATOM 5684 C C . GLN B 1 304 ? -5.516 -32.312 -27.641 1 91.81 304 GLN B C 1
ATOM 5686 O O . GLN B 1 304 ? -4.773 -31.859 -28.516 1 91.81 304 GLN B O 1
ATOM 5691 N N . ARG B 1 305 ? -5.57 -31.828 -26.453 1 94.31 305 ARG B N 1
ATOM 5692 C CA . ARG B 1 305 ? -4.84 -30.609 -26.109 1 94.31 305 ARG B CA 1
ATOM 5693 C C . ARG B 1 305 ? -3.441 -30.922 -25.594 1 94.31 305 ARG B C 1
ATOM 5695 O O . ARG B 1 305 ? -2.578 -30.047 -25.531 1 94.31 305 ARG B O 1
ATOM 5702 N N . LEU B 1 306 ? -3.256 -32.094 -25.172 1 95.25 306 LEU B N 1
ATOM 5703 C CA . LEU B 1 306 ? -1.934 -32.531 -24.734 1 95.25 306 LEU B CA 1
ATOM 5704 C C . LEU B 1 306 ? -1.072 -32.938 -25.938 1 95.25 306 LEU B C 1
ATOM 5706 O O . LEU B 1 306 ? -1.517 -33.688 -26.812 1 95.25 306 LEU B O 1
ATOM 5710 N N . HIS B 1 307 ? 0.117 -32.406 -26.016 1 94.44 307 HIS B N 1
ATOM 5711 C CA . HIS B 1 307 ? 0.995 -32.688 -27.141 1 94.44 307 HIS B CA 1
ATOM 5712 C C . HIS B 1 307 ? 1.121 -34.219 -27.375 1 94.44 307 HIS B C 1
ATOM 5714 O O . HIS B 1 307 ? 1.324 -34.969 -26.422 1 94.44 307 HIS B O 1
ATOM 5720 N N . HIS B 1 308 ? 1.1 -34.656 -28.578 1 91.5 308 HIS B N 1
ATOM 5721 C CA . HIS B 1 308 ? 0.955 -36.062 -28.906 1 91.5 308 HIS B CA 1
ATOM 5722 C C . HIS B 1 308 ? 2.262 -36.812 -28.688 1 91.5 308 HIS B C 1
ATOM 5724 O O . HIS B 1 308 ? 2.25 -38.031 -28.391 1 91.5 308 HIS B O 1
ATOM 5730 N N . GLU B 1 309 ? 3.365 -36.156 -28.703 1 91.69 309 GLU B N 1
ATOM 5731 C CA . GLU B 1 309 ? 4.645 -36.844 -28.641 1 91.69 309 GLU B CA 1
ATOM 5732 C C . GLU B 1 309 ? 5.184 -36.875 -27.219 1 91.69 309 GLU B C 1
ATOM 5734 O O . GLU B 1 309 ? 5.625 -37.938 -26.75 1 91.69 309 GLU B O 1
ATOM 5739 N N . HIS B 1 310 ? 5.156 -35.688 -26.594 1 95 310 HIS B N 1
ATOM 5740 C CA . HIS B 1 310 ? 5.832 -35.625 -25.297 1 95 310 HIS B CA 1
ATOM 5741 C C . HIS B 1 310 ? 4.918 -35.031 -24.234 1 95 310 HIS B C 1
ATOM 5743 O O . HIS B 1 310 ? 5.359 -34.75 -23.109 1 95 310 HIS B O 1
ATOM 5749 N N . GLY B 1 311 ? 3.678 -34.781 -24.547 1 96.5 311 GLY B N 1
ATOM 5750 C CA . GLY B 1 311 ? 2.779 -34.156 -23.594 1 96.5 311 GLY B CA 1
ATOM 5751 C C . GLY B 1 311 ? 2.799 -34.812 -22.234 1 96.5 311 GLY B C 1
ATOM 5752 O O . GLY B 1 311 ? 2.838 -36.031 -22.125 1 96.5 311 GLY B O 1
ATOM 5753 N N . THR B 1 312 ? 2.838 -33.969 -21.188 1 97.69 312 THR B N 1
ATOM 5754 C CA . THR B 1 312 ? 2.908 -34.469 -19.812 1 97.69 312 THR B CA 1
ATOM 5755 C C . THR B 1 312 ? 1.83 -33.812 -18.938 1 97.69 312 THR B C 1
ATOM 5757 O O . THR B 1 312 ? 1.72 -32.594 -18.906 1 97.69 312 THR B O 1
ATOM 5760 N N . LEU B 1 313 ? 1.023 -34.656 -18.359 1 98.38 313 LEU B N 1
ATOM 5761 C CA . LEU B 1 313 ? 0.02 -34.219 -17.406 1 98.38 313 LEU B CA 1
ATOM 5762 C C . LEU B 1 313 ? 0.463 -34.531 -15.977 1 98.38 313 LEU B C 1
ATOM 5764 O O . LEU B 1 313 ? 0.918 -35.625 -15.68 1 98.38 313 LEU B O 1
ATOM 5768 N N . VAL B 1 314 ? 0.411 -33.5 -15.109 1 98.5 314 VAL B N 1
ATOM 5769 C CA . VAL B 1 314 ? 0.683 -33.688 -13.688 1 98.5 314 VAL B CA 1
ATOM 5770 C C . VAL B 1 314 ? -0.567 -33.344 -12.875 1 98.5 314 VAL B C 1
ATOM 5772 O O . VAL B 1 314 ? -1.152 -32.281 -13.047 1 98.5 314 VAL B O 1
ATOM 5775 N N . VAL B 1 315 ? -0.955 -34.25 -11.977 1 96.94 315 VAL B N 1
ATOM 5776 C CA . VAL B 1 315 ? -2.162 -34.094 -11.18 1 96.94 315 VAL B CA 1
ATOM 5777 C C . VAL B 1 315 ? -1.809 -34.156 -9.688 1 96.94 315 VAL B C 1
ATOM 5779 O O . VAL B 1 315 ? -1.113 -35.062 -9.242 1 96.94 315 VAL B O 1
ATOM 5782 N N . ASN B 1 316 ? -2.236 -33.125 -8.938 1 95.5 316 ASN B N 1
ATOM 5783 C CA . ASN B 1 316 ? -2.15 -33.156 -7.48 1 95.5 316 ASN B CA 1
ATOM 5784 C C . ASN B 1 316 ? -3.309 -33.938 -6.871 1 95.5 316 ASN B C 1
ATOM 5786 O O . ASN B 1 316 ? -4.473 -33.594 -7.07 1 95.5 316 ASN B O 1
ATOM 5790 N N . LEU B 1 317 ? -2.967 -34.969 -6.207 1 91.75 317 LEU B N 1
ATOM 5791 C CA . LEU B 1 317 ? -3.98 -35.781 -5.527 1 91.75 317 LEU B CA 1
ATOM 5792 C C . LEU B 1 317 ? -3.768 -35.75 -4.016 1 91.75 317 LEU B C 1
ATOM 5794 O O . LEU B 1 317 ? -2.631 -35.688 -3.547 1 91.75 317 LEU B O 1
ATOM 5798 N N . HIS B 1 318 ? -4.898 -35.531 -3.23 1 80.19 318 HIS B N 1
ATOM 5799 C CA . HIS B 1 318 ? -4.863 -35.531 -1.771 1 80.19 318 HIS B CA 1
ATOM 5800 C C . HIS B 1 318 ? -5.488 -36.812 -1.209 1 80.19 318 HIS B C 1
ATOM 5802 O O . HIS B 1 318 ? -6.543 -37.25 -1.673 1 80.19 318 HIS B O 1
ATOM 5808 N N . SER B 1 319 ? -4.734 -37.656 -0.557 1 59.84 319 SER B N 1
ATOM 5809 C CA . SER B 1 319 ? -5.125 -39 -0.09 1 59.84 319 SER B CA 1
ATOM 5810 C C . SER B 1 319 ? -6.203 -38.906 0.981 1 59.84 319 SER B C 1
ATOM 5812 O O . SER B 1 319 ? -6.891 -39.906 1.259 1 59.84 319 SER B O 1
ATOM 5814 N N . GLY B 1 320 ? -6.426 -37.781 1.665 1 52.84 320 GLY B N 1
ATOM 5815 C CA . GLY B 1 320 ? -7.34 -37.938 2.785 1 52.84 320 GLY B CA 1
ATOM 5816 C C . GLY B 1 320 ? -8.766 -38.25 2.355 1 52.84 320 GLY B C 1
ATOM 5817 O O . GLY B 1 320 ? -9.164 -39.406 2.258 1 52.84 320 GLY B O 1
ATOM 5818 N N . ALA B 1 321 ? -9.602 -37.188 2.176 1 49.56 321 ALA B N 1
ATOM 5819 C CA . ALA B 1 321 ? -11.055 -37.281 2.039 1 49.56 321 ALA B CA 1
ATOM 5820 C C . ALA B 1 321 ? -11.445 -38.094 0.821 1 49.56 321 ALA B C 1
ATOM 5822 O O . ALA B 1 321 ? -12.484 -38.781 0.828 1 49.56 321 ALA B O 1
ATOM 5823 N N . ASP B 1 322 ? -10.703 -38.031 -0.275 1 50.28 322 ASP B N 1
ATOM 5824 C CA . ASP B 1 322 ? -11.109 -38.719 -1.501 1 50.28 322 ASP B CA 1
ATOM 5825 C C . ASP B 1 322 ? -11.312 -40.219 -1.257 1 50.28 322 ASP B C 1
ATOM 5827 O O . ASP B 1 322 ? -12.219 -40.812 -1.829 1 50.28 322 ASP B O 1
ATOM 5831 N N . ILE B 1 323 ? -10.5 -40.656 -0.318 1 49.75 323 ILE B N 1
ATOM 5832 C CA . ILE B 1 323 ? -10.359 -42.094 0.012 1 49.75 323 ILE B CA 1
ATOM 5833 C C . ILE B 1 323 ? -11.594 -42.562 0.78 1 49.75 323 ILE B C 1
ATOM 5835 O O . ILE B 1 323 ? -12.07 -43.656 0.571 1 49.75 323 ILE B O 1
ATOM 5839 N N . SER B 1 324 ? -12.047 -41.656 1.571 1 47.59 324 SER B N 1
ATOM 5840 C CA . SER B 1 324 ? -13.094 -42.156 2.457 1 47.59 324 SER B CA 1
ATOM 5841 C C . SER B 1 324 ? -14.359 -42.5 1.681 1 47.59 324 SER B C 1
ATOM 5843 O O . SER B 1 324 ? -15.07 -43.438 2.029 1 47.59 324 SER B O 1
ATOM 5845 N N . GLU B 1 325 ? -14.578 -41.719 0.667 1 47.31 325 GLU B N 1
ATOM 5846 C CA . GLU B 1 325 ? -15.891 -41.906 0.062 1 47.31 325 GLU B CA 1
ATOM 5847 C C . GLU B 1 325 ? -15.961 -43.25 -0.686 1 47.31 325 GLU B C 1
ATOM 5849 O O . GLU B 1 325 ? -17.016 -43.875 -0.751 1 47.31 325 GLU B O 1
ATOM 5854 N N . GLU B 1 326 ? -14.883 -43.688 -1.212 1 48.56 326 GLU B N 1
ATOM 5855 C CA . GLU B 1 326 ? -15.031 -44.875 -2.021 1 48.56 326 GLU B CA 1
ATOM 5856 C C . GLU B 1 326 ? -14.516 -46.125 -1.283 1 48.56 326 GLU B C 1
ATOM 5858 O O . GLU B 1 326 ? -14.531 -47.219 -1.822 1 48.56 326 GLU B O 1
ATOM 5863 N N . GLY B 1 327 ? -14.266 -45.875 -0.002 1 50.69 327 GLY B N 1
ATOM 5864 C CA . GLY B 1 327 ? -13.727 -47 0.738 1 50.69 327 GLY B CA 1
ATOM 5865 C C . GLY B 1 327 ? -12.344 -47.406 0.27 1 50.69 327 GLY B C 1
ATOM 5866 O O . GLY B 1 327 ? -11.891 -48.531 0.565 1 50.69 327 GLY B O 1
ATOM 5867 N N . LEU B 1 328 ? -11.703 -46.656 -0.627 1 52.09 328 LEU B N 1
ATOM 5868 C CA . LEU B 1 328 ? -10.391 -47.031 -1.139 1 52.09 328 LEU B CA 1
ATOM 5869 C C . LEU B 1 328 ? -9.281 -46.469 -0.275 1 52.09 328 LEU B C 1
ATOM 5871 O O . LEU B 1 328 ? -9.438 -45.375 0.304 1 52.09 328 LEU B O 1
ATOM 5875 N N . THR B 1 329 ? -8.266 -47.188 -0.128 1 61.56 329 THR B N 1
ATOM 5876 C CA . THR B 1 329 ? -7.035 -46.656 0.446 1 61.56 329 THR B CA 1
ATOM 5877 C C . THR B 1 329 ? -6.418 -45.625 -0.469 1 61.56 329 THR B C 1
ATOM 5879 O O . THR B 1 329 ? -6.766 -45.531 -1.648 1 61.56 329 THR B O 1
ATOM 5882 N N . ALA B 1 330 ? -5.68 -44.688 0.048 1 65.31 330 ALA B N 1
ATOM 5883 C CA . ALA B 1 330 ? -5.016 -43.625 -0.697 1 65.31 330 ALA B CA 1
ATOM 5884 C C . ALA B 1 330 ? -4.301 -44.188 -1.925 1 65.31 330 ALA B C 1
ATOM 5886 O O . ALA B 1 330 ? -4.387 -43.625 -3.014 1 65.31 330 ALA B O 1
ATOM 5887 N N . GLY B 1 331 ? -3.77 -45.312 -1.77 1 74.5 331 GLY B N 1
ATOM 5888 C CA . GLY B 1 331 ? -3.045 -45.938 -2.867 1 74.5 331 GLY B CA 1
ATOM 5889 C C . GLY B 1 331 ? -3.951 -46.406 -3.982 1 74.5 331 GLY B C 1
ATOM 5890 O O . GLY B 1 331 ? -3.656 -46.219 -5.16 1 74.5 331 GLY B O 1
ATOM 5891 N N . LYS B 1 332 ? -5.055 -47 -3.57 1 82.44 332 LYS B N 1
ATOM 5892 C CA . LYS B 1 332 ? -5.992 -47.5 -4.562 1 82.44 332 LYS B CA 1
ATOM 5893 C C . LYS B 1 332 ? -6.629 -46.375 -5.359 1 82.44 332 LYS B C 1
ATOM 5895 O O . LYS B 1 332 ? -6.859 -46.5 -6.566 1 82.44 332 LYS B O 1
ATOM 5900 N N . TYR B 1 333 ? -6.867 -45.344 -4.668 1 86.94 333 TYR B N 1
ATOM 5901 C CA . TYR B 1 333 ? -7.457 -44.188 -5.324 1 86.94 333 TYR B CA 1
ATOM 5902 C C . TYR B 1 333 ? -6.512 -43.625 -6.375 1 86.94 333 TYR B C 1
ATOM 5904 O O . TYR B 1 333 ? -6.918 -43.375 -7.508 1 86.94 333 TYR B O 1
ATOM 5912 N N . VAL B 1 334 ? -5.293 -43.469 -6.023 1 90.5 334 VAL B N 1
ATOM 5913 C CA . VAL B 1 334 ? -4.281 -42.938 -6.93 1 90.5 334 VAL B CA 1
ATOM 5914 C C . VAL B 1 334 ? -4.156 -43.844 -8.156 1 90.5 334 VAL B C 1
ATOM 5916 O O . VAL B 1 334 ? -4.082 -43.344 -9.289 1 90.5 334 VAL B O 1
ATOM 5919 N N . THR B 1 335 ? -4.207 -45.125 -7.902 1 91.19 335 THR B N 1
ATOM 5920 C CA . THR B 1 335 ? -4.102 -46.062 -8.992 1 91.19 335 THR B CA 1
ATOM 5921 C C . THR B 1 335 ? -5.312 -46 -9.906 1 91.19 335 THR B C 1
ATOM 5923 O O . THR B 1 335 ? -5.18 -46.062 -11.133 1 91.19 335 THR B O 1
ATOM 5926 N N . LYS B 1 336 ? -6.449 -45.875 -9.273 1 91.5 336 LYS B N 1
ATOM 5927 C CA . LYS B 1 336 ? -7.684 -45.781 -10.047 1 91.5 336 LYS B CA 1
ATOM 5928 C C . LYS B 1 336 ? -7.672 -44.562 -10.953 1 91.5 336 LYS B C 1
ATOM 5930 O O . LYS B 1 336 ? -7.996 -44.656 -12.141 1 91.5 336 LYS B O 1
ATOM 5935 N N . VAL B 1 337 ? -7.309 -43.438 -10.445 1 93.38 337 VAL B N 1
ATOM 5936 C CA . VAL B 1 337 ? -7.254 -42.188 -11.219 1 93.38 337 VAL B CA 1
ATOM 5937 C C . VAL B 1 337 ? -6.184 -42.312 -12.297 1 93.38 337 VAL B C 1
ATOM 5939 O O . VAL B 1 337 ? -6.406 -41.906 -13.445 1 93.38 337 VAL B O 1
ATOM 5942 N N . GLY B 1 338 ? -5.027 -42.875 -11.953 1 94.5 338 GLY B N 1
ATOM 5943 C CA . GLY B 1 338 ? -3.961 -43.094 -12.914 1 94.5 338 GLY B CA 1
ATOM 5944 C C . GLY B 1 338 ? -4.383 -43.969 -14.094 1 94.5 338 GLY B C 1
ATOM 5945 O O . GLY B 1 338 ? -4.07 -43.625 -15.242 1 94.5 338 GLY B O 1
ATOM 5946 N N . LYS B 1 339 ? -5.109 -45 -13.797 1 93.56 339 LYS B N 1
ATOM 5947 C CA . LYS B 1 339 ? -5.59 -45.875 -14.852 1 93.56 339 LYS B CA 1
ATOM 5948 C C . LYS B 1 339 ? -6.605 -45.188 -15.75 1 93.56 339 LYS B C 1
ATOM 5950 O O . LYS B 1 339 ? -6.648 -45.438 -16.953 1 93.56 339 LYS B O 1
ATOM 5955 N N . ALA B 1 340 ? -7.387 -44.406 -15.078 1 94.69 340 ALA B N 1
ATOM 5956 C CA . ALA B 1 340 ? -8.375 -43.656 -15.844 1 94.69 340 ALA B CA 1
ATOM 5957 C C . ALA B 1 340 ? -7.699 -42.719 -16.828 1 94.69 340 ALA B C 1
ATOM 5959 O O . ALA B 1 340 ? -8.086 -42.656 -18 1 94.69 340 ALA B O 1
ATOM 5960 N N . TYR B 1 341 ? -6.719 -42 -16.422 1 96.06 341 TYR B N 1
ATOM 5961 C CA . TYR B 1 341 ? -5.992 -41.094 -17.297 1 96.06 341 TYR B CA 1
ATOM 5962 C C . TYR B 1 341 ? -5.234 -41.875 -18.375 1 96.06 341 TYR B C 1
ATOM 5964 O O . TYR B 1 341 ? -5.129 -41.406 -19.516 1 96.06 341 TYR B O 1
ATOM 5972 N N . LYS B 1 342 ? -4.641 -43 -17.969 1 93.56 342 LYS B N 1
ATOM 5973 C CA . LYS B 1 342 ? -3.963 -43.844 -18.953 1 93.56 342 LYS B CA 1
ATOM 5974 C C . LYS B 1 342 ? -4.902 -44.25 -20.094 1 93.56 342 LYS B C 1
ATOM 5976 O O . LYS B 1 342 ? -4.547 -44.125 -21.266 1 93.56 342 LYS B O 1
ATOM 5981 N N . LYS B 1 343 ? -6.051 -44.656 -19.734 1 93 343 LYS B N 1
ATOM 5982 C CA . LYS B 1 343 ? -7.055 -45.062 -20.703 1 93 343 LYS B CA 1
ATOM 5983 C C . LYS B 1 343 ? -7.484 -43.875 -21.578 1 93 343 LYS B C 1
ATOM 5985 O O . LYS B 1 343 ? -7.664 -44.031 -22.797 1 93 343 LYS B O 1
ATOM 5990 N N . GLY B 1 344 ? -7.641 -42.781 -21.047 1 94.19 344 GLY B N 1
ATOM 5991 C CA . GLY B 1 344 ? -8.188 -41.625 -21.734 1 94.19 344 GLY B CA 1
ATOM 5992 C C . GLY B 1 344 ? -7.168 -40.875 -22.594 1 94.19 344 GLY B C 1
ATOM 5993 O O . GLY B 1 344 ? -7.508 -40.312 -23.625 1 94.19 344 GLY B O 1
ATOM 5994 N N . LEU B 1 345 ? -5.926 -40.875 -22.141 1 93.75 345 LEU B N 1
ATOM 5995 C CA . LEU B 1 345 ? -4.934 -40 -22.781 1 93.75 345 LEU B CA 1
ATOM 5996 C C . LEU B 1 345 ? -4.012 -40.812 -23.688 1 93.75 345 LEU B C 1
ATOM 5998 O O . LEU B 1 345 ? -3.342 -40.281 -24.562 1 93.75 345 LEU B O 1
ATOM 6002 N N . MET B 1 346 ? -3.941 -42.094 -23.375 1 87.44 346 MET B N 1
ATOM 6003 C CA . MET B 1 346 ? -3.031 -42.938 -24.141 1 87.44 346 MET B CA 1
ATOM 6004 C C . MET B 1 346 ? -3.797 -43.75 -25.172 1 87.44 346 MET B C 1
ATOM 6006 O O . MET B 1 346 ? -4.914 -44.219 -24.906 1 87.44 346 MET B O 1
ATOM 6010 N N . GLU B 1 347 ? -3.607 -43.531 -26.406 1 69.44 347 GLU B N 1
ATOM 6011 C CA . GLU B 1 347 ? -4.254 -44.312 -27.453 1 69.44 347 GLU B CA 1
ATOM 6012 C C . GLU B 1 347 ? -3.908 -45.812 -27.312 1 69.44 347 GLU B C 1
ATOM 6014 O O . GLU B 1 347 ? -2.842 -46.156 -26.812 1 69.44 347 GLU B O 1
ATOM 6019 N N . GLU B 1 348 ? -4.977 -46.812 -27.375 1 55.25 348 GLU B N 1
ATOM 6020 C CA . GLU B 1 348 ? -4.867 -48.25 -27.297 1 55.25 348 GLU B CA 1
ATOM 6021 C C . GLU B 1 348 ? -3.57 -48.75 -27.938 1 55.25 348 GLU B C 1
ATOM 6023 O O . GLU B 1 348 ? -2.955 -49.688 -27.453 1 55.25 348 GLU B O 1
ATOM 6028 N N . ASN B 1 349 ? -3.318 -48.406 -29.125 1 48.44 349 ASN B N 1
ATOM 6029 C CA . ASN B 1 349 ? -2.215 -49 -29.875 1 48.44 349 ASN B CA 1
ATOM 6030 C C . ASN B 1 349 ? -0.874 -48.406 -29.453 1 48.44 349 ASN B C 1
ATOM 6032 O O . ASN B 1 349 ? 0.138 -48.625 -30.125 1 48.44 349 ASN B O 1
ATOM 6036 N N . GLU B 1 350 ? -0.886 -47.406 -28.531 1 54.41 350 GLU B N 1
ATOM 6037 C CA . GLU B 1 350 ? 0.366 -46.656 -28.422 1 54.41 350 GLU B CA 1
ATOM 6038 C C . GLU B 1 350 ? 1.277 -47.281 -27.359 1 54.41 350 GLU B C 1
ATOM 6040 O O . GLU B 1 350 ? 0.849 -47.562 -26.234 1 54.41 350 GLU B O 1
ATOM 6045 N N . ARG B 1 351 ? 2.232 -48.156 -27.75 1 56.19 351 ARG B N 1
ATOM 6046 C CA . ARG B 1 351 ? 3.389 -48.75 -27.078 1 56.19 351 ARG B CA 1
ATOM 6047 C C . ARG B 1 351 ? 4.078 -47.719 -26.203 1 56.19 351 ARG B C 1
ATOM 6049 O O . ARG B 1 351 ? 4.961 -48.062 -25.406 1 56.19 351 ARG B O 1
ATOM 6056 N N . ASN B 1 352 ? 3.602 -46.375 -26.344 1 70.38 352 ASN B N 1
ATOM 6057 C CA . ASN B 1 352 ? 4.406 -45.312 -25.734 1 70.38 352 ASN B CA 1
ATOM 6058 C C . ASN B 1 352 ? 3.643 -44.594 -24.625 1 70.38 352 ASN B C 1
ATOM 6060 O O . ASN B 1 352 ? 2.418 -44.719 -24.547 1 70.38 352 ASN B O 1
ATOM 6064 N N . GLY B 1 353 ? 4.141 -44.438 -23.469 1 87.75 353 GLY B N 1
ATOM 6065 C CA . GLY B 1 353 ? 3.631 -43.625 -22.375 1 87.75 353 GLY B CA 1
ATOM 6066 C C . GLY B 1 353 ? 3.867 -44.281 -21.016 1 87.75 353 GLY B C 1
ATOM 6067 O O . GLY B 1 353 ? 4.062 -45.469 -20.922 1 87.75 353 GLY B O 1
ATOM 6068 N N . LEU B 1 354 ? 3.92 -43.5 -20.078 1 92.62 354 LEU B N 1
ATOM 6069 C CA . LEU B 1 354 ? 4.148 -43.969 -18.703 1 92.62 354 LEU B CA 1
ATOM 6070 C C . LEU B 1 354 ? 3.27 -43.188 -17.719 1 92.62 354 LEU B C 1
ATOM 6072 O O . LEU B 1 354 ? 3.105 -41.969 -17.859 1 92.62 354 LEU B O 1
ATOM 6076 N N . VAL B 1 355 ? 2.611 -43.938 -16.891 1 94.62 355 VAL B N 1
ATOM 6077 C CA . VAL B 1 355 ? 1.893 -43.344 -15.773 1 94.62 355 VAL B CA 1
ATOM 6078 C C . VAL B 1 355 ? 2.553 -43.75 -14.453 1 94.62 355 VAL B C 1
ATOM 6080 O O . VAL B 1 355 ? 2.795 -44.906 -14.203 1 94.62 355 VAL B O 1
ATOM 6083 N N . PHE B 1 356 ? 2.91 -42.75 -13.656 1 94 356 PHE B N 1
ATOM 6084 C CA . PHE B 1 356 ? 3.504 -43.062 -12.359 1 94 356 PHE B CA 1
ATOM 6085 C C . PHE B 1 356 ? 3.104 -42 -11.32 1 94 356 PHE B C 1
ATOM 6087 O O . PHE B 1 356 ? 2.514 -40.969 -11.656 1 94 356 PHE B O 1
ATOM 6094 N N . ALA B 1 357 ? 3.324 -42.312 -10.086 1 94.19 357 ALA B N 1
ATOM 6095 C CA . ALA B 1 357 ? 2.988 -41.438 -8.969 1 94.19 357 ALA B CA 1
ATOM 6096 C C . ALA B 1 357 ? 4.148 -41.312 -7.988 1 94.19 357 ALA B C 1
ATOM 6098 O O . ALA B 1 357 ? 4.941 -42.25 -7.844 1 94.19 357 ALA B O 1
ATOM 6099 N N . CYS B 1 358 ? 4.312 -40.125 -7.422 1 93.94 358 CYS B N 1
ATOM 6100 C CA . CYS B 1 358 ? 5.285 -39.875 -6.367 1 93.94 358 CYS B CA 1
ATOM 6101 C C . CYS B 1 358 ? 4.621 -39.281 -5.137 1 93.94 358 CYS B C 1
ATOM 6103 O O . CYS B 1 358 ? 3.791 -38.375 -5.262 1 93.94 358 CYS B O 1
ATOM 6105 N N . GLU B 1 359 ? 4.945 -39.75 -3.982 1 91.75 359 GLU B N 1
ATOM 6106 C CA . GLU B 1 359 ? 4.465 -39.188 -2.736 1 91.75 359 GLU B CA 1
ATOM 6107 C C . GLU B 1 359 ? 5.176 -37.844 -2.438 1 91.75 359 GLU B C 1
ATOM 6109 O O . GLU B 1 359 ? 6.355 -37.688 -2.756 1 91.75 359 GLU B O 1
ATOM 6114 N N . VAL B 1 360 ? 4.465 -36.969 -1.842 1 92.81 360 VAL B N 1
ATOM 6115 C CA . VAL B 1 360 ? 5.027 -35.656 -1.482 1 92.81 360 VAL B CA 1
ATOM 6116 C C . VAL B 1 360 ? 5.582 -35.719 -0.059 1 92.81 360 VAL B C 1
ATOM 6118 O O . VAL B 1 360 ? 4.855 -36.031 0.883 1 92.81 360 VAL B O 1
ATOM 6121 N N . PRO B 1 361 ? 6.797 -35.344 0.09 1 89 361 PRO B N 1
ATOM 6122 C CA . PRO B 1 361 ? 7.363 -35.375 1.441 1 89 361 PRO B CA 1
ATOM 6123 C C . PRO B 1 361 ? 6.594 -34.469 2.416 1 89 361 PRO B C 1
ATOM 6125 O O . PRO B 1 361 ? 6.18 -33.375 2.055 1 89 361 PRO B O 1
ATOM 6128 N N . TRP B 1 362 ? 6.32 -34.938 3.637 1 86.94 362 TRP B N 1
ATOM 6129 C CA . TRP B 1 362 ? 5.793 -34.219 4.797 1 86.94 362 TRP B CA 1
ATOM 6130 C C . TRP B 1 362 ? 4.293 -34 4.656 1 86.94 362 TRP B C 1
ATOM 6132 O O . TRP B 1 362 ? 3.641 -33.531 5.59 1 86.94 362 TRP B O 1
ATOM 6142 N N . LEU B 1 363 ? 3.768 -34.312 3.441 1 88 363 LEU B N 1
ATOM 6143 C CA . LEU B 1 363 ? 2.344 -34.094 3.213 1 88 363 LEU B CA 1
ATOM 6144 C C . LEU B 1 363 ? 1.654 -35.375 2.756 1 88 363 LEU B C 1
ATOM 6146 O O . LEU B 1 363 ? 2.312 -36.375 2.529 1 88 363 LEU B O 1
ATOM 6150 N N . CYS B 1 364 ? 0.365 -35.344 2.676 1 84.69 364 CYS B N 1
ATOM 6151 C CA . CYS B 1 364 ? -0.415 -36.469 2.229 1 84.69 364 CYS B CA 1
ATOM 6152 C C . CYS B 1 364 ? -0.72 -36.406 0.739 1 84.69 364 CYS B C 1
ATOM 6154 O O . CYS B 1 364 ? -1.414 -37.25 0.189 1 84.69 364 CYS B O 1
ATOM 6156 N N . ASN B 1 365 ? -0.126 -35.5 0.054 1 90.12 365 ASN B N 1
ATOM 6157 C CA . ASN B 1 365 ? -0.326 -35.312 -1.378 1 90.12 365 ASN B CA 1
ATOM 6158 C C . ASN B 1 365 ? 0.449 -36.344 -2.195 1 90.12 365 ASN B C 1
ATOM 6160 O O . ASN B 1 365 ? 1.439 -36.906 -1.722 1 90.12 365 ASN B O 1
ATOM 6164 N N . VAL B 1 366 ? -0.053 -36.594 -3.311 1 92.44 366 VAL B N 1
ATOM 6165 C CA . VAL B 1 366 ? 0.601 -37.438 -4.32 1 92.44 366 VAL B CA 1
ATOM 6166 C C . VAL B 1 366 ? 0.597 -36.688 -5.664 1 92.44 366 VAL B C 1
ATOM 6168 O O . VAL B 1 366 ? -0.422 -36.125 -6.066 1 92.44 366 VAL B O 1
ATOM 6171 N N . SER B 1 367 ? 1.727 -36.656 -6.285 1 96.06 367 SER B N 1
ATOM 6172 C CA . SER B 1 367 ? 1.792 -36.156 -7.66 1 96.06 367 SER B CA 1
ATOM 6173 C C . SER B 1 367 ? 1.671 -37.312 -8.664 1 96.06 367 SER B C 1
ATOM 6175 O O . SER B 1 367 ? 2.531 -38.188 -8.719 1 96.06 367 SER B O 1
ATOM 6177 N N . LEU B 1 368 ? 0.604 -37.281 -9.414 1 96.25 368 LEU B N 1
ATOM 6178 C CA . LEU B 1 368 ? 0.385 -38.25 -10.477 1 96.25 368 LEU B CA 1
ATOM 6179 C C . LEU B 1 368 ? 0.849 -37.719 -11.828 1 96.25 368 LEU B C 1
ATOM 6181 O O . LEU B 1 368 ? 0.537 -36.562 -12.18 1 96.25 368 LEU B O 1
ATOM 6185 N N . VAL B 1 369 ? 1.607 -38.531 -12.57 1 97.5 369 VAL B N 1
ATOM 6186 C CA . VAL B 1 369 ? 2.158 -38.062 -13.844 1 97.5 369 VAL B CA 1
ATOM 6187 C C . VAL B 1 369 ? 1.685 -39 -14.969 1 97.5 369 VAL B C 1
ATOM 6189 O O . VAL B 1 369 ? 1.713 -40.219 -14.828 1 97.5 369 VAL B O 1
ATOM 6192 N N . VAL B 1 370 ? 1.215 -38.438 -16 1 96.81 370 VAL B N 1
ATOM 6193 C CA . VAL B 1 370 ? 0.958 -39.094 -17.266 1 96.81 370 VAL B CA 1
ATOM 6194 C C . VAL B 1 370 ? 1.863 -38.531 -18.359 1 96.81 370 VAL B C 1
ATOM 6196 O O . VAL B 1 370 ? 1.713 -37.375 -18.75 1 96.81 370 VAL B O 1
ATOM 6199 N N . SER B 1 371 ? 2.779 -39.344 -18.828 1 96.31 371 SER B N 1
ATOM 6200 C CA . SER B 1 371 ? 3.729 -38.875 -19.844 1 96.31 371 SER B CA 1
ATOM 6201 C C . SER B 1 371 ? 3.572 -39.656 -21.141 1 96.31 371 SER B C 1
ATOM 6203 O O . SER B 1 371 ? 3.721 -40.906 -21.156 1 96.31 371 SER B O 1
ATOM 6205 N N . ARG B 1 372 ? 3.359 -38.938 -22.203 1 93.81 372 ARG B N 1
ATOM 6206 C CA . ARG B 1 372 ? 3.205 -39.594 -23.484 1 93.81 372 ARG B CA 1
ATOM 6207 C C . ARG B 1 372 ? 4.562 -39.969 -24.078 1 93.81 372 ARG B C 1
ATOM 6209 O O . ARG B 1 372 ? 4.66 -40.875 -24.906 1 93.81 372 ARG B O 1
ATOM 6216 N N . GLY B 1 373 ? 5.566 -39.25 -23.641 1 92.75 373 GLY B N 1
ATOM 6217 C CA . GLY B 1 373 ? 6.859 -39.406 -24.297 1 92.75 373 GLY B CA 1
ATOM 6218 C C . GLY B 1 373 ? 7.75 -40.438 -23.641 1 92.75 373 GLY B C 1
ATOM 6219 O O . GLY B 1 373 ? 8.734 -40.875 -24.234 1 92.75 373 GLY B O 1
ATOM 6220 N N . MET B 1 374 ? 7.414 -40.812 -22.438 1 90.88 374 MET B N 1
ATOM 6221 C CA . MET B 1 374 ? 8.234 -41.812 -21.766 1 90.88 374 MET B CA 1
ATOM 6222 C C . MET B 1 374 ? 7.809 -43.219 -22.156 1 90.88 374 MET B C 1
ATOM 6224 O O . MET B 1 374 ? 6.625 -43.5 -22.359 1 90.88 374 MET B O 1
ATOM 6228 N N . ILE B 1 375 ? 8.781 -44.094 -22.344 1 79.88 375 ILE B N 1
ATOM 6229 C CA . ILE B 1 375 ? 8.5 -45.438 -22.812 1 79.88 375 ILE B CA 1
ATOM 6230 C C . ILE B 1 375 ? 8.539 -46.406 -21.625 1 79.88 375 ILE B C 1
ATOM 6232 O O . ILE B 1 375 ? 9.477 -46.406 -20.828 1 79.88 375 ILE B O 1
ATOM 6236 N N . SER B 1 376 ? 7.352 -47.062 -21.453 1 70.75 376 SER B N 1
ATOM 6237 C CA . SER B 1 376 ? 7.277 -48.125 -20.453 1 70.75 376 SER B CA 1
ATOM 6238 C C . SER B 1 376 ? 7.711 -49.469 -21.031 1 70.75 376 SER B C 1
ATOM 6240 O O . SER B 1 376 ? 7.113 -49.938 -22 1 70.75 376 SER B O 1
ATOM 6242 N N . ASN B 1 377 ? 8.938 -49.781 -21.234 1 58.19 377 ASN B N 1
ATOM 6243 C CA . ASN B 1 377 ? 9.18 -51.156 -21.656 1 58.19 377 ASN B CA 1
ATOM 6244 C C . ASN B 1 377 ? 9.016 -52.125 -20.484 1 58.19 377 ASN B C 1
ATOM 6246 O O . ASN B 1 377 ? 9.57 -51.906 -19.406 1 58.19 377 ASN B O 1
ATOM 6250 N N . GLY B 1 378 ? 7.734 -52.562 -20.25 1 54.16 378 GLY B N 1
ATOM 6251 C CA . GLY B 1 378 ? 7.305 -53.5 -19.219 1 54.16 378 GLY B CA 1
ATOM 6252 C C . GLY B 1 378 ? 8.461 -54.125 -18.453 1 54.16 378 GLY B C 1
ATOM 6253 O O . GLY B 1 378 ? 8.32 -54.469 -17.281 1 54.16 378 GLY B O 1
ATOM 6254 N N . ARG B 1 379 ? 9.555 -54.656 -19.062 1 56.75 379 ARG B N 1
ATOM 6255 C CA . ARG B 1 379 ? 10.555 -55.531 -18.469 1 56.75 379 ARG B CA 1
ATOM 6256 C C . ARG B 1 379 ? 11.586 -54.719 -17.688 1 56.75 379 ARG B C 1
ATOM 6258 O O . ARG B 1 379 ? 12.391 -55.281 -16.938 1 56.75 379 ARG B O 1
ATOM 6265 N N . HIS B 1 380 ? 11.398 -53.156 -17.641 1 71.06 380 HIS B N 1
ATOM 6266 C CA . HIS B 1 380 ? 12.578 -52.625 -17 1 71.06 380 HIS B CA 1
ATOM 6267 C C . HIS B 1 380 ? 12.219 -51.406 -16.125 1 71.06 380 HIS B C 1
ATOM 6269 O O . HIS B 1 380 ? 12.656 -50.281 -16.391 1 71.06 380 HIS B O 1
ATOM 6275 N N . ARG B 1 381 ? 11.438 -51.594 -14.969 1 79.25 381 ARG B N 1
ATOM 6276 C CA . ARG B 1 381 ? 11.094 -50.594 -13.969 1 79.25 381 ARG B CA 1
ATOM 6277 C C . ARG B 1 381 ? 12.344 -49.906 -13.438 1 79.25 381 ARG B C 1
ATOM 6279 O O . ARG B 1 381 ? 12.344 -48.688 -13.242 1 79.25 381 ARG B O 1
ATOM 6286 N N . ASP B 1 382 ? 13.328 -50.625 -13.289 1 83.81 382 ASP B N 1
ATOM 6287 C CA . ASP B 1 382 ? 14.57 -50.062 -12.75 1 83.81 382 ASP B CA 1
ATOM 6288 C C . ASP B 1 382 ? 15.203 -49.094 -13.734 1 83.81 382 ASP B C 1
ATOM 6290 O O . ASP B 1 382 ? 15.789 -48.094 -13.328 1 83.81 382 ASP B O 1
ATOM 6294 N N . LYS B 1 383 ? 15.047 -49.375 -14.945 1 87.44 383 LYS B N 1
ATOM 6295 C CA . LYS B 1 383 ? 15.602 -48.469 -15.961 1 87.44 383 LYS B CA 1
ATOM 6296 C C . LYS B 1 383 ? 14.82 -47.156 -16.016 1 87.44 383 LYS B C 1
ATOM 6298 O O . LYS B 1 383 ? 15.414 -46.094 -16.188 1 87.44 383 LYS B O 1
ATOM 6303 N N . ILE B 1 384 ? 13.539 -47.281 -15.812 1 88.5 384 ILE B N 1
ATOM 6304 C CA . ILE B 1 384 ? 12.688 -46.094 -15.805 1 88.5 384 ILE B CA 1
ATOM 6305 C C . ILE B 1 384 ? 13.062 -45.188 -14.625 1 88.5 384 ILE B C 1
ATOM 6307 O O . ILE B 1 384 ? 13.219 -43.969 -14.789 1 88.5 384 ILE B O 1
ATOM 6311 N N . LYS B 1 385 ? 13.242 -45.781 -13.508 1 89.19 385 LYS B N 1
ATOM 6312 C CA . LYS B 1 385 ? 13.617 -45.031 -12.305 1 89.19 385 LYS B CA 1
ATOM 6313 C C . LYS B 1 385 ? 14.969 -44.344 -12.477 1 89.19 385 LYS B C 1
ATOM 6315 O O . LYS B 1 385 ? 15.125 -43.188 -12.125 1 89.19 385 LYS B O 1
ATOM 6320 N N . THR B 1 386 ? 15.859 -45.062 -13.039 1 89.06 386 THR B N 1
ATOM 6321 C CA . THR B 1 386 ? 17.203 -44.5 -13.266 1 89.06 386 THR B CA 1
ATOM 6322 C C . THR B 1 386 ? 17.141 -43.344 -14.25 1 89.06 386 THR B C 1
ATOM 6324 O O . THR B 1 386 ? 17.812 -42.344 -14.055 1 89.06 386 THR B O 1
ATOM 6327 N N . SER B 1 387 ? 16.375 -43.562 -15.266 1 90.5 387 SER B N 1
ATOM 6328 C CA . SER B 1 387 ? 16.219 -42.5 -16.25 1 90.5 387 SER B CA 1
ATOM 6329 C C . SER B 1 387 ? 15.625 -41.25 -15.633 1 90.5 387 SER B C 1
ATOM 6331 O O . SER B 1 387 ? 16.078 -40.125 -15.906 1 90.5 387 SER B O 1
ATOM 6333 N N . LEU B 1 388 ? 14.648 -41.438 -14.812 1 94.25 388 LEU B N 1
ATOM 6334 C CA . LEU B 1 388 ? 14 -40.312 -14.141 1 94.25 388 LEU B CA 1
ATOM 6335 C C . LEU B 1 388 ? 14.969 -39.594 -13.203 1 94.25 388 LEU B C 1
ATOM 6337 O O . LEU B 1 388 ? 15 -38.375 -13.156 1 94.25 388 LEU B O 1
ATOM 6341 N N . MET B 1 389 ? 15.766 -40.344 -12.531 1 93.31 389 MET B N 1
ATOM 6342 C CA . MET B 1 389 ? 16.734 -39.75 -11.609 1 93.31 389 MET B CA 1
ATOM 6343 C C . MET B 1 389 ? 17.781 -38.938 -12.367 1 93.31 389 MET B C 1
ATOM 6345 O O . MET B 1 389 ? 18.125 -37.812 -11.969 1 93.31 389 MET B O 1
ATOM 6349 N N . LYS B 1 390 ? 18.234 -39.5 -13.445 1 93.75 390 LYS B N 1
ATOM 6350 C CA . LYS B 1 390 ? 19.219 -38.812 -14.266 1 93.75 390 LYS B CA 1
ATOM 6351 C C . LYS B 1 390 ? 18.641 -37.531 -14.836 1 93.75 390 LYS B C 1
ATOM 6353 O O . LYS B 1 390 ? 19.297 -36.469 -14.82 1 93.75 390 LYS B O 1
ATOM 6358 N N . SER B 1 391 ? 17.453 -37.594 -15.328 1 96 391 SER B N 1
ATOM 6359 C CA . SER B 1 391 ? 16.797 -36.438 -15.922 1 96 391 SER B CA 1
ATOM 6360 C C . SER B 1 391 ? 16.531 -35.375 -14.875 1 96 391 SER B C 1
ATOM 6362 O O . SER B 1 391 ? 16.578 -34.156 -15.188 1 96 391 SER B O 1
ATOM 6364 N N . SER B 1 392 ? 16.203 -35.781 -13.656 1 96.44 392 SER B N 1
ATOM 6365 C CA . SER B 1 392 ? 15.961 -34.812 -12.594 1 96.44 392 SER B CA 1
ATOM 6366 C C . SER B 1 392 ? 17.203 -33.969 -12.312 1 96.44 392 SER B C 1
ATOM 6368 O O . SER B 1 392 ? 17.109 -32.781 -12.078 1 96.44 392 SER B O 1
ATOM 6370 N N . LEU B 1 393 ? 18.344 -34.562 -12.344 1 94.75 393 LEU B N 1
ATOM 6371 C CA . LEU B 1 393 ? 19.609 -33.844 -12.148 1 94.75 393 LEU B CA 1
ATOM 6372 C C . LEU B 1 393 ? 19.859 -32.875 -13.305 1 94.75 393 LEU B C 1
ATOM 6374 O O . LEU B 1 393 ? 20.391 -31.781 -13.094 1 94.75 393 LEU B O 1
ATOM 6378 N N . GLU B 1 394 ? 19.5 -33.344 -14.461 1 95.25 394 GLU B N 1
ATOM 6379 C CA . GLU B 1 394 ? 19.641 -32.469 -15.625 1 95.25 394 GLU B CA 1
ATOM 6380 C C . GLU B 1 394 ? 18.766 -31.234 -15.5 1 95.25 394 GLU B C 1
ATOM 6382 O O . GLU B 1 394 ? 19.203 -30.125 -15.805 1 95.25 394 GLU B O 1
ATOM 6387 N N . VAL B 1 395 ? 17.531 -31.422 -15.078 1 97 395 VAL B N 1
ATOM 6388 C CA . VAL B 1 395 ? 16.609 -30.312 -14.898 1 97 395 VAL B CA 1
ATOM 6389 C C . VAL B 1 395 ? 17.172 -29.328 -13.883 1 97 395 VAL B C 1
ATOM 6391 O O . VAL B 1 395 ? 17.156 -28.109 -14.117 1 97 395 VAL B O 1
ATOM 6394 N N . ASP B 1 396 ? 17.734 -29.828 -12.812 1 94.06 396 ASP B N 1
ATOM 6395 C CA . ASP B 1 396 ? 18.328 -28.984 -11.781 1 94.06 396 ASP B CA 1
ATOM 6396 C C . ASP B 1 396 ? 19.453 -28.125 -12.359 1 94.06 396 ASP B C 1
ATOM 6398 O O . ASP B 1 396 ? 19.547 -26.938 -12.039 1 94.06 396 ASP B O 1
ATOM 6402 N N . LYS B 1 397 ? 20.203 -28.672 -13.164 1 91.62 397 LYS B N 1
ATOM 6403 C CA . LYS B 1 397 ? 21.344 -27.984 -13.734 1 91.62 397 LYS B CA 1
ATOM 6404 C C . LYS B 1 397 ? 20.906 -26.922 -14.742 1 91.62 397 LYS B C 1
ATOM 6406 O O . LYS B 1 397 ? 21.438 -25.812 -14.758 1 91.62 397 LYS B O 1
ATOM 6411 N N . ILE B 1 398 ? 19.953 -27.266 -15.555 1 95.5 398 ILE B N 1
ATOM 6412 C CA . ILE B 1 398 ? 19.516 -26.391 -16.641 1 95.5 398 ILE B CA 1
ATOM 6413 C C . ILE B 1 398 ? 18.766 -25.203 -16.062 1 95.5 398 ILE B C 1
ATOM 6415 O O . ILE B 1 398 ? 19 -24.062 -16.469 1 95.5 398 ILE B O 1
ATOM 6419 N N . LEU B 1 399 ? 17.906 -25.453 -15.086 1 95.5 399 LEU B N 1
ATOM 6420 C CA . LEU B 1 399 ? 16.969 -24.406 -14.656 1 95.5 399 LEU B CA 1
ATOM 6421 C C . LEU B 1 399 ? 17.453 -23.75 -13.367 1 95.5 399 LEU B C 1
ATOM 6423 O O . LEU B 1 399 ? 16.906 -22.719 -12.953 1 95.5 399 LEU B O 1
ATOM 6427 N N . ARG B 1 400 ? 18.375 -24.25 -12.703 1 90.19 400 ARG B N 1
ATOM 6428 C CA . ARG B 1 400 ? 18.938 -23.703 -11.469 1 90.19 400 ARG B CA 1
ATOM 6429 C C . ARG B 1 400 ? 17.859 -23.484 -10.422 1 90.19 400 ARG B C 1
ATOM 6431 O O . ARG B 1 400 ? 17.75 -22.406 -9.852 1 90.19 400 ARG B O 1
ATOM 6438 N N . LEU B 1 401 ? 17.125 -24.531 -10.195 1 93.56 401 LEU B N 1
ATOM 6439 C CA . LEU B 1 401 ? 16.047 -24.453 -9.219 1 93.56 401 LEU B CA 1
ATOM 6440 C C . LEU B 1 401 ? 16.594 -24.359 -7.801 1 93.56 401 LEU B C 1
ATOM 6442 O O . LEU B 1 401 ? 17.688 -24.859 -7.52 1 93.56 401 LEU B O 1
ATOM 6446 N N . PRO B 1 402 ? 15.891 -23.703 -6.867 1 92.75 402 PRO B N 1
ATOM 6447 C CA . PRO B 1 402 ? 16.375 -23.547 -5.492 1 92.75 402 PRO B CA 1
ATOM 6448 C C . PRO B 1 402 ? 16.219 -24.828 -4.664 1 92.75 402 PRO B C 1
ATOM 6450 O O . PRO B 1 402 ? 16.609 -24.859 -3.498 1 92.75 402 PRO B O 1
ATOM 6453 N N . PHE B 1 403 ? 15.695 -25.906 -5.242 1 94.12 403 PHE B N 1
ATOM 6454 C CA . PHE B 1 403 ? 15.531 -27.203 -4.613 1 94.12 403 PHE B CA 1
ATOM 6455 C C . PHE B 1 403 ? 15.875 -28.328 -5.594 1 94.12 403 PHE B C 1
ATOM 6457 O O . PHE B 1 403 ? 15.969 -28.094 -6.801 1 94.12 403 PHE B O 1
ATOM 6464 N N . SER B 1 404 ? 16.047 -29.5 -5.043 1 94.38 404 SER B N 1
ATOM 6465 C CA . SER B 1 404 ? 16.391 -30.625 -5.891 1 94.38 404 SER B CA 1
ATOM 6466 C C . SER B 1 404 ? 15.156 -31.391 -6.328 1 94.38 404 SER B C 1
ATOM 6468 O O . SER B 1 404 ? 14.391 -31.891 -5.492 1 94.38 404 SER B O 1
ATOM 6470 N N . CYS B 1 405 ? 15.062 -31.578 -7.609 1 96.38 405 CYS B N 1
ATOM 6471 C CA . CYS B 1 405 ? 13.953 -32.375 -8.133 1 96.38 405 CYS B CA 1
ATOM 6472 C C . CYS B 1 405 ? 14.031 -33.812 -7.652 1 96.38 405 CYS B C 1
ATOM 6474 O O . CYS B 1 405 ? 13.008 -34.438 -7.445 1 96.38 405 CYS B O 1
ATOM 6476 N N . LEU B 1 406 ? 15.227 -34.25 -7.441 1 95.19 406 LEU B N 1
ATOM 6477 C CA . LEU B 1 406 ? 15.453 -35.625 -7.027 1 95.19 406 LEU B CA 1
ATOM 6478 C C . LEU B 1 406 ? 14.758 -35.938 -5.703 1 95.19 406 LEU B C 1
ATOM 6480 O O . LEU B 1 406 ? 14.242 -37.031 -5.496 1 95.19 406 LEU B O 1
ATOM 6484 N N . ASP B 1 407 ? 14.695 -34.969 -4.867 1 93 407 ASP B N 1
ATOM 6485 C CA . ASP B 1 407 ? 14.109 -35.156 -3.539 1 93 407 ASP B CA 1
ATOM 6486 C C . ASP B 1 407 ? 12.609 -35.406 -3.625 1 93 407 ASP B C 1
ATOM 6488 O O . ASP B 1 407 ? 12.016 -35.969 -2.691 1 93 407 ASP B O 1
ATOM 6492 N N . TYR B 1 408 ? 12.016 -35.125 -4.73 1 95.31 408 TYR B N 1
ATOM 6493 C CA . TYR B 1 408 ? 10.57 -35.281 -4.875 1 95.31 408 TYR B CA 1
ATOM 6494 C C . TYR B 1 408 ? 10.234 -36.438 -5.801 1 95.31 408 TYR B C 1
ATOM 6496 O O . TYR B 1 408 ? 9.062 -36.719 -6.059 1 95.31 408 TYR B O 1
ATOM 6504 N N . LEU B 1 409 ? 11.273 -37.094 -6.297 1 93.69 409 LEU B N 1
ATOM 6505 C CA . LEU B 1 409 ? 11.078 -38.25 -7.148 1 93.69 409 LEU B CA 1
ATOM 6506 C C . LEU B 1 409 ? 11.398 -39.531 -6.391 1 93.69 409 LEU B C 1
ATOM 6508 O O . LEU B 1 409 ? 10.805 -40.594 -6.656 1 93.69 409 LEU B O 1
ATOM 6512 N N . LYS B 1 410 ? 12.289 -39.406 -5.48 1 87.81 410 LYS B N 1
ATOM 6513 C CA . LYS B 1 410 ? 12.812 -40.594 -4.824 1 87.81 410 LYS B CA 1
ATOM 6514 C C . LYS B 1 410 ? 11.828 -41.125 -3.789 1 87.81 410 LYS B C 1
ATOM 6516 O O . LYS B 1 410 ? 11.914 -42.281 -3.383 1 87.81 410 LYS B O 1
ATOM 6521 N N . THR B 1 411 ? 10.898 -40.312 -3.447 1 82.56 411 THR B N 1
ATOM 6522 C CA . THR B 1 411 ? 9.977 -40.719 -2.391 1 82.56 411 THR B CA 1
ATOM 6523 C C . THR B 1 411 ? 8.711 -41.312 -2.982 1 82.56 411 THR B C 1
ATOM 6525 O O . THR B 1 411 ? 7.926 -40.625 -3.631 1 82.56 411 THR B O 1
ATOM 6528 N N . GLY B 1 412 ? 8.508 -42.656 -2.809 1 85.31 412 GLY B N 1
ATOM 6529 C CA . GLY B 1 412 ? 7.234 -43.312 -3.111 1 85.31 412 GLY B CA 1
ATOM 6530 C C . GLY B 1 412 ? 6.926 -43.344 -4.594 1 85.31 412 GLY B C 1
ATOM 6531 O O . GLY B 1 412 ? 5.777 -43.156 -5 1 85.31 412 GLY B O 1
ATOM 6532 N N . LEU B 1 413 ? 7.906 -43.5 -5.406 1 90.44 413 LEU B N 1
ATOM 6533 C CA . LEU B 1 413 ? 7.672 -43.625 -6.84 1 90.44 413 LEU B CA 1
ATOM 6534 C C . LEU B 1 413 ? 7.008 -44.938 -7.18 1 90.44 413 LEU B C 1
ATOM 6536 O O . LEU B 1 413 ? 7.527 -46 -6.832 1 90.44 413 LEU B O 1
ATOM 6540 N N . ALA B 1 414 ? 5.844 -44.875 -7.723 1 90.06 414 ALA B N 1
ATOM 6541 C CA . ALA B 1 414 ? 5.09 -46.062 -8.117 1 90.06 414 ALA B CA 1
ATOM 6542 C C . ALA B 1 414 ? 4.629 -45.969 -9.562 1 90.06 414 ALA B C 1
ATOM 6544 O O . ALA B 1 414 ? 3.955 -45 -9.945 1 90.06 414 ALA B O 1
ATOM 6545 N N . ILE B 1 415 ? 4.98 -46.969 -10.305 1 90.81 415 ILE B N 1
ATOM 6546 C CA . ILE B 1 415 ? 4.535 -47.031 -11.688 1 90.81 415 ILE B CA 1
ATOM 6547 C C . ILE B 1 415 ? 3.127 -47.625 -11.75 1 90.81 415 ILE B C 1
ATOM 6549 O O . ILE B 1 415 ? 2.83 -48.594 -11.07 1 90.81 415 ILE B O 1
ATOM 6553 N N . ILE B 1 416 ? 2.289 -47.031 -12.531 1 89.31 416 ILE B N 1
ATOM 6554 C CA . ILE B 1 416 ? 0.893 -47.438 -12.648 1 89.31 416 ILE B CA 1
ATOM 6555 C C . ILE B 1 416 ? 0.636 -48 -14.047 1 89.31 416 ILE B C 1
ATOM 6557 O O . ILE B 1 416 ? 1.014 -47.375 -15.047 1 89.31 416 ILE B O 1
#

Sequence (832 aa):
MSSSIRRLSLTRRLSSVVESYQRHLCGVKDEGDWFNSREWWEGGHTVSQSSSSKGNGVVSVVSHPCSLPSRESWVETERWLEKRYKEIMGRRDDGDKYKILGYQWRSLRFNDDTRQSTVKVMAASTSLQPTSIFYMQQPHCLAVPYLKSMVSVGLTSLTASKYDMTSAAIGKKQMRILCVGHGGGSLPLFLANHILGAVVDIVEIDPVVISESVRSMGFPAFSVMTSTGKRALPTPHIIDQVMWRGIHERLFLYQSEAKEFILNNQNNNSSTYDMIFMDAYDGADIFPHTLWDPNSLFMKALSQRLHHEHGTLVVNLHSGADISEEGLTAGKYVTKVGKAYKKGLMEENERNGLVFACEVPWLCNVSLVVSRGMISNGRHRDKIKTSLMKSSLEVDKILRLPFSCLDYLKTGLAIIMSSSIRRLSLTRRLSSVVESYQRHLCGVKDEGDWFNSREWWEGGHTVSQSSSSKGNGVVSVVSHPCSLPSRESWVETERWLEKRYKEIMGRRDDGDKYKILGYQWRSLRFNDDTRQSTVKVMAASTSLQPTSIFYMQQPHCLAVPYLKSMVSVGLTSLTASKYDMTSAAIGKKQMRILCVGHGGGSLPLFLANHILGAVVDIVEIDPVVISESVRSMGFPAFSVMTSTGKRALPTPHIIDQVMWRGIHERLFLYQSEAKEFILNNQNNNSSTYDMIFMDAYDGADIFPHTLWDPNSLFMKALSQRLHHEHGTLVVNLHSGADISEEGLTAGKYVTKVGKAYKKGLMEENERNGLVFACEVPWLCNVSLVVSRGMISNGRHRDKIKTSLMKSSLEVDKILRLPFSCLDYLKTGLAII